Protein 9HMB (pdb70)

Structure (mmCIF, N/CA/C/O backbone):
data_9HMB
#
_entry.id   9HMB
#
_cell.length_a   209.450
_cell.length_b   209.450
_cell.length_c   143.960
_cell.angle_alpha   90.00
_cell.angle_beta   90.00
_cell.angle_gamma   120.00
#
_symmetry.space_group_name_H-M   'P 65 2 2'
#
loop_
_entity.id
_entity.type
_entity.pdbx_description
1 polymer 'DUF5703 domain-containing protein'
2 non-polymer GLYCEROL
3 water water
#
loop_
_atom_site.group_PDB
_atom_site.id
_atom_site.type_symbol
_atom_site.label_atom_id
_atom_site.label_alt_id
_atom_site.label_comp_id
_atom_site.label_asym_id
_atom_site.label_entity_id
_atom_site.label_seq_id
_atom_site.pdbx_PDB_ins_code
_atom_site.Cartn_x
_atom_site.Cartn_y
_atom_site.Cartn_z
_atom_site.occupancy
_atom_site.B_iso_or_equiv
_atom_site.auth_seq_id
_atom_site.auth_comp_id
_atom_site.auth_asym_id
_atom_site.auth_atom_id
_atom_site.pdbx_PDB_model_num
ATOM 1 N N . SER A 1 1 ? -69.965 24.859 5.567 1.00 76.47 26 SER A N 1
ATOM 2 C CA . SER A 1 1 ? -70.784 24.671 6.762 1.00 79.03 26 SER A CA 1
ATOM 3 C C . SER A 1 1 ? -71.010 26.007 7.497 1.00 73.87 26 SER A C 1
ATOM 4 O O . SER A 1 1 ? -70.152 26.901 7.498 1.00 75.63 26 SER A O 1
ATOM 11 N N . GLY A 1 2 ? -72.177 26.121 8.131 1.00 61.68 27 GLY A N 1
ATOM 12 C CA . GLY A 1 2 ? -72.630 27.366 8.692 1.00 50.41 27 GLY A CA 1
ATOM 13 C C . GLY A 1 2 ? -73.341 28.256 7.703 1.00 41.44 27 GLY A C 1
ATOM 14 O O . GLY A 1 2 ? -73.878 29.288 8.107 1.00 38.66 27 GLY A O 1
ATOM 18 N N . ALA A 1 3 ? -73.404 27.864 6.432 1.00 40.11 28 ALA A N 1
ATOM 19 C CA . ALA A 1 3 ? -73.854 28.783 5.384 1.00 38.96 28 ALA A CA 1
ATOM 20 C C . ALA A 1 3 ? -75.271 29.294 5.616 1.00 37.34 28 ALA A C 1
ATOM 21 O O . ALA A 1 3 ? -75.615 30.396 5.165 1.00 36.51 28 ALA A O 1
ATOM 28 N N . TYR A 1 4 ? -76.111 28.515 6.294 1.00 35.35 29 TYR A N 1
ATOM 29 C CA . TYR A 1 4 ? -77.497 28.894 6.526 1.00 32.21 29 TYR A CA 1
ATOM 30 C C . TYR A 1 4 ? -77.793 29.218 7.995 1.00 29.22 29 TYR A C 1
ATOM 31 O O . TYR A 1 4 ? -78.962 29.370 8.364 1.00 29.13 29 TYR A O 1
ATOM 49 N N . ASP A 1 5 ? -76.773 29.321 8.840 1.00 30.72 30 ASP A N 1
ATOM 50 C CA . ASP A 1 5 ? -77.029 29.553 10.260 1.00 32.13 30 ASP A CA 1
ATOM 51 C C . ASP A 1 5 ? -77.716 30.894 10.475 1.00 30.43 30 ASP A C 1
ATOM 52 O O . ASP A 1 5 ? -77.465 31.867 9.762 1.00 32.18 30 ASP A O 1
ATOM 61 N N . VAL A 1 6 ? -78.560 30.960 11.501 1.00 30.43 31 VAL A N 1
ATOM 62 C CA . VAL A 1 6 ? -79.180 32.226 11.909 1.00 27.61 31 VAL A CA 1
ATOM 63 C C . VAL A 1 6 ? -78.686 32.540 13.312 1.00 28.35 31 VAL A C 1
ATOM 64 O O . VAL A 1 6 ? -78.926 31.759 14.234 1.00 29.39 31 VAL A O 1
ATOM 77 N N . THR A 1 7 ? -78.039 33.694 13.487 1.00 28.21 32 THR A N 1
ATOM 78 C CA . THR A 1 7 ? -77.431 34.053 14.761 1.00 31.30 32 THR A CA 1
ATOM 79 C C . THR A 1 7 ? -78.044 35.332 15.310 1.00 31.08 32 THR A C 1
ATOM 80 O O . THR A 1 7 ? -78.097 36.342 14.616 1.00 29.25 32 THR A O 1
ATOM 91 N N . TRP A 1 8 ? -78.511 35.270 16.551 1.00 32.54 33 TRP A N 1
ATOM 92 C CA . TRP A 1 8 ? -79.007 36.410 17.305 1.00 32.44 33 TRP A CA 1
ATOM 93 C C . TRP A 1 8 ? -78.033 36.718 18.442 1.00 31.53 33 TRP A C 1
ATOM 94 O O . TRP A 1 8 ? -77.541 35.810 19.122 1.00 30.36 33 TRP A O 1
ATOM 115 N N . ASP A 1 9 ? -77.772 38.000 18.659 1.00 34.56 34 ASP A N 1
ATOM 116 C CA . ASP A 1 9 ? -76.746 38.457 19.585 1.00 36.10 34 ASP A CA 1
ATOM 117 C C . ASP A 1 9 ? -77.327 39.010 20.876 1.00 34.08 34 ASP A C 1
ATOM 118 O O . ASP A 1 9 ? -76.611 39.687 21.623 1.00 34.97 34 ASP A O 1
ATOM 127 N N . SER A 1 10 ? -78.608 38.777 21.137 1.00 33.86 35 SER A N 1
ATOM 128 C CA . SER A 1 10 ? -79.238 39.328 22.333 1.00 34.75 35 SER A CA 1
ATOM 129 C C . SER A 1 10 ? -80.522 38.566 22.590 1.00 32.42 35 SER A C 1
ATOM 130 O O . SER A 1 10 ? -81.126 38.020 21.663 1.00 32.73 35 SER A O 1
ATOM 138 N N . VAL A 1 11 ? -80.926 38.529 23.863 1.00 30.40 36 VAL A N 1
ATOM 139 C CA . VAL A 1 11 ? -82.263 38.078 24.210 1.00 32.34 36 VAL A CA 1
ATOM 140 C C . VAL A 1 11 ? -83.282 39.158 23.877 1.00 33.43 36 VAL A C 1
ATOM 141 O O . VAL A 1 11 ? -84.407 38.858 23.457 1.00 36.00 36 VAL A O 1
ATOM 154 N N . ALA A 1 12 ? -82.907 40.424 24.052 1.00 32.97 37 ALA A N 1
ATOM 155 C CA . ALA A 1 12 ? -83.816 41.537 23.829 1.00 32.54 37 ALA A CA 1
ATOM 156 C C . ALA A 1 12 ? -83.927 41.878 22.346 1.00 32.17 37 ALA A C 1
ATOM 157 O O . ALA A 1 12 ? -82.954 41.788 21.597 1.00 32.26 37 ALA A O 1
ATOM 164 N N . TRP A 1 13 ? -85.129 42.257 21.938 1.00 32.74 38 TRP A N 1
ATOM 165 C CA . TRP A 1 13 ? -85.450 42.685 20.571 1.00 33.37 38 TRP A CA 1
ATOM 166 C C . TRP A 1 13 ? -86.825 43.344 20.661 1.00 34.70 38 TRP A C 1
ATOM 167 O O . TRP A 1 13 ? -87.407 43.450 21.750 1.00 32.92 38 TRP A O 1
ATOM 188 N N . LYS A 1 14 ? -87.378 43.717 19.509 1.00 35.94 39 LYS A N 1
ATOM 189 C CA . LYS A 1 14 ? -88.536 44.606 19.471 1.00 39.17 39 LYS A CA 1
ATOM 190 C C . LYS A 1 14 ? -89.702 44.089 20.311 1.00 36.26 39 LYS A C 1
ATOM 191 O O . LYS A 1 14 ? -90.382 44.875 20.978 1.00 35.70 39 LYS A O 1
ATOM 210 N N . ASN A 1 15 ? -89.985 42.792 20.268 1.00 35.63 40 ASN A N 1
ATOM 211 C CA . ASN A 1 15 ? -91.140 42.273 20.997 1.00 34.82 40 ASN A CA 1
ATOM 212 C C . ASN A 1 15 ? -90.766 41.376 22.175 1.00 32.60 40 ASN A C 1
ATOM 213 O O . ASN A 1 15 ? -91.637 40.680 22.707 1.00 33.48 40 ASN A O 1
ATOM 224 N N . SER A 1 16 ? -89.506 41.382 22.610 1.00 33.83 41 SER A N 1
ATOM 225 C CA . SER A 1 16 ? -89.090 40.436 23.647 1.00 32.12 41 SER A CA 1
ATOM 226 C C . SER A 1 16 ? -89.800 40.694 24.970 1.00 32.52 41 SER A C 1
ATOM 227 O O . SER A 1 16 ? -90.160 39.749 25.680 1.00 33.47 41 SER A O 1
ATOM 235 N N . ALA A 1 17 ? -90.006 41.964 25.328 1.00 33.60 42 ALA A N 1
ATOM 236 C CA . ALA A 1 17 ? -90.501 42.265 26.671 1.00 37.04 42 ALA A CA 1
ATOM 237 C C . ALA A 1 17 ? -91.946 41.816 26.855 1.00 38.17 42 ALA A C 1
ATOM 238 O O . ALA A 1 17 ? -92.288 41.224 27.882 1.00 38.73 42 ALA A O 1
ATOM 245 N N . ALA A 1 18 ? -92.808 42.083 25.874 1.00 36.28 43 ALA A N 1
ATOM 246 C CA . ALA A 1 18 ? -94.228 41.798 26.021 1.00 35.34 43 ALA A CA 1
ATOM 247 C C . ALA A 1 18 ? -94.718 40.578 25.254 1.00 32.03 43 ALA A C 1
ATOM 248 O O . ALA A 1 18 ? -95.764 40.033 25.617 1.00 32.12 43 ALA A O 1
ATOM 255 N N . LYS A 1 19 ? -94.009 40.131 24.222 1.00 30.64 44 LYS A N 1
ATOM 256 C CA . LYS A 1 19 ? -94.471 39.019 23.388 1.00 31.44 44 LYS A CA 1
ATOM 257 C C . LYS A 1 19 ? -93.291 38.147 22.977 1.00 28.46 44 LYS A C 1
ATOM 258 O O . LYS A 1 19 ? -93.018 37.951 21.784 1.00 28.87 44 LYS A O 1
ATOM 277 N N . PRO A 1 20 ? -92.591 37.567 23.950 1.00 27.68 45 PRO A N 1
ATOM 278 C CA . PRO A 1 20 ? -91.365 36.825 23.614 1.00 28.62 45 PRO A CA 1
ATOM 279 C C . PRO A 1 20 ? -91.609 35.624 22.735 1.00 26.37 45 PRO A C 1
ATOM 280 O O . PRO A 1 20 ? -90.673 35.177 22.065 1.00 27.58 45 PRO A O 1
ATOM 291 N N . TRP A 1 21 ? -92.827 35.077 22.737 1.00 28.70 46 TRP A N 1
ATOM 292 C CA . TRP A 1 21 ? -93.149 33.924 21.904 1.00 29.25 46 TRP A CA 1
ATOM 293 C C . TRP A 1 21 ? -93.102 34.258 20.421 1.00 28.66 46 TRP A C 1
ATOM 294 O O . TRP A 1 21 ? -93.071 33.340 19.590 1.00 29.91 46 TRP A O 1
ATOM 315 N N . LEU A 1 22 ? -93.128 35.538 20.078 1.00 27.75 47 LEU A N 1
ATOM 316 C CA . LEU A 1 22 ? -92.912 35.968 18.702 1.00 29.01 47 LEU A CA 1
ATOM 317 C C . LEU A 1 22 ? -91.444 35.943 18.307 1.00 28.14 47 LEU A C 1
ATOM 318 O O . LEU A 1 22 ? -91.125 36.262 17.151 1.00 27.10 47 LEU A O 1
ATOM 334 N N . GLY A 1 23 ? -90.546 35.596 19.235 1.00 26.69 48 GLY A N 1
ATOM 335 C CA . GLY A 1 23 ? -89.121 35.533 18.948 1.00 26.18 48 GLY A CA 1
ATOM 336 C C . GLY A 1 23 ? -88.558 34.124 18.915 1.00 27.31 48 GLY A C 1
ATOM 337 O O . GLY A 1 23 ? -87.389 33.899 19.253 1.00 27.82 48 GLY A O 1
ATOM 341 N N . SER A 1 24 ? -89.386 33.175 18.514 1.00 27.07 49 SER A N 1
ATOM 342 C CA . SER A 1 24 ? -88.987 31.777 18.510 1.00 28.67 49 SER A CA 1
ATOM 343 C C . SER A 1 24 ? -88.202 31.411 17.251 1.00 27.40 49 SER A C 1
ATOM 344 O O . SER A 1 24 ? -88.239 32.099 16.229 1.00 25.88 49 SER A O 1
ATOM 352 N N . MET A 1 25 ? -87.501 30.269 17.340 1.00 25.14 50 MET A N 1
ATOM 353 C CA . MET A 1 25 ? -86.932 29.586 16.199 1.00 24.92 50 MET A CA 1
ATOM 354 C C . MET A 1 25 ? -87.672 28.272 16.014 1.00 25.21 50 MET A C 1
ATOM 355 O O . MET A 1 25 ? -88.013 27.608 17.014 1.00 24.26 50 MET A O 1
ATOM 369 N N . PRO A 1 26 ? -87.967 27.890 14.776 1.00 22.95 51 PRO A N 1
ATOM 370 C CA . PRO A 1 26 ? -88.610 26.600 14.522 1.00 24.24 51 PRO A CA 1
ATOM 371 C C . PRO A 1 26 ? -87.585 25.494 14.355 1.00 24.10 51 PRO A C 1
ATOM 372 O O . PRO A 1 26 ? -86.475 25.701 13.858 1.00 24.99 51 PRO A O 1
ATOM 383 N N . LEU A 1 27 ? -87.987 24.289 14.749 1.00 23.41 52 LEU A N 1
ATOM 384 C CA . LEU A 1 27 ? -87.198 23.111 14.408 1.00 23.70 52 LEU A CA 1
ATOM 385 C C . LEU A 1 27 ? -88.081 21.883 14.492 1.00 24.07 52 LEU A C 1
ATOM 386 O O . LEU A 1 27 ? -88.931 21.796 15.374 1.00 24.32 52 LEU A O 1
ATOM 402 N N . GLY A 1 28 ? -87.873 20.931 13.574 1.00 24.79 53 GLY A N 1
ATOM 403 C CA . GLY A 1 28 ? -88.657 19.711 13.569 1.00 24.88 53 GLY A CA 1
ATOM 404 C C . GLY A 1 28 ? -87.923 18.521 12.983 1.00 22.85 53 GLY A C 1
ATOM 405 O O . GLY A 1 28 ? -86.842 18.643 12.403 1.00 26.85 53 GLY A O 1
ATOM 409 N N . ASN A 1 29 ? -88.533 17.348 13.151 1.00 21.72 54 ASN A N 1
ATOM 410 C CA . ASN A 1 29 ? -88.038 16.108 12.556 1.00 23.17 54 ASN A CA 1
ATOM 411 C C . ASN A 1 29 ? -88.999 15.566 11.500 1.00 22.53 54 ASN A C 1
ATOM 412 O O . ASN A 1 29 ? -88.909 14.393 11.108 1.00 22.26 54 ASN A O 1
ATOM 423 N N . GLY A 1 30 ? -89.907 16.403 11.026 1.00 22.10 55 GLY A N 1
ATOM 424 C CA . GLY A 1 30 ? -90.872 16.052 10.013 1.00 22.62 55 GLY A CA 1
ATOM 425 C C . GLY A 1 30 ? -92.234 15.723 10.567 1.00 23.38 55 GLY A C 1
ATOM 426 O O . GLY A 1 30 ? -93.225 15.779 9.825 1.00 23.92 55 GLY A O 1
ATOM 430 N N . ASP A 1 31 ? -92.307 15.371 11.835 1.00 21.55 56 ASP A N 1
ATOM 431 C CA . ASP A 1 31 ? -93.580 15.059 12.465 1.00 22.16 56 ASP A CA 1
ATOM 432 C C . ASP A 1 31 ? -93.769 15.784 13.788 1.00 21.08 56 ASP A C 1
ATOM 433 O O . ASP A 1 31 ? -94.859 16.309 14.061 1.00 23.78 56 ASP A O 1
ATOM 442 N N . LEU A 1 32 ? -92.721 15.847 14.594 1.00 23.93 57 LEU A N 1
ATOM 443 C CA . LEU A 1 32 ? -92.688 16.601 15.840 1.00 21.01 57 LEU A CA 1
ATOM 444 C C . LEU A 1 32 ? -91.881 17.874 15.654 1.00 21.85 57 LEU A C 1
ATOM 445 O O . LEU A 1 32 ? -90.775 17.841 15.103 1.00 23.32 57 LEU A O 1
ATOM 461 N N . GLY A 1 33 ? -92.432 18.987 16.110 1.00 23.99 58 GLY A N 1
ATOM 462 C CA . GLY A 1 33 ? -91.774 20.266 15.957 1.00 24.20 58 GLY A CA 1
ATOM 463 C C . GLY A 1 33 ? -91.849 21.092 17.225 1.00 22.87 58 GLY A C 1
ATOM 464 O O . GLY A 1 33 ? -92.685 20.877 18.100 1.00 23.79 58 GLY A O 1
ATOM 468 N N . LEU A 1 34 ? -90.933 22.040 17.310 1.00 22.77 59 LEU A N 1
ATOM 469 C CA . LEU A 1 34 ? -90.851 22.963 18.419 1.00 21.43 59 LEU A CA 1
ATOM 470 C C . LEU A 1 34 ? -90.726 24.371 17.861 1.00 23.04 59 LEU A C 1
ATOM 471 O O . LEU A 1 34 ? -90.157 24.586 16.783 1.00 22.84 59 LEU A O 1
ATOM 487 N N . ASN A 1 35 ? -91.263 25.318 18.618 1.00 23.40 60 ASN A N 1
ATOM 488 C CA . ASN A 1 35 ? -90.914 26.730 18.518 1.00 23.41 60 ASN A CA 1
ATOM 489 C C . ASN A 1 35 ? -90.252 27.104 19.843 1.00 22.91 60 ASN A C 1
ATOM 490 O O . ASN A 1 35 ? -90.920 27.083 20.885 1.00 21.67 60 ASN A O 1
ATOM 501 N N . VAL A 1 36 ? -88.952 27.440 19.822 1.00 22.84 61 VAL A N 1
ATOM 502 C CA . VAL A 1 36 ? -88.179 27.599 21.055 1.00 23.86 61 VAL A CA 1
ATOM 503 C C . VAL A 1 36 ? -87.660 29.027 21.161 1.00 25.09 61 VAL A C 1
ATOM 504 O O . VAL A 1 36 ? -87.272 29.644 20.160 1.00 24.84 61 VAL A O 1
ATOM 517 N N . TRP A 1 37 ? -87.666 29.554 22.381 1.00 24.85 62 TRP A N 1
ATOM 518 C CA . TRP A 1 37 ? -87.105 30.872 22.629 1.00 27.28 62 TRP A CA 1
ATOM 519 C C . TRP A 1 37 ? -86.546 30.964 24.044 1.00 26.73 62 TRP A C 1
ATOM 520 O O . TRP A 1 37 ? -86.747 30.076 24.885 1.00 27.13 62 TRP A O 1
ATOM 541 N N . VAL A 1 38 ? -85.817 32.057 24.277 1.00 26.54 63 VAL A N 1
ATOM 542 C CA . VAL A 1 38 ? -85.230 32.390 25.567 1.00 27.96 63 VAL A CA 1
ATOM 543 C C . VAL A 1 38 ? -85.812 33.728 25.994 1.00 29.37 63 VAL A C 1
ATOM 544 O O . VAL A 1 38 ? -85.792 34.696 25.229 1.00 28.26 63 VAL A O 1
ATOM 557 N N . GLU A 1 39 ? -86.303 33.794 27.214 1.00 29.04 64 GLU A N 1
ATOM 558 C CA . GLU A 1 39 ? -86.937 35.011 27.691 1.00 32.19 64 GLU A CA 1
ATOM 559 C C . GLU A 1 39 ? -85.934 35.846 28.463 1.00 35.02 64 GLU A C 1
ATOM 560 O O . GLU A 1 39 ? -84.858 35.377 28.834 1.00 34.70 64 GLU A O 1
ATOM 572 N N . GLU A 1 40 ? -86.280 37.121 28.651 1.00 35.84 65 GLU A N 1
ATOM 573 C CA . GLU A 1 40 ? -85.361 38.068 29.277 1.00 39.28 65 GLU A CA 1
ATOM 574 C C . GLU A 1 40 ? -84.909 37.618 30.649 1.00 36.49 65 GLU A C 1
ATOM 575 O O . GLU A 1 40 ? -83.826 38.006 31.077 1.00 38.59 65 GLU A O 1
ATOM 587 N N . ASN A 1 41 ? -85.675 36.779 31.323 1.00 35.96 66 ASN A N 1
ATOM 588 C CA . ASN A 1 41 ? -85.272 36.248 32.612 1.00 39.26 66 ASN A CA 1
ATOM 589 C C . ASN A 1 41 ? -84.332 35.053 32.481 1.00 37.52 66 ASN A C 1
ATOM 590 O O . ASN A 1 41 ? -83.876 34.543 33.502 1.00 39.62 66 ASN A O 1
ATOM 601 N N . GLY A 1 42 ? -84.056 34.566 31.267 1.00 35.20 67 GLY A N 1
ATOM 602 C CA . GLY A 1 42 ? -83.173 33.432 31.055 1.00 34.86 67 GLY A CA 1
ATOM 603 C C . GLY A 1 42 ? -83.863 32.091 30.901 1.00 32.39 67 GLY A C 1
ATOM 604 O O . GLY A 1 42 ? -83.191 31.095 30.601 1.00 30.51 67 GLY A O 1
ATOM 608 N N . ASP A 1 43 ? -85.168 32.036 31.112 1.00 30.95 68 ASP A N 1
ATOM 609 C CA . ASP A 1 43 ? -85.904 30.800 30.926 1.00 28.97 68 ASP A CA 1
ATOM 610 C C . ASP A 1 43 ? -85.843 30.358 29.469 1.00 30.77 68 ASP A C 1
ATOM 611 O O . ASP A 1 43 ? -85.886 31.185 28.552 1.00 28.33 68 ASP A O 1
ATOM 620 N N . LEU A 1 44 ? -85.800 29.044 29.262 1.00 29.49 69 LEU A N 1
ATOM 621 C CA . LEU A 1 44 ? -85.999 28.451 27.941 1.00 28.99 69 LEU A CA 1
ATOM 622 C C . LEU A 1 44 ? -87.451 28.003 27.840 1.00 27.08 69 LEU A C 1
ATOM 623 O O . LEU A 1 44 ? -87.932 27.287 28.717 1.00 25.36 69 LEU A O 1
ATOM 639 N N . VAL A 1 45 ? -88.158 28.434 26.803 1.00 26.06 70 VAL A N 1
ATOM 640 C CA . VAL A 1 45 ? -89.571 28.107 26.645 1.00 26.28 70 VAL A CA 1
ATOM 641 C C . VAL A 1 45 ? -89.782 27.517 25.257 1.00 24.75 70 VAL A C 1
ATOM 642 O O . VAL A 1 45 ? -89.166 27.963 24.281 1.00 25.33 70 VAL A O 1
ATOM 655 N N . PHE A 1 46 ? -90.637 26.509 25.156 1.00 23.40 71 PHE A N 1
ATOM 656 C CA . PHE A 1 46 ? -90.974 26.072 23.807 1.00 24.88 71 PHE A CA 1
ATOM 657 C C . PHE A 1 46 ? -92.402 25.566 23.696 1.00 25.74 71 PHE A C 1
ATOM 658 O O . PHE A 1 46 ? -92.940 24.937 24.620 1.00 25.79 71 PHE A O 1
ATOM 675 N N . LEU A 1 47 ? -93.008 25.885 22.558 1.00 23.77 72 LEU A N 1
ATOM 676 C CA . LEU A 1 47 ? -94.273 25.316 22.134 1.00 23.38 72 LEU A CA 1
ATOM 677 C C . LEU A 1 47 ? -93.991 24.066 21.316 1.00 22.28 72 LEU A C 1
ATOM 678 O O . LEU A 1 47 ? -92.977 23.986 20.609 1.00 24.04 72 LEU A O 1
ATOM 694 N N . ILE A 1 48 ? -94.919 23.112 21.384 1.00 22.86 73 ILE A N 1
ATOM 695 C CA . ILE A 1 48 ? -94.747 21.791 20.790 1.00 21.61 73 ILE A CA 1
ATOM 696 C C . ILE A 1 48 ? -95.838 21.569 19.744 1.00 23.91 73 ILE A C 1
ATOM 697 O O . ILE A 1 48 ? -97.034 21.620 20.065 1.00 25.09 73 ILE A O 1
ATOM 713 N N . GLY A 1 49 ? -95.427 21.307 18.504 1.00 24.08 74 GLY A N 1
ATOM 714 C CA . GLY A 1 49 ? -96.347 20.976 17.429 1.00 23.63 74 GLY A CA 1
ATOM 715 C C . GLY A 1 49 ? -96.216 19.547 16.931 1.00 23.31 74 GLY A C 1
ATOM 716 O O . GLY A 1 49 ? -95.162 18.918 17.086 1.00 21.53 74 GLY A O 1
ATOM 720 N N . LYS A 1 50 ? -97.289 19.028 16.324 1.00 21.30 75 LYS A N 1
ATOM 721 C CA . LYS A 1 50 ? -97.296 17.687 15.757 1.00 21.08 75 LYS A CA 1
ATOM 722 C C . LYS A 1 50 ? -98.260 17.646 14.577 1.00 20.31 75 LYS A C 1
ATOM 723 O O . LYS A 1 50 ? -99.331 18.256 14.628 1.00 20.66 75 LYS A O 1
ATOM 742 N N . THR A 1 51 ? -97.890 16.913 13.525 1.00 21.76 76 THR A N 1
ATOM 743 C CA . THR A 1 51 ? -98.625 17.050 12.269 1.00 21.66 76 THR A CA 1
ATOM 744 C C . THR A 1 51 ? -100.024 16.466 12.346 1.00 24.62 76 THR A C 1
ATOM 745 O O . THR A 1 51 ? -100.867 16.815 11.504 1.00 23.95 76 THR A O 1
ATOM 756 N N . ASP A 1 52 ? -100.292 15.562 13.305 1.00 23.51 77 ASP A N 1
ATOM 757 C CA . ASP A 1 52 ? -101.552 14.817 13.317 1.00 22.92 77 ASP A CA 1
ATOM 758 C C . ASP A 1 52 ? -102.345 14.999 14.601 1.00 21.83 77 ASP A C 1
ATOM 759 O O . ASP A 1 52 ? -103.169 14.153 14.958 1.00 21.48 77 ASP A O 1
ATOM 768 N N . ALA A 1 53 ? -102.127 16.111 15.287 1.00 22.26 78 ALA A N 1
ATOM 769 C CA . ALA A 1 53 ? -102.817 16.429 16.536 1.00 21.74 78 ALA A CA 1
ATOM 770 C C . ALA A 1 53 ? -104.177 17.075 16.260 1.00 21.31 78 ALA A C 1
ATOM 771 O O . ALA A 1 53 ? -104.434 18.221 16.610 1.00 23.22 78 ALA A O 1
ATOM 778 N N . TRP A 1 54 ? -105.058 16.299 15.634 1.00 19.08 79 TRP A N 1
ATOM 779 C CA . TRP A 1 54 ? -106.368 16.779 15.224 1.00 22.14 79 TRP A CA 1
ATOM 780 C C . TRP A 1 54 ? -107.385 16.569 16.338 1.00 20.42 79 TRP A C 1
ATOM 781 O O . TRP A 1 54 ? -107.603 15.443 16.786 1.00 19.85 79 TRP A O 1
ATOM 802 N N . SER A 1 55 ? -108.035 17.653 16.748 1.00 21.52 80 SER A N 1
ATOM 803 C CA . SER A 1 55 ? -109.011 17.606 17.820 1.00 23.99 80 SER A CA 1
ATOM 804 C C . SER A 1 55 ? -110.370 17.137 17.313 1.00 23.58 80 SER A C 1
ATOM 805 O O . SER A 1 55 ? -110.592 16.933 16.110 1.00 22.47 80 SER A O 1
ATOM 813 N N . GLU A 1 56 ? -111.301 17.004 18.264 1.00 23.71 81 GLU A N 1
ATOM 814 C CA . GLU A 1 56 ? -112.683 16.654 17.978 1.00 24.24 81 GLU A CA 1
ATOM 815 C C . GLU A 1 56 ? -113.325 17.630 17.006 1.00 23.86 81 GLU A C 1
ATOM 816 O O . GLU A 1 56 ? -114.328 17.283 16.368 1.00 24.63 81 GLU A O 1
ATOM 828 N N . ASN A 1 57 ? -112.778 18.828 16.896 1.00 22.81 82 ASN A N 1
ATOM 829 C CA . ASN A 1 57 ? -113.287 19.846 15.988 1.00 23.91 82 ASN A CA 1
ATOM 830 C C . ASN A 1 57 ? -112.551 19.877 14.657 1.00 24.09 82 ASN A C 1
ATOM 831 O O . ASN A 1 57 ? -112.776 20.799 13.872 1.00 23.38 82 ASN A O 1
ATOM 842 N N . GLY A 1 58 ? -111.656 18.934 14.404 1.00 23.73 83 GLY A N 1
ATOM 843 C CA . GLY A 1 58 ? -110.779 19.069 13.263 1.00 23.24 83 GLY A CA 1
ATOM 844 C C . GLY A 1 58 ? -109.771 20.182 13.376 1.00 25.18 83 GLY A C 1
ATOM 845 O O . GLY A 1 58 ? -109.246 20.632 12.351 1.00 26.38 83 GLY A O 1
ATOM 849 N N . GLU A 1 59 ? -109.488 20.653 14.594 1.00 24.34 84 GLU A N 1
ATOM 850 C CA . GLU A 1 59 ? -108.514 21.715 14.783 1.00 23.74 84 GLU A CA 1
ATOM 851 C C . GLU A 1 59 ? -107.141 21.098 15.032 1.00 23.69 84 GLU A C 1
ATOM 852 O O . GLU A 1 59 ? -107.004 20.163 15.830 1.00 23.94 84 GLU A O 1
ATOM 864 N N . LEU A 1 60 ? -106.123 21.622 14.362 1.00 24.85 85 LEU A N 1
ATOM 865 C CA . LEU A 1 60 ? -104.759 21.151 14.571 1.00 23.77 85 LEU A CA 1
ATOM 866 C C . LEU A 1 60 ? -104.226 21.815 15.830 1.00 23.49 85 LEU A C 1
ATOM 867 O O . LEU A 1 60 ? -104.033 23.034 15.855 1.00 23.10 85 LEU A O 1
ATOM 883 N N . LEU A 1 61 ? -103.976 21.017 16.867 1.00 22.20 86 LEU A N 1
ATOM 884 C CA . LEU A 1 61 ? -103.607 21.532 18.177 1.00 22.27 86 LEU A CA 1
ATOM 885 C C . LEU A 1 61 ? -102.105 21.492 18.428 1.00 22.19 86 LEU A C 1
ATOM 886 O O . LEU A 1 61 ? -101.395 20.620 17.933 1.00 24.33 86 LEU A O 1
ATOM 902 N N . LYS A 1 62 ? -101.628 22.445 19.216 1.00 23.22 87 LYS A N 1
ATOM 903 C CA . LYS A 1 62 ? -100.328 22.300 19.852 1.00 23.00 87 LYS A CA 1
ATOM 904 C C . LYS A 1 62 ? -100.437 21.215 20.906 1.00 23.56 87 LYS A C 1
ATOM 905 O O . LYS A 1 62 ? -101.482 21.048 21.528 1.00 24.25 87 LYS A O 1
ATOM 924 N N . LEU A 1 63 ? -99.357 20.455 21.100 1.00 25.56 88 LEU A N 1
ATOM 925 C CA . LEU A 1 63 ? -99.377 19.482 22.186 1.00 23.70 88 LEU A CA 1
ATOM 926 C C . LEU A 1 63 ? -99.251 20.168 23.541 1.00 25.34 88 LEU A C 1
ATOM 927 O O . LEU A 1 63 ? -99.686 19.607 24.553 1.00 28.85 88 LEU A O 1
ATOM 943 N N . GLY A 1 64 ? -98.652 21.358 23.581 1.00 24.08 89 GLY A N 1
ATOM 944 C CA . GLY A 1 64 ? -98.478 22.079 24.829 1.00 24.37 89 GLY A CA 1
ATOM 945 C C . GLY A 1 64 ? -97.272 23.000 24.776 1.00 24.27 89 GLY A C 1
ATOM 946 O O . GLY A 1 64 ? -96.725 23.288 23.703 1.00 24.30 89 GLY A O 1
ATOM 950 N N . ARG A 1 65 ? -96.876 23.471 25.970 1.00 26.47 90 ARG A N 1
ATOM 951 C CA . ARG A 1 65 ? -95.766 24.400 26.125 1.00 24.48 90 ARG A CA 1
ATOM 952 C C . ARG A 1 65 ? -94.977 23.967 27.353 1.00 24.01 90 ARG A C 1
ATOM 953 O O . ARG A 1 65 ? -95.560 23.469 28.317 1.00 23.56 90 ARG A O 1
ATOM 974 N N . VAL A 1 66 ? -93.658 24.120 27.305 1.00 25.02 91 VAL A N 1
ATOM 975 C CA . VAL A 1 66 ? -92.789 23.744 28.416 1.00 22.89 91 VAL A CA 1
ATOM 976 C C . VAL A 1 66 ? -91.876 24.917 28.724 1.00 24.48 91 VAL A C 1
ATOM 977 O O . VAL A 1 66 ? -91.348 25.554 27.803 1.00 24.97 91 VAL A O 1
ATOM 990 N N . ARG A 1 67 ? -91.686 25.192 30.021 1.00 25.94 92 ARG A N 1
ATOM 991 C CA . ARG A 1 67 ? -90.820 26.265 30.503 1.00 24.99 92 ARG A CA 1
ATOM 992 C C . ARG A 1 67 ? -89.740 25.659 31.386 1.00 26.19 92 ARG A C 1
ATOM 993 O O . ARG A 1 67 ? -90.047 24.987 32.377 1.00 26.95 92 ARG A O 1
ATOM 1014 N N . LEU A 1 68 ? -88.481 25.906 31.047 1.00 25.08 93 LEU A N 1
ATOM 1015 C CA . LEU A 1 68 ? -87.347 25.476 31.845 1.00 26.32 93 LEU A CA 1
ATOM 1016 C C . LEU A 1 68 ? -86.778 26.707 32.532 1.00 27.72 93 LEU A C 1
ATOM 1017 O O . LEU A 1 68 ? -86.430 27.689 31.857 1.00 28.18 93 LEU A O 1
ATOM 1033 N N . HIS A 1 69 ? -86.688 26.642 33.871 1.00 27.77 94 HIS A N 1
ATOM 1034 C CA . HIS A 1 69 ? -86.240 27.730 34.728 1.00 29.60 94 HIS A CA 1
ATOM 1035 C C . HIS A 1 69 ? -85.116 27.212 35.615 1.00 30.30 94 HIS A C 1
ATOM 1036 O O . HIS A 1 69 ? -85.340 26.362 36.493 1.00 27.62 94 HIS A O 1
ATOM 1050 N N . LEU A 1 70 ? -83.915 27.712 35.384 1.00 28.87 95 LEU A N 1
ATOM 1051 C CA . LEU A 1 70 ? -82.801 27.429 36.267 1.00 33.33 95 LEU A CA 1
ATOM 1052 C C . LEU A 1 70 ? -82.927 28.267 37.537 1.00 36.56 95 LEU A C 1
ATOM 1053 O O . LEU A 1 70 ? -83.466 29.380 37.523 1.00 42.61 95 LEU A O 1
ATOM 1069 N N . ALA A 1 71 ? -82.449 27.713 38.651 1.00 34.15 96 ALA A N 1
ATOM 1070 C CA . ALA A 1 71 ? -82.629 28.402 39.922 1.00 36.88 96 ALA A CA 1
ATOM 1071 C C . ALA A 1 71 ? -81.956 29.758 39.889 1.00 42.36 96 ALA A C 1
ATOM 1072 O O . ALA A 1 71 ? -82.513 30.748 40.371 1.00 48.23 96 ALA A O 1
ATOM 1079 N N . ALA A 1 72 ? -80.768 29.812 39.300 1.00 43.47 97 ALA A N 1
ATOM 1080 C CA . ALA A 1 72 ? -79.988 31.025 39.119 1.00 50.58 97 ALA A CA 1
ATOM 1081 C C . ALA A 1 72 ? -79.941 31.376 37.634 1.00 47.76 97 ALA A C 1
ATOM 1082 O O . ALA A 1 72 ? -79.514 30.551 36.816 1.00 46.13 97 ALA A O 1
ATOM 1089 N N . SER A 1 73 ? -80.361 32.598 37.289 1.00 44.98 98 SER A N 1
ATOM 1090 C CA . SER A 1 73 ? -80.374 32.989 35.888 1.00 46.90 98 SER A CA 1
ATOM 1091 C C . SER A 1 73 ? -79.014 32.695 35.260 1.00 40.85 98 SER A C 1
ATOM 1092 O O . SER A 1 73 ? -77.985 33.109 35.807 1.00 37.07 98 SER A O 1
ATOM 1100 N N . PRO A 1 74 ? -78.965 31.989 34.130 1.00 38.46 99 PRO A N 1
ATOM 1101 C CA . PRO A 1 74 ? -77.679 31.607 33.534 1.00 38.55 99 PRO A CA 1
ATOM 1102 C C . PRO A 1 74 ? -77.081 32.642 32.596 1.00 43.03 99 PRO A C 1
ATOM 1103 O O . PRO A 1 74 ? -75.969 32.423 32.100 1.00 45.47 99 PRO A O 1
ATOM 1114 N N . LEU A 1 75 ? -77.782 33.741 32.344 1.00 42.24 100 LEU A N 1
ATOM 1115 C CA . LEU A 1 75 ? -77.304 34.760 31.421 1.00 42.04 100 LEU A CA 1
ATOM 1116 C C . LEU A 1 75 ? -76.293 35.667 32.128 1.00 40.15 100 LEU A C 1
ATOM 1117 O O . LEU A 1 75 ? -76.279 35.799 33.370 1.00 42.68 100 LEU A O 1
ATOM 1133 N N . VAL A 1 76 ? -75.434 36.281 31.314 1.00 37.47 101 VAL A N 1
ATOM 1134 C CA . VAL A 1 76 ? -74.414 37.216 31.777 1.00 41.61 101 VAL A CA 1
ATOM 1135 C C . VAL A 1 76 ? -74.545 38.527 31.012 1.00 41.26 101 VAL A C 1
ATOM 1136 O O . VAL A 1 76 ? -75.058 38.572 29.889 1.00 40.95 101 VAL A O 1
ATOM 1149 N N . ALA A 1 77 ? -74.044 39.599 31.630 1.00 37.52 102 ALA A N 1
ATOM 1150 C CA . ALA A 1 77 ? -74.050 40.917 31.007 1.00 42.30 102 ALA A CA 1
ATOM 1151 C C . ALA A 1 77 ? -73.160 40.963 29.763 1.00 37.75 102 ALA A C 1
ATOM 1152 O O . ALA A 1 77 ? -73.476 41.682 28.804 1.00 36.08 102 ALA A O 1
ATOM 1159 N N . LYS A 1 78 ? -72.077 40.174 29.749 1.00 37.71 103 LYS A N 1
ATOM 1160 C CA . LYS A 1 78 ? -71.034 40.326 28.738 1.00 39.04 103 LYS A CA 1
ATOM 1161 C C . LYS A 1 78 ? -71.581 40.133 27.329 1.00 37.39 103 LYS A C 1
ATOM 1162 O O . LYS A 1 78 ? -71.394 40.989 26.465 1.00 37.85 103 LYS A O 1
ATOM 1181 N N . SER A 1 79 ? -72.235 39.005 27.067 1.00 38.16 104 SER A N 1
ATOM 1182 C CA . SER A 1 79 ? -72.680 38.710 25.711 1.00 37.36 104 SER A CA 1
ATOM 1183 C C . SER A 1 79 ? -73.667 37.549 25.734 1.00 34.95 104 SER A C 1
ATOM 1184 O O . SER A 1 79 ? -73.852 36.875 26.748 1.00 37.91 104 SER A O 1
ATOM 1192 N N . PHE A 1 80 ? -74.279 37.312 24.579 1.00 35.40 105 PHE A N 1
ATOM 1193 C CA . PHE A 1 80 ? -75.301 36.288 24.427 1.00 33.38 105 PHE A CA 1
ATOM 1194 C C . PHE A 1 80 ? -75.354 35.922 22.959 1.00 34.38 105 PHE A C 1
ATOM 1195 O O . PHE A 1 80 ? -75.212 36.795 22.102 1.00 33.49 105 PHE A O 1
ATOM 1212 N N . ARG A 1 81 ? -75.574 34.642 22.677 1.00 35.26 106 ARG A N 1
ATOM 1213 C CA . ARG A 1 81 ? -75.674 34.197 21.296 1.00 36.14 106 ARG A CA 1
ATOM 1214 C C . ARG A 1 81 ? -76.670 33.052 21.205 1.00 36.15 106 ARG A C 1
ATOM 1215 O O . ARG A 1 81 ? -76.566 32.073 21.944 1.00 36.91 106 ARG A O 1
ATOM 1236 N N . GLN A 1 82 ? -77.639 33.177 20.310 1.00 34.03 107 GLN A N 1
ATOM 1237 C CA . GLN A 1 82 ? -78.573 32.099 20.015 1.00 32.36 107 GLN A CA 1
ATOM 1238 C C . GLN A 1 82 ? -78.480 31.813 18.523 1.00 32.02 107 GLN A C 1
ATOM 1239 O O . GLN A 1 82 ? -78.584 32.735 17.718 1.00 30.76 107 GLN A O 1
ATOM 1253 N N . VAL A 1 83 ? -78.294 30.551 18.148 1.00 30.04 108 VAL A N 1
ATOM 1254 C CA . VAL A 1 83 ? -78.009 30.220 16.761 1.00 28.43 108 VAL A CA 1
ATOM 1255 C C . VAL A 1 83 ? -78.814 29.004 16.322 1.00 28.71 108 VAL A C 1
ATOM 1256 O O . VAL A 1 83 ? -78.854 27.979 17.014 1.00 27.74 108 VAL A O 1
ATOM 1269 N N . LEU A 1 84 ? -79.467 29.138 15.173 1.00 29.16 109 LEU A N 1
ATOM 1270 C CA . LEU A 1 84 ? -80.053 28.021 14.453 1.00 26.79 109 LEU A CA 1
ATOM 1271 C C . LEU A 1 84 ? -78.981 27.451 13.532 1.00 28.39 109 LEU A C 1
ATOM 1272 O O . LEU A 1 84 ? -78.409 28.191 12.713 1.00 27.56 109 LEU A O 1
ATOM 1288 N N . LYS A 1 85 ? -78.704 26.151 13.677 1.00 25.45 110 LYS A N 1
ATOM 1289 C CA . LYS A 1 85 ? -77.707 25.424 12.897 1.00 28.09 110 LYS A CA 1
ATOM 1290 C C . LYS A 1 85 ? -78.442 24.344 12.113 1.00 27.08 110 LYS A C 1
ATOM 1291 O O . LYS A 1 85 ? -78.610 23.203 12.591 1.00 27.61 110 LYS A O 1
ATOM 1310 N N . PRO A 1 86 ? -78.939 24.673 10.920 1.00 28.17 111 PRO A N 1
ATOM 1311 C CA . PRO A 1 86 ? -79.726 23.679 10.158 1.00 28.67 111 PRO A CA 1
ATOM 1312 C C . PRO A 1 86 ? -78.926 22.451 9.776 1.00 27.13 111 PRO A C 1
ATOM 1313 O O . PRO A 1 86 ? -79.492 21.355 9.731 1.00 28.34 111 PRO A O 1
ATOM 1324 N N . GLU A 1 87 ? -77.624 22.583 9.518 1.00 28.84 112 GLU A N 1
ATOM 1325 C CA . GLU A 1 87 ? -76.865 21.416 9.083 1.00 30.04 112 GLU A CA 1
ATOM 1326 C C . GLU A 1 87 ? -76.574 20.459 10.230 1.00 28.91 112 GLU A C 1
ATOM 1327 O O . GLU A 1 87 ? -76.250 19.296 9.977 1.00 31.25 112 GLU A O 1
ATOM 1339 N N . GLU A 1 88 ? -76.680 20.920 11.471 1.00 26.72 113 GLU A N 1
ATOM 1340 C CA . GLU A 1 88 ? -76.632 20.052 12.639 1.00 29.47 113 GLU A CA 1
ATOM 1341 C C . GLU A 1 88 ? -78.014 19.817 13.206 1.00 29.62 113 GLU A C 1
ATOM 1342 O O . GLU A 1 88 ? -78.139 19.153 14.238 1.00 28.57 113 GLU A O 1
ATOM 1354 N N . GLY A 1 89 ? -79.049 20.351 12.552 1.00 32.03 114 GLY A N 1
ATOM 1355 C CA . GLY A 1 89 ? -80.411 20.243 13.029 1.00 28.74 114 GLY A CA 1
ATOM 1356 C C . GLY A 1 89 ? -80.576 20.629 14.483 1.00 27.09 114 GLY A C 1
ATOM 1357 O O . GLY A 1 89 ? -81.145 19.856 15.260 1.00 26.25 114 GLY A O 1
ATOM 1361 N N . ALA A 1 90 ? -80.119 21.822 14.865 1.00 25.51 115 ALA A N 1
ATOM 1362 C CA . ALA A 1 90 ? -80.249 22.169 16.278 1.00 25.21 115 ALA A CA 1
ATOM 1363 C C . ALA A 1 90 ? -80.327 23.672 16.493 1.00 26.44 115 ALA A C 1
ATOM 1364 O O . ALA A 1 90 ? -79.972 24.472 15.626 1.00 27.67 115 ALA A O 1
ATOM 1371 N N . VAL A 1 91 ? -80.827 24.042 17.666 1.00 26.52 116 VAL A N 1
ATOM 1372 C CA . VAL A 1 91 ? -80.759 25.408 18.163 1.00 26.98 116 VAL A CA 1
ATOM 1373 C C . VAL A 1 91 ? -79.839 25.404 19.379 1.00 28.03 116 VAL A C 1
ATOM 1374 O O . VAL A 1 91 ? -79.987 24.559 20.270 1.00 27.35 116 VAL A O 1
ATOM 1387 N N . GLU A 1 92 ? -78.891 26.334 19.421 1.00 27.90 117 GLU A N 1
ATOM 1388 C CA . GLU A 1 92 ? -77.955 26.421 20.535 1.00 27.81 117 GLU A CA 1
ATOM 1389 C C . GLU A 1 92 ? -77.949 27.828 21.098 1.00 28.71 117 GLU A C 1
ATOM 1390 O O . GLU A 1 92 ? -78.089 28.800 20.357 1.00 28.94 117 GLU A O 1
ATOM 1402 N N . VAL A 1 93 ? -77.797 27.916 22.419 1.00 28.79 118 VAL A N 1
ATOM 1403 C CA . VAL A 1 93 ? -77.728 29.165 23.161 1.00 29.52 118 VAL A CA 1
ATOM 1404 C C . VAL A 1 93 ? -76.444 29.152 23.977 1.00 29.98 118 VAL A C 1
ATOM 1405 O O . VAL A 1 93 ? -76.195 28.205 24.737 1.00 30.66 118 VAL A O 1
ATOM 1418 N N . TYR A 1 94 ? -75.653 30.213 23.823 1.00 31.64 119 TYR A N 1
ATOM 1419 C CA . TYR A 1 94 ? -74.364 30.405 24.468 1.00 33.16 119 TYR A CA 1
ATOM 1420 C C . TYR A 1 94 ? -74.417 31.675 25.309 1.00 34.88 119 TYR A C 1
ATOM 1421 O O . TYR A 1 94 ? -74.829 32.736 24.821 1.00 35.63 119 TYR A O 1
ATOM 1439 N N . SER A 1 95 ? -73.991 31.576 26.555 1.00 36.96 120 SER A N 1
ATOM 1440 C CA . SER A 1 95 ? -73.807 32.781 27.354 1.00 39.23 120 SER A CA 1
ATOM 1441 C C . SER A 1 95 ? -72.716 32.502 28.382 1.00 36.54 120 SER A C 1
ATOM 1442 O O . SER A 1 95 ? -72.874 31.627 29.236 1.00 36.92 120 SER A O 1
ATOM 1445 N N . PRO A 1 96 ? -71.573 33.192 28.288 1.00 36.65 121 PRO A N 1
ATOM 1446 C CA . PRO A 1 96 ? -71.272 34.203 27.255 1.00 34.50 121 PRO A CA 1
ATOM 1447 C C . PRO A 1 96 ? -71.302 33.620 25.827 1.00 36.72 121 PRO A C 1
ATOM 1448 O O . PRO A 1 96 ? -71.321 32.412 25.600 1.00 37.74 121 PRO A O 1
ATOM 1452 N N . ALA A 1 97 ? -71.294 34.510 24.839 1.00 36.08 122 ALA A N 1
ATOM 1453 C CA . ALA A 1 97 ? -71.466 34.111 23.445 1.00 35.84 122 ALA A CA 1
ATOM 1454 C C . ALA A 1 97 ? -70.290 33.286 22.933 1.00 36.11 122 ALA A C 1
ATOM 1455 O O . ALA A 1 97 ? -70.453 32.485 22.001 1.00 34.17 122 ALA A O 1
ATOM 1462 N N . ASP A 1 98 ? -69.116 33.460 23.527 1.00 38.65 123 ASP A N 1
ATOM 1463 C CA . ASP A 1 98 ? -67.917 32.722 23.166 1.00 44.10 123 ASP A CA 1
ATOM 1464 C C . ASP A 1 98 ? -67.693 31.495 24.044 1.00 44.35 123 ASP A C 1
ATOM 1465 O O . ASP A 1 98 ? -66.609 30.905 23.995 1.00 44.32 123 ASP A O 1
ATOM 1474 N N . ALA A 1 99 ? -68.678 31.106 24.851 1.00 41.03 124 ALA A N 1
ATOM 1475 C CA . ALA A 1 99 ? -68.512 29.928 25.686 1.00 39.92 124 ALA A CA 1
ATOM 1476 C C . ALA A 1 99 ? -68.209 28.722 24.804 1.00 39.92 124 ALA A C 1
ATOM 1477 O O . ALA A 1 99 ? -68.757 28.606 23.698 1.00 40.51 124 ALA A O 1
ATOM 1484 N N . PRO A 1 100 ? -67.343 27.811 25.255 1.00 40.70 125 PRO A N 1
ATOM 1485 C CA . PRO A 1 100 ? -67.009 26.647 24.410 1.00 42.42 125 PRO A CA 1
ATOM 1486 C C . PRO A 1 100 ? -68.191 25.737 24.124 1.00 42.12 125 PRO A C 1
ATOM 1487 O O . PRO A 1 100 ? -68.309 25.206 23.016 1.00 44.67 125 PRO A O 1
ATOM 1498 N N . ARG A 1 101 ? -69.060 25.523 25.099 1.00 40.82 126 ARG A N 1
ATOM 1499 C CA . ARG A 1 101 ? -70.200 24.633 24.972 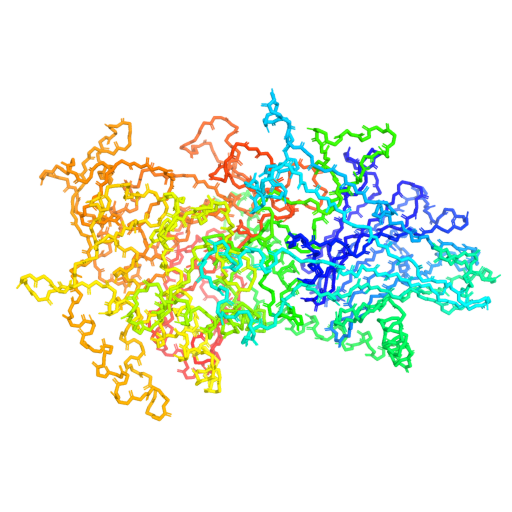1.00 41.24 126 ARG A CA 1
ATOM 1500 C C . ARG A 1 101 ? -71.484 25.401 25.256 1.00 37.63 126 ARG A C 1
ATOM 1501 O O . ARG A 1 101 ? -71.480 26.357 26.042 1.00 36.70 126 ARG A O 1
ATOM 1522 N N . PRO A 1 102 ? -72.584 25.039 24.603 1.00 33.31 127 PRO A N 1
ATOM 1523 C CA . PRO A 1 102 ? -73.804 25.837 24.747 1.00 33.90 127 PRO A CA 1
ATOM 1524 C C . PRO A 1 102 ? -74.446 25.652 26.109 1.00 33.13 127 PRO A C 1
ATOM 1525 O O . PRO A 1 102 ? -74.435 24.558 26.688 1.00 33.23 127 PRO A O 1
ATOM 1536 N N . LEU A 1 103 ? -74.996 26.756 26.617 1.00 31.42 128 LEU A N 1
ATOM 1537 C CA . LEU A 1 103 ? -75.902 26.694 27.751 1.00 29.03 128 LEU A CA 1
ATOM 1538 C C . LEU A 1 103 ? -77.092 25.808 27.435 1.00 29.75 128 LEU A C 1
ATOM 1539 O O . LEU A 1 103 ? -77.427 24.910 28.212 1.00 29.67 128 LEU A O 1
ATOM 1555 N N . TYR A 1 104 ? -77.761 26.063 26.307 1.00 29.99 129 TYR A N 1
ATOM 1556 C CA . TYR A 1 104 ? -78.908 25.252 25.906 1.00 29.33 129 TYR A CA 1
ATOM 1557 C C . TYR A 1 104 ? -78.651 24.671 24.527 1.00 27.85 129 TYR A C 1
ATOM 1558 O O . TYR A 1 104 ? -78.250 25.398 23.623 1.00 29.08 129 TYR A O 1
ATOM 1576 N N . ARG A 1 105 ? -78.895 23.374 24.362 1.00 28.43 130 ARG A N 1
ATOM 1577 C CA . ARG A 1 105 ? -78.832 22.726 23.059 1.00 27.71 130 ARG A CA 1
ATOM 1578 C C . ARG A 1 105 ? -80.151 21.997 22.862 1.00 29.78 130 ARG A C 1
ATOM 1579 O O . ARG A 1 105 ? -80.501 21.128 23.666 1.00 28.29 130 ARG A O 1
ATOM 1600 N N . VAL A 1 106 ? -80.871 22.329 21.794 1.00 26.93 131 VAL A N 1
ATOM 1601 C CA . VAL A 1 106 ? -82.232 21.852 21.585 1.00 27.41 131 VAL A CA 1
ATOM 1602 C C . VAL A 1 106 ? -82.298 21.191 20.219 1.00 27.71 131 VAL A C 1
ATOM 1603 O O . VAL A 1 106 ? -81.887 21.794 19.221 1.00 27.60 131 VAL A O 1
ATOM 1616 N N . TRP A 1 107 ? -82.791 19.952 20.172 1.00 26.42 132 TRP A N 1
ATOM 1617 C CA . TRP A 1 107 ? -82.910 19.284 18.884 1.00 25.90 132 TRP A CA 1
ATOM 1618 C C . TRP A 1 107 ? -84.043 18.269 18.906 1.00 24.18 132 TRP A C 1
ATOM 1619 O O . TRP A 1 107 ? -84.358 17.684 19.940 1.00 24.46 132 TRP A O 1
ATOM 1640 N N . VAL A 1 108 ? -84.648 18.059 17.740 1.00 23.17 133 VAL A N 1
ATOM 1641 C CA . VAL A 1 108 ? -85.671 17.039 17.554 1.00 23.34 133 VAL A CA 1
ATOM 1642 C C . VAL A 1 108 ? -85.058 15.928 16.717 1.00 21.02 133 VAL A C 1
ATOM 1643 O O . VAL A 1 108 ? -84.683 16.153 15.559 1.00 22.92 133 VAL A O 1
ATOM 1656 N N . ASP A 1 109 ? -84.933 14.735 17.311 1.00 22.69 134 ASP A N 1
ATOM 1657 C CA . ASP A 1 109 ? -84.191 13.658 16.665 1.00 23.71 134 ASP A CA 1
ATOM 1658 C C . ASP A 1 109 ? -84.749 13.388 15.266 1.00 22.42 134 ASP A C 1
ATOM 1659 O O . ASP A 1 109 ? -85.934 13.074 15.098 1.00 23.73 134 ASP A O 1
ATOM 1668 N N . ALA A 1 110 ? -83.882 13.492 14.258 1.00 22.90 135 ALA A N 1
ATOM 1669 C CA . ALA A 1 110 ? -84.325 13.221 12.883 1.00 21.77 135 ALA A CA 1
ATOM 1670 C C . ALA A 1 110 ? -84.913 11.826 12.743 1.00 22.15 135 ALA A C 1
ATOM 1671 O O . ALA A 1 110 ? -85.735 11.578 11.848 1.00 24.45 135 ALA A O 1
ATOM 1678 N N . ASN A 1 111 ? -84.500 10.898 13.601 1.00 22.51 136 ASN A N 1
ATOM 1679 C CA . ASN A 1 111 ? -84.810 9.489 13.403 1.00 25.33 136 ASN A CA 1
ATOM 1680 C C . ASN A 1 111 ? -85.751 8.895 14.439 1.00 24.15 136 ASN A C 1
ATOM 1681 O O . ASN A 1 111 ? -86.083 7.714 14.322 1.00 25.69 136 ASN A O 1
ATOM 1692 N N . HIS A 1 112 ? -86.195 9.675 15.432 1.00 26.02 137 HIS A N 1
ATOM 1693 C CA . HIS A 1 112 ? -87.025 9.161 16.513 1.00 19.40 137 HIS A CA 1
ATOM 1694 C C . HIS A 1 112 ? -87.968 10.250 16.991 1.00 21.76 137 HIS A C 1
ATOM 1695 O O . HIS A 1 112 ? -87.626 11.438 16.914 1.00 21.98 137 HIS A O 1
ATOM 1709 N N . PRO A 1 113 ? -89.159 9.879 17.516 1.00 21.23 138 PRO A N 1
ATOM 1710 C CA . PRO A 1 113 ? -90.125 10.887 18.007 1.00 22.86 138 PRO A CA 1
ATOM 1711 C C . PRO A 1 113 ? -89.752 11.454 19.376 1.00 23.87 138 PRO A C 1
ATOM 1712 O O . PRO A 1 113 ? -90.498 11.350 20.353 1.00 22.32 138 PRO A O 1
ATOM 1723 N N . VAL A 1 114 ? -88.583 12.073 19.461 1.00 20.79 139 VAL A N 1
ATOM 1724 C CA . VAL A 1 114 ? -88.123 12.634 20.727 1.00 22.82 139 VAL A CA 1
ATOM 1725 C C . VAL A 1 114 ? -87.387 13.935 20.466 1.00 23.47 139 VAL A C 1
ATOM 1726 O O . VAL A 1 114 ? -86.638 14.073 19.489 1.00 24.80 139 VAL A O 1
ATOM 1739 N N . ALA A 1 115 ? -87.605 14.883 21.347 1.00 24.24 140 ALA A N 1
ATOM 1740 C CA . ALA A 1 115 ? -86.833 16.110 21.395 1.00 26.08 140 ALA A CA 1
ATOM 1741 C C . ALA A 1 115 ? -86.006 16.138 22.676 1.00 24.78 140 ALA A C 1
ATOM 1742 O O . ALA A 1 115 ? -86.394 15.572 23.704 1.00 24.08 140 ALA A O 1
ATOM 1749 N N . HIS A 1 116 ? -84.864 16.802 22.595 1.00 24.68 141 HIS A N 1
ATOM 1750 C CA . HIS A 1 116 ? -83.914 16.871 23.687 1.00 24.37 141 HIS A CA 1
ATOM 1751 C C . HIS A 1 116 ? -83.579 18.324 23.968 1.00 24.89 141 HIS A C 1
ATOM 1752 O O . HIS A 1 116 ? -83.377 19.116 23.034 1.00 26.71 141 HIS A O 1
ATOM 1766 N N . VAL A 1 117 ? -83.493 18.648 25.257 1.00 25.04 142 VAL A N 1
ATOM 1767 C CA . VAL A 1 117 ? -82.987 19.923 25.745 1.00 25.45 142 VAL A CA 1
ATOM 1768 C C . VAL A 1 117 ? -81.817 19.607 26.659 1.00 25.19 142 VAL A C 1
ATOM 1769 O O . VAL A 1 117 ? -82.017 19.083 27.765 1.00 26.55 142 VAL A O 1
ATOM 1782 N N . GLU A 1 118 ? -80.606 19.949 26.229 1.00 25.54 143 GLU A N 1
ATOM 1783 C CA . GLU A 1 118 ? -79.390 19.690 26.990 1.00 27.49 143 GLU A CA 1
ATOM 1784 C C . GLU A 1 118 ? -78.885 20.998 27.580 1.00 27.33 143 GLU A C 1
ATOM 1785 O O . GLU A 1 118 ? -78.801 22.001 26.875 1.00 29.68 143 GLU A O 1
ATOM 1797 N N . VAL A 1 119 ? -78.568 20.984 28.868 1.00 25.80 144 VAL A N 1
ATOM 1798 C CA . VAL A 1 119 ? -78.179 22.173 29.611 1.00 26.36 144 VAL A CA 1
ATOM 1799 C C . VAL A 1 119 ? -76.771 21.969 30.142 1.00 27.65 144 VAL A C 1
ATOM 1800 O O . VAL A 1 119 ? -76.451 20.901 30.676 1.00 28.39 144 VAL A O 1
ATOM 1813 N N . ARG A 1 120 ? -75.943 23.004 30.012 1.00 30.01 145 ARG A N 1
ATOM 1814 C CA . ARG A 1 120 ? -74.596 23.023 30.570 1.00 36.36 145 ARG A CA 1
ATOM 1815 C C . ARG A 1 120 ? -74.317 24.415 31.107 1.00 37.07 145 ARG A C 1
ATOM 1816 O O . ARG A 1 120 ? -74.329 25.382 30.341 1.00 37.05 145 ARG A O 1
ATOM 1837 N N . THR A 1 121 ? -74.053 24.529 32.405 1.00 37.67 146 THR A N 1
ATOM 1838 C CA . THR A 1 121 ? -73.696 25.828 32.959 1.00 40.05 146 THR A CA 1
ATOM 1839 C C . THR A 1 121 ? -72.300 26.223 32.492 1.00 43.17 146 THR A C 1
ATOM 1840 O O . THR A 1 121 ? -71.384 25.396 32.434 1.00 41.47 146 THR A O 1
ATOM 1851 N N . ALA A 1 122 ? -72.141 27.502 32.153 1.00 47.67 147 ALA A N 1
ATOM 1852 C CA . ALA A 1 122 ? -70.882 27.954 31.574 1.00 53.08 147 ALA A CA 1
ATOM 1853 C C . ALA A 1 122 ? -69.756 27.915 32.595 1.00 52.79 147 ALA A C 1
ATOM 1854 O O . ALA A 1 122 ? -68.604 27.634 32.246 1.00 55.13 147 ALA A O 1
ATOM 1861 N N . SER A 1 123 ? -70.064 28.193 33.855 1.00 51.69 148 SER A N 1
ATOM 1862 C CA . SER A 1 123 ? -69.045 28.148 34.893 1.00 53.42 148 SER A CA 1
ATOM 1863 C C . SER A 1 123 ? -68.665 26.722 35.269 1.00 51.91 148 SER A C 1
ATOM 1864 O O . SER A 1 123 ? -67.635 26.514 35.918 1.00 53.29 148 SER A O 1
ATOM 1872 N N . GLY A 1 124 ? -69.476 25.743 34.896 1.00 46.85 149 GLY A N 1
ATOM 1873 C CA . GLY A 1 124 ? -69.350 24.427 35.475 1.00 47.93 149 GLY A CA 1
ATOM 1874 C C . GLY A 1 124 ? -69.898 24.320 36.879 1.00 47.10 149 GLY A C 1
ATOM 1875 O O . GLY A 1 124 ? -69.768 23.262 37.499 1.00 45.70 149 GLY A O 1
ATOM 1879 N N . LYS A 1 125 ? -70.516 25.382 37.392 1.00 49.80 150 LYS A N 1
ATOM 1880 C CA . LYS A 1 125 ? -71.111 25.367 38.719 1.00 49.70 150 LYS A CA 1
ATOM 1881 C C . LYS A 1 125 ? -72.533 24.823 38.650 1.00 43.09 150 LYS A C 1
ATOM 1882 O O . LYS A 1 125 ? -73.300 25.163 37.748 1.00 42.94 150 LYS A O 1
ATOM 1901 N N . ALA A 1 126 ? -72.871 23.969 39.608 1.00 39.92 151 ALA A N 1
ATOM 1902 C CA . ALA A 1 126 ? -74.162 23.294 39.607 1.00 39.98 151 ALA A CA 1
ATOM 1903 C C . ALA A 1 126 ? -75.291 24.271 39.914 1.00 40.63 151 ALA A C 1
ATOM 1904 O O . ALA A 1 126 ? -75.094 25.287 40.584 1.00 43.04 151 ALA A O 1
ATOM 1911 N N . THR A 1 127 ? -76.490 23.940 39.428 1.00 37.64 152 THR A N 1
ATOM 1912 C CA . THR A 1 127 ? -77.683 24.753 39.626 1.00 38.01 152 THR A CA 1
ATOM 1913 C C . THR A 1 127 ? -78.876 23.829 39.832 1.00 35.79 152 THR A C 1
ATOM 1914 O O . THR A 1 127 ? -78.904 22.700 39.330 1.00 34.65 152 THR A O 1
ATOM 1925 N N . GLY A 1 128 ? -79.863 24.314 40.586 1.00 34.31 153 GLY A N 1
ATOM 1926 C CA . GLY A 1 128 ? -81.163 23.694 40.552 1.00 31.29 153 GLY A CA 1
ATOM 1927 C C . GLY A 1 128 ? -81.893 24.052 39.266 1.00 31.02 153 GLY A C 1
ATOM 1928 O O . GLY A 1 128 ? -81.536 24.989 38.557 1.00 32.48 153 GLY A O 1
ATOM 1932 N N . ALA A 1 129 ? -82.934 23.287 38.961 1.00 28.84 154 ALA A N 1
ATOM 1933 C CA . ALA A 1 129 ? -83.714 23.574 37.772 1.00 29.15 154 ALA A CA 1
ATOM 1934 C C . ALA A 1 129 ? -85.111 22.992 37.905 1.00 28.33 154 ALA A C 1
ATOM 1935 O O . ALA A 1 129 ? -85.318 21.962 38.555 1.00 29.98 154 ALA A O 1
ATOM 1942 N N . GLN A 1 130 ? -86.062 23.668 37.260 1.00 28.38 155 GLN A N 1
ATOM 1943 C CA . GLN A 1 130 ? -87.455 23.261 37.257 1.00 29.08 155 GLN A CA 1
ATOM 1944 C C . GLN A 1 130 ? -88.001 23.349 35.840 1.00 28.62 155 GLN A C 1
ATOM 1945 O O . GLN A 1 130 ? -87.752 24.331 35.135 1.00 28.17 155 GLN A O 1
ATOM 1959 N N . ALA A 1 131 ? -88.742 22.330 35.424 1.00 25.45 156 ALA A N 1
ATOM 1960 C CA . ALA A 1 131 ? -89.437 22.335 34.144 1.00 27.47 156 ALA A CA 1
ATOM 1961 C C . ALA A 1 131 ? -90.929 22.277 34.413 1.00 26.45 156 ALA A C 1
ATOM 1962 O O . ALA A 1 131 ? -91.400 21.374 35.113 1.00 27.60 156 ALA A O 1
ATOM 1969 N N . ASP A 1 132 ? -91.670 23.233 33.864 1.00 25.38 157 ASP A N 1
ATOM 1970 C CA A ASP A 1 132 ? -93.109 23.332 34.051 0.42 26.82 157 ASP A CA 1
ATOM 1971 C CA B ASP A 1 132 ? -93.114 23.295 34.054 0.58 25.80 157 ASP A CA 1
ATOM 1972 C C . ASP A 1 132 ? -93.839 23.031 32.745 1.00 26.06 157 ASP A C 1
ATOM 1973 O O . ASP A 1 132 ? -93.532 23.635 31.708 1.00 24.92 157 ASP A O 1
ATOM 1988 N N . LEU A 1 133 ? -94.797 22.111 32.802 1.00 24.58 158 LEU A N 1
ATOM 1989 C CA . LEU A 1 133 ? -95.766 21.936 31.735 1.00 23.54 158 LEU A CA 1
ATOM 1990 C C . LEU A 1 133 ? -96.788 23.063 31.823 1.00 24.48 158 LEU A C 1
ATOM 1991 O O . LEU A 1 133 ? -97.439 23.236 32.863 1.00 24.82 158 LEU A O 1
ATOM 2007 N N . GLU A 1 134 ? -96.943 23.811 30.732 1.00 24.86 159 GLU A N 1
ATOM 2008 C CA . GLU A 1 134 ? -97.870 24.930 30.615 1.00 25.51 159 GLU A CA 1
ATOM 2009 C C . GLU A 1 134 ? -98.889 24.542 29.550 1.00 27.31 159 GLU A C 1
ATOM 2010 O O . GLU A 1 134 ? -98.597 24.585 28.342 1.00 32.48 159 GLU A O 1
ATOM 2022 N N . LEU A 1 135 ? -100.051 24.093 30.025 1.00 27.64 160 LEU A N 1
ATOM 2023 C CA . LEU A 1 135 ? -101.210 23.789 29.211 1.00 25.40 160 LEU A CA 1
ATOM 2024 C C . LEU A 1 135 ? -102.245 24.879 29.418 1.00 24.15 160 LEU A C 1
ATOM 2025 O O . LEU A 1 135 ? -102.412 25.383 30.527 1.00 25.68 160 LEU A O 1
ATOM 2041 N N . TRP A 1 136 ? -102.932 25.252 28.340 1.00 24.98 161 TRP A N 1
ATOM 2042 C CA . TRP A 1 136 ? -103.982 26.254 28.404 1.00 28.13 161 TRP A CA 1
ATOM 2043 C C . TRP A 1 136 ? -105.362 25.643 28.223 1.00 27.25 161 TRP A C 1
ATOM 2044 O O . TRP A 1 136 ? -106.349 26.272 28.604 1.00 26.97 161 TRP A O 1
ATOM 2065 N N . ARG A 1 137 ? -105.448 24.418 27.706 1.00 24.40 162 ARG A N 1
ATOM 2066 C CA . ARG A 1 137 ? -106.725 23.728 27.507 1.00 25.33 162 ARG A CA 1
ATOM 2067 C C . ARG A 1 137 ? -107.015 22.874 28.736 1.00 27.43 162 ARG A C 1
ATOM 2068 O O . ARG A 1 137 ? -106.806 21.651 28.754 1.00 26.38 162 ARG A O 1
ATOM 2089 N N . ASN A 1 138 ? -107.514 23.541 29.783 1.00 26.04 163 ASN A N 1
ATOM 2090 C CA . ASN A 1 138 ? -107.739 22.887 31.061 1.00 25.43 163 ASN A CA 1
ATOM 2091 C C . ASN A 1 138 ? -109.206 22.732 31.420 1.00 24.04 163 ASN A C 1
ATOM 2092 O O . ASN A 1 138 ? -109.544 21.825 32.172 1.00 26.44 163 ASN A O 1
ATOM 2103 N N . GLU A 1 139 ? -110.071 23.561 30.880 1.00 25.90 164 GLU A N 1
ATOM 2104 C CA . GLU A 1 139 ? -111.514 23.441 30.956 1.00 27.16 164 GLU A CA 1
ATOM 2105 C C . GLU A 1 139 ? -112.065 23.649 29.554 1.00 28.76 164 GLU A C 1
ATOM 2106 O O . GLU A 1 139 ? -111.407 24.258 28.703 1.00 27.25 164 GLU A O 1
ATOM 2118 N N . PRO A 1 140 ? -113.272 23.164 29.285 1.00 27.31 165 PRO A N 1
ATOM 2119 C CA . PRO A 1 140 ? -113.876 23.418 27.972 1.00 26.97 165 PRO A CA 1
ATOM 2120 C C . PRO A 1 140 ? -114.003 24.915 27.747 1.00 28.77 165 PRO A C 1
ATOM 2121 O O . PRO A 1 140 ? -114.368 25.667 28.659 1.00 30.09 165 PRO A O 1
ATOM 2132 N N . ARG A 1 141 ? -113.681 25.347 26.534 1.00 28.34 166 ARG A N 1
ATOM 2133 C CA . ARG A 1 141 ? -113.713 26.765 26.198 1.00 26.42 166 ARG A CA 1
ATOM 2134 C C . ARG A 1 141 ? -114.685 27.003 25.054 1.00 28.69 166 ARG A C 1
ATOM 2135 O O . ARG A 1 141 ? -114.556 26.398 23.986 1.00 28.90 166 ARG A O 1
ATOM 2156 N N . GLU A 1 142 ? -115.636 27.899 25.268 1.00 30.06 167 GLU A N 1
ATOM 2157 C CA . GLU A 1 142 ? -116.660 28.193 24.273 1.00 29.83 167 GLU A CA 1
ATOM 2158 C C . GLU A 1 142 ? -116.204 29.305 23.340 1.00 30.08 167 GLU A C 1
ATOM 2159 O O . GLU A 1 142 ? -115.591 30.282 23.775 1.00 31.27 167 GLU A O 1
ATOM 2171 N N . VAL A 1 143 ? -116.478 29.126 22.045 1.00 27.98 168 VAL A N 1
ATOM 2172 C CA . VAL A 1 143 ? -116.224 30.116 21.006 1.00 29.51 168 VAL A CA 1
ATOM 2173 C C . VAL A 1 143 ? -117.554 30.296 20.288 1.00 30.17 168 VAL A C 1
ATOM 2174 O O . VAL A 1 143 ? -118.023 29.381 19.593 1.00 31.52 168 VAL A O 1
ATOM 2187 N N . ARG A 1 144 ? -118.160 31.459 20.445 1.00 32.18 169 ARG A N 1
ATOM 2188 C CA . ARG A 1 144 ? -119.540 31.653 20.040 1.00 31.58 169 ARG A CA 1
ATOM 2189 C C . ARG A 1 144 ? -119.676 32.863 19.129 1.00 30.74 169 ARG A C 1
ATOM 2190 O O . ARG A 1 144 ? -119.105 33.923 19.392 1.00 31.88 169 ARG A O 1
ATOM 2211 N N . ARG A 1 145 ? -120.446 32.698 18.065 1.00 29.79 170 ARG A N 1
ATOM 2212 C CA . ARG A 1 145 ? -120.784 33.797 17.176 1.00 35.46 170 ARG A CA 1
ATOM 2213 C C . ARG A 1 145 ? -122.195 34.241 17.529 1.00 39.98 170 ARG A C 1
ATOM 2214 O O . ARG A 1 145 ? -123.152 33.481 17.356 1.00 40.64 170 ARG A O 1
ATOM 2235 N N . VAL A 1 146 ? -122.318 35.449 18.039 1.00 42.60 171 VAL A N 1
ATOM 2236 C CA . VAL A 1 146 ? -123.586 35.957 18.544 1.00 48.46 171 VAL A CA 1
ATOM 2237 C C . VAL A 1 146 ? -124.334 36.671 17.434 1.00 51.68 171 VAL A C 1
ATOM 2238 O O . VAL A 1 146 ? -123.739 37.298 16.556 1.00 52.09 171 VAL A O 1
ATOM 2251 N N . LYS A 1 147 ? -125.664 36.609 17.515 1.00 61.55 172 LYS A N 1
ATOM 2252 C CA . LYS A 1 147 ? -126.521 37.032 16.408 1.00 73.47 172 LYS A CA 1
ATOM 2253 C C . LYS A 1 147 ? -126.241 38.467 15.966 1.00 77.43 172 LYS A C 1
ATOM 2254 O O . LYS A 1 147 ? -126.302 38.776 14.769 1.00 79.53 172 LYS A O 1
ATOM 2273 N N . GLY A 1 148 ? -125.952 39.362 16.902 1.00 76.67 173 GLY A N 1
ATOM 2274 C CA . GLY A 1 148 ? -125.743 40.747 16.528 1.00 74.94 173 GLY A CA 1
ATOM 2275 C C . GLY A 1 148 ? -124.309 41.156 16.285 1.00 71.15 173 GLY A C 1
ATOM 2276 O O . GLY A 1 148 ? -124.021 42.353 16.157 1.00 68.04 173 GLY A O 1
ATOM 2280 N N . ARG A 1 149 ? -123.394 40.199 16.214 1.00 67.04 174 ARG A N 1
ATOM 2281 C CA . ARG A 1 149 ? -121.982 40.528 16.275 1.00 65.80 174 ARG A CA 1
ATOM 2282 C C . ARG A 1 149 ? -121.163 39.514 15.490 1.00 58.20 174 ARG A C 1
ATOM 2283 O O . ARG A 1 149 ? -120.076 39.121 15.921 1.00 55.14 174 ARG A O 1
ATOM 2304 N N . GLU A 1 150 ? -121.673 39.081 14.330 1.00 56.49 175 GLU A N 1
ATOM 2305 C CA . GLU A 1 150 ? -121.044 37.989 13.593 1.00 58.39 175 GLU A CA 1
ATOM 2306 C C . GLU A 1 150 ? -119.575 38.276 13.314 1.00 58.28 175 GLU A C 1
ATOM 2307 O O . GLU A 1 150 ? -118.725 37.386 13.444 1.00 64.07 175 GLU A O 1
ATOM 2319 N N . ARG A 1 151 ? -119.249 39.524 12.990 1.00 52.89 176 ARG A N 1
ATOM 2320 C CA . ARG A 1 151 ? -117.883 39.873 12.614 1.00 56.88 176 ARG A CA 1
ATOM 2321 C C . ARG A 1 151 ? -116.937 39.935 13.810 1.00 52.78 176 ARG A C 1
ATOM 2322 O O . ARG A 1 151 ? -115.715 39.977 13.621 1.00 50.75 176 ARG A O 1
ATOM 2343 N N . ASP A 1 152 ? -117.461 39.976 15.029 1.00 50.00 177 ASP A N 1
ATOM 2344 C CA . ASP A 1 152 ? -116.600 40.185 16.184 1.00 50.51 177 ASP A CA 1
ATOM 2345 C C . ASP A 1 152 ? -115.725 38.974 16.494 1.00 46.22 177 ASP A C 1
ATOM 2346 O O . ASP A 1 152 ? -114.593 39.139 16.971 1.00 48.01 177 ASP A O 1
ATOM 2355 N N . ASN A 1 153 ? -116.213 37.760 16.251 1.00 39.83 178 ASN A N 1
ATOM 2356 C CA . ASN A 1 153 ? -115.458 36.571 16.654 1.00 33.16 178 ASN A CA 1
ATOM 2357 C C . ASN A 1 153 ? -114.636 36.077 15.467 1.00 33.06 178 ASN A C 1
ATOM 2358 O O . ASN A 1 153 ? -115.044 35.183 14.706 1.00 31.36 178 ASN A O 1
ATOM 2369 N N . VAL A 1 154 ? -113.432 36.638 15.358 1.00 30.98 179 VAL A N 1
ATOM 2370 C CA . VAL A 1 154 ? -112.493 36.226 14.329 1.00 30.63 179 VAL A CA 1
ATOM 2371 C C . VAL A 1 154 ? -112.016 34.807 14.585 1.00 30.95 179 VAL A C 1
ATOM 2372 O O . VAL A 1 154 ? -111.770 34.056 13.636 1.00 28.24 179 VAL A O 1
ATOM 2385 N N . GLU A 1 155 ? -111.894 34.398 15.850 1.00 28.93 180 GLU A N 1
ATOM 2386 C CA . GLU A 1 155 ? -111.497 33.019 16.114 1.00 30.22 180 GLU A CA 1
ATOM 2387 C C . GLU A 1 155 ? -112.510 32.052 15.513 1.00 29.33 180 GLU A C 1
ATOM 2388 O O . GLU A 1 155 ? -112.143 31.110 14.807 1.00 29.28 180 GLU A O 1
ATOM 2400 N N . PHE A 1 156 ? -113.793 32.296 15.761 1.00 29.78 181 PHE A N 1
ATOM 2401 C CA . PHE A 1 156 ? -114.847 31.495 15.156 1.00 28.12 181 PHE A CA 1
ATOM 2402 C C . PHE A 1 156 ? -114.738 31.505 13.633 1.00 28.82 181 PHE A C 1
ATOM 2403 O O . PHE A 1 156 ? -114.535 30.454 13.007 1.00 27.41 181 PHE A O 1
ATOM 2420 N N . ASN A 1 157 ? -114.777 32.705 13.031 1.00 29.78 182 ASN A N 1
ATOM 2421 C CA . ASN A 1 157 ? -114.963 32.803 11.585 1.00 30.38 182 ASN A CA 1
ATOM 2422 C C . ASN A 1 157 ? -113.725 32.366 10.805 1.00 29.98 182 ASN A C 1
ATOM 2423 O O . ASN A 1 157 ? -113.844 31.791 9.719 1.00 30.20 182 ASN A O 1
ATOM 2434 N N . ASP A 1 158 ? -112.531 32.649 11.315 1.00 30.30 183 ASP A N 1
ATOM 2435 C CA . ASP A 1 158 ? -111.287 32.310 10.635 1.00 31.91 183 ASP A CA 1
ATOM 2436 C C . ASP A 1 158 ? -110.603 31.077 11.230 1.00 27.94 183 ASP A C 1
ATOM 24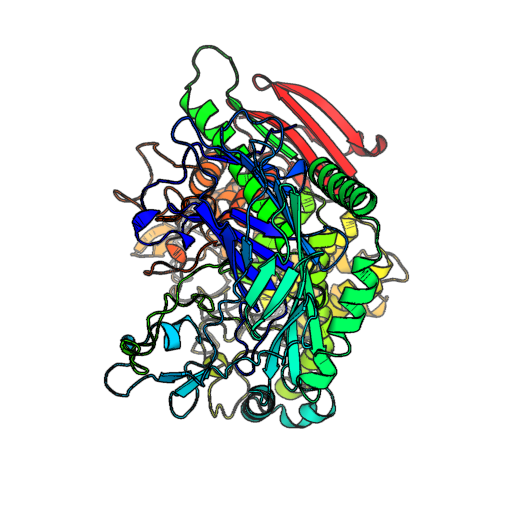37 O O . ASP A 1 158 ? -110.105 30.217 10.488 1.00 27.20 183 ASP A O 1
ATOM 2446 N N . GLY A 1 159 ? -110.505 30.994 12.557 1.00 26.98 184 GLY A N 1
ATOM 2447 C CA . GLY A 1 159 ? -109.851 29.850 13.156 1.00 26.19 184 GLY A CA 1
ATOM 2448 C C . GLY A 1 159 ? -110.666 28.575 13.055 1.00 27.71 184 GLY A C 1
ATOM 2449 O O . GLY A 1 159 ? -110.085 27.490 12.970 1.00 27.68 184 GLY A O 1
ATOM 2453 N N . PHE A 1 160 ? -112.011 28.674 13.066 1.00 28.07 185 PHE A N 1
ATOM 2454 C CA . PHE A 1 160 ? -112.837 27.492 12.829 1.00 23.62 185 PHE A CA 1
ATOM 2455 C C . PHE A 1 160 ? -113.669 27.686 11.561 1.00 26.56 185 PHE A C 1
ATOM 2456 O O . PHE A 1 160 ? -114.873 27.394 11.539 1.00 27.40 185 PHE A O 1
ATOM 2473 N N . ARG A 1 161 ? -113.005 28.147 10.491 1.00 28.64 186 ARG A N 1
ATOM 2474 C CA . ARG A 1 161 ? -113.701 28.456 9.238 1.00 29.03 186 ARG A CA 1
ATOM 2475 C C . ARG A 1 161 ? -114.581 27.299 8.786 1.00 27.95 186 ARG A C 1
ATOM 2476 O O . ARG A 1 161 ? -115.741 27.500 8.393 1.00 27.81 186 ARG A O 1
ATOM 2497 N N . GLU A 1 162 ? -114.037 26.074 8.827 1.00 25.61 187 GLU A N 1
ATOM 2498 C CA . GLU A 1 162 ? -114.777 24.917 8.332 1.00 27.81 187 GLU A CA 1
ATOM 2499 C C . GLU A 1 162 ? -116.044 24.661 9.142 1.00 26.91 187 GLU A C 1
ATOM 2500 O O . GLU A 1 162 ? -116.958 23.987 8.652 1.00 26.63 187 GLU A O 1
ATOM 2512 N N . LEU A 1 163 ? -116.125 25.183 10.361 1.00 28.09 188 LEU A N 1
ATOM 2513 C CA . LEU A 1 163 ? -117.290 24.999 11.207 1.00 28.99 188 LEU A CA 1
ATOM 2514 C C . LEU A 1 163 ? -118.170 26.235 11.267 1.00 29.03 188 LEU A C 1
ATOM 2515 O O . LEU A 1 163 ? -119.096 26.268 12.083 1.00 27.82 188 LEU A O 1
ATOM 2531 N N . ARG A 1 164 ? -117.924 27.239 10.411 1.00 27.46 189 ARG A N 1
ATOM 2532 C CA . ARG A 1 164 ? -118.581 28.535 10.607 1.00 30.95 189 ARG A CA 1
ATOM 2533 C C . ARG A 1 164 ? -120.103 28.417 10.552 1.00 32.52 189 ARG A C 1
ATOM 2534 O O . ARG A 1 164 ? -120.816 29.234 11.154 1.00 35.09 189 ARG A O 1
ATOM 2555 N N . ASP A 1 165 ? -120.624 27.416 9.848 1.00 33.58 190 ASP A N 1
ATOM 2556 C CA . ASP A 1 165 ? -122.064 27.276 9.686 1.00 34.60 190 ASP A CA 1
ATOM 2557 C C . ASP A 1 165 ? -122.663 26.250 10.642 1.00 33.68 190 ASP A C 1
ATOM 2558 O O . ASP A 1 165 ? -123.799 25.809 10.430 1.00 34.89 190 ASP A O 1
ATOM 2567 N N . THR A 1 166 ? -121.921 25.845 11.672 1.00 31.36 191 THR A N 1
ATOM 2568 C CA . THR A 1 166 ? -122.468 24.931 12.658 1.00 33.24 191 THR A CA 1
ATOM 2569 C C . THR A 1 166 ? -123.773 25.503 13.210 1.00 35.04 191 THR A C 1
ATOM 2570 O O . THR A 1 166 ? -123.800 26.670 13.639 1.00 34.64 191 THR A O 1
ATOM 2581 N N . PRO A 1 167 ? -124.871 24.742 13.188 1.00 36.14 192 PRO A N 1
ATOM 2582 C CA . PRO A 1 167 ? -126.110 25.210 13.834 1.00 38.79 192 PRO A CA 1
ATOM 2583 C C . PRO A 1 167 ? -125.894 25.463 15.319 1.00 40.54 192 PRO A C 1
ATOM 2584 O O . PRO A 1 167 ? -125.280 24.663 16.027 1.00 42.87 192 PRO A O 1
ATOM 2595 N N . GLY A 1 168 ? -126.408 26.580 15.788 1.00 43.27 193 GLY A N 1
ATOM 2596 C CA . GLY A 1 168 ? -126.140 27.030 17.136 1.00 42.71 193 GLY A CA 1
ATOM 2597 C C . GLY A 1 168 ? -124.966 27.979 17.260 1.00 40.44 193 GLY A C 1
ATOM 2598 O O . GLY A 1 168 ? -124.844 28.656 18.286 1.00 43.82 193 GLY A O 1
ATOM 2602 N N . SER A 1 169 ? -124.103 28.041 16.242 1.00 36.12 194 SER A N 1
ATOM 2603 C CA . SER A 1 169 ? -123.007 28.998 16.191 1.00 37.88 194 SER A CA 1
ATOM 2604 C C . SER A 1 169 ? -122.125 28.888 17.431 1.00 35.68 194 SER A C 1
ATOM 2605 O O . SER A 1 169 ? -121.660 29.886 17.979 1.00 38.95 194 SER A O 1
ATOM 2613 N N . LEU A 1 170 ? -121.883 27.658 17.869 1.00 33.82 195 LEU A N 1
ATOM 2614 C CA . LEU A 1 170 ? -121.032 27.390 19.022 1.00 33.93 195 LEU A CA 1
ATOM 2615 C C . LEU A 1 170 ? -120.001 26.333 18.661 1.00 30.76 195 LEU A C 1
ATOM 2616 O O . LEU A 1 170 ? -120.352 25.263 18.149 1.00 30.01 195 LEU A O 1
ATOM 2632 N N . VAL A 1 171 ? -118.737 26.634 18.927 1.00 27.03 196 VAL A N 1
ATOM 2633 C CA . VAL A 1 171 ? -117.672 25.647 18.905 1.00 24.99 196 VAL A CA 1
ATOM 2634 C C . VAL A 1 171 ? -117.135 25.535 20.319 1.00 27.43 196 VAL A C 1
ATOM 2635 O O . VAL A 1 171 ? -116.851 26.554 20.949 1.00 27.67 196 VAL A O 1
ATOM 2648 N N . THR A 1 172 ? -116.994 24.310 20.820 1.00 27.43 197 THR A N 1
ATOM 2649 C CA . THR A 1 172 ? -116.402 24.078 22.135 1.00 26.31 197 THR A CA 1
ATOM 2650 C C . THR A 1 172 ? -115.053 23.408 21.951 1.00 25.04 197 THR A C 1
ATOM 2651 O O . THR A 1 172 ? -114.961 22.376 21.277 1.00 27.33 197 THR A O 1
ATOM 2662 N N . VAL A 1 173 ? -114.015 24.006 22.525 1.00 26.61 198 VAL A N 1
ATOM 2663 C CA . VAL A 1 173 ? -112.666 23.436 22.521 1.00 27.13 198 VAL A CA 1
ATOM 2664 C C . VAL A 1 173 ? -112.532 22.588 23.778 1.00 25.42 198 VAL A C 1
ATOM 2665 O O . VAL A 1 173 ? -112.462 23.121 24.896 1.00 27.36 198 VAL A O 1
ATOM 2678 N N . ASP A 1 174 ? -112.515 21.271 23.599 1.00 26.48 199 ASP A N 1
ATOM 2679 C CA . ASP A 1 174 ? -112.429 20.380 24.741 1.00 24.75 199 ASP A CA 1
ATOM 2680 C C . ASP A 1 174 ? -111.017 20.426 25.315 1.00 24.52 199 ASP A C 1
ATOM 2681 O O . ASP A 1 174 ? -110.051 20.702 24.592 1.00 25.41 199 ASP A O 1
ATOM 2690 N N . PRO A 1 175 ? -110.877 20.161 26.621 1.00 22.68 200 PRO A N 1
ATOM 2691 C CA . PRO A 1 175 ? -109.572 20.308 27.272 1.00 24.31 200 PRO A CA 1
ATOM 2692 C C . PRO A 1 175 ? -108.700 19.063 27.186 1.00 24.35 200 PRO A C 1
ATOM 2693 O O . PRO A 1 175 ? -109.107 18.020 26.662 1.00 23.58 200 PRO A O 1
ATOM 2704 N N . ASP A 1 176 ? -107.489 19.190 27.713 1.00 25.11 201 ASP A N 1
ATOM 2705 C CA . ASP A 1 176 ? -106.521 18.109 27.800 1.00 25.99 201 ASP A CA 1
ATOM 2706 C C . ASP A 1 176 ? -106.529 17.465 29.183 1.00 24.32 201 ASP A C 1
ATOM 2707 O O . ASP A 1 176 ? -107.091 17.999 30.144 1.00 24.34 201 ASP A O 1
ATOM 2716 N N . THR A 1 177 ? -105.818 16.343 29.286 1.00 23.75 202 THR A N 1
ATOM 2717 C CA . THR A 1 177 ? -105.637 15.622 30.539 1.00 24.65 202 THR A CA 1
ATOM 2718 C C . THR A 1 177 ? -104.156 15.516 30.867 1.00 21.79 202 THR A C 1
ATOM 2719 O O . THR A 1 177 ? -103.348 15.152 30.003 1.00 22.39 202 THR A O 1
ATOM 2730 N N . VAL A 1 178 ? -103.803 15.846 32.110 1.00 22.28 203 VAL A N 1
ATOM 2731 C CA . VAL A 1 178 ? -102.474 15.574 32.651 1.00 22.47 203 VAL A CA 1
ATOM 2732 C C . VAL A 1 178 ? -102.550 14.260 33.410 1.00 21.80 203 VAL A C 1
ATOM 2733 O O . VAL A 1 178 ? -103.426 14.082 34.262 1.00 22.28 203 VAL A O 1
ATOM 2746 N N . LEU A 1 179 ? -101.667 13.318 33.073 1.00 23.44 204 LEU A N 1
ATOM 2747 C CA . LEU A 1 179 ? -101.666 12.043 33.773 1.00 22.99 204 LEU A CA 1
ATOM 2748 C C . LEU A 1 179 ? -101.109 12.235 35.182 1.00 21.80 204 LEU A C 1
ATOM 2749 O O . LEU A 1 179 ? -100.202 13.048 35.381 1.00 25.66 204 LEU A O 1
ATOM 2765 N N . PRO A 1 180 ? -101.616 11.510 36.172 1.00 23.62 205 PRO A N 1
ATOM 2766 C CA . PRO A 1 180 ? -100.953 11.526 37.492 1.00 24.96 205 PRO A CA 1
ATOM 2767 C C . PRO A 1 180 ? -99.517 11.050 37.328 1.00 27.05 205 PRO A C 1
ATOM 2768 O O . PRO A 1 180 ? -99.253 10.050 36.668 1.00 29.47 205 PRO A O 1
ATOM 2779 N N . ALA A 1 181 ? -98.580 11.816 37.864 1.00 27.63 206 ALA A N 1
ATOM 2780 C CA . ALA A 1 181 ? -97.184 11.410 37.820 1.00 26.06 206 ALA A CA 1
ATOM 2781 C C . ALA A 1 181 ? -96.916 10.408 38.929 1.00 26.16 206 ALA A C 1
ATOM 2782 O O . ALA A 1 181 ? -97.454 10.523 40.028 1.00 28.31 206 ALA A O 1
ATOM 2789 N N . LYS A 1 182 ? -96.062 9.447 38.643 1.00 26.43 207 LYS A N 1
ATOM 2790 C CA . LYS A 1 182 ? -95.727 8.432 39.625 1.00 30.73 207 LYS A CA 1
ATOM 2791 C C . LYS A 1 182 ? -94.940 9.080 40.761 1.00 27.87 207 LYS A C 1
ATOM 2792 O O . LYS A 1 182 ? -93.972 9.806 40.497 1.00 27.78 207 LYS A O 1
ATOM 2811 N N . PRO A 1 183 ? -95.328 8.871 42.018 1.00 29.13 208 PRO A N 1
ATOM 2812 C CA . PRO A 1 183 ? -94.595 9.513 43.119 1.00 30.47 208 PRO A CA 1
ATOM 2813 C C . PRO A 1 183 ? -93.114 9.165 43.097 1.00 29.91 208 PRO A C 1
ATOM 2814 O O . PRO A 1 183 ? -92.725 8.005 42.937 1.00 33.06 208 PRO A O 1
ATOM 2825 N N . GLY A 1 184 ? -92.285 10.190 43.257 1.00 26.43 209 GLY A N 1
ATOM 2826 C CA . GLY A 1 184 ? -90.854 10.008 43.208 1.00 28.21 209 GLY A CA 1
ATOM 2827 C C . GLY A 1 184 ? -90.258 9.712 41.844 1.00 26.81 209 GLY A C 1
ATOM 2828 O O . GLY A 1 184 ? -89.040 9.603 41.743 1.00 29.03 209 GLY A O 1
ATOM 2832 N N . GLY A 1 185 ? -91.066 9.579 40.800 1.00 26.52 210 GLY A N 1
ATOM 2833 C CA . GLY A 1 185 ? -90.549 9.308 39.476 1.00 26.58 210 GLY A CA 1
ATOM 2834 C C . GLY A 1 185 ? -89.972 10.548 38.819 1.00 25.32 210 GLY A C 1
ATOM 2835 O O . GLY A 1 185 ? -90.025 11.662 39.338 1.00 26.63 210 GLY A O 1
ATOM 2839 N N . ASP A 1 186 ? -89.392 10.338 37.640 1.00 23.30 211 ASP A N 1
ATOM 2840 C CA . ASP A 1 186 ? -88.743 11.417 36.908 1.00 26.19 211 ASP A CA 1
ATOM 2841 C C . ASP A 1 186 ? -89.494 11.795 35.631 1.00 26.12 211 ASP A C 1
ATOM 2842 O O . ASP A 1 186 ? -88.898 12.371 34.708 1.00 25.56 211 ASP A O 1
ATOM 2851 N N . ARG A 1 187 ? -90.799 11.527 35.590 1.00 26.76 212 ARG A N 1
ATOM 2852 C CA . ARG A 1 187 ? -91.599 11.593 34.375 1.00 26.63 212 ARG A CA 1
ATOM 2853 C C . ARG A 1 187 ? -92.951 12.252 34.630 1.00 23.93 212 ARG A C 1
ATOM 2854 O O . ARG A 1 187 ? -93.609 11.972 35.637 1.00 21.86 212 ARG A O 1
ATOM 2875 N N . ILE A 1 188 ? -93.354 13.136 33.711 1.00 23.65 213 ILE A N 1
ATOM 2876 C CA . ILE A 1 188 ? -94.724 13.622 33.641 1.00 19.60 213 ILE A CA 1
ATOM 2877 C C . ILE A 1 188 ? -95.256 13.388 32.229 1.00 22.05 213 ILE A C 1
ATOM 2878 O O . ILE A 1 188 ? -94.499 13.163 31.281 1.00 21.29 213 ILE A O 1
ATOM 2894 N N . ALA A 1 189 ? -96.579 13.432 32.094 1.00 22.08 214 ALA A N 1
ATOM 2895 C CA . ALA A 1 189 ? -97.172 13.096 30.803 1.00 21.63 214 ALA A CA 1
ATOM 2896 C C . ALA A 1 189 ? -98.548 13.724 30.705 1.00 21.52 214 ALA A C 1
ATOM 2897 O O . ALA A 1 189 ? -99.235 13.941 31.717 1.00 22.22 214 ALA A O 1
ATOM 2904 N N . TRP A 1 190 ? -98.930 14.023 29.468 1.00 21.54 215 TRP A N 1
ATOM 2905 C CA . TRP A 1 190 ? -100.210 14.671 29.217 1.00 21.25 215 TRP A CA 1
ATOM 2906 C C . TRP A 1 190 ? -100.650 14.364 27.793 1.00 20.51 215 TRP A C 1
ATOM 2907 O O . TRP A 1 190 ? -99.823 14.049 26.928 1.00 22.19 215 TRP A O 1
ATOM 2928 N N . CYS A 1 191 ? -101.962 14.466 27.557 1.00 21.65 216 CYS A N 1
ATOM 2929 C CA . CYS A 1 191 ? -102.469 14.239 26.205 1.00 21.23 216 CYS A CA 1
ATOM 2930 C C . CYS A 1 191 ? -103.854 14.844 26.042 1.00 21.52 216 CYS A C 1
ATOM 2931 O O . CYS A 1 191 ? -104.471 15.308 27.003 1.00 25.20 216 CYS A O 1
ATOM 2939 N N . HIS A 1 192 ? -104.321 14.843 24.796 1.00 21.86 217 HIS A N 1
ATOM 2940 C CA . HIS A 1 192 ? -105.672 15.220 24.411 1.00 23.20 217 HIS A CA 1
ATOM 2941 C C . HIS A 1 192 ? -106.345 13.981 23.839 1.00 24.80 217 HIS A C 1
ATOM 2942 O O . HIS A 1 192 ? -105.785 13.327 22.951 1.00 23.16 217 HIS A O 1
ATOM 2957 N N . HIS A 1 193 ? -107.534 13.665 24.341 1.00 26.18 218 HIS A N 1
ATOM 2958 C CA . HIS A 1 193 ? -108.332 12.538 23.868 1.00 24.15 218 HIS A CA 1
ATOM 2959 C C . HIS A 1 193 ? -109.611 13.075 23.247 1.00 23.72 218 HIS A C 1
ATOM 2960 O O . HIS A 1 193 ? -110.362 13.783 23.912 1.00 24.33 218 HIS A O 1
ATOM 2974 N N . ASN A 1 194 ? -109.885 12.717 21.990 1.00 23.81 219 ASN A N 1
ATOM 2975 C CA . ASN A 1 194 ? -111.109 13.187 21.340 1.00 22.30 219 ASN A CA 1
ATOM 2976 C C . ASN A 1 194 ? -112.281 12.343 21.822 1.00 23.47 219 ASN A C 1
ATOM 2977 O O . ASN A 1 194 ? -112.414 11.186 21.426 1.00 25.35 219 ASN A O 1
ATOM 2988 N N . GLY A 1 195 ? -113.124 12.905 22.680 1.00 22.01 220 GLY A N 1
ATOM 2989 C CA . GLY A 1 195 ? -114.287 12.205 23.190 1.00 21.77 220 GLY A CA 1
ATOM 2990 C C . GLY A 1 195 ? -115.518 12.287 22.314 1.00 22.39 220 GLY A C 1
ATOM 2991 O O . GLY A 1 195 ? -116.574 11.746 22.661 1.00 24.94 220 GLY A O 1
ATOM 2995 N N . ARG A 1 196 ? -115.420 12.994 21.199 1.00 24.11 221 ARG A N 1
ATOM 2996 C CA . ARG A 1 196 ? -116.514 13.171 20.256 1.00 23.52 221 ARG A CA 1
ATOM 2997 C C . ARG A 1 196 ? -115.875 13.526 18.924 1.00 24.00 221 ARG A C 1
ATOM 2998 O O . ARG A 1 196 ? -114.655 13.677 18.837 1.00 23.62 221 ARG A O 1
ATOM 3019 N N . SER A 1 197 ? -116.706 13.672 17.889 1.00 27.08 222 SER A N 1
ATOM 3020 C CA . SER A 1 197 ? -116.237 13.884 16.526 1.00 26.97 222 SER A CA 1
ATOM 3021 C C . SER A 1 197 ? -117.333 14.544 15.691 1.00 29.06 222 SER A C 1
ATOM 3022 O O . SER A 1 197 ? -118.512 14.188 15.794 1.00 28.07 222 SER A O 1
ATOM 3030 N N . LEU A 1 198 ? -116.925 15.491 14.855 1.00 26.58 223 LEU A N 1
ATOM 3031 C CA . LEU A 1 198 ? -117.828 16.115 13.894 1.00 25.71 223 LEU A CA 1
ATOM 3032 C C . LEU A 1 198 ? -118.138 15.227 12.691 1.00 26.08 223 LEU A C 1
ATOM 3033 O O . LEU A 1 198 ? -119.024 15.576 11.889 1.00 28.40 223 LEU A O 1
ATOM 3049 N N . TYR A 1 199 ? -117.461 14.080 12.573 1.00 25.57 224 TYR A N 1
ATOM 3050 C CA . TYR A 1 199 ? -117.489 13.336 11.315 1.00 28.42 224 TYR A CA 1
ATOM 3051 C C . TYR A 1 199 ? -118.837 12.691 11.023 1.00 23.40 224 TYR A C 1
ATOM 3052 O O . TYR A 1 199 ? -119.284 12.744 9.861 1.00 25.86 224 TYR A O 1
ATOM 3070 N N . PRO A 1 200 ? -119.500 12.023 11.964 1.00 25.77 225 PRO A N 1
ATOM 3071 C CA . PRO A 1 200 ? -120.787 11.393 11.604 1.00 27.77 225 PRO A CA 1
ATOM 3072 C C . PRO A 1 200 ? -121.825 12.409 11.155 1.00 31.93 225 PRO A C 1
ATOM 3073 O O . PRO A 1 200 ? -122.534 12.181 10.159 1.00 30.46 225 PRO A O 1
ATOM 3084 N N . ALA A 1 201 ? -121.937 13.533 11.863 1.00 28.81 226 ALA A N 1
ATOM 3085 C CA . ALA A 1 201 ? -122.898 14.547 11.448 1.00 28.34 226 ALA A CA 1
ATOM 3086 C C . ALA A 1 201 ? -122.529 15.130 10.082 1.00 29.02 226 ALA A C 1
ATOM 3087 O O . ALA A 1 201 ? -123.420 15.463 9.284 1.00 30.59 226 ALA A O 1
ATOM 3094 N N . LEU A 1 202 ? -121.234 15.245 9.783 1.00 29.66 227 LEU A N 1
ATOM 3095 C CA . LEU A 1 202 ? -120.863 15.727 8.449 1.00 27.17 227 LEU A CA 1
ATOM 3096 C C . LEU A 1 202 ? -121.284 14.740 7.357 1.00 28.25 227 LEU A C 1
ATOM 3097 O O . LEU A 1 202 ? -121.812 15.147 6.303 1.00 28.76 227 LEU A O 1
ATOM 3113 N N . LEU A 1 203 ? -121.047 13.442 7.571 1.00 28.43 228 LEU A N 1
ATOM 3114 C CA . LEU A 1 203 ? -121.460 12.480 6.553 1.00 30.10 228 LEU A CA 1
ATOM 3115 C C . LEU A 1 203 ? -122.966 12.546 6.357 1.00 32.16 228 LEU A C 1
ATOM 3116 O O . LEU A 1 203 ? -123.461 12.492 5.224 1.00 34.26 228 LEU A O 1
ATOM 3132 N N . ALA A 1 204 ? -123.720 12.664 7.453 1.00 32.31 229 ALA A N 1
ATOM 3133 C CA . ALA A 1 204 ? -125.171 12.726 7.316 1.00 31.70 229 ALA A CA 1
ATOM 3134 C C . ALA A 1 204 ? -125.585 13.962 6.526 1.00 32.76 229 ALA A C 1
ATOM 3135 O O . ALA A 1 204 ? -126.434 13.875 5.631 1.00 34.84 229 ALA A O 1
ATOM 3142 N N . ASN A 1 205 ? -124.970 15.115 6.809 1.00 33.18 230 ASN A N 1
ATOM 3143 C CA . ASN A 1 205 ? -125.306 16.329 6.062 1.00 31.91 230 ASN A CA 1
ATOM 3144 C C . ASN A 1 205 ? -124.986 16.198 4.580 1.00 29.57 230 ASN A C 1
ATOM 3145 O O . ASN A 1 205 ? -125.644 16.832 3.745 1.00 32.52 230 ASN A O 1
ATOM 3156 N N . GLN A 1 206 ? -123.964 15.420 4.228 1.00 29.48 231 GLN A N 1
ATOM 3157 C CA . GLN A 1 206 ? -123.544 15.299 2.836 1.00 29.94 231 GLN A CA 1
ATOM 3158 C C . GLN A 1 206 ? -124.131 14.069 2.153 1.00 30.08 231 GLN A C 1
ATOM 3159 O O . GLN A 1 206 ? -123.712 13.732 1.039 1.00 30.52 231 GLN A O 1
ATOM 3173 N N . HIS A 1 207 ? -125.137 13.436 2.769 1.00 30.77 232 HIS A N 1
ATOM 3174 C CA . HIS A 1 207 ? -125.832 12.293 2.197 1.00 30.22 232 HIS A CA 1
ATOM 3175 C C . HIS A 1 207 ? -124.920 11.085 2.044 1.00 30.92 232 HIS A C 1
ATOM 3176 O O . HIS A 1 207 ? -125.091 10.289 1.121 1.00 31.84 232 HIS A O 1
ATOM 3190 N N . LEU A 1 208 ? -123.939 10.967 2.928 1.00 30.97 233 LEU A N 1
ATOM 3191 C CA . LEU A 1 208 ? -122.982 9.875 2.897 1.00 31.46 233 LEU A CA 1
ATOM 3192 C C . LEU A 1 208 ? -123.082 8.976 4.128 1.00 33.75 233 LEU A C 1
ATOM 3193 O O . LEU A 1 208 ? -122.106 8.288 4.461 1.00 33.07 233 LEU A O 1
ATOM 3209 N N . GLU A 1 209 ? -124.243 8.954 4.801 1.00 35.94 234 GLU A N 1
ATOM 3210 C CA . GLU A 1 209 ? -124.408 8.092 5.971 1.00 39.10 234 GLU A CA 1
ATOM 3211 C C . GLU A 1 209 ? -124.088 6.646 5.630 1.00 36.15 234 GLU A C 1
ATOM 3212 O O . GLU A 1 209 ? -123.522 5.931 6.459 1.00 35.16 234 GLU A O 1
ATOM 3224 N N . SER A 1 210 ? -124.419 6.205 4.408 1.00 35.27 235 SER A N 1
ATOM 3225 C CA . SER A 1 210 ? -124.191 4.814 4.017 1.00 36.83 235 SER A CA 1
ATOM 3226 C C . SER A 1 210 ? -122.717 4.423 4.066 1.00 36.33 235 SER A C 1
ATOM 3227 O O . SER A 1 210 ? -122.402 3.228 4.139 1.00 38.60 235 SER A O 1
ATOM 3235 N N . LEU A 1 211 ? -121.810 5.392 4.026 1.00 33.64 236 LEU A N 1
ATOM 3236 C CA . LEU A 1 211 ? -120.384 5.108 4.069 1.00 33.04 236 LEU A CA 1
ATOM 3237 C C . LEU A 1 211 ? -119.835 5.038 5.484 1.00 33.59 236 LEU A C 1
ATOM 3238 O O . LEU A 1 211 ? -118.682 4.643 5.666 1.00 31.64 236 LEU A O 1
ATOM 3254 N N . LEU A 1 212 ? -120.631 5.412 6.481 1.00 34.74 237 LEU A N 1
ATOM 3255 C CA . LEU A 1 212 ? -120.136 5.426 7.851 1.00 37.49 237 LEU A CA 1
ATOM 3256 C C . LEU A 1 212 ? -119.590 4.077 8.291 1.00 36.85 237 LEU A C 1
ATOM 3257 O O . LEU A 1 212 ? -118.491 4.051 8.872 1.00 37.82 237 LEU A O 1
ATOM 3273 N N . PRO A 1 213 ? -120.260 2.948 8.054 1.00 36.37 238 PRO A N 1
ATOM 3274 C CA . PRO A 1 213 ? -119.697 1.662 8.511 1.00 36.90 238 PRO A CA 1
ATOM 3275 C C . PRO A 1 213 ? -118.442 1.255 7.761 1.00 37.02 238 PRO A C 1
ATOM 3276 O O . PRO A 1 213 ? -117.701 0.397 8.235 1.00 38.55 238 PRO A O 1
ATOM 3287 N N . LYS A 1 214 ? -118.236 1.792 6.555 1.00 34.89 239 LYS A N 1
ATOM 3288 C CA . LYS A 1 214 ? -117.138 1.349 5.657 1.00 34.98 239 LYS A CA 1
ATOM 3289 C C . LYS A 1 214 ? -115.824 2.083 5.939 1.00 33.33 239 LYS A C 1
ATOM 3290 O O . LYS A 1 214 ? -114.774 1.530 5.561 1.00 35.49 239 LYS A O 1
ATOM 3309 N N . TYR A 1 215 ? -115.871 3.281 6.525 1.00 31.89 240 TYR A N 1
ATOM 3310 C CA . TYR A 1 215 ? -114.689 4.102 6.756 1.00 32.34 240 TYR A CA 1
ATOM 3311 C C . TYR A 1 215 ? -114.736 4.599 8.189 1.00 34.27 240 TYR A C 1
ATOM 3312 O O . TYR A 1 215 ? -115.638 5.395 8.533 1.00 41.38 240 TYR A O 1
ATOM 3330 N N . PRO A 1 216 ? -113.805 4.173 9.038 1.00 36.02 241 PRO A N 1
ATOM 3331 C CA . PRO A 1 216 ? -113.885 4.547 10.459 1.00 35.62 241 PRO A CA 1
ATOM 3332 C C . PRO A 1 216 ? -113.741 6.052 10.678 1.00 30.33 241 PRO A C 1
ATOM 3333 O O . PRO A 1 216 ? -113.111 6.761 9.901 1.00 28.39 241 PRO A O 1
ATOM 3344 N N . ASP A 1 217 ? -114.337 6.525 11.763 1.00 29.06 242 ASP A N 1
ATOM 3345 C CA . ASP A 1 217 ? -114.243 7.905 12.193 1.00 28.46 242 ASP A CA 1
ATOM 3346 C C . ASP A 1 217 ? -112.785 8.305 12.333 1.00 27.11 242 ASP A C 1
ATOM 3347 O O . ASP A 1 217 ? -112.057 7.675 13.097 1.00 29.94 242 ASP A O 1
ATOM 3356 N N . PRO A 1 218 ? -112.316 9.321 11.606 1.00 30.31 243 PRO A N 1
ATOM 3357 C CA . PRO A 1 218 ? -110.897 9.690 11.690 1.00 31.50 243 PRO A CA 1
ATOM 3358 C C . PRO A 1 218 ? -110.526 10.549 12.902 1.00 29.00 243 PRO A C 1
ATOM 3359 O O . PRO A 1 218 ? -109.328 10.775 13.132 1.00 29.40 243 PRO A O 1
ATOM 3370 N N . LEU A 1 219 ? -111.499 11.017 13.679 1.00 25.72 244 LEU A N 1
ATOM 3371 C CA . LEU A 1 219 ? -111.233 11.826 14.863 1.00 22.03 244 LEU A CA 1
ATOM 3372 C C . LEU A 1 219 ? -111.556 11.130 16.175 1.00 22.09 244 LEU A C 1
ATOM 3373 O O . LEU A 1 219 ? -110.843 11.330 17.163 1.00 22.51 244 LEU A O 1
ATOM 3389 N N . LEU A 1 220 ? -112.611 10.324 16.221 1.00 22.04 245 LEU A N 1
ATOM 3390 C CA . LEU A 1 220 ? -113.065 9.809 17.509 1.00 24.37 245 LEU A CA 1
ATOM 3391 C C . LEU A 1 220 ? -111.997 8.942 18.171 1.00 23.59 245 LEU A C 1
ATOM 3392 O O . LEU A 1 220 ? -111.449 8.029 17.556 1.00 25.69 245 LEU A O 1
ATOM 3408 N N . ASN A 1 221 ? -111.736 9.206 19.452 1.00 22.34 246 ASN A N 1
ATOM 3409 C CA . ASN A 1 221 ? -110.771 8.461 20.264 1.00 21.47 246 ASN A CA 1
ATOM 3410 C C . ASN A 1 221 ? -109.326 8.656 19.826 1.00 22.56 246 ASN A C 1
ATOM 3411 O O . ASN A 1 221 ? -108.420 7.994 20.362 1.00 23.99 246 ASN A O 1
ATOM 3422 N N . ARG A 1 222 ? -109.071 9.544 18.864 1.00 21.90 247 ARG A N 1
ATOM 3423 C CA . ARG A 1 222 ? -107.699 9.953 18.615 1.00 22.23 247 ARG A CA 1
ATOM 3424 C C . ARG A 1 222 ? -107.158 10.592 19.882 1.00 22.09 247 ARG A C 1
ATOM 3425 O O . ARG A 1 222 ? -107.830 11.421 20.495 1.00 23.17 247 ARG A O 1
ATOM 3446 N N . THR A 1 223 ? -105.946 10.217 20.268 1.00 21.92 248 THR A N 1
ATOM 3447 C CA . THR A 1 223 ? -105.347 10.657 21.513 1.00 22.67 248 THR A CA 1
ATOM 3448 C C . THR A 1 223 ? -103.899 10.955 21.212 1.00 23.53 248 THR A C 1
ATOM 3449 O O . THR A 1 223 ? -103.200 10.123 20.629 1.00 23.60 248 THR A O 1
ATOM 3460 N N . PHE A 1 224 ? -103.452 12.141 21.593 1.00 22.05 249 PHE A N 1
ATOM 3461 C CA . PHE A 1 224 ? -102.106 12.545 21.243 1.00 22.04 249 PHE A CA 1
ATOM 3462 C C . PHE A 1 224 ? -101.533 13.411 22.339 1.00 23.59 249 PHE A C 1
ATOM 3463 O O . PHE A 1 224 ? -102.248 14.223 22.941 1.00 21.19 249 PHE A O 1
ATOM 3480 N N . GLY A 1 225 ? -100.248 13.230 22.594 1.00 20.96 250 GLY A N 1
ATOM 3481 C CA . GLY A 1 225 ? -99.621 13.963 23.673 1.00 18.97 250 GLY A CA 1
ATOM 3482 C C . GLY A 1 225 ? -98.155 13.629 23.767 1.00 19.02 250 GLY A C 1
ATOM 3483 O O . GLY A 1 225 ? -97.525 13.182 22.794 1.00 21.71 250 GLY A O 1
ATOM 3487 N N . ALA A 1 226 ? -97.628 13.836 24.971 1.00 21.52 251 ALA A N 1
ATOM 3488 C CA . ALA A 1 226 ? -96.209 13.638 25.175 1.00 22.72 251 ALA A CA 1
ATOM 3489 C C . ALA A 1 226 ? -95.874 13.283 26.620 1.00 22.74 251 ALA A C 1
ATOM 3490 O O . ALA A 1 226 ? -96.682 13.447 27.555 1.00 22.38 251 ALA A O 1
ATOM 3497 N N . VAL A 1 227 ? -94.656 12.756 26.746 1.00 22.56 252 VAL A N 1
ATOM 3498 C CA . VAL A 1 227 ? -94.006 12.383 27.996 1.00 23.95 252 VAL A CA 1
ATOM 3499 C C . VAL A 1 227 ? -92.754 13.234 28.125 1.00 23.08 252 VAL A C 1
ATOM 3500 O O . VAL A 1 227 ? -91.947 13.291 27.189 1.00 24.42 252 VAL A O 1
ATOM 3513 N N . LEU A 1 228 ? -92.584 13.878 29.277 1.00 22.89 253 LEU A N 1
ATOM 3514 C CA . LEU A 1 228 ? -91.392 14.656 29.577 1.00 22.74 253 LEU A CA 1
ATOM 3515 C C . LEU A 1 228 ? -90.654 14.031 30.753 1.00 24.89 253 LEU A C 1
ATOM 3516 O O . LEU A 1 228 ? -91.240 13.810 31.820 1.00 24.11 253 LEU A O 1
ATOM 3532 N N . GLU A 1 229 ? -89.367 13.767 30.575 1.00 24.31 254 GLU A N 1
ATOM 3533 C CA . GLU A 1 229 ? -88.611 13.200 31.680 1.00 27.97 254 GLU A CA 1
ATOM 3534 C C . GLU A 1 229 ? -87.174 13.684 31.603 1.00 26.55 254 GLU A C 1
ATOM 3535 O O . GLU A 1 229 ? -86.737 14.274 30.618 1.00 26.02 254 GLU A O 1
ATOM 3547 N N . GLY A 1 230 ? -86.438 13.453 32.662 1.00 28.56 255 GLY A N 1
ATOM 3548 C CA . GLY A 1 230 ? -85.032 13.754 32.638 1.00 34.11 255 GLY A CA 1
ATOM 3549 C C . GLY A 1 230 ? -84.315 13.024 33.747 1.00 33.38 255 GLY A C 1
ATOM 3550 O O . GLY A 1 230 ? -84.822 12.902 34.866 1.00 32.32 255 GLY A O 1
ATOM 3554 N N . PRO A 1 231 ? -83.133 12.488 33.449 1.00 34.21 256 PRO A N 1
ATOM 3555 C CA . PRO A 1 231 ? -82.363 11.823 34.502 1.00 32.00 256 PRO A CA 1
ATOM 3556 C C . PRO A 1 231 ? -82.077 12.792 35.643 1.00 29.36 256 PRO A C 1
ATOM 3557 O O . PRO A 1 231 ? -81.645 13.925 35.434 1.00 29.81 256 PRO A O 1
ATOM 3568 N N . GLY A 1 232 ? -82.354 12.344 36.863 1.00 30.92 257 GLY A N 1
ATOM 3569 C CA . GLY A 1 232 ? -82.132 13.159 38.036 1.00 31.48 257 GLY A CA 1
ATOM 3570 C C . GLY A 1 232 ? -83.245 14.122 38.380 1.00 30.14 257 GLY A C 1
ATOM 3571 O O . GLY A 1 232 ? -83.147 14.817 39.396 1.00 31.51 257 GLY A O 1
ATOM 3575 N N . PHE A 1 233 ? -84.289 14.195 37.578 1.00 30.44 258 PHE A N 1
ATOM 3576 C CA . PHE A 1 233 ? -85.454 14.990 37.929 1.00 30.23 258 PHE A CA 1
ATOM 3577 C C . PHE A 1 233 ? -86.427 14.144 38.744 1.00 31.08 258 PHE A C 1
ATOM 3578 O O . PHE A 1 233 ? -86.425 12.913 38.681 1.00 31.48 258 PHE A O 1
ATOM 3595 N N . VAL A 1 234 ? -87.266 14.823 39.515 1.00 29.95 259 VAL A N 1
ATOM 3596 C CA . VAL A 1 234 ? -88.390 14.195 40.196 1.00 28.94 259 VAL A CA 1
ATOM 3597 C C . VAL A 1 234 ? -89.640 15.014 39.900 1.00 28.25 259 VAL A C 1
ATOM 3598 O O . VAL A 1 234 ? -89.581 16.246 39.824 1.00 29.23 259 VAL A O 1
ATOM 3611 N N . ALA A 1 235 ? -90.757 14.328 39.696 1.00 27.73 260 ALA A N 1
ATOM 3612 C CA . ALA A 1 235 ? -92.042 14.992 39.529 1.00 27.97 260 ALA A CA 1
ATOM 3613 C C . ALA A 1 235 ? -92.448 15.586 40.868 1.00 27.72 260 ALA A C 1
ATOM 3614 O O . ALA A 1 235 ? -92.832 14.860 41.774 1.00 33.33 260 ALA A O 1
ATOM 3621 N N . SER A 1 236 ? -92.334 16.889 41.011 1.00 26.31 261 SER A N 1
ATOM 3622 C CA . SER A 1 236 ? -92.804 17.545 42.227 1.00 30.42 261 SER A CA 1
ATOM 3623 C C . SER A 1 236 ? -94.280 17.913 42.139 1.00 31.19 261 SER A C 1
ATOM 3624 O O . SER A 1 236 ? -94.863 18.340 43.132 1.00 37.00 261 SER A O 1
ATOM 3632 N N . GLY A 1 237 ? -94.877 17.794 40.957 1.00 26.96 262 GLY A N 1
ATOM 3633 C CA . GLY A 1 237 ? -96.314 17.826 40.782 1.00 30.07 262 GLY A CA 1
ATOM 3634 C C . GLY A 1 237 ? -96.585 17.088 39.488 1.00 24.71 262 GLY A C 1
ATOM 3635 O O . GLY A 1 237 ? -95.658 16.640 38.810 1.00 29.65 262 GLY A O 1
ATOM 3639 N N . ASP A 1 238 ? -97.861 16.930 39.147 1.00 23.95 263 ASP A N 1
ATOM 3640 C CA . ASP A 1 238 ? -98.166 16.292 37.863 1.00 23.87 263 ASP A CA 1
ATOM 3641 C C . ASP A 1 238 ? -97.723 17.130 36.654 1.00 24.15 263 ASP A C 1
ATOM 3642 O O . ASP A 1 238 ? -97.626 16.592 35.539 1.00 23.63 263 ASP A O 1
ATOM 3651 N N . ARG A 1 239 ? -97.447 18.424 36.844 1.00 23.56 264 ARG A N 1
ATOM 3652 C CA . ARG A 1 239 ? -97.081 19.350 35.775 1.00 26.16 264 ARG A CA 1
ATOM 3653 C C . ARG A 1 239 ? -95.685 19.941 35.977 1.00 23.62 264 ARG A C 1
ATOM 3654 O O . ARG A 1 239 ? -95.333 20.945 35.344 1.00 23.44 264 ARG A O 1
ATOM 3675 N N . THR A 1 240 ? -94.885 19.352 36.854 1.00 23.08 265 THR A N 1
ATOM 3676 C CA . THR A 1 240 ? -93.642 19.980 37.278 1.00 25.96 265 THR A CA 1
ATOM 3677 C C . THR A 1 240 ? -92.566 18.934 37.530 1.00 26.29 265 THR A C 1
ATOM 3678 O O . THR A 1 240 ? -92.775 18.014 38.329 1.00 24.29 265 THR A O 1
ATOM 3689 N N . LEU A 1 241 ? -91.407 19.119 36.907 1.00 25.33 266 LEU A N 1
ATOM 3690 C CA . LEU A 1 241 ? -90.210 18.343 37.202 1.00 23.61 266 LEU A CA 1
ATOM 3691 C C . LEU A 1 241 ? -89.162 19.245 37.846 1.00 24.67 266 LEU A C 1
ATOM 3692 O O . LEU A 1 241 ? -89.002 20.396 37.447 1.00 25.25 266 LEU A O 1
ATOM 3708 N N . LYS A 1 242 ? -88.424 18.731 38.821 1.00 26.30 267 LYS A N 1
ATOM 3709 C CA . LYS A 1 242 ? -87.310 19.507 39.354 1.00 30.69 267 LYS A CA 1
ATOM 3710 C C . LYS A 1 242 ? -86.103 18.610 39.589 1.00 27.42 267 LYS A C 1
ATOM 3711 O O . LYS A 1 242 ? -86.239 17.442 39.944 1.00 29.22 267 LYS A O 1
ATOM 3730 N N . LEU A 1 243 ? -84.919 19.177 39.411 1.00 27.96 268 LEU A N 1
ATOM 3731 C CA . LEU A 1 243 ? -83.697 18.449 39.725 1.00 30.65 268 LEU A CA 1
ATOM 3732 C C . LEU A 1 243 ? -83.646 18.138 41.207 1.00 31.12 268 LEU A C 1
ATOM 3733 O O . LEU A 1 243 ? -83.789 19.043 42.033 1.00 31.33 268 LEU A O 1
ATOM 3749 N N . MET A 1 244 ? -83.426 16.863 41.546 1.00 32.87 269 MET A N 1
ATOM 3750 C CA . MET A 1 244 ? -83.258 16.498 42.956 1.00 33.48 269 MET A CA 1
ATOM 3751 C C . MET A 1 244 ? -81.968 17.072 43.536 1.00 35.27 269 MET A C 1
ATOM 3752 O O . MET A 1 244 ? -81.965 17.604 44.646 1.00 36.24 269 MET A O 1
ATOM 3766 N N . LYS A 1 245 ? -80.856 16.941 42.811 1.00 37.13 270 LYS A N 1
ATOM 3767 C CA . LYS A 1 245 ? -79.564 17.486 43.209 1.00 37.76 270 LYS A CA 1
ATOM 3768 C C . LYS A 1 245 ? -79.100 18.493 42.166 1.00 37.64 270 LYS A C 1
ATOM 3769 O O . LYS A 1 245 ? -79.275 18.276 40.961 1.00 39.64 270 LYS A O 1
ATOM 3788 N N . GLU A 1 246 ? -78.523 19.601 42.625 1.00 38.70 271 GLU A N 1
ATOM 3789 C CA . GLU A 1 246 ? -77.979 20.593 41.703 1.00 39.00 271 GLU A CA 1
ATOM 3790 C C . GLU A 1 246 ? -77.014 19.920 40.744 1.00 38.59 271 GLU A C 1
ATOM 3791 O O . GLU A 1 246 ? -76.305 18.985 41.119 1.00 40.59 271 GLU A O 1
ATOM 3803 N N . SER A 1 247 ? -76.985 20.408 39.501 1.00 37.94 272 SER A N 1
ATOM 3804 C CA . SER A 1 247 ? -76.139 19.825 38.471 1.00 39.82 272 SER A CA 1
ATOM 3805 C C . SER A 1 247 ? -75.639 20.917 37.537 1.00 37.92 272 SER A C 1
ATOM 3806 O O . SER A 1 247 ? -76.300 21.941 37.340 1.00 36.40 272 SER A O 1
ATOM 3814 N N . ALA A 1 248 ? -74.460 20.687 36.971 1.00 38.55 273 ALA A N 1
ATOM 3815 C CA . ALA A 1 248 ? -73.900 21.571 35.957 1.00 36.08 273 ALA A CA 1
ATOM 3816 C C . ALA A 1 248 ? -74.171 21.083 34.542 1.00 34.39 273 ALA A C 1
ATOM 3817 O O . ALA A 1 248 ? -73.789 21.765 33.582 1.00 33.97 273 ALA A O 1
ATOM 3824 N N . ALA A 1 249 ? -74.783 19.912 34.386 1.00 31.07 274 ALA A N 1
ATOM 3825 C CA . ALA A 1 249 ? -75.027 19.345 33.059 1.00 31.31 274 ALA A CA 1
ATOM 3826 C C . ALA A 1 249 ? -76.177 18.369 33.162 1.00 31.91 274 ALA A C 1
ATOM 3827 O O . ALA A 1 249 ? -76.046 17.353 33.850 1.00 32.67 274 ALA A O 1
ATOM 3834 N N . PHE A 1 250 ? -77.278 18.644 32.465 1.00 29.46 275 PHE A N 1
ATOM 3835 C CA . PHE A 1 250 ? -78.449 17.782 32.595 1.00 26.48 275 PHE A CA 1
ATOM 3836 C C . PHE A 1 250 ? -79.306 17.930 31.351 1.00 27.23 275 PHE A C 1
ATOM 3837 O O . PHE A 1 250 ? -78.994 18.705 30.454 1.00 27.94 275 PHE A O 1
ATOM 3854 N N . ARG A 1 251 ? -80.379 17.156 31.286 1.00 26.77 276 ARG A N 1
ATOM 3855 C CA . ARG A 1 251 ? -81.112 17.021 30.039 1.00 25.55 276 ARG A CA 1
ATOM 3856 C C . ARG A 1 251 ? -82.561 16.689 30.330 1.00 28.57 276 ARG A C 1
ATOM 3857 O O . ARG A 1 251 ? -82.880 16.010 31.317 1.00 28.26 276 ARG A O 1
ATOM 3878 N N . LEU A 1 252 ? -83.427 17.200 29.457 1.00 26.88 277 LEU A N 1
ATOM 3879 C CA . LEU A 1 252 ? -84.838 16.860 29.404 1.00 28.55 277 LEU A CA 1
ATOM 3880 C C . LEU A 1 252 ? -85.115 16.187 28.065 1.00 26.59 277 LEU A C 1
ATOM 3881 O O . LEU A 1 252 ? -84.616 16.634 27.024 1.00 25.54 277 LEU A O 1
ATOM 3897 N N . ASP A 1 253 ? -85.925 15.127 28.108 1.00 25.10 278 ASP A N 1
ATOM 3898 C CA . ASP A 1 253 ? -86.324 14.345 26.959 1.00 26.10 278 ASP A CA 1
ATOM 3899 C C . ASP A 1 253 ? -87.843 14.404 26.833 1.00 25.92 278 ASP A C 1
ATOM 3900 O O . ASP A 1 253 ? -88.566 14.230 27.826 1.00 25.20 278 ASP A O 1
ATOM 3909 N N . LEU A 1 254 ? -88.320 14.691 25.624 1.00 21.92 279 LEU A N 1
ATOM 3910 C CA . LEU A 1 254 ? -89.737 14.841 25.318 1.00 22.57 279 LEU A CA 1
ATOM 3911 C C . LEU A 1 254 ? -90.103 13.831 24.234 1.00 24.92 279 LEU A C 1
ATOM 3912 O O . LEU A 1 254 ? -89.654 13.959 23.089 1.00 25.16 279 LEU A O 1
ATOM 3928 N N . TYR A 1 255 ? -90.947 12.862 24.583 1.00 24.00 280 TYR A N 1
ATOM 3929 C CA . TYR A 1 255 ? -91.375 11.802 23.677 1.00 23.03 280 TYR A CA 1
ATOM 3930 C C . TYR A 1 255 ? -92.820 12.038 23.274 1.00 21.36 280 TYR A C 1
ATOM 3931 O O . TYR A 1 255 ? -93.664 12.302 24.135 1.00 25.66 280 TYR A O 1
ATOM 3949 N N . ALA A 1 256 ? -93.111 11.964 21.985 1.00 20.22 281 ALA A N 1
ATOM 3950 C CA . ALA A 1 256 ? -94.438 12.314 21.487 1.00 22.45 281 ALA A CA 1
ATOM 3951 C C . ALA A 1 256 ? -95.111 11.102 20.872 1.00 22.37 281 ALA A C 1
ATOM 3952 O O . ALA A 1 256 ? -94.461 10.302 20.190 1.00 23.98 281 ALA A O 1
ATOM 3959 N N . LEU A 1 257 ? -96.415 10.972 21.112 1.00 22.75 282 LEU A N 1
ATOM 3960 C CA . LEU A 1 257 ? -97.148 9.855 20.536 1.00 21.49 282 LEU A CA 1
ATOM 3961 C C . LEU A 1 257 ? -98.595 10.227 20.271 1.00 21.09 282 LEU A C 1
ATOM 3962 O O . LEU A 1 257 ? -99.258 10.830 21.125 1.00 21.00 282 LEU A O 1
ATOM 3978 N N . ALA A 1 258 ? -99.073 9.852 19.079 1.00 20.54 283 ALA A N 1
ATOM 3979 C CA . ALA A 1 258 ? -100.484 9.893 18.726 1.00 21.14 283 ALA A CA 1
ATOM 3980 C C . ALA A 1 258 ? -100.924 8.465 18.444 1.00 22.22 283 ALA A C 1
ATOM 3981 O O . ALA A 1 258 ? -100.170 7.682 17.861 1.00 26.46 283 ALA A O 1
ATOM 3988 N N . THR A 1 259 ? -102.132 8.123 18.871 1.00 22.51 284 THR A N 1
ATOM 3989 C CA . THR A 1 259 ? -102.709 6.818 18.584 1.00 23.93 284 THR A CA 1
ATOM 3990 C C . THR A 1 259 ? -104.217 6.964 18.721 1.00 26.42 284 THR A C 1
ATOM 3991 O O . THR A 1 259 ? -104.732 8.078 18.844 1.00 29.16 284 THR A O 1
ATOM 4002 N N . THR A 1 260 ? -104.930 5.855 18.616 1.00 25.75 285 THR A N 1
ATOM 4003 C CA . THR A 1 260 ? -106.347 5.787 18.927 1.00 22.43 285 THR A CA 1
ATOM 4004 C C . THR A 1 260 ? -106.480 5.048 20.243 1.00 24.29 285 THR A C 1
ATOM 4005 O O . THR A 1 260 ? -105.856 3.990 20.418 1.00 24.07 285 THR A O 1
ATOM 4016 N N . ALA A 1 261 ? -107.276 5.603 21.168 1.00 22.98 286 ALA A N 1
ATOM 4017 C CA . ALA A 1 261 ? -107.343 5.029 22.530 1.00 23.44 286 ALA A CA 1
ATOM 4018 C C . ALA A 1 261 ? -108.709 5.204 23.162 1.00 25.58 286 ALA A C 1
ATOM 4019 O O . ALA A 1 261 ? -109.350 6.226 22.925 1.00 25.74 286 ALA A O 1
ATOM 4026 N N . PRO A 1 262 ? -109.189 4.234 23.955 1.00 22.54 287 PRO A N 1
ATOM 4027 C CA . PRO A 1 262 ? -110.470 4.442 24.638 1.00 25.08 287 PRO A CA 1
ATOM 4028 C C . PRO A 1 262 ? -110.372 5.441 25.766 1.00 25.77 287 PRO A C 1
ATOM 4029 O O . PRO A 1 262 ? -111.408 5.992 26.159 1.00 28.04 287 PRO A O 1
ATOM 4040 N N . ASP A 1 263 ? -109.170 5.696 26.287 1.00 25.30 288 ASP A N 1
ATOM 4041 C CA . ASP A 1 263 ? -108.995 6.646 27.376 1.00 25.51 288 ASP A CA 1
ATOM 4042 C C . ASP A 1 263 ? -107.515 6.997 27.511 1.00 22.96 288 ASP A C 1
ATOM 4043 O O . ASP A 1 263 ? -106.628 6.397 26.878 1.00 24.73 288 ASP A O 1
ATOM 4052 N N . VAL A 1 264 ? -107.262 7.990 28.365 1.00 22.16 289 VAL A N 1
ATOM 4053 C CA . VAL A 1 264 ? -105.913 8.523 28.418 1.00 23.89 289 VAL A CA 1
ATOM 4054 C C . VAL A 1 264 ? -104.966 7.526 29.054 1.00 25.06 289 VAL A C 1
ATOM 4055 O O . VAL A 1 264 ? -103.780 7.542 28.747 1.00 23.52 289 VAL A O 1
ATOM 4068 N N . GLU A 1 265 ? -105.456 6.646 29.935 1.00 25.01 290 GLU A N 1
ATOM 4069 C CA . GLU A 1 265 ? -104.583 5.642 30.548 1.00 25.40 290 GLU A CA 1
ATOM 4070 C C . GLU A 1 265 ? -104.038 4.671 29.488 1.00 22.53 290 GLU A C 1
ATOM 4071 O O . GLU A 1 265 ? -102.864 4.270 29.520 1.00 23.84 290 GLU A O 1
ATOM 4083 N N . ALA A 1 266 ? -104.884 4.264 28.551 1.00 20.83 291 ALA A N 1
ATOM 4084 C CA . ALA A 1 266 ? -104.416 3.389 27.481 1.00 20.63 291 ALA A CA 1
ATOM 4085 C C . ALA A 1 266 ? -103.360 4.093 26.636 1.00 23.77 291 ALA A C 1
ATOM 4086 O O . ALA A 1 266 ? -102.289 3.525 26.332 1.00 27.86 291 ALA A O 1
ATOM 4093 N N . TRP A 1 267 ? -103.640 5.349 26.256 1.00 23.39 292 TRP A N 1
ATOM 4094 C CA . TRP A 1 267 ? -102.606 6.131 25.587 1.00 20.41 292 TRP A CA 1
ATOM 4095 C C . TRP A 1 267 ? -101.327 6.172 26.416 1.00 20.90 292 TRP A C 1
ATOM 4096 O O . TRP A 1 267 ? -100.224 5.978 25.892 1.00 20.90 292 TRP A O 1
ATOM 4117 N N . ALA A 1 268 ? -101.459 6.421 27.727 1.00 21.78 293 ALA A N 1
ATOM 4118 C CA . ALA A 1 268 ? -100.289 6.625 28.565 1.00 24.01 293 ALA A CA 1
ATOM 4119 C C . ALA A 1 268 ? -99.450 5.367 28.676 1.00 25.42 293 ALA A C 1
ATOM 4120 O O . ALA A 1 268 ? -98.234 5.462 28.789 1.00 24.63 293 ALA A O 1
ATOM 4127 N N A ASP A 1 269 ? -100.075 4.188 28.672 0.41 25.55 294 ASP A N 1
ATOM 4128 N N B ASP A 1 269 ? -100.081 4.193 28.670 0.59 25.84 294 ASP A N 1
ATOM 4129 C CA A ASP A 1 269 ? -99.303 2.947 28.690 0.41 26.62 294 ASP A CA 1
ATOM 4130 C CA B ASP A 1 269 ? -99.319 2.947 28.687 0.59 26.88 294 ASP A CA 1
ATOM 4131 C C A ASP A 1 269 ? -98.420 2.853 27.451 0.41 25.33 294 ASP A C 1
ATOM 4132 C C B ASP A 1 269 ? -98.425 2.856 27.455 0.59 25.27 294 ASP A C 1
ATOM 4133 O O A ASP A 1 269 ? -97.206 2.606 27.548 0.41 25.46 294 ASP A O 1
ATOM 4134 O O B ASP A 1 269 ? -97.212 2.612 27.561 0.59 25.00 294 ASP A O 1
ATOM 4151 N N . ASP A 1 270 ? -99.011 3.078 26.270 1.00 23.74 295 ASP A N 1
ATOM 4152 C CA . ASP A 1 270 ? -98.202 3.026 25.045 1.00 20.10 295 ASP A CA 1
ATOM 4153 C C . ASP A 1 270 ? -97.116 4.110 25.044 1.00 20.67 295 ASP A C 1
ATOM 4154 O O . ASP A 1 270 ? -95.973 3.847 24.659 1.00 22.41 295 ASP A O 1
ATOM 4163 N N . ALA A 1 271 ? -97.435 5.320 25.508 1.00 22.49 296 ALA A N 1
ATOM 4164 C CA . ALA A 1 271 ? -96.438 6.397 25.500 1.00 24.54 296 ALA A CA 1
ATOM 4165 C C . ALA A 1 271 ? -95.308 6.124 26.491 1.00 23.66 296 ALA A C 1
ATOM 4166 O O . ALA A 1 271 ? -94.142 6.457 26.231 1.00 22.66 296 ALA A O 1
ATOM 4173 N N . GLY A 1 272 ? -95.630 5.532 27.637 1.00 2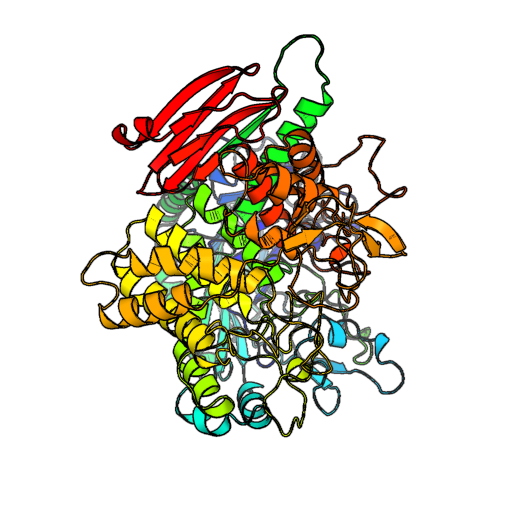4.33 297 GLY A N 1
ATOM 4174 C CA . GLY A 1 272 ? -94.586 5.152 28.570 1.00 24.37 297 GLY A CA 1
ATOM 4175 C C . GLY A 1 272 ? -93.680 4.079 28.002 1.00 26.84 297 GLY A C 1
ATOM 4176 O O . GLY A 1 272 ? -92.461 4.098 28.227 1.00 24.71 297 GLY A O 1
ATOM 4180 N N . VAL A 1 273 ? -94.257 3.133 27.246 1.00 24.86 298 VAL A N 1
ATOM 4181 C CA . VAL A 1 273 ? -93.410 2.121 26.619 1.00 23.37 298 VAL A CA 1
ATOM 4182 C C . VAL A 1 273 ? -92.480 2.770 25.607 1.00 25.48 298 VAL A C 1
ATOM 4183 O O . VAL A 1 273 ? -91.290 2.430 25.517 1.00 23.97 298 VAL A O 1
ATOM 4196 N N . LEU A 1 274 ? -93.012 3.705 24.816 1.00 24.11 299 LEU A N 1
ATOM 4197 C CA . LEU A 1 274 ? -92.177 4.430 23.860 1.00 25.72 299 LEU A CA 1
ATOM 4198 C C . LEU A 1 274 ? -91.016 5.123 24.570 1.00 23.75 299 LEU A C 1
ATOM 4199 O O . LEU A 1 274 ? -89.859 5.036 24.138 1.00 23.99 299 LEU A O 1
ATOM 4215 N N . ALA A 1 275 ? -91.315 5.842 25.651 1.00 23.30 300 ALA A N 1
ATOM 4216 C CA . ALA A 1 275 ? -90.266 6.518 26.408 1.00 24.66 300 ALA A CA 1
ATOM 4217 C C . ALA A 1 275 ? -89.257 5.531 26.982 1.00 25.01 300 ALA A C 1
ATOM 4218 O O . ALA A 1 275 ? -88.049 5.763 26.910 1.00 24.02 300 ALA A O 1
ATOM 4225 N N . ASP A 1 276 ? -89.731 4.423 27.557 1.00 23.85 301 ASP A N 1
ATOM 4226 C CA . ASP A 1 276 ? -88.812 3.405 28.051 1.00 27.24 301 ASP A CA 1
ATOM 4227 C C . ASP A 1 276 ? -87.875 2.946 26.942 1.00 25.48 301 ASP A C 1
ATOM 4228 O O . ASP A 1 276 ? -86.662 2.862 27.122 1.00 29.33 301 ASP A O 1
ATOM 4237 N N . THR A 1 277 ? -88.431 2.623 25.786 1.00 23.40 302 THR A N 1
ATOM 4238 C CA . THR A 1 277 ? -87.599 2.111 24.704 1.00 27.41 302 THR A CA 1
ATOM 4239 C C . THR A 1 277 ? -86.574 3.147 24.262 1.00 28.88 302 THR A C 1
ATOM 4240 O O . THR A 1 277 ? -85.369 2.873 24.231 1.00 32.37 302 THR A O 1
ATOM 4251 N N . LEU A 1 278 ? -87.027 4.350 23.921 1.00 28.47 303 LEU A N 1
ATOM 4252 C CA . LEU A 1 278 ? -86.099 5.323 23.348 1.00 29.87 303 LEU A CA 1
ATOM 4253 C C . LEU A 1 278 ? -85.086 5.828 24.373 1.00 30.05 303 LEU A C 1
ATOM 4254 O O . LEU A 1 278 ? -83.974 6.230 23.999 1.00 29.74 303 LEU A O 1
ATOM 4270 N N . SER A 1 279 ? -85.439 5.845 25.666 1.00 29.50 304 SER A N 1
ATOM 4271 C CA . SER A 1 279 ? -84.472 6.296 26.656 1.00 31.16 304 SER A CA 1
ATOM 4272 C C . SER A 1 279 ? -83.304 5.335 26.760 1.00 32.99 304 SER A C 1
ATOM 4273 O O . SER A 1 279 ? -82.233 5.735 27.210 1.00 31.64 304 SER A O 1
ATOM 4281 N N . GLY A 1 280 ? -83.475 4.098 26.306 1.00 35.11 305 GLY A N 1
ATOM 4282 C CA . GLY A 1 280 ? -82.405 3.131 26.311 1.00 34.62 305 GLY A CA 1
ATOM 4283 C C . GLY A 1 280 ? -81.382 3.308 25.215 1.00 36.10 305 GLY A C 1
ATOM 4284 O O . GLY A 1 280 ? -80.335 2.655 25.269 1.00 35.48 305 GLY A O 1
ATOM 4288 N N . LEU A 1 281 ? -81.655 4.162 24.239 1.00 34.87 306 LEU A N 1
ATOM 4289 C CA . LEU A 1 281 ? -80.707 4.403 23.159 1.00 37.05 306 LEU A CA 1
ATOM 4290 C C . LEU A 1 281 ? -79.569 5.305 23.620 1.00 37.51 306 LEU A C 1
ATOM 4291 O O . LEU A 1 281 ? -79.779 6.262 24.371 1.00 38.95 306 LEU A O 1
ATOM 4307 N N . ASP A 1 282 ? -78.363 5.019 23.132 1.00 36.87 307 ASP A N 1
ATOM 4308 C CA . ASP A 1 282 ? -77.213 5.858 23.441 1.00 38.45 307 ASP A CA 1
ATOM 4309 C C . ASP A 1 282 ? -77.372 7.211 22.764 1.00 33.25 307 ASP A C 1
ATOM 4310 O O . ASP A 1 282 ? -77.508 7.289 21.535 1.00 31.82 307 ASP A O 1
ATOM 4319 N N . ILE A 1 283 ? -77.362 8.279 23.564 1.00 31.97 308 ILE A N 1
ATOM 4320 C CA . ILE A 1 283 ? -77.724 9.581 23.019 1.00 33.37 308 ILE A CA 1
ATOM 4321 C C . ILE A 1 283 ? -76.656 10.091 22.065 1.00 33.02 308 ILE A C 1
ATOM 4322 O O . ILE A 1 283 ? -76.972 10.812 21.122 1.00 30.24 308 ILE A O 1
ATOM 4338 N N . GLU A 1 284 ? -75.383 9.747 22.273 1.00 33.35 309 GLU A N 1
ATOM 4339 C CA . GLU A 1 284 ? -74.346 10.236 21.365 1.00 34.26 309 GLU A CA 1
ATOM 4340 C C . GLU A 1 284 ? -74.410 9.530 20.008 1.00 32.39 309 GLU A C 1
ATOM 4341 O O . GLU A 1 284 ? -74.201 10.162 18.967 1.00 31.50 309 GLU A O 1
ATOM 4353 N N . ALA A 1 285 ? -74.719 8.231 19.989 1.00 32.02 310 ALA A N 1
ATOM 4354 C CA . ALA A 1 285 ? -74.993 7.572 18.711 1.00 32.35 310 ALA A CA 1
ATOM 4355 C C . ALA A 1 285 ? -76.226 8.175 18.041 1.00 29.04 310 ALA A C 1
ATOM 4356 O O . ALA A 1 285 ? -76.229 8.432 16.828 1.00 30.95 310 ALA A O 1
ATOM 4363 N N . ALA A 1 286 ? -77.283 8.428 18.810 1.00 29.60 311 ALA A N 1
ATOM 4364 C CA . ALA A 1 286 ? -78.447 9.088 18.223 1.00 26.43 311 ALA A CA 1
ATOM 4365 C C . ALA A 1 286 ? -78.076 10.466 17.672 1.00 26.65 311 ALA A C 1
ATOM 4366 O O . ALA A 1 286 ? -78.551 10.865 16.602 1.00 26.35 311 ALA A O 1
ATOM 4373 N N . ARG A 1 287 ? -77.261 11.221 18.409 1.00 28.32 312 ARG A N 1
ATOM 4374 C CA . ARG A 1 287 ? -76.865 12.552 17.966 1.00 29.30 312 ARG A CA 1
ATOM 4375 C C . ARG A 1 287 ? -76.080 12.477 16.661 1.00 30.82 312 ARG A C 1
ATOM 4376 O O . ARG A 1 287 ? -76.288 13.287 15.747 1.00 28.83 312 ARG A O 1
ATOM 4397 N N . LEU A 1 288 ? -75.159 11.520 16.565 1.00 30.60 313 LEU A N 1
ATOM 4398 C CA . LEU A 1 288 ? -74.400 11.358 15.333 1.00 30.73 313 LEU A CA 1
ATOM 4399 C C . LEU A 1 288 ? -75.316 11.012 14.161 1.00 30.71 313 LEU A C 1
ATOM 4400 O O . LEU A 1 288 ? -75.191 11.586 13.070 1.00 29.41 313 LEU A O 1
ATOM 4416 N N . ALA A 1 289 ? -76.256 10.087 14.363 1.00 29.71 314 ALA A N 1
ATOM 4417 C CA . ALA A 1 289 ? -77.167 9.753 13.267 1.00 30.04 314 ALA A CA 1
ATOM 4418 C C . ALA A 1 289 ? -78.100 10.921 12.919 1.00 24.66 314 ALA A C 1
ATOM 4419 O O . ALA A 1 289 ? -78.447 11.111 11.753 1.00 24.60 314 ALA A O 1
ATOM 4426 N N . HIS A 1 290 ? -78.501 11.722 13.908 1.00 26.46 315 HIS A N 1
ATOM 4427 C CA . HIS A 1 290 ? -79.280 12.932 13.660 1.00 25.89 315 HIS A CA 1
ATOM 4428 C C . HIS A 1 290 ? -78.495 13.925 12.805 1.00 27.33 315 HIS A C 1
ATOM 4429 O O . HIS A 1 290 ? -78.993 14.447 11.785 1.00 26.91 315 HIS A O 1
ATOM 4443 N N . ARG A 1 291 ? -77.245 14.170 13.186 1.00 28.20 316 ARG A N 1
ATOM 4444 C CA . ARG A 1 291 ? -76.437 15.122 12.440 1.00 28.79 316 ARG A CA 1
ATOM 4445 C C . ARG A 1 291 ? -76.150 14.619 11.030 1.00 28.41 316 ARG A C 1
ATOM 4446 O O . ARG A 1 291 ? -76.123 15.416 10.089 1.00 28.40 316 ARG A O 1
ATOM 4467 N N . ASN A 1 292 ? -75.933 13.309 10.871 1.00 28.63 317 ASN A N 1
ATOM 4468 C CA . ASN A 1 292 ? -75.685 12.755 9.548 1.00 28.91 317 ASN A CA 1
ATOM 4469 C C . ASN A 1 292 ? -76.929 12.855 8.683 1.00 27.02 317 ASN A C 1
ATOM 4470 O O . ASN A 1 292 ? -76.829 13.131 7.481 1.00 28.40 317 ASN A O 1
ATOM 4481 N N . TRP A 1 293 ? -78.116 12.657 9.274 1.00 25.94 318 TRP A N 1
ATOM 4482 C CA . TRP A 1 293 ? -79.346 12.835 8.510 1.00 25.82 318 TRP A CA 1
ATOM 4483 C C . TRP A 1 293 ? -79.432 14.249 7.954 1.00 26.89 318 TRP A C 1
ATOM 4484 O O . TRP A 1 293 ? -79.709 14.455 6.758 1.00 25.67 318 TRP A O 1
ATOM 4505 N N . TRP A 1 294 ? -79.175 15.244 8.806 1.00 27.08 319 TRP A N 1
ATOM 4506 C CA . TRP A 1 294 ? -79.278 16.626 8.341 1.00 25.40 319 TRP A CA 1
ATOM 4507 C C . TRP A 1 294 ? -78.167 16.985 7.350 1.00 27.22 319 TRP A C 1
ATOM 4508 O O . TRP A 1 294 ? -78.413 17.717 6.373 1.00 26.34 319 TRP A O 1
ATOM 4529 N N . ARG A 1 295 ? -76.942 16.498 7.580 1.00 28.20 320 ARG A N 1
ATOM 4530 C CA . ARG A 1 295 ? -75.869 16.752 6.617 1.00 29.82 320 ARG A CA 1
ATOM 4531 C C . ARG A 1 295 ? -76.253 16.210 5.247 1.00 29.31 320 ARG A C 1
ATOM 4532 O O . ARG A 1 295 ? -76.113 16.895 4.224 1.00 28.82 320 ARG A O 1
ATOM 4536 N N . ALA A 1 296 ? -76.765 14.979 5.207 1.00 28.51 321 ALA A N 1
ATOM 4537 C CA . ALA A 1 296 ? -77.175 14.413 3.924 1.00 31.49 321 ALA A CA 1
ATOM 4538 C C . ALA A 1 296 ? -78.309 15.232 3.309 1.00 27.91 321 ALA A C 1
ATOM 4539 O O . ALA A 1 296 ? -78.286 15.542 2.111 1.00 28.39 321 ALA A O 1
ATOM 4546 N N . PHE A 1 297 ? -79.282 15.641 4.128 1.00 28.27 322 PHE A N 1
ATOM 4547 C CA . PHE A 1 297 ? -80.400 16.426 3.621 1.00 25.50 322 PHE A CA 1
ATOM 4548 C C . PHE A 1 297 ? -79.919 17.697 2.926 1.00 26.18 322 PHE A C 1
ATOM 4549 O O . PHE A 1 297 ? -80.338 18.008 1.803 1.00 24.34 322 PHE A O 1
ATOM 4566 N N . TRP A 1 298 ? -79.036 18.447 3.577 1.00 26.63 323 TRP A N 1
ATOM 4567 C CA . TRP A 1 298 ? -78.533 19.664 2.950 1.00 28.69 323 TRP A CA 1
ATOM 4568 C C . TRP A 1 298 ? -77.608 19.369 1.777 1.00 28.95 323 TRP A C 1
ATOM 4569 O O . TRP A 1 298 ? -77.465 20.218 0.897 1.00 30.24 323 TRP A O 1
ATOM 4590 N N . GLY A 1 299 ? -77.023 18.174 1.713 1.00 28.62 324 GLY A N 1
ATOM 4591 C CA . GLY A 1 299 ? -76.270 17.793 0.530 1.00 26.74 324 GLY A CA 1
ATOM 4592 C C . GLY A 1 299 ? -77.097 17.359 -0.658 1.00 27.87 324 GLY A C 1
ATOM 4593 O O . GLY A 1 299 ? -76.536 17.165 -1.744 1.00 29.48 324 GLY A O 1
ATOM 4597 N N . ARG A 1 300 ? -78.401 17.164 -0.494 1.00 26.91 325 ARG A N 1
ATOM 4598 C CA . ARG A 1 300 ? -79.214 16.767 -1.643 1.00 26.39 325 ARG A CA 1
ATOM 4599 C C . ARG A 1 300 ? -79.209 17.820 -2.751 1.00 27.92 325 ARG A C 1
ATOM 4600 O O . ARG A 1 300 ? -79.272 17.480 -3.932 1.00 27.23 325 ARG A O 1
ATOM 4621 N N . SER A 1 301 ? -79.202 19.098 -2.398 1.00 29.12 326 SER A N 1
ATOM 4622 C CA . SER A 1 301 ? -79.492 20.157 -3.356 1.00 27.70 326 SER A CA 1
ATOM 4623 C C . SER A 1 301 ? -79.200 21.486 -2.684 1.00 26.88 326 SER A C 1
ATOM 4624 O O . SER A 1 301 ? -79.255 21.593 -1.452 1.00 26.64 326 SER A O 1
ATOM 4632 N N . TRP A 1 302 ? -78.883 22.493 -3.493 1.00 28.00 327 TRP A N 1
ATOM 4633 C CA . TRP A 1 302 ? -78.692 23.833 -2.941 1.00 25.67 327 TRP A CA 1
ATOM 4634 C C . TRP A 1 302 ? -78.774 24.861 -4.058 1.00 28.55 327 TRP A C 1
ATOM 4635 O O . TRP A 1 302 ? -78.568 24.548 -5.242 1.00 26.08 327 TRP A O 1
ATOM 4646 N N . ILE A 1 303 ? -79.082 26.094 -3.667 1.00 26.52 328 ILE A N 1
ATOM 4647 C CA . ILE A 1 303 ? -78.932 27.254 -4.548 1.00 28.24 328 ILE A CA 1
ATOM 4648 C C . ILE A 1 303 ? -78.286 28.350 -3.705 1.00 30.56 328 ILE A C 1
ATOM 4649 O O . ILE A 1 303 ? -78.927 28.884 -2.789 1.00 33.13 328 ILE A O 1
ATOM 4665 N N . VAL A 1 304 ? -77.033 28.696 -4.019 1.00 30.07 329 VAL A N 1
ATOM 4666 C CA . VAL A 1 304 ? -76.258 29.682 -3.276 1.00 28.65 329 VAL A CA 1
ATOM 4667 C C . VAL A 1 304 ? -75.925 30.804 -4.242 1.00 30.71 329 VAL A C 1
ATOM 4668 O O . VAL A 1 304 ? -75.150 30.602 -5.192 1.00 29.86 329 VAL A O 1
ATOM 4681 N N . VAL A 1 305 ? -76.479 31.991 -3.982 1.00 31.38 330 VAL A N 1
ATOM 4682 C CA . VAL A 1 305 ? -76.429 33.124 -4.902 1.00 29.68 330 VAL A CA 1
ATOM 4683 C C . VAL A 1 305 ? -75.637 34.257 -4.268 1.00 28.44 330 VAL A C 1
ATOM 4684 O O . VAL A 1 305 ? -75.767 34.521 -3.068 1.00 28.37 330 VAL A O 1
ATOM 4697 N N . ASP A 1 306 ? -74.819 34.930 -5.076 1.00 30.41 331 ASP A N 1
ATOM 4698 C CA . ASP A 1 306 ? -74.127 36.132 -4.604 1.00 33.01 331 ASP A CA 1
ATOM 4699 C C . ASP A 1 306 ? -73.970 37.105 -5.761 1.00 33.29 331 ASP A C 1
ATOM 4700 O O . ASP A 1 306 ? -74.186 36.755 -6.916 1.00 33.93 331 ASP A O 1
ATOM 4709 N N . GLY A 1 307 ? -73.589 38.339 -5.447 1.00 34.05 332 GLY A N 1
ATOM 4710 C CA . GLY A 1 307 ? -73.301 39.294 -6.502 1.00 36.94 332 GLY A CA 1
ATOM 4711 C C . GLY A 1 307 ? -71.962 38.989 -7.153 1.00 38.76 332 GLY A C 1
ATOM 4712 O O . GLY A 1 307 ? -71.013 38.550 -6.497 1.00 37.96 332 GLY A O 1
ATOM 4716 N N . ASN A 1 308 ? -71.891 39.215 -8.466 1.00 38.53 333 ASN A N 1
ATOM 4717 C CA . ASN A 1 308 ? -70.637 39.035 -9.173 1.00 42.01 333 ASN A CA 1
ATOM 4718 C C . ASN A 1 308 ? -69.757 40.262 -8.939 1.00 42.35 333 ASN A C 1
ATOM 4719 O O . ASN A 1 308 ? -70.218 41.303 -8.469 1.00 39.92 333 ASN A O 1
ATOM 4730 N N . ASP A 1 309 ? -68.475 40.133 -9.272 1.00 44.37 334 ASP A N 1
ATOM 4731 C CA . ASP A 1 309 ? -67.503 41.180 -8.979 1.00 49.60 334 ASP A CA 1
ATOM 4732 C C . ASP A 1 309 ? -67.059 41.922 -10.236 1.00 50.59 334 ASP A C 1
ATOM 4733 O O . ASP A 1 309 ? -65.918 42.376 -10.329 1.00 51.30 334 ASP A O 1
ATOM 4742 N N . LEU A 1 310 ? -67.953 42.082 -11.194 1.00 51.83 335 LEU A N 1
ATOM 4743 C CA . LEU A 1 310 ? -67.611 42.873 -12.372 1.00 52.45 335 LEU A CA 1
ATOM 4744 C C . LEU A 1 310 ? -67.793 44.360 -12.075 1.00 54.06 335 LEU A C 1
ATOM 4745 O O . LEU A 1 310 ? -68.842 44.760 -11.554 1.00 53.20 335 LEU A O 1
ATOM 4761 N N . PRO A 1 311 ? -66.787 45.197 -12.362 1.00 58.14 336 PRO A N 1
ATOM 4762 C CA . PRO A 1 311 ? -66.979 46.651 -12.265 1.00 57.09 336 PRO A CA 1
ATOM 4763 C C . PRO A 1 311 ? -68.276 47.097 -12.921 1.00 53.46 336 PRO A C 1
ATOM 4764 O O . PRO A 1 311 ? -68.728 46.531 -13.921 1.00 52.89 336 PRO A O 1
ATOM 4775 N N . GLY A 1 312 ? -68.880 48.124 -12.337 1.00 50.40 337 GLY A N 1
ATOM 4776 C CA . GLY A 1 312 ? -70.123 48.659 -12.837 1.00 48.35 337 GLY A CA 1
ATOM 4777 C C . GLY A 1 312 ? -71.376 48.084 -12.219 1.00 46.51 337 GLY A C 1
ATOM 4778 O O . GLY A 1 312 ? -72.482 48.489 -12.603 1.00 49.98 337 GLY A O 1
ATOM 4782 N N . GLY A 1 313 ? -71.253 47.175 -11.271 1.00 44.70 338 GLY A N 1
ATOM 4783 C CA . GLY A 1 313 ? -72.419 46.571 -10.664 1.00 46.35 338 GLY A CA 1
ATOM 4784 C C . GLY A 1 313 ? -72.971 47.360 -9.480 1.00 48.93 338 GLY A C 1
ATOM 4785 O O . GLY A 1 313 ? -72.411 48.366 -9.050 1.00 49.76 338 GLY A O 1
ATOM 4789 N N . ASP A 1 314 ? -74.103 46.874 -8.960 1.00 46.00 339 ASP A N 1
ATOM 4790 C CA . ASP A 1 314 ? -74.818 47.510 -7.866 1.00 44.13 339 ASP A CA 1
ATOM 4791 C C . ASP A 1 314 ? -74.717 46.629 -6.628 1.00 40.61 339 ASP A C 1
ATOM 4792 O O . ASP A 1 314 ? -75.149 45.466 -6.671 1.00 40.07 339 ASP A O 1
ATOM 4801 N N . PRO A 1 315 ? -74.153 47.123 -5.519 1.00 38.00 340 PRO A N 1
ATOM 4802 C CA . PRO A 1 315 ? -74.007 46.257 -4.323 1.00 36.93 340 PRO A CA 1
ATOM 4803 C C . PRO A 1 315 ? -75.323 45.714 -3.786 1.00 36.01 340 PRO A C 1
ATOM 4804 O O . PRO A 1 315 ? -75.324 44.641 -3.144 1.00 37.65 340 PRO A O 1
ATOM 4815 N N . THR A 1 316 ? -76.451 46.394 -4.042 1.00 38.08 341 THR A N 1
ATOM 4816 C CA . THR A 1 316 ? -77.723 45.823 -3.607 1.00 38.07 341 THR A CA 1
ATOM 4817 C C . THR A 1 316 ? -77.999 44.495 -4.298 1.00 36.92 341 THR A C 1
ATOM 4818 O O . THR A 1 316 ? -78.719 43.654 -3.754 1.00 36.81 341 THR A O 1
ATOM 4829 N N . ASP A 1 317 ? -77.450 44.274 -5.493 1.00 33.89 342 ASP A N 1
ATOM 4830 C CA . ASP A 1 317 ? -77.667 42.979 -6.139 1.00 34.52 342 ASP A CA 1
ATOM 4831 C C . ASP A 1 317 ? -77.057 41.848 -5.320 1.00 34.59 342 ASP A C 1
ATOM 4832 O O . ASP A 1 317 ? -77.655 40.774 -5.189 1.00 32.64 342 ASP A O 1
ATOM 4841 N N . GLY A 1 318 ? -75.865 42.068 -4.762 1.00 33.23 343 GLY A N 1
ATOM 4842 C CA . GLY A 1 318 ? -75.285 41.062 -3.887 1.00 35.08 343 GLY A CA 1
ATOM 4843 C C . GLY A 1 318 ? -76.074 40.897 -2.601 1.00 35.60 343 GLY A C 1
ATOM 4844 O O . GLY A 1 318 ? -76.300 39.769 -2.129 1.00 32.60 343 GLY A O 1
ATOM 4848 N N . GLU A 1 319 ? -76.481 42.018 -2.003 1.00 36.04 344 GLU A N 1
ATOM 4849 C CA . GLU A 1 319 ? -77.313 41.958 -0.801 1.00 34.44 344 GLU A CA 1
ATOM 4850 C C . GLU A 1 319 ? -78.576 41.125 -1.042 1.00 35.24 344 GLU A C 1
ATOM 4851 O O . GLU A 1 319 ? -78.927 40.242 -0.240 1.00 32.25 344 GLU A O 1
ATOM 4863 N N . MET A 1 320 ? -79.256 41.370 -2.169 1.00 33.96 345 MET A N 1
ATOM 4864 C CA . MET A 1 320 ? -80.475 40.632 -2.483 1.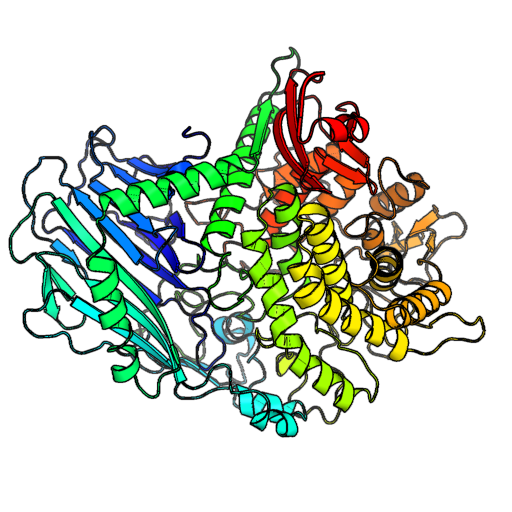00 33.25 345 MET A CA 1
ATOM 4865 C C . MET A 1 320 ? -80.168 39.168 -2.756 1.00 31.56 345 MET A C 1
ATOM 4866 O O . MET A 1 320 ? -80.903 38.286 -2.303 1.00 30.76 345 MET A O 1
ATOM 4880 N N . ALA A 1 321 ? -79.101 38.884 -3.507 1.00 32.35 346 ALA A N 1
ATOM 4881 C CA . ALA A 1 321 ? -78.699 37.495 -3.742 1.00 32.13 346 ALA A CA 1
ATOM 4882 C C . ALA A 1 321 ? -78.511 36.735 -2.421 1.00 30.53 346 ALA A C 1
ATOM 4883 O O . ALA A 1 321 ? -78.994 35.610 -2.247 1.00 30.06 346 ALA A O 1
ATOM 4890 N N . ARG A 1 322 ? -77.797 37.337 -1.481 1.00 31.36 347 ARG A N 1
ATOM 4891 C CA . ARG A 1 322 ? -77.553 36.647 -0.216 1.00 31.36 347 ARG A CA 1
ATOM 4892 C C . ARG A 1 322 ? -78.846 36.473 0.576 1.00 31.54 347 ARG A C 1
ATOM 4893 O O . ARG A 1 322 ? -79.073 35.422 1.195 1.00 30.09 347 ARG A O 1
ATOM 4914 N N . ALA A 1 323 ? -79.727 37.471 0.535 1.00 32.10 348 ALA A N 1
ATOM 4915 C CA . ALA A 1 323 ? -80.991 37.356 1.260 1.00 30.75 348 ALA A CA 1
ATOM 4916 C C . ALA A 1 323 ? -81.856 36.249 0.673 1.00 30.39 348 ALA A C 1
ATOM 4917 O O . ALA A 1 323 ? -82.499 35.480 1.407 1.00 27.95 348 ALA A O 1
ATOM 4924 N N . VAL A 1 324 ? -81.867 36.158 -0.659 1.00 30.08 349 VAL A N 1
ATOM 4925 C CA . VAL A 1 324 ? -82.621 35.133 -1.355 1.00 28.31 349 VAL A CA 1
ATOM 4926 C C . VAL A 1 324 ? -82.083 33.750 -1.006 1.00 28.89 349 VAL A C 1
ATOM 4927 O O . VAL A 1 324 ? -82.845 32.797 -0.790 1.00 29.66 349 VAL A O 1
ATOM 4940 N N . THR A 1 325 ? -80.762 33.615 -0.953 1.00 29.18 350 THR A N 1
ATOM 4941 C CA . THR A 1 325 ? -80.159 32.337 -0.582 1.00 30.73 350 THR A CA 1
ATOM 4942 C C . THR A 1 325 ? -80.609 31.891 0.807 1.00 27.94 350 THR A C 1
ATOM 4943 O O . THR A 1 325 ? -81.063 30.749 1.011 1.00 24.77 350 THR A O 1
ATOM 4954 N N . GLN A 1 326 ? -80.500 32.795 1.780 1.00 27.52 351 GLN A N 1
ATOM 4955 C CA . GLN A 1 326 ? -80.905 32.440 3.134 1.00 30.04 351 GLN A CA 1
ATOM 4956 C C . GLN A 1 326 ? -82.383 32.076 3.187 1.00 29.04 351 GLN A C 1
ATOM 4957 O O . GLN A 1 326 ? -82.759 31.084 3.828 1.00 27.80 351 GLN A O 1
ATOM 4971 N N . SER A 1 327 ? -83.237 32.859 2.517 1.00 28.20 352 SER A N 1
ATOM 4972 C CA . SER A 1 327 ? -84.677 32.600 2.562 1.00 28.58 352 SER A CA 1
ATOM 4973 C C . SER A 1 327 ? -85.041 31.253 1.941 1.00 26.56 352 SER A C 1
ATOM 4974 O O . SER A 1 327 ? -85.898 30.533 2.468 1.00 24.30 352 SER A O 1
ATOM 4982 N N . TYR A 1 328 ? -84.449 30.930 0.783 1.00 27.94 353 TYR A N 1
ATOM 4983 C CA . TYR A 1 328 ? -84.683 29.634 0.149 1.00 27.15 353 TYR A CA 1
ATOM 4984 C C . TYR A 1 328 ? -84.348 28.507 1.115 1.00 27.38 353 TYR A C 1
ATOM 4985 O O . TYR A 1 328 ? -85.120 27.538 1.265 1.00 24.97 353 TYR A O 1
ATOM 5003 N N . ALA A 1 329 ? -83.222 28.644 1.832 1.00 27.40 354 ALA A N 1
ATOM 5004 C CA . ALA A 1 329 ? -82.863 27.603 2.797 1.00 26.26 354 ALA A CA 1
ATOM 5005 C C . ALA A 1 329 ? -83.845 27.543 3.962 1.00 26.95 354 ALA A C 1
ATOM 5006 O O . ALA A 1 329 ? -84.167 26.460 4.454 1.00 26.85 354 ALA A O 1
ATOM 5013 N N . MET A 1 330 ? -84.289 28.696 4.461 1.00 26.83 355 MET A N 1
ATOM 5014 C CA . MET A 1 330 ? -85.184 28.675 5.619 1.00 24.50 355 MET A CA 1
ATOM 5015 C C . MET A 1 330 ? -86.535 28.058 5.251 1.00 24.26 355 MET A C 1
ATOM 5016 O O . MET A 1 330 ? -87.124 27.303 6.043 1.00 24.73 355 MET A O 1
ATOM 5030 N N . GLN A 1 331 ? -87.040 28.346 4.050 1.00 23.69 356 GLN A N 1
ATOM 5031 C CA . GLN A 1 331 ? -88.221 27.618 3.589 1.00 24.95 356 GLN A CA 1
ATOM 5032 C C . GLN A 1 331 ? -87.975 26.107 3.620 1.00 27.63 356 GLN A C 1
ATOM 5033 O O . GLN A 1 331 ? -88.835 25.324 4.061 1.00 25.97 356 GLN A O 1
ATOM 5047 N N . ARG A 1 332 ? -86.822 25.668 3.104 1.00 25.53 357 ARG A N 1
ATOM 5048 C CA . ARG A 1 332 ? -86.550 24.229 3.107 1.00 24.34 357 ARG A CA 1
ATOM 5049 C C . ARG A 1 332 ? -86.480 23.663 4.533 1.00 26.05 357 ARG A C 1
ATOM 5050 O O . ARG A 1 332 ? -86.932 22.539 4.792 1.00 23.00 357 ARG A O 1
ATOM 5071 N N . TRP A 1 333 ? -85.907 24.429 5.468 1.00 26.20 358 TRP A N 1
ATOM 5072 C CA . TRP A 1 333 ? -85.791 23.974 6.858 1.00 26.88 358 TRP A CA 1
ATOM 5073 C C . TRP A 1 333 ? -87.160 23.792 7.499 1.00 25.32 358 TRP A C 1
ATOM 5074 O O . TRP A 1 333 ? -87.411 22.796 8.191 1.00 23.89 358 TRP A O 1
ATOM 5095 N N . MET A 1 334 ? -88.084 24.710 7.222 1.00 24.93 359 MET A N 1
ATOM 5096 C CA . MET A 1 334 ? -89.427 24.599 7.794 1.00 22.48 359 MET A CA 1
ATOM 5097 C C . MET A 1 334 ? -90.215 23.457 7.146 1.00 24.24 359 MET A C 1
ATOM 5098 O O . MET A 1 334 ? -90.904 22.700 7.856 1.00 24.16 359 MET A O 1
ATOM 5112 N N . THR A 1 335 ? -90.121 23.304 5.806 1.00 25.55 360 THR A N 1
ATOM 5113 C CA . THR A 1 335 ? -90.873 22.218 5.173 1.00 23.40 360 THR A CA 1
ATOM 5114 C C . THR A 1 335 ? -90.344 20.877 5.651 1.00 23.47 360 THR A C 1
ATOM 5115 O O . THR A 1 335 ? -91.125 19.968 5.938 1.00 25.59 360 THR A O 1
ATOM 5126 N N . ALA A 1 336 ? -89.023 20.730 5.765 1.00 22.39 361 ALA A N 1
ATOM 5127 C CA . ALA A 1 336 ? -88.487 19.483 6.304 1.00 23.36 361 ALA A CA 1
ATOM 5128 C C . ALA A 1 336 ? -88.942 19.277 7.742 1.00 21.91 361 ALA A C 1
ATOM 5129 O O . ALA A 1 336 ? -89.249 18.151 8.154 1.00 24.00 361 ALA A O 1
ATOM 5136 N N . GLY A 1 337 ? -89.005 20.356 8.515 1.00 23.47 362 GLY A N 1
ATOM 5137 C CA . GLY A 1 337 ? -89.427 20.229 9.901 1.00 24.70 362 GLY A CA 1
ATOM 5138 C C . GLY A 1 337 ? -90.831 19.690 10.038 1.00 23.53 362 GLY A C 1
ATOM 5139 O O . GLY A 1 337 ? -91.147 19.035 11.039 1.00 23.64 362 GLY A O 1
ATOM 5143 N N . SER A 1 338 ? -91.690 19.957 9.050 1.00 24.03 363 SER A N 1
ATOM 5144 C CA . SER A 1 338 ? -93.086 19.538 9.132 1.00 23.60 363 SER A CA 1
ATOM 5145 C C . SER A 1 338 ? -93.534 18.548 8.053 1.00 25.88 363 SER A C 1
ATOM 5146 O O . SER A 1 338 ? -94.749 18.282 7.946 1.00 24.66 363 SER A O 1
ATOM 5154 N N . GLY A 1 339 ? -92.606 17.986 7.274 1.00 23.36 364 GLY A N 1
ATOM 5155 C CA . GLY A 1 339 ? -92.984 17.343 6.024 1.00 26.47 364 GLY A CA 1
ATOM 5156 C C . GLY A 1 339 ? -92.805 15.845 5.938 1.00 25.73 364 GLY A C 1
ATOM 5157 O O . GLY A 1 339 ? -92.778 15.284 4.831 1.00 23.24 364 GLY A O 1
ATOM 5161 N N . ARG A 1 340 ? -92.671 15.177 7.084 1.00 24.12 365 ARG A N 1
ATOM 5162 C CA . ARG A 1 340 ? -92.620 13.717 7.116 1.00 23.68 365 ARG A CA 1
ATOM 5163 C C . ARG A 1 340 ? -93.622 13.199 8.129 1.00 23.18 365 ARG A C 1
ATOM 5164 O O . ARG A 1 340 ? -93.311 12.421 9.040 1.00 24.65 365 ARG A O 1
ATOM 5185 N N . SER A 1 341 ? -94.851 13.679 7.983 1.00 23.54 366 SER A N 1
ATOM 5186 C CA . SER A 1 341 ? -95.935 13.294 8.868 1.00 23.15 366 SER A CA 1
ATOM 5187 C C . SER A 1 341 ? -96.036 11.779 8.976 1.00 25.20 366 SER A C 1
ATOM 5188 O O . SER A 1 341 ? -95.897 11.051 7.987 1.00 25.09 366 SER A O 1
ATOM 5196 N N . VAL A 1 342 ? -96.276 11.308 10.199 1.00 22.61 367 VAL A N 1
ATOM 5197 C CA . VAL A 1 342 ? -96.461 9.877 10.411 1.00 26.32 367 VAL A CA 1
ATOM 5198 C C . VAL A 1 342 ? -97.843 9.414 9.990 1.00 28.56 367 VAL A C 1
ATOM 5199 O O . VAL A 1 342 ? -98.115 8.214 9.993 1.00 29.05 367 VAL A O 1
ATOM 5212 N N . ALA A 1 343 ? -98.732 10.332 9.625 1.00 26.72 368 ALA A N 1
ATOM 5213 C CA . ALA A 1 343 ? -100.100 9.972 9.284 1.00 24.60 368 ALA A CA 1
ATOM 5214 C C . ALA A 1 343 ? -100.567 10.665 8.004 1.00 22.89 368 ALA A C 1
ATOM 5215 O O . ALA A 1 343 ? -101.737 11.042 7.882 1.00 23.68 368 ALA A O 1
ATOM 5222 N N . ALA A 1 344 ? -99.672 10.847 7.051 1.00 23.19 369 ALA A N 1
ATOM 5223 C CA . ALA A 1 344 ? -100.058 11.307 5.722 1.00 23.39 369 ALA A CA 1
ATOM 5224 C C . ALA A 1 344 ? -100.778 12.653 5.788 1.00 23.49 369 ALA A C 1
ATOM 5225 O O . ALA A 1 344 ? -101.781 12.860 5.106 1.00 25.30 369 ALA A O 1
ATOM 5232 N N . MET A 1 345 ? -100.252 13.578 6.595 1.00 22.56 370 MET A N 1
ATOM 5233 C CA . MET A 1 345 ? -100.832 14.914 6.714 1.00 23.65 370 MET A CA 1
ATOM 5234 C C . MET A 1 345 ? -100.013 15.910 5.910 1.00 23.81 370 MET A C 1
ATOM 5235 O O . MET A 1 345 ? -98.822 16.109 6.214 1.00 24.23 370 MET A O 1
ATOM 5249 N N . PRO A 1 346 ? -100.589 16.537 4.879 1.00 21.87 371 PRO A N 1
ATOM 5250 C CA . PRO A 1 346 ? -99.835 17.557 4.142 1.00 21.44 371 PRO A CA 1
ATOM 5251 C C . PRO A 1 346 ? -99.445 18.704 5.043 1.00 23.06 371 PRO A C 1
ATOM 5252 O O . PRO A 1 346 ? -100.129 19.031 6.021 1.00 23.06 371 PRO A O 1
ATOM 5263 N N . ILE A 1 347 ? -98.335 19.334 4.687 1.00 22.21 372 ILE A N 1
ATOM 5264 C CA . ILE A 1 347 ? -97.848 20.491 5.439 1.00 24.35 372 ILE A CA 1
ATOM 5265 C C . ILE A 1 347 ? -98.944 21.541 5.415 1.00 24.14 372 ILE A C 1
ATOM 5266 O O . ILE A 1 347 ? -99.384 21.940 4.321 1.00 23.41 372 ILE A O 1
ATOM 5282 N N . PRO A 1 348 ? -99.409 22.024 6.569 1.00 24.39 373 PRO A N 1
ATOM 5283 C CA . PRO A 1 348 ? -100.400 23.117 6.553 1.00 23.41 373 PRO A CA 1
ATOM 5284 C C . PRO A 1 348 ? -99.786 24.399 6.013 1.00 23.36 373 PRO A C 1
ATOM 5285 O O . PRO A 1 348 ? -98.762 24.875 6.504 1.00 21.56 373 PRO A O 1
ATOM 5296 N N . PHE A 1 349 ? -100.421 24.958 4.991 1.00 24.67 374 PHE A N 1
ATOM 5297 C CA . PHE A 1 349 ? -99.898 26.179 4.390 1.00 24.80 374 PHE A CA 1
ATOM 5298 C C . PHE A 1 349 ? -99.947 27.354 5.361 1.00 24.06 374 PHE A C 1
ATOM 5299 O O . PHE A 1 349 ? -99.108 28.262 5.288 1.00 23.14 374 PHE A O 1
ATOM 5316 N N . ASN A 1 350 ? -100.941 27.364 6.248 1.00 23.88 375 ASN A N 1
ATOM 5317 C CA . ASN A 1 350 ? -101.164 28.486 7.156 1.00 23.49 375 ASN A CA 1
ATOM 5318 C C . ASN A 1 350 ? -100.479 28.238 8.504 1.00 22.90 375 ASN A C 1
ATOM 5319 O O . ASN A 1 350 ? -101.112 28.181 9.582 1.00 24.55 375 ASN A O 1
ATOM 5330 N N . GLY A 1 351 ? -99.147 28.099 8.430 1.00 23.29 376 GLY A N 1
ATOM 5331 C CA . GLY A 1 351 ? -98.294 28.052 9.614 1.00 22.66 376 GLY A CA 1
ATOM 5332 C C . GLY A 1 351 ? -97.614 26.722 9.885 1.00 22.30 376 GLY A C 1
ATOM 5333 O O . GLY A 1 351 ? -96.827 26.627 10.844 1.00 21.39 376 GLY A O 1
ATOM 5337 N N . ALA A 1 352 ? -97.919 25.691 9.103 1.00 23.01 377 ALA A N 1
ATOM 5338 C CA . ALA A 1 352 ? -97.374 24.367 9.340 1.00 25.08 377 ALA A CA 1
ATOM 5339 C C . ALA A 1 352 ? -97.629 24.020 10.806 1.00 22.96 377 ALA A C 1
ATOM 5340 O O . ALA A 1 352 ? -98.697 24.334 11.339 1.00 25.54 377 ALA A O 1
ATOM 5347 N N . ILE A 1 353 ? -96.664 23.378 11.454 1.00 22.36 378 ILE A N 1
ATOM 5348 C CA . ILE A 1 353 ? -96.747 23.101 12.884 1.00 22.63 378 ILE A CA 1
ATOM 5349 C C . ILE A 1 353 ? -95.927 24.106 13.696 1.00 23.60 378 ILE A C 1
ATOM 5350 O O . ILE A 1 353 ? -95.587 23.835 14.856 1.00 23.26 378 ILE A O 1
ATOM 5366 N N . PHE A 1 354 ? -95.627 25.272 13.108 1.00 24.81 379 PHE A N 1
ATOM 5367 C CA . PHE A 1 354 ? -94.691 26.241 13.661 1.00 24.00 379 PHE A CA 1
ATOM 5368 C C . PHE A 1 354 ? -95.365 27.566 13.983 1.00 23.72 379 PHE A C 1
ATOM 5369 O O . PHE A 1 354 ? -94.696 28.593 14.095 1.00 24.97 379 PHE A O 1
ATOM 5386 N N . THR A 1 355 ? -96.680 27.546 14.132 1.00 23.50 380 THR A N 1
ATOM 5387 C CA . THR A 1 355 ? -97.434 28.663 14.675 1.00 23.09 380 THR A CA 1
ATOM 5388 C C . THR A 1 355 ? -97.068 28.894 16.135 1.00 25.60 380 THR A C 1
ATOM 5389 O O . THR A 1 355 ? -96.595 27.994 16.830 1.00 26.50 380 THR A O 1
ATOM 5400 N N . VAL A 1 356 ? -97.328 30.111 16.605 1.00 25.30 381 VAL A N 1
ATOM 5401 C CA . VAL A 1 356 ? -97.108 30.485 17.996 1.00 26.42 381 VAL A CA 1
ATOM 5402 C C . VAL A 1 356 ? -98.272 31.363 18.430 1.00 27.08 381 VAL A C 1
ATOM 5403 O O . VAL A 1 356 ? -99.048 31.859 17.614 1.00 27.81 381 VAL A O 1
ATOM 5416 N N . GLY A 1 357 ? -98.359 31.570 19.734 1.00 26.11 382 GLY A N 1
ATOM 5417 C CA . GLY A 1 357 ? -99.330 32.484 20.300 1.00 27.84 382 GLY A CA 1
ATOM 5418 C C . GLY A 1 357 ? -99.235 32.415 21.810 1.00 26.72 382 GLY A C 1
ATOM 5419 O O . GLY A 1 357 ? -98.412 31.685 22.377 1.00 26.90 382 GLY A O 1
ATOM 5423 N N . LYS A 1 358 ? -100.083 33.197 22.462 1.00 26.27 383 LYS A N 1
ATOM 5424 C CA . LYS A 1 358 ? -100.208 33.132 23.918 1.00 29.06 383 LYS A CA 1
ATOM 5425 C C . LYS A 1 358 ? -101.671 33.370 24.259 1.00 27.79 383 LYS A C 1
ATOM 5426 O O . LYS A 1 358 ? -102.248 34.390 23.863 1.00 30.09 383 LYS A O 1
ATOM 5445 N N . GLU A 1 359 ? -102.269 32.419 24.963 1.00 25.26 384 GLU A N 1
ATOM 5446 C CA . GLU A 1 359 ? -103.678 32.496 25.300 1.00 24.31 384 GLU A CA 1
ATOM 5447 C C . GLU A 1 359 ? -103.951 33.734 26.149 1.00 27.87 384 GLU A C 1
ATOM 5448 O O . GLU A 1 359 ? -103.113 34.170 26.944 1.00 27.00 384 GLU A O 1
ATOM 5460 N N . THR A 1 360 ? -105.107 34.332 25.934 1.00 29.97 385 THR A N 1
ATOM 5461 C CA . THR A 1 360 ? -105.547 35.400 26.816 1.00 32.93 385 THR A CA 1
ATOM 5462 C C . THR A 1 360 ? -106.016 34.823 28.167 1.00 33.65 385 THR A C 1
ATOM 5463 O O . THR A 1 360 ? -106.518 33.695 28.228 1.00 32.91 385 THR A O 1
ATOM 5474 N N . PRO A 1 361 ? -105.801 35.548 29.275 1.00 34.63 386 PRO A N 1
ATOM 5475 C CA . PRO A 1 361 ? -106.145 34.984 30.596 1.00 35.26 386 PRO A CA 1
ATOM 5476 C C . PRO A 1 361 ? -107.616 34.595 30.677 1.00 36.93 386 PRO A C 1
ATOM 5477 O O . PRO A 1 361 ? -108.491 35.285 30.152 1.00 36.12 386 PRO A O 1
ATOM 5488 N N . LYS A 1 362 ? -107.879 33.459 31.331 1.00 36.99 387 LYS A N 1
ATOM 5489 C CA . LYS A 1 362 ? -109.250 32.975 31.468 1.00 43.03 387 LYS A CA 1
ATOM 5490 C C . LYS A 1 362 ? -110.186 34.082 31.938 1.00 42.96 387 LYS A C 1
ATOM 5491 O O . LYS A 1 362 ? -111.284 34.258 31.390 1.00 43.01 387 LYS A O 1
ATOM 5510 N N . GLU A 1 363 ? -109.745 34.872 32.918 1.00 44.22 388 GLU A N 1
ATOM 5511 C CA . GLU A 1 363 ? -110.618 35.881 33.513 1.00 50.75 388 GLU A CA 1
ATOM 5512 C C . GLU A 1 363 ? -110.983 36.972 32.520 1.00 48.55 388 GLU A C 1
ATOM 5513 O O . GLU A 1 363 ? -112.005 37.639 32.698 1.00 52.38 388 GLU A O 1
ATOM 5525 N N . LYS A 1 364 ? -110.157 37.191 31.500 1.00 42.50 389 LYS A N 1
ATOM 5526 C CA . LYS A 1 364 ? -110.447 38.173 30.460 1.00 46.11 389 LYS A CA 1
ATOM 5527 C C . LYS A 1 364 ? -111.138 37.566 29.247 1.00 42.74 389 LYS A C 1
ATOM 5528 O O . LYS A 1 364 ? -111.561 38.311 28.362 1.00 44.31 389 LYS A O 1
ATOM 5547 N N . TYR A 1 365 ? -111.261 36.242 29.172 1.00 39.92 390 TYR A N 1
ATOM 5548 C CA . TYR A 1 365 ? -111.758 35.625 27.949 1.00 34.54 390 TYR A CA 1
ATOM 5549 C C . TYR A 1 365 ? -113.258 35.853 27.789 1.00 33.44 390 TYR A C 1
ATOM 5550 O O . TYR A 1 365 ? -114.023 35.715 28.739 1.00 36.05 390 TYR A O 1
ATOM 5568 N N . ASP A 1 366 ? -113.684 36.189 26.576 1.00 32.32 391 ASP A N 1
ATOM 5569 C CA . ASP A 1 366 ? -115.105 36.374 26.266 1.00 35.86 391 ASP A CA 1
ATOM 5570 C C . ASP A 1 366 ? -115.496 35.441 25.132 1.00 33.06 391 ASP A C 1
ATOM 5571 O O . ASP A 1 366 ? -115.011 35.616 23.995 1.00 32.89 391 ASP A O 1
ATOM 5580 N N . PRO A 1 367 ? -116.379 34.467 25.369 1.00 31.78 392 PRO A N 1
ATOM 5581 C CA . PRO A 1 367 ? -116.699 33.509 24.294 1.00 32.92 392 PRO A CA 1
ATOM 5582 C C . PRO A 1 367 ? -117.244 34.159 23.033 1.00 32.38 392 PRO A C 1
ATOM 5583 O O . PRO A 1 367 ? -117.094 33.598 21.935 1.00 33.78 392 PRO A O 1
ATOM 5594 N N . ALA A 1 368 ? -117.909 35.307 23.168 1.00 30.88 393 ALA A N 1
ATOM 5595 C CA . ALA A 1 368 ? -118.480 35.971 22.013 1.00 33.10 393 ALA A CA 1
ATOM 5596 C C . ALA A 1 368 ? -117.423 36.672 21.189 1.00 35.49 393 ALA A C 1
ATOM 5597 O O . ALA A 1 368 ? -117.701 37.056 20.051 1.00 35.88 393 ALA A O 1
ATOM 5604 N N . LYS A 1 369 ? -116.229 36.872 21.747 1.00 35.97 394 LYS A N 1
ATOM 5605 C CA . L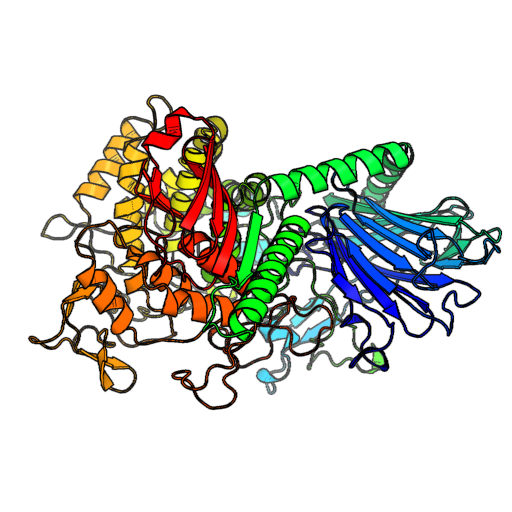YS A 1 369 ? -115.128 37.500 21.024 1.00 36.63 394 LYS A CA 1
ATOM 5606 C C . LYS A 1 369 ? -114.055 36.524 20.586 1.00 33.92 394 LYS A C 1
ATOM 5607 O O . LYS A 1 369 ? -113.372 36.795 19.598 1.00 33.49 394 LYS A O 1
ATOM 5626 N N . GLY A 1 370 ? -113.893 35.401 21.281 1.00 31.41 395 GLY A N 1
ATOM 5627 C CA . GLY A 1 370 ? -112.842 34.481 20.940 1.00 30.54 395 GLY A CA 1
ATOM 5628 C C . GLY A 1 370 ? -111.470 35.037 21.287 1.00 31.38 395 GLY A C 1
ATOM 5629 O O . GLY A 1 370 ? -111.320 36.096 21.918 1.00 32.49 395 GLY A O 1
ATOM 5633 N N . ASP A 1 371 ? -110.450 34.298 20.836 1.00 30.68 396 ASP A N 1
ATOM 5634 C CA . ASP A 1 371 ? -109.055 34.645 21.122 1.00 31.54 396 ASP A CA 1
ATOM 5635 C C . ASP A 1 371 ? -108.166 34.201 19.956 1.00 29.31 396 ASP A C 1
ATOM 5636 O O . ASP A 1 371 ? -107.697 33.065 19.923 1.00 29.70 396 ASP A O 1
ATOM 5645 N N . THR A 1 372 ? -107.909 35.124 19.026 1.00 30.95 397 THR A N 1
ATOM 5646 C CA . THR A 1 372 ? -107.029 34.803 17.905 1.00 30.83 397 THR A CA 1
ATOM 5647 C C . THR A 1 372 ? -105.561 34.749 18.304 1.00 30.47 397 THR A C 1
ATOM 5648 O O . THR A 1 372 ? -104.739 34.297 17.501 1.00 32.13 397 THR A O 1
ATOM 5659 N N . GLY A 1 373 ? -105.200 35.201 19.508 1.00 27.88 398 GLY A N 1
ATOM 5660 C CA . GLY A 1 373 ? -103.836 35.046 19.969 1.00 27.71 398 GLY A CA 1
ATOM 5661 C C . GLY A 1 373 ? -103.489 33.692 20.557 1.00 29.59 398 GLY A C 1
ATOM 5662 O O . GLY A 1 373 ? -102.323 33.447 20.892 1.00 29.86 398 GLY A O 1
ATOM 5666 N N . ASN A 1 374 ? -104.449 32.797 20.681 1.00 27.52 399 ASN A N 1
ATOM 5667 C CA . ASN A 1 374 ? -104.134 31.589 21.427 1.00 30.70 399 ASN A CA 1
ATOM 5668 C C . ASN A 1 374 ? -103.288 30.637 20.585 1.00 27.76 399 ASN A C 1
ATOM 5669 O O . ASN A 1 374 ? -103.317 30.683 19.347 1.00 29.74 399 ASN A O 1
ATOM 5680 N N . PRO A 1 375 ? -102.505 29.773 21.229 1.00 26.96 400 PRO A N 1
ATOM 5681 C CA . PRO A 1 375 ? -101.478 29.030 20.482 1.00 26.86 400 PRO A CA 1
ATOM 5682 C C . PRO A 1 375 ? -102.029 28.085 19.425 1.00 25.36 400 PRO A C 1
ATOM 5683 O O . PRO A 1 375 ? -101.268 27.715 18.523 1.00 26.62 400 PRO A O 1
ATOM 5694 N N . ASP A 1 376 ? -103.291 27.663 19.521 1.00 26.94 401 ASP A N 1
ATOM 5695 C CA . ASP A 1 376 ? -103.878 26.716 18.571 1.00 28.07 401 ASP A CA 1
ATOM 5696 C C . ASP A 1 376 ? -104.506 27.403 17.354 1.00 29.27 401 ASP A C 1
ATOM 5697 O O . ASP A 1 376 ? -105.020 26.716 16.464 1.00 30.06 401 ASP A O 1
ATOM 5706 N N . PHE A 1 377 ? -104.506 28.726 17.305 1.00 27.06 402 PHE A N 1
ATOM 5707 C CA . PHE A 1 377 ? -105.229 29.444 16.261 1.00 26.49 402 PHE A CA 1
ATOM 5708 C C . PHE A 1 377 ? -104.471 29.403 14.940 1.00 24.48 402 PHE A C 1
ATOM 5709 O O . PHE A 1 377 ? -103.240 29.429 14.909 1.00 23.96 402 PHE A O 1
ATOM 5726 N N . ARG A 1 378 ? -105.222 29.344 13.842 1.00 26.29 403 ARG A N 1
ATOM 5727 C CA . ARG A 1 378 ? -104.657 29.652 12.531 1.00 26.42 403 ARG A CA 1
ATOM 5728 C C . ARG A 1 378 ? -105.751 30.191 11.617 1.00 27.17 403 ARG A C 1
ATOM 5729 O O . ARG A 1 378 ? -106.851 29.627 11.551 1.00 24.24 403 ARG A O 1
ATOM 5750 N N . THR A 1 379 ? -105.458 31.308 10.961 1.00 24.09 404 THR A N 1
ATOM 5751 C CA . THR A 1 379 ? -106.383 31.882 9.997 1.00 27.58 404 THR A CA 1
ATOM 5752 C C . THR A 1 379 ? -106.606 30.895 8.856 1.00 26.69 404 THR A C 1
ATOM 5753 O O . THR A 1 379 ? -105.651 30.471 8.198 1.00 25.31 404 THR A O 1
ATOM 5764 N N . GLY A 1 380 ? -107.867 30.523 8.631 1.00 27.83 405 GLY A N 1
ATOM 5765 C CA . GLY A 1 380 ? -108.233 29.541 7.628 1.00 27.60 405 GLY A CA 1
ATOM 5766 C C . GLY A 1 380 ? -108.478 28.146 8.170 1.00 29.57 405 GLY A C 1
ATOM 5767 O O . GLY A 1 380 ? -108.895 27.258 7.406 1.00 31.29 405 GLY A O 1
ATOM 5771 N N . GLY A 1 381 ? -108.197 27.915 9.446 1.00 28.48 406 GLY A N 1
ATOM 5772 C CA . GLY A 1 381 ? -108.494 26.619 10.034 1.00 27.52 406 GLY A CA 1
ATOM 5773 C C . GLY A 1 381 ? -107.661 25.468 9.476 1.00 27.22 406 GLY A C 1
ATOM 5774 O O . GLY A 1 381 ? -106.563 25.635 8.950 1.00 27.46 406 GLY A O 1
ATOM 5778 N N . GLY A 1 382 ? -108.229 24.278 9.588 1.00 24.73 407 GLY A N 1
ATOM 5779 C CA . GLY A 1 382 ? -107.465 23.066 9.369 1.00 24.23 407 GLY A CA 1
ATOM 5780 C C . GLY A 1 382 ? -107.630 22.433 8.008 1.00 26.06 407 GLY A C 1
ATOM 5781 O O . GLY A 1 382 ? -106.885 21.504 7.688 1.00 27.20 407 GLY A O 1
ATOM 5785 N N . ASN A 1 383 ? -108.580 22.906 7.198 1.00 24.76 408 ASN A N 1
ATOM 5786 C CA . ASN A 1 383 ? -108.762 22.315 5.876 1.00 26.55 408 ASN A CA 1
ATOM 5787 C C . ASN A 1 383 ? -107.547 22.619 4.991 1.00 28.58 408 ASN A C 1
ATOM 5788 O O . ASN A 1 383 ? -106.767 23.540 5.254 1.00 32.23 408 ASN A O 1
ATOM 5799 N N . ILE A 1 384 ? -107.393 21.832 3.934 1.00 27.68 409 ILE A N 1
ATOM 5800 C CA . ILE A 1 384 ? -106.189 21.859 3.107 1.00 31.70 409 ILE A CA 1
ATOM 5801 C C . ILE A 1 384 ? -106.568 22.369 1.718 1.00 31.12 409 ILE A C 1
ATOM 5802 O O . ILE A 1 384 ? -107.051 21.590 0.891 1.00 33.33 409 ILE A O 1
ATOM 5818 N N . PRO A 1 385 ? -106.363 23.654 1.416 1.00 30.38 410 PRO A N 1
ATOM 5819 C CA . PRO A 1 385 ? -106.724 24.162 0.078 1.00 28.18 410 PRO A CA 1
ATOM 5820 C C . PRO A 1 385 ? -105.618 23.900 -0.936 1.00 26.55 410 PRO A C 1
ATOM 5821 O O . PRO A 1 385 ? -104.463 24.279 -0.744 1.00 29.18 410 PRO A O 1
ATOM 5832 N N . PHE A 1 386 ? -105.984 23.266 -2.040 1.00 26.21 411 PHE A N 1
ATOM 5833 C CA . PHE A 1 386 ? -104.966 22.883 -3.008 1.00 27.61 411 PHE A CA 1
ATOM 5834 C C . PHE A 1 386 ? -104.220 24.092 -3.565 1.00 29.19 411 PHE A C 1
ATOM 5835 O O . PHE A 1 386 ? -103.003 24.027 -3.760 1.00 29.39 411 PHE A O 1
ATOM 5852 N N . GLN A 1 387 ? -104.915 25.214 -3.797 1.00 30.94 412 GLN A N 1
ATOM 5853 C CA . GLN A 1 387 ? -104.279 26.357 -4.499 1.00 34.83 412 GLN A CA 1
ATOM 5854 C C . GLN A 1 387 ? -103.066 26.862 -3.700 1.00 32.42 412 GLN A C 1
ATOM 5855 O O . GLN A 1 387 ? -102.078 27.238 -4.328 1.00 33.44 412 GLN A O 1
ATOM 5861 N N . ASN A 1 388 ? -103.151 26.852 -2.365 1.00 27.75 413 ASN A N 1
ATOM 5862 C CA . ASN A 1 388 ? -102.003 27.215 -1.542 1.00 25.58 413 ASN A CA 1
ATOM 5863 C C . ASN A 1 388 ? -101.047 26.045 -1.407 1.00 26.08 413 ASN A C 1
ATOM 5864 O O . ASN A 1 388 ? -99.828 26.230 -1.498 1.00 27.18 413 ASN A O 1
ATOM 5875 N N . THR A 1 389 ? -101.580 24.839 -1.175 1.00 25.93 414 THR A N 1
ATOM 5876 C CA . THR A 1 389 ? -100.724 23.724 -0.774 1.00 24.43 414 THR A CA 1
ATOM 5877 C C . THR A 1 389 ? -99.821 23.267 -1.914 1.00 23.89 414 THR A C 1
ATOM 5878 O O . THR A 1 389 ? -98.672 22.869 -1.677 1.00 22.25 414 THR A O 1
ATOM 5889 N N . ARG A 1 390 ? -100.298 23.362 -3.152 1.00 25.84 415 ARG A N 1
ATOM 5890 C CA . ARG A 1 390 ? -99.494 22.915 -4.287 1.00 25.44 415 ARG A CA 1
ATOM 5891 C C . ARG A 1 390 ? -98.157 23.638 -4.352 1.00 23.13 415 ARG A C 1
ATOM 5892 O O . ARG A 1 390 ? -97.149 23.065 -4.796 1.00 22.73 415 ARG A O 1
ATOM 5913 N N . HIS A 1 391 ? -98.124 24.894 -3.909 1.00 23.70 416 HIS A N 1
ATOM 5914 C CA . HIS A 1 391 ? -96.906 25.682 -4.009 1.00 26.08 416 HIS A CA 1
ATOM 5915 C C . HIS A 1 391 ? -95.829 25.227 -3.046 1.00 25.88 416 HIS A C 1
ATOM 5916 O O . HIS A 1 391 ? -94.644 25.490 -3.298 1.00 24.24 416 HIS A O 1
ATOM 5930 N N . ILE A 1 392 ? -96.218 24.570 -1.950 1.00 26.23 417 ILE A N 1
ATOM 5931 C CA . ILE A 1 392 ? -95.225 24.047 -1.018 1.00 23.06 417 ILE A CA 1
ATOM 5932 C C . ILE A 1 392 ? -94.501 22.870 -1.637 1.00 24.79 417 ILE A C 1
ATOM 5933 O O . ILE A 1 392 ? -93.306 22.660 -1.385 1.00 23.54 417 ILE A O 1
ATOM 5949 N N . TYR A 1 393 ? -95.204 22.081 -2.449 1.00 24.49 418 TYR A N 1
ATOM 5950 C CA . TYR A 1 393 ? -94.707 20.788 -2.893 1.00 22.75 418 TYR A CA 1
ATOM 5951 C C . TYR A 1 393 ? -94.044 20.814 -4.262 1.00 23.34 418 TYR A C 1
ATOM 5952 O O . TYR A 1 393 ? -93.054 20.094 -4.449 1.00 24.15 418 TYR A O 1
ATOM 5970 N N . TRP A 1 394 ? -94.520 21.640 -5.207 1.00 22.08 419 TRP A N 1
ATOM 5971 C CA . TRP A 1 394 ? -93.841 21.692 -6.509 1.00 23.83 419 TRP A CA 1
ATOM 5972 C C . TRP A 1 394 ? -92.318 21.831 -6.395 1.00 22.59 419 TRP A C 1
ATOM 5973 O O . TRP A 1 394 ? -91.591 21.076 -7.064 1.00 26.82 419 TRP A O 1
ATOM 5994 N N . PRO A 1 395 ? -91.769 22.729 -5.578 1.00 23.39 420 PRO A N 1
ATOM 5995 C CA . PRO A 1 395 ? -90.295 22.900 -5.553 1.00 25.79 420 PRO A CA 1
ATOM 5996 C C . PRO A 1 395 ? -89.527 21.718 -4.949 1.00 23.25 420 PRO A C 1
ATOM 5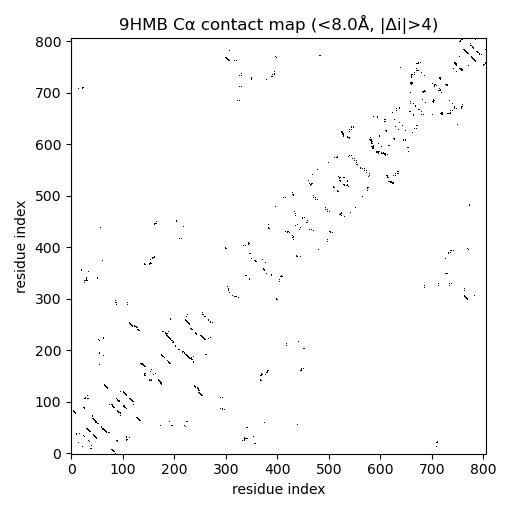997 O O . PRO A 1 395 ? -88.296 21.624 -5.123 1.00 25.79 420 PRO A O 1
ATOM 6008 N N . MET A 1 396 ? -90.202 20.805 -4.260 1.00 23.44 421 MET A N 1
ATOM 6009 C CA . MET A 1 396 ? -89.487 19.678 -3.675 1.00 22.27 421 MET A CA 1
ATOM 6010 C C . MET A 1 396 ? -88.893 18.755 -4.725 1.00 23.75 421 MET A C 1
ATOM 6011 O O . MET A 1 396 ? -87.905 18.066 -4.439 1.00 23.28 421 MET A O 1
ATOM 6025 N N . LEU A 1 397 ? -89.445 18.755 -5.938 1.00 25.46 422 LEU A N 1
ATOM 6026 C CA . LEU A 1 397 ? -88.904 17.919 -7.007 1.00 26.98 422 LEU A CA 1
ATOM 6027 C C . LEU A 1 397 ? -87.470 18.315 -7.338 1.00 26.86 422 LEU A C 1
ATOM 6028 O O . LEU A 1 397 ? -86.551 17.485 -7.288 1.00 25.82 422 LEU A O 1
ATOM 6044 N N . ALA A 1 398 ? -87.260 19.581 -7.681 1.00 26.77 423 ALA A N 1
ATOM 6045 C CA . ALA A 1 398 ? -85.913 20.028 -8.004 1.00 27.25 423 ALA A CA 1
ATOM 6046 C C . ALA A 1 398 ? -85.008 19.992 -6.782 1.00 27.06 423 ALA A C 1
ATOM 6047 O O . ALA A 1 398 ? -83.788 19.830 -6.935 1.00 25.80 423 ALA A O 1
ATOM 6054 N N . SER A 1 399 ? -85.577 20.134 -5.571 1.00 25.56 424 SER A N 1
ATOM 6055 C CA . SER A 1 399 ? -84.717 19.959 -4.397 1.00 26.81 424 SER A CA 1
ATOM 6056 C C . SER A 1 399 ? -84.311 18.506 -4.171 1.00 27.67 424 SER A C 1
ATOM 6057 O O . SER A 1 399 ? -83.407 18.237 -3.377 1.00 25.94 424 SER A O 1
ATOM 6065 N N . GLY A 1 400 ? -84.987 17.553 -4.803 1.00 26.76 425 GLY A N 1
ATOM 6066 C CA . GLY A 1 400 ? -84.724 16.164 -4.474 1.00 25.85 425 GLY A CA 1
ATOM 6067 C C . GLY A 1 400 ? -85.312 15.734 -3.145 1.00 24.83 425 GLY A C 1
ATOM 6068 O O . GLY A 1 400 ? -84.852 14.745 -2.569 1.00 27.54 425 GLY A O 1
ATOM 6072 N N . ASP A 1 401 ? -86.340 16.425 -2.658 1.00 23.82 426 ASP A N 1
ATOM 6073 C CA . ASP A 1 401 ? -86.954 16.148 -1.349 1.00 24.70 426 ASP A CA 1
ATOM 6074 C C . ASP A 1 401 ? -88.175 15.223 -1.492 1.00 23.28 426 ASP A C 1
ATOM 6075 O O . ASP A 1 401 ? -89.332 15.507 -1.066 1.00 24.90 426 ASP A O 1
ATOM 6084 N N . TYR A 1 402 ? -87.893 14.061 -2.089 1.00 23.43 427 TYR A N 1
ATOM 6085 C CA . TYR A 1 402 ? -88.947 13.096 -2.400 1.00 24.98 427 TYR A CA 1
ATOM 6086 C C . TYR A 1 402 ? -89.647 12.600 -1.134 1.00 24.32 427 TYR A C 1
ATOM 6087 O O . TYR A 1 402 ? -90.880 12.391 -1.115 1.00 25.03 427 TYR A O 1
ATOM 6105 N N . ASP A 1 403 ? -88.875 12.396 -0.065 1.00 25.36 428 ASP A N 1
ATOM 6106 C CA . ASP A 1 403 ? -89.477 11.958 1.187 1.00 23.44 428 ASP A CA 1
ATOM 6107 C C . ASP A 1 403 ? -90.459 13.004 1.715 1.00 22.89 428 ASP A C 1
ATOM 6108 O O . ASP A 1 403 ? -91.498 12.647 2.277 1.00 25.42 428 ASP A O 1
ATOM 6117 N N . LEU A 1 404 ? -90.181 14.293 1.514 1.00 21.18 429 LEU A N 1
ATOM 6118 C CA . LEU A 1 404 ? -91.125 15.301 1.989 1.00 21.65 429 LEU A CA 1
ATOM 6119 C C . LEU A 1 404 ? -92.395 15.311 1.160 1.00 24.92 429 LEU A C 1
ATOM 6120 O O . LEU A 1 404 ? -93.455 15.754 1.636 1.00 25.18 429 LEU A O 1
ATOM 6136 N N . MET A 1 405 ? -92.302 14.870 -0.089 1.00 25.01 430 MET A N 1
ATOM 6137 C CA . MET A 1 405 ? -93.500 14.856 -0.932 1.00 23.28 430 MET A CA 1
ATOM 6138 C C . MET A 1 405 ? -94.423 13.672 -0.660 1.00 23.66 430 MET A C 1
ATOM 6139 O O . MET A 1 405 ? -95.638 13.772 -0.883 1.00 22.47 430 MET A O 1
ATOM 6153 N N . ARG A 1 406 ? -93.881 12.544 -0.238 1.00 23.04 431 ARG A N 1
ATOM 6154 C CA . ARG A 1 406 ? -94.723 11.351 -0.160 1.00 25.24 431 ARG A CA 1
ATOM 6155 C C . ARG A 1 406 ? -95.949 11.497 0.734 1.00 22.72 431 ARG A C 1
ATOM 6156 O O . ARG A 1 406 ? -97.001 10.944 0.374 1.00 23.37 431 ARG A O 1
ATOM 6177 N N . PRO A 1 407 ? -95.918 12.213 1.860 1.00 22.43 432 PRO A N 1
ATOM 6178 C CA . PRO A 1 407 ? -97.148 12.320 2.678 1.00 24.40 432 PRO A CA 1
ATOM 6179 C C . PRO A 1 407 ? -98.315 13.003 1.958 1.00 23.23 432 PRO A C 1
ATOM 6180 O O . PRO A 1 407 ? -99.473 12.643 2.185 1.00 23.70 432 PRO A O 1
ATOM 6191 N N . PHE A 1 408 ? -98.037 13.979 1.095 1.00 23.03 433 PHE A N 1
ATOM 6192 C CA . PHE A 1 408 ? -99.074 14.674 0.327 1.00 20.78 433 PHE A CA 1
ATOM 6193 C C . PHE A 1 408 ? -99.766 13.718 -0.651 1.00 19.91 433 PHE A C 1
ATOM 6194 O O . PHE A 1 408 ? -101.009 13.573 -0.650 1.00 23.72 433 PHE A O 1
ATOM 6211 N N . PHE A 1 409 ? -98.967 13.007 -1.456 1.00 21.88 434 PHE A N 1
ATOM 6212 C CA . PHE A 1 409 ? -99.540 12.007 -2.349 1.00 20.49 434 PHE A CA 1
ATOM 6213 C C . PHE A 1 409 ? -100.262 10.913 -1.574 1.00 23.21 434 PHE A C 1
ATOM 6214 O O . PHE A 1 409 ? -101.344 10.457 -1.986 1.00 24.67 434 PHE A O 1
ATOM 6231 N N . ARG A 1 410 ? -99.693 10.496 -0.431 1.00 20.61 435 ARG A N 1
ATOM 6232 C CA . ARG A 1 410 ? -100.306 9.436 0.353 1.00 18.91 435 ARG A CA 1
ATOM 6233 C C . ARG A 1 410 ? -101.663 9.878 0.885 1.00 22.69 435 ARG A C 1
ATOM 6234 O O . ARG A 1 410 ? -102.600 9.080 0.946 1.00 19.70 435 ARG A O 1
ATOM 6255 N N . ARG A 1 411 ? -101.777 11.142 1.297 1.00 21.70 436 ARG A N 1
ATOM 6256 C CA . ARG A 1 411 ? -103.056 11.673 1.761 1.00 23.11 436 ARG A CA 1
ATOM 6257 C C . ARG A 1 411 ? -104.143 11.487 0.705 1.00 23.44 436 ARG A C 1
ATOM 6258 O O . ARG A 1 411 ? -105.241 10.960 0.983 1.00 23.03 436 ARG A O 1
ATOM 6279 N N . TYR A 1 412 ? -103.858 11.929 -0.521 1.00 22.16 437 TYR A N 1
ATOM 6280 C CA . TYR A 1 412 ? -104.863 11.746 -1.565 1.00 22.94 437 TYR A CA 1
ATOM 6281 C C . TYR A 1 412 ? -105.150 10.260 -1.802 1.00 24.82 437 TYR A C 1
ATOM 6282 O O . TYR A 1 412 ? -106.316 9.857 -1.940 1.00 23.15 437 TYR A O 1
ATOM 6300 N N . ARG A 1 413 ? -104.105 9.425 -1.812 1.00 24.01 438 ARG A N 1
ATOM 6301 C CA . ARG A 1 413 ? -104.289 8.001 -2.086 1.00 22.47 438 ARG A CA 1
ATOM 6302 C C . ARG A 1 413 ? -105.134 7.330 -1.003 1.00 22.36 438 ARG A C 1
ATOM 6303 O O . ARG A 1 413 ? -105.928 6.433 -1.293 1.00 24.45 438 ARG A O 1
ATOM 6324 N N . GLU A 1 414 ? -104.956 7.736 0.258 1.00 21.68 439 GLU A N 1
ATOM 6325 C CA . GLU A 1 414 ? -105.758 7.151 1.324 1.00 21.32 439 GLU A CA 1
ATOM 6326 C C . GLU A 1 414 ? -107.203 7.628 1.267 1.00 23.99 439 GLU A C 1
ATOM 6327 O O . GLU A 1 414 ? -108.099 6.932 1.768 1.00 24.19 439 GLU A O 1
ATOM 6339 N N . ASN A 1 415 ? -107.452 8.811 0.695 1.00 22.72 440 ASN A N 1
ATOM 6340 C CA . ASN A 1 415 ? -108.821 9.335 0.568 1.00 22.14 440 ASN A CA 1
ATOM 6341 C C . ASN A 1 415 ? -109.552 8.829 -0.679 1.00 24.08 440 ASN A C 1
ATOM 6342 O O . ASN A 1 415 ? -110.781 8.991 -0.783 1.00 24.19 440 ASN A O 1
ATOM 6353 N N . LEU A 1 416 ? -108.817 8.231 -1.608 1.00 24.51 441 LEU A N 1
ATOM 6354 C CA . LEU A 1 416 ? -109.396 7.845 -2.900 1.00 23.81 441 LEU A CA 1
ATOM 6355 C C . LEU A 1 416 ? -110.616 6.915 -2.776 1.00 24.44 441 LEU A C 1
ATOM 6356 O O . LEU A 1 416 ? -111.597 7.075 -3.508 1.00 22.56 441 LEU A O 1
ATOM 6372 N N . ALA A 1 417 ? -110.578 5.913 -1.898 1.00 24.17 442 ALA A N 1
ATOM 6373 C CA . ALA A 1 417 ? -111.685 4.953 -1.872 1.00 26.90 442 ALA A CA 1
ATOM 6374 C C . ALA A 1 417 ? -112.999 5.624 -1.467 1.00 24.98 442 ALA A C 1
ATOM 6375 O O . ALA A 1 417 ? -114.042 5.464 -2.134 1.00 26.09 442 ALA A O 1
ATOM 6382 N N . LEU A 1 418 ? -112.963 6.396 -0.381 1.00 21.78 443 LEU A N 1
ATOM 6383 C CA . LEU A 1 418 ? -114.131 7.152 0.037 1.00 22.72 443 LEU A CA 1
ATOM 6384 C C . LEU A 1 418 ? -114.601 8.094 -1.063 1.00 25.06 443 LEU A C 1
ATOM 6385 O O . LEU A 1 418 ? -115.801 8.178 -1.347 1.00 26.32 443 LEU A O 1
ATOM 6401 N N . LEU A 1 419 ? -113.678 8.835 -1.673 1.00 26.70 444 LEU A N 1
ATOM 6402 C CA . LEU A 1 419 ? -114.122 9.822 -2.660 1.00 26.60 444 LEU A CA 1
ATOM 6403 C C . LEU A 1 419 ? -114.628 9.162 -3.935 1.00 24.74 444 LEU A C 1
ATOM 6404 O O . LEU A 1 419 ? -115.504 9.718 -4.608 1.00 27.91 444 LEU A O 1
ATOM 6420 N N . THR A 1 420 ? -114.156 7.961 -4.256 1.00 23.84 445 THR A N 1
ATOM 6421 C CA . THR A 1 420 ? -114.726 7.236 -5.389 1.00 26.18 445 THR A CA 1
ATOM 6422 C C . THR A 1 420 ? -116.163 6.833 -5.105 1.00 26.30 445 THR A C 1
ATOM 6423 O O . THR A 1 420 ? -117.045 6.967 -5.974 1.00 23.77 445 THR A O 1
ATOM 6434 N N . GLU A 1 421 ? -116.415 6.300 -3.905 1.00 25.98 446 GLU A N 1
ATOM 6435 C CA . GLU A 1 421 ? -117.787 5.932 -3.560 1.00 27.79 446 GLU A CA 1
ATOM 6436 C C . GLU A 1 421 ? -118.672 7.164 -3.533 1.00 27.10 446 GLU A C 1
ATOM 6437 O O . GLU A 1 421 ? -119.828 7.121 -3.952 1.00 26.35 446 GLU A O 1
ATOM 6449 N N . ARG A 1 422 ? -118.148 8.272 -3.025 1.00 25.57 447 ARG A N 1
ATOM 6450 C CA . ARG A 1 422 ? -118.906 9.517 -3.055 1.00 26.17 447 ARG A CA 1
ATOM 6451 C C . ARG A 1 422 ? -119.299 9.898 -4.483 1.00 26.30 447 ARG A C 1
ATOM 6452 O O . ARG A 1 422 ? -120.449 10.256 -4.746 1.00 27.60 447 ARG A O 1
ATOM 6473 N N . THR A 1 423 ? -118.342 9.874 -5.403 1.00 25.30 448 THR A N 1
ATOM 6474 C CA . THR A 1 423 ? -118.657 10.194 -6.795 1.00 27.41 448 THR A CA 1
ATOM 6475 C C . THR A 1 423 ? -119.679 9.221 -7.373 1.00 28.04 448 THR A C 1
ATOM 6476 O O . THR A 1 423 ? -120.624 9.632 -8.054 1.00 28.46 448 THR A O 1
ATOM 6487 N N . ARG A 1 424 ? -119.519 7.930 -7.096 1.00 25.57 449 ARG A N 1
ATOM 6488 C CA . ARG A 1 424 ? -120.489 6.940 -7.555 1.00 31.63 449 ARG A CA 1
ATOM 6489 C C . ARG A 1 424 ? -121.890 7.291 -7.064 1.00 30.73 449 ARG A C 1
ATOM 6490 O O . ARG A 1 424 ? -122.844 7.294 -7.848 1.00 28.95 449 ARG A O 1
ATOM 6511 N N . LEU A 1 425 ? -122.014 7.684 -5.801 1.00 28.06 450 LEU A N 1
ATOM 6512 C CA . LEU A 1 425 ? -123.326 8.033 -5.254 1.00 30.44 450 LEU A CA 1
ATOM 6513 C C . LEU A 1 425 ? -123.862 9.341 -5.832 1.00 30.15 450 LEU A C 1
ATOM 6514 O O . LEU A 1 425 ? -125.040 9.439 -6.185 1.00 32.76 450 LEU A O 1
ATOM 6530 N N . TYR A 1 426 ? -123.029 10.374 -5.887 1.00 28.98 451 TYR A N 1
ATOM 6531 C CA . TYR A 1 426 ? -123.499 11.688 -6.315 1.00 28.07 451 TYR A CA 1
ATOM 6532 C C . TYR A 1 426 ? -123.771 11.727 -7.811 1.00 28.50 451 TYR A C 1
ATOM 6533 O O . TYR A 1 426 ? -124.800 12.256 -8.258 1.00 31.23 451 TYR A O 1
ATOM 6551 N N . ASP A 1 427 ? -122.828 11.222 -8.607 1.00 28.28 452 ASP A N 1
ATOM 6552 C CA . ASP A 1 427 ? -122.802 11.439 -10.046 1.00 28.68 452 ASP A CA 1
ATOM 6553 C C . ASP A 1 427 ? -123.128 10.197 -10.857 1.00 27.32 452 ASP A C 1
ATOM 6554 O O . ASP A 1 427 ? -123.324 10.320 -12.064 1.00 27.72 452 ASP A O 1
ATOM 6563 N N . LYS A 1 428 ? -123.182 9.012 -10.242 1.00 30.33 453 LYS A N 1
ATOM 6564 C CA . LYS A 1 428 ? -123.584 7.803 -10.944 1.00 35.28 453 LYS A CA 1
ATOM 6565 C C . LYS A 1 428 ? -122.671 7.510 -12.133 1.00 34.00 453 LYS A C 1
ATOM 6566 O O . LYS A 1 428 ? -123.116 7.031 -13.175 1.00 32.68 453 LYS A O 1
ATOM 6585 N N . HIS A 1 429 ? -121.384 7.806 -11.996 1.00 32.14 454 HIS A N 1
ATOM 6586 C CA . HIS A 1 429 ? -120.415 7.327 -12.971 1.00 28.71 454 HIS A CA 1
ATOM 6587 C C . HIS A 1 429 ? -119.117 7.034 -12.240 1.00 26.53 454 HIS A C 1
ATOM 6588 O O . HIS A 1 429 ? -118.999 7.251 -11.036 1.00 29.81 454 HIS A O 1
ATOM 6602 N N . ALA A 1 430 ? -118.146 6.531 -12.988 1.00 30.79 455 ALA A N 1
ATOM 6603 C CA . ALA A 1 430 ? -116.857 6.113 -12.469 1.00 28.09 455 ALA A CA 1
ATOM 6604 C C . ALA A 1 430 ? -115.982 7.325 -12.135 1.00 28.21 455 ALA A C 1
ATOM 6605 O O . ALA A 1 430 ? -116.271 8.471 -12.502 1.00 30.19 455 ALA A O 1
ATOM 6612 N N . GLY A 1 431 ? -114.897 7.053 -11.427 1.00 28.03 456 GLY A N 1
ATOM 6613 C CA . GLY A 1 431 ? -113.906 8.067 -11.149 1.00 28.76 456 GLY A CA 1
ATOM 6614 C C . GLY A 1 431 ? -114.093 8.720 -9.793 1.00 26.17 456 GLY A C 1
ATOM 6615 O O . GLY A 1 431 ? -114.924 8.331 -8.974 1.00 28.01 456 GLY A O 1
ATOM 6619 N N . ALA A 1 432 ? -113.283 9.743 -9.558 1.00 26.36 457 ALA A N 1
ATOM 6620 C CA . ALA A 1 432 ? -113.317 10.458 -8.293 1.00 25.17 457 ALA A CA 1
ATOM 6621 C C . ALA A 1 432 ? -112.956 11.908 -8.546 1.00 24.03 457 ALA A C 1
ATOM 6622 O O . ALA A 1 432 ? -112.072 12.203 -9.356 1.00 22.63 457 ALA A O 1
ATOM 6629 N N . ALA A 1 433 ? -113.644 12.800 -7.849 1.00 25.64 458 ALA A N 1
ATOM 6630 C CA . ALA A 1 433 ? -113.364 14.226 -7.871 1.00 27.97 458 ALA A CA 1
ATOM 6631 C C . ALA A 1 433 ? -112.877 14.642 -6.490 1.00 27.58 458 ALA A C 1
ATOM 6632 O O . ALA A 1 433 ? -113.471 14.257 -5.478 1.00 29.32 458 ALA A O 1
ATOM 6639 N N . PHE A 1 434 ? -111.819 15.442 -6.454 1.00 26.90 459 PHE A N 1
ATOM 6640 C CA . PHE A 1 434 ? -111.271 15.948 -5.210 1.00 27.44 459 PHE A CA 1
ATOM 6641 C C . PHE A 1 434 ? -111.632 17.418 -5.071 1.00 28.49 459 PHE A C 1
ATOM 6642 O O . PHE A 1 434 ? -111.249 18.233 -5.934 1.00 30.31 459 PHE A O 1
ATOM 6659 N N . PRO A 1 435 ? -112.369 17.800 -4.037 1.00 27.37 460 PRO A N 1
ATOM 6660 C CA . PRO A 1 435 ? -112.695 19.219 -3.868 1.00 29.97 460 PRO A CA 1
ATOM 6661 C C . PRO A 1 435 ? -111.444 20.062 -3.639 1.00 29.98 460 PRO A C 1
ATOM 6662 O O . PRO A 1 435 ? -110.418 19.579 -3.148 1.00 27.75 460 PRO A O 1
ATOM 6673 N N . GLU A 1 436 ? -111.557 21.342 -4.002 1.00 28.92 461 GLU A N 1
ATOM 6674 C CA . GLU A 1 436 ? -110.430 22.272 -3.903 1.00 28.99 461 GLU A CA 1
ATOM 6675 C C . GLU A 1 436 ? -109.935 22.416 -2.467 1.00 27.94 461 GLU A C 1
ATOM 6676 O O . GLU A 1 436 ? -108.735 22.616 -2.225 1.00 27.55 461 GLU A O 1
ATOM 6688 N N . THR A 1 437 ? -110.849 22.369 -1.505 1.00 27.45 462 THR A N 1
ATOM 6689 C CA . THR A 1 437 ? -110.467 22.353 -0.101 1.00 26.41 462 THR A CA 1
ATOM 6690 C C . THR A 1 437 ? -111.443 21.467 0.654 1.00 26.18 462 THR A C 1
ATOM 6691 O O . THR A 1 437 ? -112.594 21.277 0.238 1.00 26.37 462 THR A O 1
ATOM 6702 N N . GLY A 1 438 ? -110.954 20.906 1.751 1.00 25.37 463 GLY A N 1
ATOM 6703 C CA . GLY A 1 438 ? -111.780 20.086 2.615 1.00 27.37 463 GLY A CA 1
ATOM 6704 C C . GLY A 1 438 ? -110.968 19.587 3.794 1.00 25.52 463 GLY A C 1
ATOM 6705 O O . GLY A 1 438 ? -109.809 19.963 3.974 1.00 23.99 463 GLY A O 1
ATOM 6709 N N . PHE A 1 439 ? -111.595 18.725 4.588 1.00 24.01 464 PHE A N 1
ATOM 6710 C CA . PHE A 1 439 ? -110.917 18.110 5.717 1.00 23.13 464 PHE A CA 1
ATOM 6711 C C . PHE A 1 439 ? -109.831 17.156 5.228 1.00 26.49 464 PHE A C 1
ATOM 6712 O O . PHE A 1 439 ? -109.806 16.732 4.063 1.00 26.07 464 PHE A O 1
ATOM 6729 N N . PHE A 1 440 ? -108.933 16.786 6.144 1.00 25.31 465 PHE A N 1
ATOM 6730 C CA . PHE A 1 440 ? -107.834 15.916 5.749 1.00 24.63 465 PHE A CA 1
ATOM 6731 C C . PHE A 1 440 ? -108.327 14.556 5.248 1.00 26.02 465 PHE A C 1
ATOM 6732 O O . PHE A 1 440 ? -107.609 13.883 4.495 1.00 26.48 465 PHE A O 1
ATOM 6749 N N . TRP A 1 441 ? -109.534 14.144 5.616 1.00 24.49 466 TRP A N 1
ATOM 6750 C CA . TRP A 1 441 ? -110.048 12.864 5.132 1.00 24.26 466 TRP A CA 1
ATOM 6751 C C . TRP A 1 441 ? -110.716 12.987 3.771 1.00 23.79 466 TRP A C 1
ATOM 6752 O O . TRP A 1 441 ? -111.240 12.002 3.259 1.00 23.45 466 TRP A O 1
ATOM 6773 N N . GLY A 1 442 ? -110.715 14.171 3.172 1.00 25.35 467 GLY A N 1
ATOM 6774 C CA . GLY A 1 442 ? -111.021 14.332 1.772 1.00 27.11 467 GLY A CA 1
ATOM 6775 C C . GLY A 1 442 ? -112.355 14.973 1.453 1.00 25.74 467 GLY A C 1
ATOM 6776 O O . GLY A 1 442 ? -112.538 15.435 0.327 1.00 26.48 467 GLY A O 1
ATOM 6780 N N . LEU A 1 443 ? -113.278 15.012 2.389 1.00 26.92 468 LEU A N 1
ATOM 6781 C CA . LEU A 1 443 ? -114.593 15.580 2.137 1.00 25.80 468 LEU A CA 1
ATOM 6782 C C . LEU A 1 443 ? -114.573 17.096 2.309 1.00 25.39 468 LEU A C 1
ATOM 6783 O O . LEU A 1 443 ? -113.804 17.629 3.115 1.00 24.69 468 LEU A O 1
ATOM 6799 N N . PRO A 1 444 ? -115.411 17.818 1.565 1.00 24.25 469 PRO A N 1
ATOM 6800 C CA . PRO A 1 444 ? -115.551 19.256 1.821 1.00 25.43 469 PRO A CA 1
ATOM 6801 C C . PRO A 1 444 ? -116.121 19.488 3.213 1.00 25.33 469 PRO A C 1
ATOM 6802 O O . PRO A 1 444 ? -116.763 18.613 3.796 1.00 25.67 469 PRO A O 1
ATOM 6813 N N . ASN A 1 445 ? -115.901 20.696 3.738 1.00 24.53 470 ASN A N 1
ATOM 6814 C CA . ASN A 1 445 ? -116.511 21.037 5.012 1.00 25.98 470 ASN A CA 1
ATOM 6815 C C . ASN A 1 445 ? -117.977 21.417 4.796 1.00 30.11 470 ASN A C 1
ATOM 6816 O O . ASN A 1 445 ? -118.435 21.651 3.668 1.00 31.35 470 ASN A O 1
ATOM 6827 N N . ASP A 1 446 ? -118.734 21.445 5.898 1.00 30.81 471 ASP A N 1
ATOM 6828 C CA . ASP A 1 446 ? -120.174 21.590 5.763 1.00 31.27 471 ASP A CA 1
ATOM 6829 C C . ASP A 1 446 ? -120.578 23.011 5.412 1.00 30.99 471 ASP A C 1
ATOM 6830 O O . ASP A 1 446 ? -121.675 23.211 4.890 1.00 31.56 471 ASP A O 1
ATOM 6839 N N . ALA A 1 447 ? -119.721 23.996 5.653 1.00 28.94 472 ALA A N 1
ATOM 6840 C CA . ALA A 1 447 ? -120.043 25.349 5.205 1.00 32.95 472 ALA A CA 1
ATOM 6841 C C . ALA A 1 447 ? -119.988 25.435 3.682 1.00 30.38 472 ALA A C 1
ATOM 6842 O O . ALA A 1 447 ? -120.871 26.012 3.045 1.00 30.90 472 ALA A O 1
ATOM 6849 N N . ASP A 1 448 ? -118.934 24.890 3.087 1.00 32.42 473 ASP A N 1
ATOM 6850 C CA . ASP A 1 448 ? -118.832 24.901 1.631 1.00 31.75 473 ASP A CA 1
ATOM 6851 C C . ASP A 1 448 ? -119.870 23.985 0.992 1.00 32.78 473 ASP A C 1
ATOM 6852 O O . ASP A 1 448 ? -120.407 24.301 -0.080 1.00 32.56 473 ASP A O 1
ATOM 6861 N N . PHE A 1 449 ? -120.145 22.832 1.613 1.00 30.43 474 PHE A N 1
ATOM 6862 C CA . PHE A 1 449 ? -121.180 21.949 1.074 1.00 32.18 474 PHE A CA 1
ATOM 6863 C C . PHE A 1 449 ? -122.573 22.569 1.199 1.00 30.11 474 PHE A C 1
ATOM 6864 O O . PHE A 1 449 ? -123.369 22.539 0.249 1.00 31.70 474 PHE A O 1
ATOM 6881 N N . GLY A 1 450 ? -122.880 23.150 2.350 1.00 31.38 475 GLY A N 1
ATOM 6882 C CA . GLY A 1 450 ? -124.204 23.681 2.622 1.00 32.49 475 GLY A CA 1
ATOM 6883 C C . GLY A 1 450 ? -124.915 22.869 3.689 1.00 34.62 475 GLY A C 1
ATOM 6884 O O . GLY A 1 450 ? -125.122 21.661 3.523 1.00 35.26 475 GLY A O 1
ATOM 6888 N N . ILE A 1 451 ? -125.255 23.503 4.810 1.00 35.01 476 ILE A N 1
ATOM 6889 C CA . ILE A 1 451 ? -126.022 22.827 5.852 1.00 34.42 476 ILE A CA 1
ATOM 6890 C C . ILE A 1 451 ? -127.444 22.608 5.347 1.00 34.59 476 ILE A C 1
ATOM 6891 O O . ILE A 1 451 ? -128.136 23.559 4.969 1.00 35.32 476 ILE A O 1
ATOM 6907 N N . GLY A 1 452 ? -127.889 21.354 5.336 1.00 32.98 477 GLY A N 1
ATOM 6908 C CA . GLY A 1 452 ? -129.206 21.051 4.805 1.00 33.23 477 GLY A CA 1
ATOM 6909 C C . GLY A 1 452 ? -129.327 21.077 3.293 1.00 37.83 477 GLY A C 1
ATOM 6910 O O . GLY A 1 452 ? -130.443 20.976 2.778 1.00 42.65 477 GLY A O 1
ATOM 6914 N N . ASN A 1 453 ? -128.230 21.204 2.564 1.00 40.54 478 ASN A N 1
ATOM 6915 C CA . ASN A 1 453 ? -128.273 21.109 1.105 1.00 39.00 478 ASN A CA 1
ATOM 6916 C C . ASN A 1 453 ? -128.989 19.828 0.684 1.00 40.13 478 ASN A C 1
ATOM 6917 O O . ASN A 1 453 ? -128.541 18.725 1.013 1.00 39.43 478 ASN A O 1
ATOM 6928 N N . LYS A 1 454 ? -130.118 19.974 -0.028 1.00 38.21 479 LYS A N 1
ATOM 6929 C CA . LYS A 1 454 ? -130.896 18.815 -0.452 1.00 38.42 479 LYS A CA 1
ATOM 6930 C C . LYS A 1 454 ? -130.234 18.089 -1.611 1.00 42.80 479 LYS A C 1
ATOM 6931 O O . LYS A 1 454 ? -130.610 16.953 -1.917 1.00 41.63 479 LYS A O 1
ATOM 6935 N N . GLU A 1 455 ? -129.262 18.720 -2.250 1.00 43.82 480 GLU A N 1
ATOM 6936 C CA . GLU A 1 455 ? -128.572 18.185 -3.405 1.00 45.75 480 GLU A CA 1
ATOM 6937 C C . GLU A 1 455 ? -127.140 17.833 -3.015 1.00 41.21 480 GLU A C 1
ATOM 6938 O O . GLU A 1 455 ? -126.763 17.865 -1.838 1.00 42.08 480 GLU A O 1
ATOM 6950 N N . ALA A 1 456 ? -126.328 17.529 -4.020 1.00 39.04 481 ALA A N 1
ATOM 6951 C CA . ALA A 1 456 ? -124.929 17.213 -3.804 1.00 41.34 481 ALA A CA 1
ATOM 6952 C C . ALA A 1 456 ? -123.981 18.203 -4.471 1.00 41.34 481 ALA A C 1
ATOM 6953 O O . ALA A 1 456 ? -122.765 18.008 -4.402 1.00 47.21 481 ALA A O 1
ATOM 6960 N N . VAL A 1 457 ? -124.486 19.248 -5.118 1.00 35.17 482 VAL A N 1
ATOM 6961 C CA . VAL A 1 457 ? -123.612 20.264 -5.692 1.00 33.16 482 VAL A CA 1
ATOM 6962 C C . VAL A 1 457 ? -123.254 21.242 -4.593 1.00 35.22 482 VAL A C 1
ATOM 6963 O O . VAL A 1 457 ? -124.146 21.747 -3.897 1.00 35.09 482 VAL A O 1
ATOM 6976 N N . LEU A 1 458 ? -121.954 21.520 -4.441 1.00 36.20 483 LEU A N 1
ATOM 6977 C CA . LEU A 1 458 ? -121.508 22.357 -3.331 1.00 36.68 483 LEU A CA 1
ATOM 6978 C C . LEU A 1 458 ? -122.173 23.719 -3.407 1.00 37.68 483 LEU A C 1
ATOM 6979 O O . LEU A 1 458 ? -122.197 24.357 -4.465 1.00 35.86 483 LEU A O 1
ATOM 6995 N N . GLN A 1 459 ? -122.678 24.177 -2.261 1.00 39.23 484 GLN A N 1
ATOM 6996 C CA . GLN A 1 459 ? -123.341 25.473 -2.182 1.00 41.23 484 GLN A CA 1
ATOM 6997 C C . GLN A 1 459 ? -122.365 26.610 -2.465 1.00 39.12 484 GLN A C 1
ATOM 6998 O O . GLN A 1 459 ? -122.712 27.579 -3.151 1.00 37.92 484 GLN A O 1
ATOM 7012 N N . ASN A 1 460 ? -121.124 26.491 -2.002 1.00 35.77 485 ASN A N 1
ATOM 7013 C CA . ASN A 1 460 ? -120.192 27.612 -2.105 1.00 34.49 485 ASN A CA 1
ATOM 7014 C C . ASN A 1 460 ? -119.726 27.796 -3.551 1.00 32.47 485 ASN A C 1
ATOM 7015 O O . ASN A 1 460 ? -119.003 26.957 -4.094 1.00 32.57 485 ASN A O 1
ATOM 7026 N N . LEU A 1 461 ? -120.098 28.923 -4.151 1.00 36.00 486 LEU A N 1
ATOM 7027 C CA . LEU A 1 461 ? -119.741 29.189 -5.541 1.00 38.01 486 LEU A CA 1
ATOM 7028 C C . LEU A 1 461 ? -118.247 29.291 -5.766 1.00 35.76 486 LEU A C 1
ATOM 7029 O O . LEU A 1 461 ? -117.792 29.117 -6.899 1.00 34.46 486 LEU A O 1
ATOM 7045 N N . ALA A 1 462 ? -117.469 29.618 -4.731 1.00 34.78 487 ALA A N 1
ATOM 7046 C CA . ALA A 1 462 ? -116.042 29.791 -4.951 1.00 32.31 487 ALA A CA 1
ATOM 7047 C C . ALA A 1 462 ? -115.399 28.497 -5.416 1.00 32.79 487 ALA A C 1
ATOM 7048 O O . ALA A 1 462 ? -114.428 28.536 -6.179 1.00 33.17 487 ALA A O 1
ATOM 7055 N N . ILE A 1 463 ? -115.922 27.347 -4.985 1.00 30.88 488 ILE A N 1
ATOM 7056 C CA . ILE A 1 463 ? -115.266 26.087 -5.328 1.00 29.32 488 ILE A CA 1
ATOM 7057 C C . ILE A 1 463 ? -116.248 25.056 -5.855 1.00 29.90 488 ILE A C 1
ATOM 7058 O O . ILE A 1 463 ? -115.911 23.870 -5.958 1.00 30.36 488 ILE A O 1
ATOM 7074 N N . ARG A 1 464 ? -117.448 25.505 -6.220 1.00 30.37 489 ARG A N 1
ATOM 7075 C CA . ARG A 1 464 ? -118.539 24.592 -6.539 1.00 29.92 489 ARG A CA 1
ATOM 7076 C C . ARG A 1 464 ? -118.127 23.477 -7.501 1.00 29.56 489 ARG A C 1
ATOM 7077 O O . ARG A 1 464 ? -118.421 22.295 -7.259 1.00 27.18 489 ARG A O 1
ATOM 7098 N N . TYR A 1 465 ? -117.459 23.834 -8.601 1.00 27.98 490 TYR A N 1
ATOM 7099 C CA . TYR A 1 465 ? -117.084 22.880 -9.638 1.00 26.19 490 TYR A CA 1
ATOM 7100 C C . TYR A 1 465 ? -115.580 22.708 -9.771 1.00 28.58 490 TYR A C 1
ATOM 7101 O O . TYR A 1 465 ? -115.147 22.042 -10.713 1.00 30.09 490 TYR A O 1
ATOM 7119 N N . GLU A 1 466 ? -114.777 23.261 -8.852 1.00 30.47 491 GLU A N 1
ATOM 7120 C CA . GLU A 1 466 ? -113.323 23.308 -9.021 1.00 31.87 491 GLU A CA 1
ATOM 7121 C C . GLU A 1 466 ? -112.707 22.003 -8.543 1.00 31.02 491 GLU A C 1
ATOM 7122 O O . GLU A 1 466 ? -112.628 21.754 -7.336 1.00 31.94 491 GLU A O 1
ATOM 7134 N N . ILE A 1 467 ? -112.242 21.181 -9.480 1.00 29.54 492 ILE A N 1
ATOM 7135 C CA . ILE A 1 467 ? -111.669 19.885 -9.136 1.00 30.66 492 ILE A CA 1
ATOM 7136 C C . ILE A 1 467 ? -110.330 19.677 -9.820 1.00 27.56 492 ILE A C 1
ATOM 7137 O O . ILE A 1 467 ? -109.790 18.571 -9.803 1.00 28.96 492 ILE A O 1
ATOM 7153 N N . GLN A 1 468 ? -109.797 20.745 -10.414 1.00 27.52 493 GLN A N 1
ATOM 7154 C CA . GLN A 1 468 ? -108.585 20.690 -11.229 1.00 27.78 493 GLN A CA 1
ATOM 7155 C C . GLN A 1 468 ? -107.384 20.177 -10.450 1.00 26.66 493 GLN A C 1
ATOM 7156 O O . GLN A 1 468 ? -106.422 19.651 -11.042 1.00 23.48 493 GLN A O 1
ATOM 7170 N N . GLY A 1 469 ? -107.420 20.331 -9.123 1.00 26.25 494 GLY A N 1
ATOM 7171 C CA . GLY A 1 469 ? -106.332 19.842 -8.296 1.00 26.03 494 GLY A CA 1
ATOM 7172 C C . GLY A 1 469 ? -105.987 18.384 -8.531 1.00 25.65 494 GLY A C 1
ATOM 7173 O O . GLY A 1 469 ? -104.824 17.998 -8.449 1.00 24.12 494 GLY A O 1
ATOM 7177 N N . GLY A 1 470 ? -106.987 17.541 -8.787 1.00 26.63 495 GLY A N 1
ATOM 7178 C CA . GLY A 1 470 ? -106.682 16.145 -9.085 1.00 25.27 495 GLY A CA 1
ATOM 7179 C C . GLY A 1 470 ? -105.781 15.985 -10.301 1.00 23.84 495 GLY A C 1
ATOM 7180 O O . GLY A 1 470 ? -104.853 15.165 -10.308 1.00 26.01 495 GLY A O 1
ATOM 7184 N N . LEU A 1 471 ? -106.010 16.788 -11.329 1.00 26.96 496 LEU A N 1
ATOM 7185 C CA . LEU A 1 471 ? -105.132 16.758 -12.504 1.00 28.95 496 LEU A CA 1
ATOM 7186 C C . LEU A 1 471 ? -103.736 17.270 -12.168 1.00 26.79 496 LEU A C 1
ATOM 7187 O O . LEU A 1 471 ? -102.714 16.695 -12.587 1.00 24.14 496 LEU A O 1
ATOM 7203 N N . GLU A 1 472 ? -103.674 18.392 -11.455 1.00 25.21 497 GLU A N 1
ATOM 7204 C CA . GLU A 1 472 ? -102.370 18.952 -11.125 1.00 23.92 497 GLU A CA 1
ATOM 7205 C C . GLU A 1 472 ? -101.586 18.015 -10.218 1.00 24.12 497 GLU A C 1
ATOM 7206 O O . GLU A 1 472 ? -100.370 17.853 -10.377 1.00 23.97 497 GLU A O 1
ATOM 7218 N N . LEU A 1 473 ? -102.272 17.379 -9.267 1.00 24.73 498 LEU A N 1
ATOM 7219 C CA . LEU A 1 473 ? -101.634 16.368 -8.439 1.00 24.03 498 LEU A CA 1
ATOM 7220 C C . LEU A 1 473 ? -101.078 15.244 -9.300 1.00 23.76 498 LEU A C 1
ATOM 7221 O O . LEU A 1 473 ? -99.956 14.769 -9.071 1.00 21.69 498 LEU A O 1
ATOM 7237 N N . THR A 1 474 ? -101.864 14.789 -10.284 1.00 21.25 499 THR A N 1
ATOM 7238 C CA . THR A 1 474 ? -101.364 13.748 -11.164 1.00 22.35 499 THR A CA 1
ATOM 7239 C C . THR A 1 474 ? -100.111 14.204 -11.902 1.00 22.49 499 THR A C 1
ATOM 7240 O O . THR A 1 474 ? -99.146 13.448 -12.003 1.00 22.56 499 THR A O 1
ATOM 7251 N N . ALA A 1 475 ? -100.088 15.440 -12.400 1.00 22.03 500 ALA A N 1
ATOM 7252 C CA . ALA A 1 475 ? -98.878 15.920 -13.069 1.00 22.91 500 ALA A CA 1
ATOM 7253 C C . ALA A 1 475 ? -97.684 15.940 -12.107 1.00 22.00 500 ALA A C 1
ATOM 7254 O O . ALA A 1 475 ? -96.557 15.560 -12.472 1.00 23.58 500 ALA A O 1
ATOM 7261 N N . MET A 1 476 ? -97.910 16.377 -10.865 1.00 23.07 501 MET A N 1
ATOM 7262 C CA . MET A 1 476 ? -96.807 16.400 -9.904 1.00 21.34 501 MET A CA 1
ATOM 7263 C C . MET A 1 476 ? -96.317 14.979 -9.614 1.00 20.94 501 MET A C 1
ATOM 7264 O O . MET A 1 476 ? -95.110 14.725 -9.547 1.00 22.73 501 MET A O 1
ATOM 7278 N N . MET A 1 477 ? -97.235 14.031 -9.508 1.00 19.32 502 MET A N 1
ATOM 7279 C CA . MET A 1 477 ? -96.831 12.658 -9.262 1.00 16.88 502 MET A CA 1
ATOM 7280 C C . MET A 1 477 ? -96.107 12.083 -10.454 1.00 21.67 502 MET A C 1
ATOM 7281 O O . MET A 1 477 ? -95.205 11.262 -10.283 1.00 24.44 502 MET A O 1
ATOM 7295 N N . LEU A 1 478 ? -96.482 12.499 -11.662 1.00 23.45 503 LEU A N 1
ATOM 7296 C CA . LEU A 1 478 ? -95.773 12.011 -12.840 1.00 25.50 503 LEU A CA 1
ATOM 7297 C C . LEU A 1 478 ? -94.338 12.519 -12.845 1.00 24.58 503 LEU A C 1
ATOM 7298 O O . LEU A 1 478 ? -93.419 11.766 -13.180 1.00 22.75 503 LEU A O 1
ATOM 7314 N N . ASP A 1 479 ? -94.121 13.783 -12.454 1.00 21.61 504 ASP A N 1
ATOM 7315 C CA . ASP A 1 479 ? -92.748 14.269 -12.302 1.00 22.93 504 ASP A CA 1
ATOM 7316 C C . ASP A 1 479 ? -91.984 13.481 -11.231 1.00 24.63 504 ASP A C 1
ATOM 7317 O O . ASP A 1 479 ? -90.807 13.143 -11.413 1.00 25.51 504 ASP A O 1
ATOM 7326 N N . TYR A 1 480 ? -92.636 13.207 -10.094 1.00 22.22 505 TYR A N 1
ATOM 7327 C CA . TYR A 1 480 ? -92.015 12.393 -9.055 1.00 22.45 505 TYR A CA 1
ATOM 7328 C C . TYR A 1 480 ? -91.600 11.038 -9.611 1.00 24.20 505 TYR A C 1
ATOM 7329 O O . TYR A 1 480 ? -90.474 10.574 -9.392 1.00 24.36 505 TYR A O 1
ATOM 7347 N N . TYR A 1 481 ? -92.508 10.376 -10.321 1.00 22.61 506 TYR A N 1
ATOM 7348 C CA . TYR A 1 481 ? -92.183 9.072 -10.885 1.00 21.75 506 TYR A CA 1
ATOM 7349 C C . TYR A 1 481 ? -91.064 9.189 -11.915 1.00 23.93 506 TYR A C 1
ATOM 7350 O O . TYR A 1 481 ? -90.140 8.376 -11.926 1.00 25.29 506 TYR A O 1
ATOM 7368 N N . ASP A 1 482 ? -91.132 10.182 -12.809 1.00 24.04 507 ASP A N 1
ATOM 7369 C CA . ASP A 1 482 ? -90.077 10.329 -13.809 1.00 22.52 507 ASP A CA 1
ATOM 7370 C C . ASP A 1 482 ? -88.722 10.487 -13.132 1.00 26.28 507 ASP A C 1
ATOM 7371 O O . ASP A 1 482 ? -87.708 9.986 -13.632 1.00 29.30 507 ASP A O 1
ATOM 7380 N N . ALA A 1 483 ? -88.684 11.197 -11.996 1.00 24.61 508 ALA A N 1
ATOM 7381 C CA . ALA A 1 483 ? -87.413 11.449 -11.318 1.00 26.47 508 ALA A CA 1
ATOM 7382 C C . ALA A 1 483 ? -86.908 10.215 -10.575 1.00 27.49 508 ALA A C 1
ATOM 7383 O O . ALA A 1 483 ? -85.737 9.832 -10.709 1.00 28.39 508 ALA A O 1
ATOM 7390 N N . THR A 1 484 ? -87.779 9.580 -9.777 1.00 25.16 509 THR A N 1
ATOM 7391 C CA . THR A 1 484 ? -87.349 8.471 -8.926 1.00 25.54 509 THR A CA 1
ATOM 7392 C C . THR A 1 484 ? -87.314 7.138 -9.664 1.00 27.28 509 THR A C 1
ATOM 7393 O O . THR A 1 484 ? -86.560 6.241 -9.268 1.00 24.57 509 THR A O 1
ATOM 7404 N N . GLN A 1 485 ? -88.113 6.994 -10.728 1.00 28.40 510 GLN A N 1
ATOM 7405 C CA . GLN A 1 485 ? -88.359 5.716 -11.411 1.00 28.82 510 GLN A CA 1
ATOM 7406 C C . GLN A 1 485 ? -88.826 4.646 -10.421 1.00 27.64 510 GLN A C 1
ATOM 7407 O O . GLN A 1 485 ? -88.514 3.463 -10.541 1.00 29.23 510 GLN A O 1
ATOM 7421 N N . ASP A 1 486 ? -89.620 5.061 -9.442 1.00 25.75 511 ASP A N 1
ATOM 7422 C CA . ASP A 1 486 ? -90.120 4.154 -8.406 1.00 26.57 511 ASP A CA 1
ATOM 7423 C C . ASP A 1 486 ? -91.387 3.477 -8.920 1.00 26.68 511 ASP A C 1
ATOM 7424 O O . ASP A 1 486 ? -92.480 4.052 -8.874 1.00 25.60 511 ASP A O 1
ATOM 7433 N N . THR A 1 487 ? -91.245 2.222 -9.361 1.00 27.49 512 THR A N 1
ATOM 7434 C CA . THR A 1 487 ? -92.364 1.510 -9.963 1.00 29.24 512 THR A CA 1
ATOM 7435 C C . THR A 1 487 ? -93.440 1.191 -8.933 1.00 25.64 512 THR A C 1
ATOM 7436 O O . THR A 1 487 ? -94.633 1.196 -9.250 1.00 24.39 512 THR A O 1
ATOM 7447 N N . ASP A 1 488 ? -93.051 0.874 -7.701 1.00 24.56 513 ASP A N 1
ATOM 7448 C CA . ASP A 1 488 ? -94.063 0.646 -6.680 1.00 25.62 513 ASP A CA 1
ATOM 7449 C C . ASP A 1 488 ? -94.911 1.897 -6.454 1.00 25.60 513 ASP A C 1
ATOM 7450 O O . ASP A 1 488 ? -96.134 1.810 -6.291 1.00 25.99 513 ASP A O 1
ATOM 7459 N N . PHE A 1 489 ? -94.275 3.064 -6.406 1.00 21.94 514 PHE A N 1
ATOM 7460 C CA . PHE A 1 489 ? -95.022 4.313 -6.307 1.00 22.30 514 PHE A CA 1
ATOM 7461 C C . PHE A 1 489 ? -95.975 4.458 -7.481 1.00 23.01 514 PHE A C 1
ATOM 7462 O O . PHE A 1 489 ? -97.161 4.768 -7.307 1.00 23.42 514 PHE A O 1
ATOM 7479 N N . LEU A 1 490 ? -95.466 4.231 -8.692 1.00 21.91 515 LEU A N 1
ATOM 7480 C CA . LEU A 1 490 ? -96.309 4.327 -9.877 1.00 21.93 515 LEU A CA 1
ATOM 7481 C C . LEU A 1 490 ? -97.555 3.455 -9.752 1.00 21.50 515 LEU A C 1
ATOM 7482 O O . LEU A 1 490 ? -98.681 3.907 -9.983 1.00 23.56 515 LEU A O 1
ATOM 7498 N N . VAL A 1 491 ? -97.368 2.199 -9.387 1.00 22.70 516 VAL A N 1
ATOM 7499 C CA . VAL A 1 491 ? -98.471 1.250 -9.435 1.00 25.26 516 VAL A CA 1
ATOM 7500 C C . VAL A 1 491 ? -99.408 1.413 -8.241 1.00 24.79 516 VAL A C 1
ATOM 7501 O O . VAL A 1 491 ? -100.624 1.246 -8.365 1.00 26.99 516 VAL A O 1
ATOM 7514 N N . ASN A 1 492 ? -98.889 1.730 -7.068 1.00 24.06 517 ASN A N 1
ATOM 7515 C CA . ASN A 1 492 ? -99.710 1.689 -5.871 1.00 24.43 517 ASN A CA 1
ATOM 7516 C C . ASN A 1 492 ? -100.210 3.054 -5.423 1.00 24.22 517 ASN A C 1
ATOM 7517 O O . ASN A 1 492 ? -101.181 3.117 -4.655 1.00 27.64 517 ASN A O 1
ATOM 7528 N N . THR A 1 493 ? -99.625 4.145 -5.922 1.00 22.79 518 THR A N 1
ATOM 7529 C CA . THR A 1 493 ? -100.089 5.474 -5.561 1.00 22.75 518 THR A CA 1
ATOM 7530 C C . THR A 1 493 ? -100.536 6.284 -6.763 1.00 24.88 518 THR A C 1
ATOM 7531 O O . THR A 1 493 ? -101.692 6.728 -6.804 1.00 24.92 518 THR A O 1
ATOM 7542 N N . LEU A 1 494 ? -99.655 6.483 -7.744 1.00 23.81 519 LEU A N 1
ATOM 7543 C CA . LEU A 1 494 ? -99.986 7.342 -8.870 1.00 24.93 519 LEU A CA 1
ATOM 7544 C C . LEU A 1 494 ? -101.149 6.771 -9.667 1.00 24.47 519 LEU A C 1
ATOM 7545 O O . LEU A 1 494 ? -102.155 7.451 -9.875 1.00 24.24 519 LEU A O 1
ATOM 7561 N N . LEU A 1 495 ? -101.041 5.524 -10.102 1.00 20.56 520 LEU A N 1
ATOM 7562 C CA . LEU A 1 495 ? -102.011 5.022 -11.074 1.00 22.58 520 LEU A CA 1
ATOM 7563 C C . LEU A 1 495 ? -103.431 5.004 -10.530 1.00 23.47 520 LEU A C 1
ATOM 7564 O O . LEU A 1 495 ? -104.338 5.432 -11.255 1.00 25.01 520 LEU A O 1
ATOM 7580 N N . PRO A 1 496 ? -103.711 4.530 -9.297 1.00 25.32 521 PRO A N 1
ATOM 7581 C CA . PRO A 1 496 ? -105.115 4.553 -8.823 1.00 25.19 521 PRO A CA 1
ATOM 7582 C C . PRO A 1 496 ? -105.702 5.962 -8.788 1.00 23.95 521 PRO A C 1
ATOM 7583 O O . PRO A 1 496 ? -106.871 6.182 -9.153 1.00 22.83 521 PRO A O 1
ATOM 7594 N N . LEU A 1 497 ? -104.898 6.938 -8.385 1.00 23.48 522 LEU A N 1
ATOM 7595 C CA . LEU A 1 497 ? -105.355 8.323 -8.363 1.00 24.16 522 LEU A CA 1
ATOM 7596 C C . LEU A 1 497 ? -105.576 8.851 -9.780 1.00 21.08 522 LEU A C 1
ATOM 7597 O O . LEU A 1 497 ? -106.610 9.460 -10.071 1.00 23.18 522 LEU A O 1
ATOM 7613 N N . ALA A 1 498 ? -104.594 8.662 -10.659 1.00 24.12 52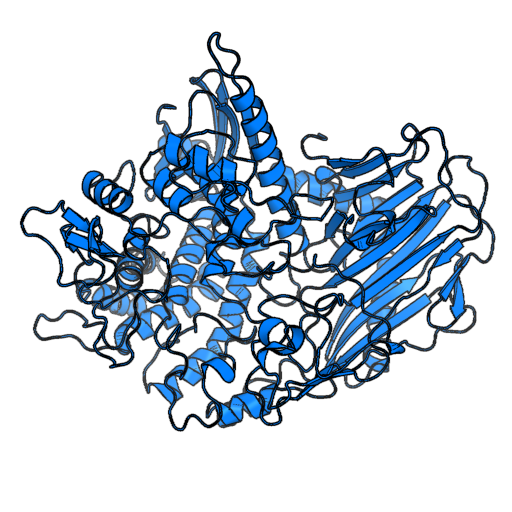3 ALA A N 1
ATOM 7614 C CA . ALA A 1 498 ? -104.731 9.121 -12.037 1.00 24.62 523 ALA A CA 1
ATOM 7615 C C . ALA A 1 498 ? -105.927 8.458 -12.702 1.00 23.98 523 ALA A C 1
ATOM 7616 O O . ALA A 1 498 ? -106.697 9.113 -13.404 1.00 24.78 523 ALA A O 1
ATOM 7623 N N . ASP A 1 499 ? -106.109 7.162 -12.473 1.00 25.19 524 ASP A N 1
ATOM 7624 C CA . ASP A 1 499 ? -107.264 6.444 -12.998 1.00 23.23 524 ASP A CA 1
ATOM 7625 C C . ASP A 1 499 ? -108.554 7.135 -12.599 1.00 23.31 524 ASP A C 1
ATOM 7626 O O . ASP A 1 499 ? -109.422 7.394 -13.443 1.00 24.91 524 ASP A O 1
ATOM 7635 N N . GLY A 1 500 ? -108.697 7.446 -11.302 1.00 25.22 525 GLY A N 1
ATOM 7636 C CA . GLY A 1 500 ? -109.940 8.046 -10.839 1.00 25.12 525 GLY A CA 1
ATOM 7637 C C . GLY A 1 500 ? -110.171 9.435 -11.396 1.00 24.45 525 GLY A C 1
ATOM 7638 O O . GLY A 1 500 ? -111.282 9.763 -11.834 1.00 25.56 525 GLY A O 1
ATOM 7642 N N . VAL A 1 501 ? -109.127 10.266 -11.395 1.00 24.03 526 VAL A N 1
ATOM 7643 C CA . VAL A 1 501 ? -109.253 11.630 -11.898 1.00 23.02 526 VAL A CA 1
ATOM 7644 C C . VAL A 1 501 ? -109.576 11.622 -13.391 1.00 22.58 526 VAL A C 1
ATOM 7645 O O . VAL A 1 501 ? -110.493 12.318 -13.849 1.00 25.08 526 VAL A O 1
ATOM 7658 N N . ALA A 1 502 ? -108.824 10.837 -14.171 1.00 23.12 527 ALA A N 1
ATOM 7659 C CA . ALA A 1 502 ? -109.031 10.814 -15.613 1.00 23.23 527 ALA A CA 1
ATOM 7660 C C . ALA A 1 502 ? -110.402 10.249 -15.966 1.00 25.48 527 ALA A C 1
ATOM 7661 O O . ALA A 1 502 ? -111.061 10.735 -16.898 1.00 25.97 527 ALA A O 1
ATOM 7668 N N . ALA A 1 503 ? -110.863 9.241 -15.221 1.00 25.99 528 ALA A N 1
ATOM 7669 C CA . ALA A 1 503 ? -112.189 8.698 -15.470 1.00 26.14 528 ALA A CA 1
ATOM 7670 C C . ALA A 1 503 ? -113.263 9.735 -15.176 1.00 26.65 528 ALA A C 1
ATOM 7671 O O . ALA A 1 503 ? -114.243 9.853 -15.922 1.00 26.96 528 ALA A O 1
ATOM 7678 N N . TYR A 1 504 ? -113.114 10.476 -14.077 1.00 24.66 529 TYR A N 1
ATOM 7679 C CA . TYR A 1 504 ? -114.055 11.555 -13.812 1.00 25.92 529 TYR A CA 1
ATOM 7680 C C . TYR A 1 504 ? -114.112 12.540 -14.982 1.00 26.56 529 TYR A C 1
ATOM 7681 O O . TYR A 1 504 ? -115.198 12.939 -15.431 1.00 27.82 529 TYR A O 1
ATOM 7699 N N . TYR A 1 505 ? -112.947 12.975 -15.465 1.00 23.94 530 TYR A N 1
ATOM 7700 C CA . TYR A 1 505 ? -112.966 13.966 -16.533 1.00 24.17 530 TYR A CA 1
ATOM 7701 C C . TYR A 1 505 ? -113.518 13.385 -17.820 1.00 24.81 530 TYR A C 1
ATOM 7702 O O . TYR A 1 505 ? -114.006 14.140 -18.661 1.00 27.01 530 TYR A O 1
ATOM 7720 N N . ASP A 1 506 ? -113.440 12.071 -17.992 1.00 23.69 531 ASP A N 1
ATOM 7721 C CA . ASP A 1 506 ? -113.966 11.459 -19.204 1.00 28.72 531 ASP A CA 1
ATOM 7722 C C . ASP A 1 506 ? -115.471 11.231 -19.128 1.00 27.56 531 ASP A C 1
ATOM 7723 O O . ASP A 1 506 ? -116.157 11.208 -20.162 1.00 26.93 531 ASP A O 1
ATOM 7732 N N . GLN A 1 507 ? -115.995 11.045 -17.915 1.00 28.54 532 GLN A N 1
ATOM 7733 C CA . GLN A 1 507 ? -117.364 10.593 -17.727 1.00 28.56 532 GLN A CA 1
ATOM 7734 C C . GLN A 1 507 ? -118.326 11.679 -17.265 1.00 27.17 532 GLN A C 1
ATOM 7735 O O . GLN A 1 507 ? -119.525 11.559 -17.528 1.00 27.28 532 GLN A O 1
ATOM 7749 N N . HIS A 1 508 ? -117.847 12.750 -16.633 1.00 27.22 533 HIS A N 1
ATOM 7750 C CA . HIS A 1 508 ? -118.773 13.665 -15.974 1.00 28.22 533 HIS A CA 1
ATOM 7751 C C . HIS A 1 508 ? -119.485 14.591 -16.946 1.00 28.69 533 HIS A C 1
ATOM 7752 O O . HIS A 1 508 ? -120.575 15.088 -16.633 1.00 29.31 533 HIS A O 1
ATOM 7766 N N . TRP A 1 509 ? -118.892 14.845 -18.100 1.00 28.30 534 TRP A N 1
ATOM 7767 C CA . TRP A 1 509 ? -119.461 15.736 -19.094 1.00 28.18 534 TRP A CA 1
ATOM 7768 C C . TRP A 1 509 ? -119.723 14.957 -20.374 1.00 31.03 534 TRP A C 1
ATOM 7769 O O . TRP A 1 509 ? -119.349 13.791 -20.503 1.00 32.30 534 TRP A O 1
ATOM 7790 N N . GLN A 1 510 ? -120.375 15.625 -21.316 1.00 33.36 535 GLN A N 1
ATOM 7791 C CA . GLN A 1 510 ? -120.829 15.010 -22.554 1.00 36.42 535 GLN A CA 1
ATOM 7792 C C . GLN A 1 510 ? -120.079 15.584 -23.746 1.00 35.26 535 GLN A C 1
ATOM 7793 O O . GLN A 1 510 ? -119.648 16.742 -23.734 1.00 33.61 535 GLN A O 1
ATOM 7807 N N . ARG A 1 511 ? -119.897 14.749 -24.762 1.00 33.25 536 ARG A N 1
ATOM 7808 C CA . ARG A 1 511 ? -119.381 15.236 -26.034 1.00 33.72 536 ARG A CA 1
ATOM 7809 C C . ARG A 1 511 ? -120.455 16.030 -26.753 1.00 34.14 536 ARG A C 1
ATOM 7810 O O . ARG A 1 511 ? -121.631 15.668 -26.725 1.00 32.74 536 ARG A O 1
ATOM 7831 N N . GLY A 1 512 ? -120.044 17.102 -27.425 1.00 36.91 537 GLY A N 1
ATOM 7832 C CA . GLY A 1 512 ? -120.950 17.916 -28.202 1.00 39.09 537 GLY A CA 1
ATOM 7833 C C . GLY A 1 512 ? -121.010 17.473 -29.652 1.00 42.09 537 GLY A C 1
ATOM 7834 O O . GLY A 1 512 ? -120.484 16.431 -30.044 1.00 42.38 537 GLY A O 1
ATOM 7838 N N . GLY A 1 513 ? -121.671 18.301 -30.459 1.00 44.28 538 GLY A N 1
ATOM 7839 C CA . GLY A 1 513 ? -121.905 17.937 -31.850 1.00 49.08 538 GLY A CA 1
ATOM 7840 C C . GLY A 1 513 ? -120.629 17.694 -32.633 1.00 49.64 538 GLY A C 1
ATOM 7841 O O . GLY A 1 513 ? -120.582 16.817 -33.499 1.00 51.06 538 GLY A O 1
ATOM 7845 N N . ASP A 1 514 ? -119.577 18.453 -32.340 1.00 44.52 539 ASP A N 1
ATOM 7846 C CA . ASP A 1 514 ? -118.297 18.251 -33.004 1.00 43.11 539 ASP A CA 1
ATOM 7847 C C . ASP A 1 514 ? -117.523 17.048 -32.449 1.00 41.89 539 ASP A C 1
ATOM 7848 O O . ASP A 1 514 ? -116.381 16.813 -32.857 1.00 43.14 539 ASP A O 1
ATOM 7857 N N . GLY A 1 515 ? -118.110 16.275 -31.541 1.00 38.07 540 GLY A N 1
ATOM 7858 C CA . GLY A 1 515 ? -117.410 15.148 -30.956 1.00 36.55 540 GLY A CA 1
ATOM 7859 C C . GLY A 1 515 ? -116.453 15.478 -29.821 1.00 35.48 540 GLY A C 1
ATOM 7860 O O . GLY A 1 515 ? -115.799 14.564 -29.307 1.00 36.67 540 GLY A O 1
ATOM 7864 N N . LYS A 1 516 ? -116.350 16.736 -29.410 1.00 34.73 541 LYS A N 1
ATOM 7865 C CA . LYS A 1 516 ? -115.438 17.130 -28.346 1.00 32.28 541 LYS A CA 1
ATOM 7866 C C . LYS A 1 516 ? -116.197 17.336 -27.039 1.00 30.81 541 LYS A C 1
ATOM 7867 O O . LYS A 1 516 ? -117.336 17.806 -27.031 1.00 30.46 541 LYS A O 1
ATOM 7886 N N . ILE A 1 517 ? -115.540 17.006 -25.924 1.00 29.98 542 ILE A N 1
ATOM 7887 C CA . ILE A 1 517 ? -116.160 17.185 -24.618 1.00 28.90 542 ILE A CA 1
ATOM 7888 C C . ILE A 1 517 ? -116.509 18.656 -24.391 1.00 31.61 542 ILE A C 1
ATOM 7889 O O . ILE A 1 517 ? -115.723 19.565 -24.705 1.00 29.93 542 ILE A O 1
ATOM 7905 N N . VAL A 1 518 ? -117.702 18.895 -23.849 1.00 30.65 543 VAL A N 1
ATOM 7906 C CA . VAL A 1 518 ? -118.135 20.232 -23.455 1.00 29.61 543 VAL A CA 1
ATOM 7907 C C . VAL A 1 518 ? -118.025 20.346 -21.936 1.00 31.62 543 VAL A C 1
ATOM 7908 O O . VAL A 1 518 ? -118.859 19.797 -21.204 1.00 30.05 543 VAL A O 1
ATOM 7921 N N . PHE A 1 519 ? -117.018 21.082 -21.456 1.00 29.22 544 PHE A N 1
ATOM 7922 C CA . PHE A 1 519 ? -116.807 21.228 -20.013 1.00 30.63 544 PHE A CA 1
ATOM 7923 C C . PHE A 1 519 ? -117.685 22.371 -19.517 1.00 31.16 544 PHE A C 1
ATOM 7924 O O . PHE A 1 519 ? -117.272 23.527 -19.420 1.00 33.01 544 PHE A O 1
ATOM 7941 N N . SER A 1 520 ? -118.934 22.026 -19.228 1.00 31.27 545 SER A N 1
ATOM 7942 C CA . SER A 1 520 ? -119.929 22.894 -18.620 1.00 31.85 545 SER A CA 1
ATOM 7943 C C . SER A 1 520 ? -121.024 21.971 -18.099 1.00 32.03 545 SER A C 1
ATOM 7944 O O . SER A 1 520 ? -121.475 21.087 -18.838 1.00 31.55 545 SER A O 1
ATOM 7952 N N . PRO A 1 521 ? -121.459 22.105 -16.844 1.00 32.80 546 PRO A N 1
ATOM 7953 C CA . PRO A 1 521 ? -121.069 23.117 -15.840 1.00 33.71 546 PRO A CA 1
ATOM 7954 C C . PRO A 1 521 ? -119.614 23.014 -15.389 1.00 33.52 546 PRO A C 1
ATOM 7955 O O . PRO A 1 521 ? -119.073 21.909 -15.247 1.00 32.70 546 PRO A O 1
ATOM 7966 N N . ALA A 1 522 ? -118.971 24.158 -15.150 1.00 30.16 547 ALA A N 1
ATOM 7967 C CA . ALA A 1 522 ? -117.547 24.199 -14.848 1.00 31.45 547 ALA A CA 1
ATOM 7968 C C . ALA A 1 522 ? -117.211 25.605 -14.383 1.00 30.86 547 ALA A C 1
ATOM 7969 O O . ALA A 1 522 ? -118.051 26.507 -14.418 1.00 28.90 547 ALA A O 1
ATOM 7976 N N . GLN A 1 523 ? -115.969 25.773 -13.939 1.00 29.55 548 GLN A N 1
ATOM 7977 C CA . GLN A 1 523 ? -115.444 27.075 -13.557 1.00 28.63 548 GLN A CA 1
ATOM 7978 C C . GLN A 1 523 ? -113.942 27.081 -13.800 1.00 30.35 548 GLN A C 1
ATOM 7979 O O . GLN A 1 523 ? -113.315 26.030 -13.987 1.00 31.46 548 GLN A O 1
ATOM 7993 N N . SER A 1 524 ? -113.364 28.278 -13.805 1.00 31.30 549 SER A N 1
ATOM 7994 C CA . SER A 1 524 ? -111.938 28.448 -14.064 1.00 30.11 549 SER A CA 1
ATOM 7995 C C . SER A 1 524 ? -111.284 28.864 -12.755 1.00 30.59 549 SER A C 1
ATOM 7996 O O . SER A 1 524 ? -111.384 30.027 -12.350 1.00 29.20 549 SER A O 1
ATOM 8004 N N . LEU A 1 525 ? -110.617 27.907 -12.094 1.00 30.39 550 LEU A N 1
ATOM 8005 C CA . LEU A 1 525 ? -110.109 28.050 -10.715 1.00 32.97 550 LEU A CA 1
ATOM 8006 C C . LEU A 1 525 ? -111.231 28.645 -9.863 1.00 31.16 550 LEU A C 1
ATOM 8007 O O . LEU A 1 525 ? -112.368 28.163 -9.916 1.00 31.21 550 LEU A O 1
ATOM 8023 N N . THR A 1 526 ? -110.961 29.644 -9.029 1.00 31.68 551 THR A N 1
ATOM 8024 C CA . THR A 1 526 ? -112.000 30.282 -8.243 1.00 33.39 551 THR A CA 1
ATOM 8025 C C . THR A 1 526 ? -112.321 31.681 -8.758 1.00 33.76 551 THR A C 1
ATOM 8026 O O . THR A 1 526 ? -113.162 32.381 -8.180 1.00 34.18 551 THR A O 1
ATOM 8037 N N . THR A 1 527 ? -111.695 32.101 -9.856 1.00 30.80 552 THR A N 1
ATOM 8038 C CA . THR A 1 527 ? -111.846 33.471 -10.326 1.00 33.27 552 THR A CA 1
ATOM 8039 C C . THR A 1 527 ? -113.025 33.646 -11.276 1.00 32.86 552 THR A C 1
ATOM 8040 O O . THR A 1 527 ? -113.687 34.688 -11.241 1.00 35.38 552 THR A O 1
ATOM 8051 N N . TYR A 1 528 ? -113.334 32.661 -12.100 1.00 28.77 553 TYR A N 1
ATOM 8052 C CA . TYR A 1 528 ? -114.499 32.718 -12.968 1.00 29.26 553 TYR A CA 1
ATOM 8053 C C . TYR A 1 528 ? -115.434 31.599 -12.547 1.00 30.62 553 TYR A C 1
ATOM 8054 O O . TYR A 1 528 ? -115.122 30.416 -12.737 1.00 32.50 553 TYR A O 1
ATOM 8072 N N . GLN A 1 529 ? -116.555 31.984 -11.947 1.00 33.15 554 GLN A N 1
ATOM 8073 C CA . GLN A 1 529 ? -117.507 31.084 -11.315 1.00 33.18 554 GLN A CA 1
ATOM 8074 C C . GLN A 1 529 ? -118.715 30.901 -12.214 1.00 34.17 554 GLN A C 1
ATOM 8075 O O . GLN A 1 529 ? -118.845 31.548 -13.267 1.00 32.56 554 GLN A O 1
ATOM 8089 N N . SER A 1 530 ? -119.608 29.990 -11.812 1.00 32.62 555 SER A N 1
ATOM 8090 C CA . SER A 1 530 ? -120.766 29.641 -12.643 1.00 35.72 555 SER A CA 1
ATOM 8091 C C . SER A 1 530 ? -122.032 29.479 -11.818 1.00 36.31 555 SER A C 1
ATOM 8092 O O . SER A 1 530 ? -122.598 28.382 -11.720 1.00 35.24 555 SER A O 1
ATOM 8100 N N . PRO A 1 531 ? -122.553 30.583 -11.272 1.00 34.79 556 PRO A N 1
ATOM 8101 C CA . PRO A 1 531 ? -123.823 30.500 -10.527 1.00 35.66 556 PRO A CA 1
ATOM 8102 C C . PRO A 1 531 ? -124.993 29.981 -11.366 1.00 34.18 556 PRO A C 1
ATOM 8103 O O . PRO A 1 531 ? -125.942 29.407 -10.818 1.00 34.13 556 PRO A O 1
ATOM 8114 N N . SER A 1 532 ? -124.978 30.202 -12.671 1.00 34.70 557 SER A N 1
ATOM 8115 C CA . SER A 1 532 ? -126.052 29.725 -13.528 1.00 36.71 557 SER A CA 1
ATOM 8116 C C . SER A 1 532 ? -125.810 28.306 -14.026 1.00 37.64 557 SER A C 1
ATOM 8117 O O . SER A 1 532 ? -126.736 27.681 -14.549 1.00 37.88 557 SER A O 1
ATOM 8125 N N . GLY A 1 533 ? -124.607 27.768 -13.841 1.00 39.20 558 GLY A N 1
ATOM 8126 C CA . GLY A 1 533 ? -124.213 26.535 -14.470 1.00 35.90 558 GLY A CA 1
ATOM 8127 C C . GLY A 1 533 ? -123.768 26.691 -15.906 1.00 36.76 558 GLY A C 1
ATOM 8128 O O . GLY A 1 533 ? -123.308 25.706 -16.507 1.00 36.57 558 GLY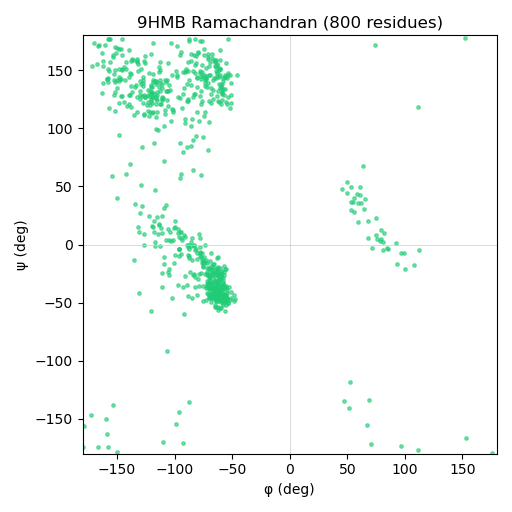 A O 1
ATOM 8132 N N . LYS A 1 534 ? -123.877 27.904 -16.464 1.00 35.44 559 LYS A N 1
ATOM 8133 C CA . LYS A 1 534 ? -123.569 28.155 -17.855 1.00 39.20 559 LYS A CA 1
ATOM 8134 C C . LYS A 1 534 ? -122.578 29.293 -18.050 1.00 38.41 559 LYS A C 1
ATOM 8135 O O . LYS A 1 534 ? -122.216 29.579 -19.193 1.00 37.62 559 LYS A O 1
ATOM 8154 N N . ASP A 1 535 ? -122.114 29.933 -16.978 1.00 36.74 560 ASP A N 1
ATOM 8155 C CA . ASP A 1 535 ? -121.273 31.114 -17.149 1.00 35.21 560 ASP A CA 1
ATOM 8156 C C . ASP A 1 535 ? -119.897 30.778 -17.712 1.00 35.65 560 ASP A C 1
ATOM 8157 O O . ASP A 1 535 ? -119.265 31.634 -18.340 1.00 36.98 560 ASP A O 1
ATOM 8166 N N . VAL A 1 536 ? -119.399 29.566 -17.476 1.00 33.55 561 VAL A N 1
ATOM 8167 C CA . VAL A 1 536 ? -118.042 29.193 -17.846 1.00 31.13 561 VAL A CA 1
ATOM 8168 C C . VAL A 1 536 ? -118.112 27.929 -18.676 1.00 30.46 561 VAL A C 1
ATOM 8169 O O . VAL A 1 536 ? -118.762 26.953 -18.287 1.00 32.70 561 VAL A O 1
ATOM 8182 N N . VAL A 1 537 ? -117.468 27.956 -19.832 1.00 31.18 562 VAL A N 1
ATOM 8183 C CA . VAL A 1 537 ? -117.366 26.788 -20.690 1.00 31.48 562 VAL A CA 1
ATOM 8184 C C . VAL A 1 537 ? -115.897 26.574 -21.028 1.00 31.04 562 VAL A C 1
ATOM 8185 O O . VAL A 1 537 ? -115.222 27.498 -21.507 1.00 30.27 562 VAL A O 1
ATOM 8198 N N . ASN A 1 538 ? -115.418 25.346 -20.797 1.00 29.79 563 ASN A N 1
ATOM 8199 C CA . ASN A 1 538 ? -114.102 24.900 -21.230 1.00 32.70 563 ASN A CA 1
ATOM 8200 C C . ASN A 1 538 ? -112.997 25.703 -20.547 1.00 31.09 563 ASN A C 1
ATOM 8201 O O . ASN A 1 538 ? -112.267 26.467 -21.195 1.00 30.99 563 ASN A O 1
ATOM 8212 N N . PRO A 1 539 ? -112.844 25.534 -19.242 1.00 27.45 564 PRO A N 1
ATOM 8213 C CA . PRO A 1 539 ? -111.781 26.250 -18.522 1.00 28.80 564 PRO A CA 1
ATOM 8214 C C . PRO A 1 539 ? -110.404 25.778 -18.956 1.00 29.17 564 PRO A C 1
ATOM 8215 O O . PRO A 1 539 ? -110.169 24.585 -19.187 1.00 28.86 564 PRO A O 1
ATOM 8226 N N . LEU A 1 540 ? -109.485 26.725 -19.051 1.00 26.53 565 LEU A N 1
ATOM 8227 C CA . LEU A 1 540 ? -108.167 26.401 -19.576 1.00 27.23 565 LEU A CA 1
ATOM 8228 C C . LEU A 1 540 ? -107.384 25.521 -18.601 1.00 27.87 565 LEU A C 1
ATOM 8229 O O . LEU A 1 540 ? -106.738 24.566 -19.032 1.00 27.10 565 LEU A O 1
ATOM 8245 N N . PRO A 1 541 ? -107.391 25.788 -17.299 1.00 27.51 566 PRO A N 1
ATOM 8246 C CA . PRO A 1 541 ? -106.586 24.920 -16.404 1.00 28.38 566 PRO A CA 1
ATOM 8247 C C . PRO A 1 541 ? -106.875 23.434 -16.602 1.00 28.89 566 PRO A C 1
ATOM 8248 O O . PRO A 1 541 ? -105.943 22.631 -16.756 1.00 27.05 566 PRO A O 1
ATOM 8259 N N . ASP A 1 542 ? -108.155 23.049 -16.641 1.00 29.42 567 ASP A N 1
ATOM 8260 C CA . ASP A 1 542 ? -108.506 21.637 -16.779 1.00 28.22 567 ASP A CA 1
ATOM 8261 C C . ASP A 1 542 ? -108.107 21.094 -18.155 1.00 26.41 567 ASP A C 1
ATOM 8262 O O . ASP A 1 542 ? -107.581 19.973 -18.277 1.00 25.62 567 ASP A O 1
ATOM 8271 N N . ILE A 1 543 ? -108.348 21.873 -19.207 1.00 26.62 568 ILE A N 1
ATOM 8272 C CA . ILE A 1 543 ? -108.013 21.387 -20.540 1.00 27.84 568 ILE A CA 1
ATOM 8273 C C . ILE A 1 543 ? -106.505 21.251 -20.689 1.00 26.83 568 ILE A C 1
ATOM 8274 O O . ILE A 1 543 ? -106.005 20.266 -21.252 1.00 26.12 568 ILE A O 1
ATOM 8290 N N . ALA A 1 544 ? -105.763 22.232 -20.183 1.00 26.59 569 ALA A N 1
ATOM 8291 C CA . ALA A 1 544 ? -104.309 22.188 -20.222 1.00 25.73 569 ALA A CA 1
ATOM 8292 C C . ALA A 1 544 ? -103.780 21.010 -19.420 1.00 25.48 569 ALA A C 1
ATOM 8293 O O . ALA A 1 544 ? -102.864 20.310 -19.868 1.00 27.80 569 ALA A O 1
ATOM 8300 N N . GLY A 1 545 ? -104.358 20.765 -18.245 1.00 25.62 570 GLY A N 1
ATOM 8301 C CA . GLY A 1 545 ? -103.986 19.592 -17.461 1.00 24.05 570 GLY A CA 1
ATOM 8302 C C . GLY A 1 545 ? -104.203 18.285 -18.208 1.00 25.13 570 GLY A C 1
ATOM 8303 O O . GLY A 1 545 ? -103.353 17.391 -18.175 1.00 24.32 570 GLY A O 1
ATOM 8307 N N . LEU A 1 546 ? -105.366 18.130 -18.852 1.00 26.09 571 LEU A N 1
ATOM 8308 C CA . LEU A 1 546 ? -105.607 16.895 -19.601 1.00 27.46 571 LEU A CA 1
ATOM 8309 C C . LEU A 1 546 ? -104.643 16.771 -20.782 1.00 26.52 571 LEU A C 1
ATOM 8310 O O . LEU A 1 546 ? -104.095 15.687 -21.033 1.00 26.18 571 LEU A O 1
ATOM 8326 N N . MET A 1 547 ? -104.378 17.872 -21.475 1.00 25.55 572 MET A N 1
ATOM 8327 C CA . MET A 1 547 ? -103.417 17.829 -22.573 1.00 25.94 572 MET A CA 1
ATOM 8328 C C . MET A 1 547 ? -102.026 17.435 -22.095 1.00 27.12 572 MET A C 1
ATOM 8329 O O . MET A 1 547 ? -101.284 16.743 -22.811 1.00 26.84 572 MET A O 1
ATOM 8343 N N . ALA A 1 548 ? -101.647 17.881 -20.894 1.00 25.42 573 ALA A N 1
ATOM 8344 C CA . ALA A 1 548 ? -100.298 17.613 -20.393 1.00 27.18 573 ALA A CA 1
ATOM 8345 C C . ALA A 1 548 ? -100.181 16.227 -19.776 1.00 25.97 573 ALA A C 1
ATOM 8346 O O . ALA A 1 548 ? -99.147 15.567 -19.920 1.00 25.73 573 ALA A O 1
ATOM 8353 N N . VAL A 1 549 ? -101.223 15.776 -19.091 1.00 23.65 574 VAL A N 1
ATOM 8354 C CA . VAL A 1 549 ? -101.159 14.552 -18.306 1.00 24.85 574 VAL A CA 1
ATOM 8355 C C . VAL A 1 549 ? -101.503 13.319 -19.132 1.00 25.90 574 VAL A C 1
ATOM 8356 O O . VAL A 1 549 ? -100.846 12.286 -18.990 1.00 24.45 574 VAL A O 1
ATOM 8369 N N . LEU A 1 550 ? -102.553 13.372 -19.961 1.00 24.25 575 LEU A N 1
ATOM 8370 C CA . LEU A 1 550 ? -102.981 12.144 -20.628 1.00 25.44 575 LEU A CA 1
ATOM 8371 C C . LEU A 1 550 ? -101.879 11.540 -21.497 1.00 23.98 575 LEU A C 1
ATOM 8372 O O . LEU A 1 550 ? -101.688 10.316 -21.428 1.00 23.04 575 LEU A O 1
ATOM 8388 N N . PRO A 1 551 ? -101.118 12.294 -22.300 1.00 26.05 576 PRO A N 1
ATOM 8389 C CA . PRO A 1 551 ? -100.039 11.634 -23.070 1.00 25.34 576 PRO A CA 1
ATOM 8390 C C . PRO A 1 551 ? -99.028 10.910 -22.183 1.00 25.57 576 PRO A C 1
ATOM 8391 O O . PRO A 1 551 ? -98.507 9.841 -22.554 1.00 26.45 576 PRO A O 1
ATOM 8402 N N . ARG A 1 552 ? -98.758 11.460 -20.995 1.00 22.76 577 ARG A N 1
ATOM 8403 C CA . ARG A 1 552 ? -97.775 10.844 -20.113 1.00 24.01 577 ARG A CA 1
ATOM 8404 C C . ARG A 1 552 ? -98.304 9.544 -19.536 1.00 25.52 577 ARG A C 1
ATOM 8405 O O . ARG A 1 552 ? -97.567 8.552 -19.446 1.00 24.85 577 ARG A O 1
ATOM 8426 N N . LEU A 1 553 ? -99.570 9.528 -19.125 1.00 24.63 578 LEU A N 1
ATOM 8427 C CA . LEU A 1 553 ? -100.172 8.281 -18.662 1.00 24.54 578 LEU A CA 1
ATOM 8428 C C . LEU A 1 553 ? -100.182 7.247 -19.774 1.00 23.25 578 LEU A C 1
ATOM 8429 O O . LEU A 1 553 ? -99.850 6.078 -19.552 1.00 24.17 578 LEU A O 1
ATOM 8445 N N . ILE A 1 554 ? -100.557 7.665 -20.985 1.00 24.15 579 ILE A N 1
ATOM 8446 C CA . ILE A 1 554 ? -100.616 6.741 -22.114 1.00 24.23 579 ILE A CA 1
ATOM 8447 C C . ILE A 1 554 ? -99.241 6.143 -22.384 1.00 24.95 579 ILE A C 1
ATOM 8448 O O . ILE A 1 554 ? -99.131 4.985 -22.806 1.00 25.43 579 ILE A O 1
ATOM 8464 N N . ALA A 1 555 ? -98.174 6.884 -22.098 1.00 25.98 580 ALA A N 1
ATOM 8465 C CA . ALA A 1 555 ? -96.831 6.400 -22.394 1.00 26.89 580 ALA A CA 1
ATOM 8466 C C . ALA A 1 555 ? -96.164 5.642 -21.239 1.00 26.00 580 ALA A C 1
ATOM 8467 O O . ALA A 1 555 ? -94.981 5.319 -21.333 1.00 24.59 580 ALA A O 1
ATOM 8474 N N . LEU A 1 556 ? -96.887 5.338 -20.163 1.00 26.31 581 LEU A N 1
ATOM 8475 C CA . LEU A 1 556 ? -96.274 4.648 -19.040 1.00 24.44 581 LEU A CA 1
ATOM 8476 C C . LEU A 1 556 ? -95.820 3.246 -19.455 1.00 26.07 581 LEU A C 1
ATOM 8477 O O . LEU A 1 556 ? -96.345 2.667 -20.404 1.00 28.13 581 LEU A O 1
ATOM 8493 N N . PRO A 1 557 ? -94.860 2.672 -18.732 1.00 23.81 582 PRO A N 1
ATOM 8494 C CA . PRO A 1 557 ? -94.270 1.401 -19.177 1.00 24.59 582 PRO A CA 1
ATOM 8495 C C . PRO A 1 557 ? -95.296 0.292 -19.260 1.00 25.37 582 PRO A C 1
ATOM 8496 O O . PRO A 1 557 ? -96.277 0.258 -18.493 1.00 25.95 582 PRO A O 1
ATOM 8507 N N . PRO A 1 558 ? -95.085 -0.675 -20.161 1.00 26.98 583 PRO A N 1
ATOM 8508 C CA . PRO A 1 558 ? -95.960 -1.858 -20.203 1.00 26.43 583 PRO A CA 1
ATOM 8509 C C . PRO A 1 558 ? -96.000 -2.583 -18.874 1.00 26.30 583 PRO A C 1
ATOM 8510 O O . PRO A 1 558 ? -94.983 -2.726 -18.197 1.00 29.21 583 PRO A O 1
ATOM 8521 N N . GLY A 1 559 ? -97.173 -3.119 -18.553 1.00 27.45 584 GLY A N 1
ATOM 8522 C CA . GLY A 1 559 ? -97.368 -3.823 -17.305 1.00 25.56 584 GLY A CA 1
ATOM 8523 C C . GLY A 1 559 ? -97.567 -2.926 -16.094 1.00 26.79 584 GLY A C 1
ATOM 8524 O O . GLY A 1 559 ? -97.641 -3.447 -14.968 1.00 26.23 584 GLY A O 1
ATOM 8528 N N . THR A 1 560 ? -97.641 -1.605 -16.287 1.00 25.96 585 THR A N 1
ATOM 8529 C CA . THR A 1 560 ? -98.021 -0.697 -15.212 1.00 22.66 585 THR A CA 1
ATOM 8530 C C . THR A 1 560 ? -99.451 -0.233 -15.517 1.00 21.78 585 THR A C 1
ATOM 8531 O O . THR A 1 560 ? -100.410 -0.892 -15.065 1.00 26.94 585 THR A O 1
ATOM 8542 N N . ALA A 1 561 ? -99.640 0.869 -16.230 1.00 22.94 586 ALA A N 1
ATOM 8543 C CA . ALA A 1 561 ? -100.955 1.143 -16.795 1.00 21.33 586 ALA A CA 1
ATOM 8544 C C . ALA A 1 561 ? -101.443 -0.064 -17.592 1.00 23.99 586 ALA A C 1
ATOM 8545 O O . ALA A 1 561 ? -100.649 -0.778 -18.215 1.00 22.74 586 ALA A O 1
ATOM 8552 N N . THR A 1 562 ? -102.752 -0.303 -17.566 1.00 24.09 587 THR A N 1
ATOM 8553 C CA . THR A 1 562 ? -103.297 -1.368 -18.403 1.00 23.55 587 THR A CA 1
ATOM 8554 C C . THR A 1 562 ? -103.590 -0.860 -19.820 1.00 23.16 587 THR A C 1
ATOM 8555 O O . THR A 1 562 ? -103.797 0.332 -20.055 1.00 22.65 587 THR A O 1
ATOM 8566 N N . ALA A 1 563 ? -103.640 -1.798 -20.765 1.00 25.07 588 ALA A N 1
ATOM 8567 C CA . ALA A 1 563 ? -104.020 -1.444 -22.128 1.00 25.24 588 ALA A CA 1
ATOM 8568 C C . ALA A 1 563 ? -105.411 -0.811 -22.157 1.00 25.33 588 ALA A C 1
ATOM 8569 O O . ALA A 1 563 ? -105.667 0.121 -22.935 1.00 24.49 588 ALA A O 1
ATOM 8576 N N . ALA A 1 564 ? -106.310 -1.283 -21.294 1.00 23.32 589 ALA A N 1
ATOM 8577 C CA . ALA A 1 564 ? -107.654 -0.705 -21.217 1.00 25.23 589 ALA A CA 1
ATOM 8578 C C . ALA A 1 564 ? -107.614 0.734 -20.713 1.00 23.61 589 ALA A C 1
ATOM 8579 O O . ALA A 1 564 ? -108.325 1.612 -21.228 1.00 25.12 589 ALA A O 1
ATOM 8586 N N . GLN A 1 565 ? -106.799 0.994 -19.693 1.00 23.05 590 GLN A N 1
ATOM 8587 C CA . GLN A 1 565 ? -106.589 2.372 -19.277 1.00 23.22 590 GLN A CA 1
ATOM 8588 C C . GLN A 1 565 ? -106.085 3.216 -20.439 1.00 24.30 590 GLN A C 1
ATOM 8589 O O . GLN A 1 565 ? -106.584 4.316 -20.687 1.00 23.54 590 GLN A O 1
ATOM 8603 N N . ARG A 1 566 ? -105.077 2.723 -21.154 1.00 23.62 591 ARG A N 1
ATOM 8604 C CA . ARG A 1 566 ? -104.537 3.504 -22.260 1.00 24.12 591 ARG A CA 1
ATOM 8605 C C . ARG A 1 566 ? -105.616 3.819 -23.289 1.00 26.16 591 ARG A C 1
ATOM 8606 O O . ARG A 1 566 ? -105.670 4.930 -23.828 1.00 24.62 591 ARG A O 1
ATOM 8627 N N . THR A 1 567 ? -106.473 2.841 -23.584 1.00 26.29 592 THR A N 1
ATOM 8628 C CA . THR A 1 567 ? -107.543 3.043 -24.557 1.00 26.35 592 THR A CA 1
ATOM 8629 C C . THR A 1 567 ? -108.480 4.156 -24.107 1.00 24.89 592 THR A C 1
ATOM 8630 O O . THR A 1 567 ? -108.821 5.065 -24.891 1.00 25.64 592 THR A O 1
ATOM 8641 N N . ALA A 1 568 ? -108.857 4.139 -22.820 1.00 24.31 593 ALA A N 1
ATOM 8642 C CA . ALA A 1 568 ? -109.764 5.163 -22.326 1.00 23.81 593 ALA A CA 1
ATOM 8643 C C . ALA A 1 568 ? -109.104 6.537 -22.373 1.00 24.82 593 ALA A C 1
ATOM 8644 O O . ALA A 1 568 ? -109.706 7.523 -22.833 1.00 25.86 593 ALA A O 1
ATOM 8651 N N . TRP A 1 569 ? -107.849 6.614 -21.923 1.00 23.70 594 TRP A N 1
ATOM 8652 C CA . TRP A 1 569 ? -107.133 7.887 -21.911 1.00 23.75 594 TRP A CA 1
ATOM 8653 C C . TRP A 1 569 ? -106.947 8.433 -23.321 1.00 24.10 594 TRP A C 1
ATOM 8654 O O . TRP A 1 569 ? -107.017 9.649 -23.544 1.00 24.54 594 TRP A O 1
ATOM 8675 N N . LYS A 1 570 ? -106.660 7.550 -24.275 1.00 24.24 595 LYS A N 1
ATOM 8676 C CA . LYS A 1 570 ? -106.497 7.985 -25.654 1.00 25.78 595 LYS A CA 1
ATOM 8677 C C . LYS A 1 570 ? -107.782 8.594 -26.176 1.00 28.16 595 LYS A C 1
ATOM 8678 O O . LYS A 1 570 ? -107.756 9.624 -26.860 1.00 27.74 595 LYS A O 1
ATOM 8697 N N . LYS A 1 571 ? -108.924 7.978 -25.854 1.00 27.69 596 LYS A N 1
ATOM 8698 C CA . LYS A 1 571 ? -110.188 8.530 -26.330 1.00 26.92 596 LYS A CA 1
ATOM 8699 C C . LYS A 1 571 ? -110.465 9.892 -25.700 1.00 25.06 596 LYS A C 1
ATOM 8700 O O . LYS A 1 571 ? -110.910 10.826 -26.384 1.00 26.02 596 LYS A O 1
ATOM 8719 N N . THR A 1 572 ? -110.221 10.023 -24.392 1.00 24.89 597 THR A N 1
ATOM 8720 C CA . THR A 1 572 ? -110.408 11.319 -23.759 1.00 22.25 597 THR A CA 1
ATOM 8721 C C . THR A 1 572 ? -109.540 12.373 -24.429 1.00 25.68 597 THR A C 1
ATOM 8722 O O . THR A 1 572 ? -109.996 13.491 -24.726 1.00 25.76 597 THR A O 1
ATOM 8733 N N . LEU A 1 573 ? -108.268 12.040 -24.645 1.00 26.62 598 LEU A N 1
ATOM 8734 C CA . LEU A 1 573 ? -107.348 12.975 -25.275 1.00 25.75 598 LEU A CA 1
ATOM 8735 C C . LEU A 1 573 ? -107.846 13.368 -26.656 1.00 27.05 598 LEU A C 1
ATOM 8736 O O . LEU A 1 573 ? -107.876 14.546 -27.001 1.00 29.12 598 LEU A O 1
ATOM 8752 N N . ALA A 1 574 ? -108.269 12.389 -27.447 1.00 27.84 599 ALA A N 1
ATOM 8753 C CA . ALA A 1 574 ? -108.739 12.671 -28.798 1.00 28.43 599 ALA A CA 1
ATOM 8754 C C . ALA A 1 574 ? -109.998 13.539 -28.789 1.00 27.68 599 ALA A C 1
ATOM 8755 O O . ALA A 1 574 ? -110.264 14.263 -29.762 1.00 26.57 599 ALA A O 1
ATOM 8762 N N . ASP A 1 575 ? -110.765 13.504 -27.702 1.00 27.07 600 ASP A N 1
ATOM 8763 C CA . ASP A 1 575 ? -112.033 14.225 -27.622 1.00 28.15 600 ASP A CA 1
ATOM 8764 C C . ASP A 1 575 ? -111.923 15.578 -26.916 1.00 31.72 600 ASP A C 1
ATOM 8765 O O . ASP A 1 575 ? -112.957 16.213 -26.651 1.00 31.45 600 ASP A O 1
ATOM 8774 N N . LEU A 1 576 ? -110.714 16.055 -26.638 1.00 30.50 601 LEU A N 1
ATOM 8775 C CA . LEU A 1 576 ? -110.596 17.309 -25.905 1.00 29.97 601 LEU A CA 1
ATOM 8776 C C . LEU A 1 576 ? -110.964 18.482 -26.807 1.00 29.22 601 LEU A C 1
ATOM 8777 O O . LEU A 1 576 ? -110.611 18.501 -27.983 1.00 27.57 601 LEU A O 1
ATOM 8793 N N . PRO A 1 577 ? -111.653 19.486 -26.282 1.00 30.51 602 PRO A N 1
ATOM 8794 C CA . PRO A 1 577 ? -111.792 20.727 -27.022 1.00 29.79 602 PRO A CA 1
ATOM 8795 C C . PRO A 1 577 ? -110.462 21.452 -27.056 1.00 29.62 602 PRO A C 1
ATOM 8796 O O . PRO A 1 577 ? -109.567 21.152 -26.251 1.00 30.37 602 PRO A O 1
ATOM 8807 N N . PRO A 1 578 ? -110.297 22.427 -27.945 1.00 29.81 603 PRO A N 1
ATOM 8808 C CA . PRO A 1 578 ? -109.011 23.136 -28.007 1.00 32.39 603 PRO A CA 1
ATOM 8809 C C . PRO A 1 578 ? -108.737 23.926 -26.729 1.00 32.00 603 PRO A C 1
ATOM 8810 O O . PRO A 1 578 ? -109.648 24.310 -25.990 1.00 30.13 603 PRO A O 1
ATOM 8821 N N . LEU A 1 579 ? -107.457 24.129 -26.468 1.00 31.41 604 LEU A N 1
ATOM 8822 C CA . LEU A 1 579 ? -107.019 25.048 -25.435 1.00 32.00 604 LEU A CA 1
ATOM 8823 C C . LEU A 1 579 ? -107.590 26.430 -25.713 1.00 32.02 604 LEU A C 1
ATOM 8824 O O . LEU A 1 579 ? -107.473 26.935 -26.847 1.00 30.01 604 LEU A O 1
ATOM 8840 N N . PRO A 1 580 ? -108.235 27.059 -24.739 1.00 31.21 605 PRO A N 1
ATOM 8841 C CA . PRO A 1 580 ? -108.899 28.342 -25.006 1.00 31.94 605 PRO A CA 1
ATOM 8842 C C . PRO A 1 580 ? -107.922 29.423 -25.428 1.00 33.92 605 PRO A C 1
ATOM 8843 O O . PRO A 1 580 ? -106.976 29.762 -24.696 1.00 35.03 605 PRO A O 1
ATOM 8854 N N . ARG A 1 581 ? -108.192 29.988 -26.602 1.00 32.52 606 ARG A N 1
ATOM 8855 C CA . ARG A 1 581 ? -107.402 31.045 -27.207 1.00 36.89 606 ARG A CA 1
ATOM 8856 C C . ARG A 1 581 ? -108.309 32.168 -27.680 1.00 34.88 606 ARG A C 1
ATOM 8857 O O . ARG A 1 581 ? -109.466 31.937 -28.018 1.00 34.31 606 ARG A O 1
ATOM 8878 N N . GLY A 1 582 ? -107.748 33.369 -27.772 1.00 33.21 607 GLY A N 1
ATOM 8879 C CA . GLY A 1 582 ? -108.475 34.505 -28.303 1.00 34.41 607 GLY A CA 1
ATOM 8880 C C . GLY A 1 582 ? -107.579 35.715 -28.466 1.00 34.85 607 GLY A C 1
ATOM 8881 O O . GLY A 1 582 ? -106.381 35.581 -28.735 1.00 33.59 607 GLY A O 1
ATOM 8885 N N . LYS A 1 583 ? -108.137 36.904 -28.272 1.00 34.56 608 LYS A N 1
ATOM 8886 C CA . LYS A 1 583 ? -107.388 38.133 -28.443 1.00 33.48 608 LYS A CA 1
ATOM 8887 C C . LYS A 1 583 ? -107.632 39.056 -27.258 1.00 36.76 608 LYS A C 1
ATOM 8888 O O . LYS A 1 583 ? -108.618 38.922 -26.529 1.00 37.99 608 LYS A O 1
ATOM 8907 N N . THR A 1 584 ? -106.713 39.999 -27.079 1.00 37.54 609 THR A N 1
ATOM 8908 C CA . THR A 1 584 ? -106.863 40.974 -26.008 1.00 40.17 609 THR A CA 1
ATOM 8909 C C . THR A 1 584 ? -108.086 41.853 -26.256 1.00 41.62 609 THR A C 1
ATOM 8910 O O . THR A 1 584 ? -108.581 41.984 -27.385 1.00 40.59 609 THR A O 1
ATOM 8921 N N . GLY A 1 585 ? -108.579 42.435 -25.173 1.00 43.90 610 GLY A N 1
ATOM 8922 C CA . GLY A 1 585 ? -109.744 43.300 -25.192 1.00 41.12 610 GLY A CA 1
ATOM 8923 C C . GLY A 1 585 ? -109.708 44.167 -23.932 1.00 40.46 610 GLY A C 1
ATOM 8924 O O . GLY A 1 585 ? -108.637 44.491 -23.411 1.00 40.33 610 GLY A O 1
ATOM 8928 N N . THR A 1 586 ? -110.885 44.551 -23.443 1.00 40.00 611 THR A N 1
ATOM 8929 C CA . THR A 1 586 ? -110.968 45.326 -22.212 1.00 41.34 611 THR A CA 1
ATOM 8930 C C . THR A 1 586 ? -111.037 44.371 -21.023 1.00 39.75 611 THR A C 1
ATOM 8931 O O . THR A 1 586 ? -111.903 43.493 -20.966 1.00 37.39 611 THR A O 1
ATOM 8942 N N . GLY A 1 587 ? -110.129 44.543 -20.081 1.00 38.41 612 GLY A N 1
ATOM 8943 C CA . GLY A 1 587 ? -110.085 43.744 -18.887 1.00 41.70 612 GLY A CA 1
ATOM 8944 C C . GLY A 1 587 ? -110.729 44.431 -17.699 1.00 42.35 612 GLY A C 1
ATOM 8945 O O . GLY A 1 587 ? -111.622 45.274 -17.837 1.00 42.25 612 GLY A O 1
ATOM 8949 N N . ARG A 1 588 ? -110.289 44.045 -16.507 1.00 40.99 613 ARG A N 1
ATOM 8950 C CA . ARG A 1 588 ? -110.846 44.610 -15.290 1.00 46.00 613 ARG A CA 1
ATOM 8951 C C . ARG A 1 588 ? -110.766 46.128 -15.350 1.00 46.20 613 ARG A C 1
ATOM 8952 O O . ARG A 1 588 ? -109.860 46.695 -15.969 1.00 44.71 613 ARG A O 1
ATOM 8973 N N . ASN A 1 589 ? -111.753 46.785 -14.734 1.00 47.84 614 ASN A N 1
ATOM 8974 C CA . ASN A 1 589 ? -111.837 48.248 -14.735 1.00 48.31 614 ASN A CA 1
ATOM 8975 C C . ASN A 1 589 ? -111.765 48.799 -16.152 1.00 49.76 614 ASN A C 1
ATOM 8976 O O . ASN A 1 589 ? -111.238 49.890 -16.377 1.00 51.45 614 ASN A O 1
ATOM 8987 N N . ASN A 1 590 ? -112.240 48.013 -17.120 1.00 48.63 615 ASN A N 1
ATOM 8988 C CA . ASN A 1 590 ? -112.283 48.423 -18.516 1.00 53.37 615 ASN A CA 1
ATOM 8989 C C . ASN A 1 590 ? -110.917 48.839 -19.040 1.00 49.52 615 ASN A C 1
ATOM 8990 O O . ASN A 1 590 ? -110.820 49.641 -19.966 1.00 51.89 615 ASN A O 1
ATOM 9001 N N . THR A 1 591 ? -109.854 48.295 -18.475 1.00 46.59 616 THR A N 1
ATOM 9002 C CA . THR A 1 591 ? -108.523 48.617 -18.976 1.00 46.06 616 THR A CA 1
ATOM 9003 C C . THR A 1 591 ? -108.297 47.957 -20.337 1.00 45.27 616 THR A C 1
ATOM 9004 O O . THR A 1 591 ? -108.634 46.783 -20.524 1.00 47.94 616 THR A O 1
ATOM 9015 N N . PRO A 1 592 ? -107.733 48.677 -21.299 1.00 45.97 617 PRO A N 1
ATOM 9016 C CA . PRO A 1 592 ? -107.520 48.095 -22.625 1.00 44.80 617 PRO A CA 1
ATOM 9017 C C . PRO A 1 592 ? -106.261 47.240 -22.687 1.00 42.84 617 PRO A C 1
ATOM 9018 O O . PRO A 1 592 ? -105.381 47.305 -21.824 1.00 42.28 617 PRO A O 1
ATOM 9029 N N . ASP A 1 593 ? -106.225 46.398 -23.727 1.00 43.51 618 ASP A N 1
ATOM 9030 C CA . ASP A 1 593 ? -105.079 45.554 -24.061 1.00 45.04 618 ASP A CA 1
ATOM 9031 C C . ASP A 1 593 ? -104.821 44.511 -22.973 1.00 42.55 618 ASP A C 1
ATOM 9032 O O . ASP A 1 593 ? -103.677 44.186 -22.659 1.00 45.40 618 ASP A O 1
ATOM 9041 N N . LYS A 1 594 ? -105.896 43.957 -22.425 1.00 40.28 619 LYS A N 1
ATOM 9042 C CA . LYS A 1 594 ? -105.831 42.971 -21.362 1.00 37.28 619 LYS A CA 1
ATOM 9043 C C . LYS A 1 594 ? -106.495 41.673 -21.817 1.00 36.44 619 LYS A C 1
ATOM 9044 O O . LYS A 1 594 ? -107.235 41.633 -22.807 1.00 35.43 619 LYS A O 1
ATOM 9063 N N . VAL A 1 595 ? -106.219 40.600 -21.082 1.00 34.98 620 VAL A N 1
ATOM 9064 C CA . VAL A 1 595 ? -107.083 39.428 -21.108 1.00 35.10 620 VAL A CA 1
ATOM 9065 C C . VAL A 1 595 ? -108.489 39.959 -20.862 1.00 36.26 620 VAL A C 1
ATOM 9066 O O . VAL A 1 595 ? -108.727 40.624 -19.841 1.00 37.61 620 VAL A O 1
ATOM 9079 N N . PRO A 1 596 ? -109.432 39.730 -21.778 1.00 37.10 621 PRO A N 1
ATOM 9080 C CA . PRO A 1 596 ? -110.767 40.345 -21.639 1.00 38.52 621 PRO A CA 1
ATOM 9081 C C . PRO A 1 596 ? -111.482 39.775 -20.426 1.00 37.49 621 PRO A C 1
ATOM 9082 O O . PRO A 1 596 ? -111.495 38.556 -20.221 1.00 39.50 621 PRO A O 1
ATOM 9093 N N . ILE A 1 597 ? -112.065 40.645 -19.603 1.00 42.85 622 ILE A N 1
ATOM 9094 C CA . ILE A 1 597 ? -112.442 40.089 -18.297 1.00 55.78 622 ILE A CA 1
ATOM 9095 C C . ILE A 1 597 ? -113.810 39.440 -18.443 1.00 67.92 622 ILE A C 1
ATOM 9096 O O . ILE A 1 597 ? -114.050 38.360 -17.877 1.00 84.41 622 ILE A O 1
ATOM 9112 N N . PRO A 1 598 ? -114.771 40.100 -19.084 1.00 51.82 623 PRO A N 1
ATOM 9113 C CA . PRO A 1 598 ? -115.876 39.347 -19.694 1.00 45.29 623 PRO A CA 1
ATOM 9114 C C . PRO A 1 598 ? -115.313 38.781 -20.993 1.00 41.71 623 PRO A C 1
ATOM 9115 O O . PRO A 1 598 ? -114.667 39.509 -21.753 1.00 43.51 623 PRO A O 1
ATOM 9126 N N . SER A 1 599 ? -115.457 37.463 -21.196 1.00 39.95 624 SER A N 1
ATOM 9127 C CA . SER A 1 599 ? -114.885 36.830 -22.392 1.00 39.44 624 SER A CA 1
ATOM 9128 C C . SER A 1 599 ? -115.353 37.483 -23.691 1.00 41.51 624 SER A C 1
ATOM 9129 O O . SER A 1 599 ? -114.705 37.338 -24.742 1.00 37.14 624 SER A O 1
ATOM 9137 N N . THR A 1 600 ? -116.461 38.193 -23.657 1.00 41.44 625 THR A N 1
ATOM 9138 C CA . THR A 1 600 ? -117.031 38.778 -24.850 1.00 41.49 625 THR A CA 1
ATOM 9139 C C . THR A 1 600 ? -116.429 40.126 -25.214 1.00 42.56 625 THR A C 1
ATOM 9140 O O . THR A 1 600 ? -116.927 40.747 -26.157 1.00 42.38 625 THR A O 1
ATOM 9151 N N . THR A 1 601 ? -115.388 40.612 -24.530 1.00 44.31 626 THR A N 1
ATOM 9152 C CA . THR A 1 601 ? -114.860 41.933 -24.881 1.00 44.73 626 THR A CA 1
ATOM 9153 C C . THR A 1 601 ? -113.598 41.884 -25.745 1.00 44.73 626 THR A C 1
ATOM 9154 O O . THR A 1 601 ? -112.920 42.904 -25.887 1.00 45.85 626 THR A O 1
ATOM 9165 N N . GLN A 1 602 ? -113.262 40.738 -26.330 1.00 45.61 627 GLN A N 1
ATOM 9166 C CA . GLN A 1 602 ? -112.117 40.682 -27.237 1.00 45.38 627 GLN A CA 1
ATOM 9167 C C . GLN A 1 602 ? -112.277 41.697 -28.360 1.00 47.25 627 GLN A C 1
ATOM 9168 O O . GLN A 1 602 ? -113.387 41.943 -28.844 1.00 48.66 627 GLN A O 1
ATOM 9182 N N . LYS A 1 603 ? -111.159 42.287 -28.771 1.00 47.28 628 LYS A N 1
ATOM 9183 C CA . LYS A 1 603 ? -111.099 43.210 -29.902 1.00 50.38 628 LYS A CA 1
ATOM 9184 C C . LYS A 1 603 ? -110.455 42.499 -31.097 1.00 51.53 628 LYS A C 1
ATOM 9185 O O . LYS A 1 603 ? -109.461 41.772 -30.945 1.00 47.24 628 LYS A O 1
ATOM 9189 N N . ASP A 1 604 ? -111.028 42.698 -32.289 1.00 56.13 629 ASP A N 1
ATOM 9190 C CA . ASP A 1 604 ? -110.559 41.952 -33.460 1.00 59.87 629 ASP A CA 1
ATOM 9191 C C . ASP A 1 604 ? -109.101 42.240 -33.776 1.00 54.80 629 ASP A C 1
ATOM 9192 O O . ASP A 1 604 ? -108.428 41.409 -34.395 1.00 54.57 629 ASP A O 1
ATOM 9201 N N . ASP A 1 605 ? -108.604 43.404 -33.372 1.00 54.46 630 ASP A N 1
ATOM 9202 C CA . ASP A 1 605 ? -107.211 43.794 -33.549 1.00 57.55 630 ASP A CA 1
ATOM 9203 C C . ASP A 1 605 ? -106.341 43.453 -32.340 1.00 51.74 630 ASP A C 1
ATOM 9204 O O . ASP A 1 605 ? -105.158 43.811 -32.321 1.00 49.47 630 ASP A O 1
ATOM 9213 N N . GLY A 1 606 ? -106.892 42.792 -31.327 1.00 48.25 631 GLY A N 1
ATOM 9214 C CA . GLY A 1 606 ? -106.122 42.519 -30.128 1.00 45.95 631 GLY A CA 1
ATOM 9215 C C . GLY A 1 606 ? -105.046 41.480 -30.365 1.00 43.66 631 GLY A C 1
ATOM 9216 O O . GLY A 1 606 ? -105.090 40.696 -31.313 1.00 43.25 631 GLY A O 1
ATOM 9220 N N . ALA A 1 607 ? -104.045 41.479 -29.488 1.00 39.92 632 ALA A N 1
ATOM 9221 C CA . ALA A 1 607 ? -102.968 40.513 -29.621 1.00 37.94 632 ALA A CA 1
ATOM 9222 C C . ALA A 1 607 ? -103.463 39.104 -29.284 1.00 38.08 632 ALA A C 1
ATOM 9223 O O . ALA A 1 607 ? -104.339 38.934 -28.433 1.00 36.07 632 ALA A O 1
ATOM 9230 N N . PRO A 1 608 ? -102.935 38.077 -29.960 1.00 39.35 633 PRO A N 1
ATOM 9231 C CA . PRO A 1 608 ? -103.367 36.701 -29.659 1.00 36.89 633 PRO A CA 1
ATOM 9232 C C . PRO A 1 608 ? -102.885 36.275 -28.281 1.00 36.80 633 PRO A C 1
ATOM 9233 O O . PRO A 1 608 ? -101.721 36.476 -27.929 1.00 36.33 633 PRO A O 1
ATOM 9244 N N . ILE A 1 609 ? -103.789 35.665 -27.509 1.00 34.23 634 ILE A N 1
ATOM 9245 C CA . ILE A 1 609 ? -103.515 35.292 -26.126 1.00 31.78 634 ILE A CA 1
ATOM 9246 C C . ILE A 1 609 ? -104.230 33.992 -25.792 1.00 32.73 634 ILE A C 1
ATOM 9247 O O . ILE A 1 609 ? -105.148 33.562 -26.487 1.00 33.98 634 ILE A O 1
ATOM 9263 N N . LEU A 1 610 ? -103.785 33.366 -24.701 1.00 31.71 635 LEU A N 1
ATOM 9264 C CA . LEU A 1 610 ? -104.559 32.335 -24.036 1.00 32.42 635 LEU A CA 1
ATOM 9265 C C . LEU A 1 610 ? -105.656 32.989 -23.202 1.00 31.04 635 LEU A C 1
ATOM 9266 O O . LEU A 1 610 ? -105.507 34.117 -22.717 1.00 29.93 635 LEU A O 1
ATOM 9282 N N . LEU A 1 611 ? -106.778 32.274 -23.055 1.00 30.92 636 LEU A N 1
ATOM 9283 C CA . LEU A 1 611 ? -107.917 32.740 -22.270 1.00 31.27 636 LEU A CA 1
ATOM 9284 C C . LEU A 1 611 ? -108.115 31.850 -21.045 1.00 30.40 636 LEU A C 1
ATOM 9285 O O . LEU A 1 611 ? -107.758 30.671 -21.070 1.00 31.83 636 LEU A O 1
ATOM 9301 N N . PRO A 1 612 ? -108.692 32.380 -19.961 1.00 31.84 637 PRO A N 1
ATOM 9302 C CA . PRO A 1 612 ? -108.968 31.526 -18.790 1.00 31.37 637 PRO A CA 1
ATOM 9303 C C . PRO A 1 612 ? -110.036 30.476 -19.054 1.00 31.33 637 PRO A C 1
ATOM 9304 O O . PRO A 1 612 ? -110.112 29.485 -18.318 1.00 28.99 637 PRO A O 1
ATOM 9315 N N . ALA A 1 613 ? -110.879 30.678 -20.056 1.00 33.15 638 ALA A N 1
ATOM 9316 C CA . ALA A 1 613 ? -111.863 29.691 -20.484 1.00 32.08 638 ALA A CA 1
ATOM 9317 C C . ALA A 1 613 ? -112.322 30.110 -21.864 1.00 31.08 638 ALA A C 1
ATOM 9318 O O . ALA A 1 613 ? -112.104 31.246 -22.275 1.00 36.92 638 ALA A O 1
ATOM 9325 N N . GLN A 1 614 ? -112.977 29.189 -22.570 1.00 32.08 639 GLN A N 1
ATOM 9326 C CA . GLN A 1 614 ? -113.598 29.558 -23.843 1.00 35.05 639 GLN A CA 1
ATOM 9327 C C . GLN A 1 614 ? -114.716 30.565 -23.614 1.00 33.01 639 GLN A C 1
ATOM 9328 O O . GLN A 1 614 ? -114.843 31.542 -24.349 1.00 31.20 639 GLN A O 1
ATOM 9342 N N . VAL A 1 615 ? -115.502 30.368 -22.561 1.00 33.03 640 VAL A N 1
ATOM 9343 C CA . VAL A 1 615 ? -116.552 31.305 -22.189 1.00 34.23 640 VAL A CA 1
ATOM 9344 C C . VAL A 1 615 ? -116.432 31.543 -20.692 1.00 33.61 640 VAL A C 1
ATOM 9345 O O . VAL A 1 615 ? -116.195 30.591 -19.937 1.00 34.18 640 VAL A O 1
ATOM 9358 N N . TYR A 1 616 ? -116.570 32.811 -20.267 1.00 32.17 641 TYR A N 1
ATOM 9359 C CA . TYR A 1 616 ? -116.512 33.172 -18.852 1.00 30.44 641 TYR A CA 1
ATOM 9360 C C . TYR A 1 616 ? -117.007 34.594 -18.627 1.00 33.62 641 TYR A C 1
ATOM 9361 O O . TYR A 1 616 ? -116.930 35.447 -19.522 1.00 34.56 641 TYR A O 1
ATOM 9379 N N . GLY A 1 617 ? -117.473 34.846 -17.406 1.00 32.81 642 GLY A N 1
ATOM 9380 C CA . GLY A 1 617 ? -118.084 36.119 -16.994 1.00 31.95 642 GLY A CA 1
ATOM 9381 C C . GLY A 1 617 ? -117.099 37.045 -16.317 1.00 34.18 642 GLY A C 1
ATOM 9382 O O . GLY A 1 617 ? -115.918 37.091 -16.677 1.00 35.14 642 GLY A O 1
ATOM 9386 N N . THR A 1 618 ? -117.583 37.785 -15.315 1.00 36.43 643 THR A N 1
ATOM 9387 C CA . THR A 1 618 ? -116.701 38.698 -14.602 1.00 39.39 643 THR A CA 1
ATOM 9388 C C . THR A 1 618 ? -115.948 37.998 -13.470 1.00 41.26 643 THR A C 1
ATOM 9389 O O . THR A 1 618 ? -116.312 36.914 -13.013 1.00 44.77 643 THR A O 1
ATOM 9400 N N . GLU A 1 619 ? -114.890 38.659 -13.003 1.00 37.45 644 GLU A N 1
ATOM 9401 C CA . GLU A 1 619 ? -113.976 38.037 -12.062 1.00 38.20 644 GLU A CA 1
ATOM 9402 C C . GLU A 1 619 ? -114.551 38.028 -10.649 1.00 36.42 644 GLU A C 1
ATOM 9403 O O . GLU A 1 619 ? -115.258 38.949 -10.235 1.00 33.89 644 GLU A O 1
ATOM 9415 N N . LYS A 1 620 ? -114.198 36.993 -9.889 1.00 36.58 645 LYS A N 1
ATOM 9416 C CA . LYS A 1 620 ? -114.540 36.931 -8.471 1.00 34.72 645 LYS A CA 1
ATOM 9417 C C . LYS A 1 620 ? -113.317 36.683 -7.602 1.00 33.46 645 LYS A C 1
ATOM 9418 O O . LYS A 1 620 ? -113.465 36.428 -6.402 1.00 33.30 645 LYS A O 1
ATOM 9437 N N . ASN A 1 621 ? -112.122 36.738 -8.180 1.00 34.35 646 ASN A N 1
ATOM 9438 C CA . ASN A 1 621 ? -110.877 36.644 -7.431 1.00 33.74 646 ASN A CA 1
ATOM 9439 C C . ASN A 1 621 ? -109.797 37.272 -8.303 1.00 32.24 646 ASN A C 1
ATOM 9440 O O . ASN A 1 621 ? -110.109 38.004 -9.249 1.00 33.81 646 ASN A O 1
ATOM 9451 N N . VAL A 1 622 ? -108.536 37.005 -7.990 1.00 31.51 647 VAL A N 1
ATOM 9452 C CA . VAL A 1 622 ? -107.459 37.677 -8.711 1.00 31.23 647 VAL A CA 1
ATOM 9453 C C . VAL A 1 622 ? -106.434 36.697 -9.265 1.00 30.44 647 VAL A C 1
ATOM 9454 O O . VAL A 1 622 ? -105.245 37.022 -9.347 1.00 34.07 647 VAL A O 1
ATOM 9467 N N . GLU A 1 623 ? -106.884 35.501 -9.661 1.00 31.77 648 GLU A N 1
ATOM 9468 C CA . GLU A 1 623 ? -106.040 34.577 -10.409 1.00 31.20 648 GLU A CA 1
ATOM 9469 C C . GLU A 1 623 ? -106.026 34.934 -11.891 1.00 31.24 648 GLU A C 1
ATOM 9470 O O . GLU A 1 623 ? -106.963 35.549 -12.411 1.00 32.47 648 GLU A O 1
ATOM 9482 N N . ASN A 1 624 ? -104.933 34.547 -12.570 1.00 31.71 649 ASN A N 1
ATOM 9483 C CA . ASN A 1 624 ? -104.780 34.635 -14.021 1.00 32.86 649 ASN A CA 1
ATOM 9484 C C . ASN A 1 624 ? -104.809 33.214 -14.587 1.00 32.23 649 ASN A C 1
ATOM 9485 O O . ASN A 1 624 ? -103.773 32.693 -15.023 1.00 29.19 649 ASN A O 1
ATOM 9496 N N . PRO A 1 625 ? -105.969 32.555 -14.605 1.00 28.86 650 PRO A N 1
ATOM 9497 C CA . PRO A 1 625 ? -105.971 31.108 -14.880 1.00 27.66 650 PRO A CA 1
ATOM 9498 C C . PRO A 1 625 ? -105.445 30.765 -16.255 1.00 29.27 650 PRO A C 1
ATOM 9499 O O . PRO A 1 625 ? -104.945 29.649 -16.454 1.00 29.77 650 PRO A O 1
ATOM 9510 N N . GLU A 1 626 ? -105.528 31.702 -17.212 1.00 29.59 651 GLU A N 1
ATOM 9511 C CA . GLU A 1 626 ? -105.009 31.442 -18.551 1.00 30.90 651 GLU A CA 1
ATOM 9512 C C . GLU A 1 626 ? -103.534 31.073 -18.525 1.00 29.56 651 GLU A C 1
ATOM 9513 O O . GLU A 1 626 ? -103.038 30.470 -19.483 1.00 32.47 651 GLU A O 1
ATOM 9525 N N . GLU A 1 627 ? -102.817 31.390 -17.444 1.00 28.79 652 GLU A N 1
ATOM 9526 C CA . GLU A 1 627 ? -101.388 31.095 -17.411 1.00 27.14 652 GLU A CA 1
ATOM 9527 C C . GLU A 1 627 ? -101.076 29.655 -17.003 1.00 29.33 652 GLU A C 1
ATOM 9528 O O . GLU A 1 627 ? -99.897 29.287 -17.003 1.00 30.72 652 GLU A O 1
ATOM 9540 N N . TYR A 1 628 ? -102.102 28.844 -16.707 1.00 26.26 653 TYR A N 1
ATOM 9541 C CA . TYR A 1 628 ? -101.918 27.438 -16.263 1.00 26.46 653 TYR A CA 1
ATOM 9542 C C . TYR A 1 628 ? -101.191 26.641 -17.361 1.00 27.81 653 TYR A C 1
ATOM 9543 O O . TYR A 1 628 ? -100.473 25.709 -16.999 1.00 25.65 653 TYR A O 1
ATOM 9561 N N . ALA A 1 629 ? -101.346 27.013 -18.639 1.00 26.78 654 ALA A N 1
ATOM 9562 C CA . ALA A 1 629 ? -100.662 26.293 -19.707 1.00 28.45 654 ALA A CA 1
ATOM 9563 C C . ALA A 1 629 ? -99.167 26.578 -19.738 1.00 28.90 654 ALA A C 1
ATOM 9564 O O . ALA A 1 629 ? -98.429 25.868 -20.427 1.00 29.05 654 ALA A O 1
ATOM 9571 N N . ILE A 1 630 ? -98.707 27.602 -19.027 1.00 29.39 655 ILE A N 1
ATOM 9572 C CA . ILE A 1 630 ? -97.280 27.860 -18.881 1.00 29.44 655 ILE A CA 1
ATOM 9573 C C . ILE A 1 630 ? -96.791 27.155 -17.617 1.00 27.90 655 ILE A C 1
ATOM 9574 O O . ILE A 1 630 ? -95.914 26.285 -17.676 1.00 30.52 655 ILE A O 1
ATOM 9590 N N . PHE A 1 631 ? -97.355 27.514 -16.467 1.00 26.98 656 PHE A N 1
ATOM 9591 C CA . PHE A 1 631 ? -97.090 26.804 -15.217 1.00 25.78 656 PHE A CA 1
ATOM 9592 C C . PHE A 1 631 ? -98.414 26.455 -14.544 1.00 24.59 656 PHE A C 1
ATOM 9593 O O . PHE A 1 631 ? -99.253 27.349 -14.353 1.00 29.36 656 PHE A O 1
ATOM 9610 N N . PRO A 1 632 ? -98.618 25.211 -14.096 1.00 27.30 657 PRO A N 1
ATOM 9611 C CA . PRO A 1 632 ? -97.640 24.122 -13.958 1.00 25.98 657 PRO A CA 1
ATOM 9612 C C . PRO A 1 632 ? -97.452 23.217 -15.167 1.00 26.10 657 PRO A C 1
ATOM 9613 O O . PRO A 1 632 ? -96.625 22.292 -15.114 1.00 29.52 657 PRO A O 1
ATOM 9624 N N . TYR A 1 633 ? -98.155 23.423 -16.274 1.00 25.09 658 TYR A N 1
ATOM 9625 C CA . TYR A 1 633 ? -98.269 22.346 -17.252 1.00 28.03 658 TYR A CA 1
ATOM 9626 C C . TYR A 1 633 ? -97.277 22.418 -18.411 1.00 28.98 658 TYR A C 1
ATOM 9627 O O . TYR A 1 633 ? -97.220 21.483 -19.209 1.00 33.45 658 TYR A O 1
ATOM 9645 N N . ARG A 1 634 ? -96.451 23.451 -18.498 1.00 29.77 659 ARG A N 1
ATOM 9646 C CA . ARG A 1 634 ? -95.290 23.466 -19.411 1.00 32.54 659 ARG A CA 1
ATOM 9647 C C . ARG A 1 634 ? -95.673 23.174 -20.869 1.00 34.40 659 ARG A C 1
ATOM 9648 O O . ARG A 1 634 ? -94.923 22.518 -21.604 1.00 32.81 659 ARG A O 1
ATOM 9669 N N . LEU A 1 635 ? -96.832 23.670 -21.303 1.00 34.79 660 LEU A N 1
ATOM 9670 C CA . LEU A 1 635 ? -97.206 23.596 -22.717 1.00 30.95 660 LEU A CA 1
ATOM 9671 C C . LEU A 1 635 ? -96.603 24.739 -23.525 1.00 32.35 660 LEU A C 1
ATOM 9672 O O . LEU A 1 635 ? -96.398 24.607 -24.748 1.00 31.34 660 LEU A O 1
ATOM 9688 N N . PHE A 1 636 ? -96.325 25.858 -22.854 1.00 31.11 661 PHE A N 1
ATOM 9689 C CA . PHE A 1 636 ? -95.652 27.006 -23.430 1.00 32.31 661 PHE A CA 1
ATOM 9690 C C . PHE A 1 636 ? -94.552 27.459 -22.482 1.00 31.40 661 PHE A C 1
ATOM 9691 O O . PHE A 1 636 ? -94.590 27.197 -21.272 1.00 31.07 661 PHE A O 1
ATOM 9708 N N . GLY A 1 637 ? -93.585 28.147 -23.044 1.00 31.92 662 GLY A N 1
ATOM 9709 C CA . GLY A 1 637 ? -92.451 28.627 -22.284 1.00 33.10 662 GLY A CA 1
ATOM 9710 C C . GLY A 1 637 ? -91.247 28.747 -23.191 1.00 34.75 662 GLY A C 1
ATOM 9711 O O . GLY A 1 637 ? -91.303 28.444 -24.382 1.00 34.33 662 GLY A O 1
ATOM 9715 N N . VAL A 1 638 ? -90.155 29.222 -22.591 1.00 37.06 663 VAL A N 1
ATOM 9716 C CA . VAL A 1 638 ? -88.901 29.352 -23.307 1.00 38.85 663 VAL A CA 1
ATOM 9717 C C . VAL A 1 638 ? -88.516 27.984 -23.839 1.00 38.38 663 VAL A C 1
ATOM 9718 O O . VAL A 1 638 ? -88.658 26.967 -23.150 1.00 36.96 663 VAL A O 1
ATOM 9731 N N . GLY A 1 639 ? -88.115 27.946 -25.106 1.00 37.97 664 GLY A N 1
ATOM 9732 C CA . GLY A 1 639 ? -87.738 26.706 -25.747 1.00 37.20 664 GLY A CA 1
ATOM 9733 C C . GLY A 1 639 ? -88.877 25.872 -26.270 1.00 36.90 664 GLY A C 1
ATOM 9734 O O . GLY A 1 639 ? -88.653 24.726 -26.658 1.00 41.23 664 GLY A O 1
ATOM 9738 N N . LEU A 1 640 ? -90.081 26.401 -26.293 1.00 35.29 665 LEU A N 1
ATOM 9739 C CA . LEU A 1 640 ? -91.265 25.714 -26.774 1.00 33.62 665 LEU A CA 1
ATOM 9740 C C . LEU A 1 640 ? -91.937 26.586 -27.817 1.00 33.97 665 LEU A C 1
ATOM 9741 O O . LEU A 1 640 ? -91.734 27.808 -27.843 1.00 36.37 665 LEU A O 1
ATOM 9757 N N . PRO A 1 641 ? -92.753 25.990 -28.690 1.00 32.85 666 PRO A N 1
ATOM 9758 C CA . PRO A 1 641 ? -93.417 26.773 -29.741 1.00 33.86 666 PRO A CA 1
ATOM 9759 C C . PRO A 1 641 ? -94.394 27.827 -29.199 1.00 33.25 666 PRO A C 1
ATOM 9760 O O . PRO A 1 641 ? -94.923 27.726 -28.091 1.00 33.83 666 PRO A O 1
ATOM 9771 N N . GLU A 1 642 ? -94.617 28.865 -30.027 1.00 34.31 667 GLU A N 1
ATOM 9772 C CA . GLU A 1 642 ? -95.560 29.960 -29.750 1.00 33.91 667 GLU A CA 1
ATOM 9773 C C . GLU A 1 642 ? -95.200 30.741 -28.474 1.00 33.98 667 GLU A C 1
ATOM 9774 O O . GLU A 1 642 ? -96.073 31.144 -27.665 1.00 34.74 667 GLU A O 1
ATOM 9786 N N . ILE A 1 643 ? -93.903 31.011 -28.324 1.00 32.90 668 ILE A N 1
ATOM 9787 C CA . ILE A 1 643 ? -93.451 31.799 -27.181 1.00 36.07 668 ILE A CA 1
ATOM 9788 C C . ILE A 1 643 ? -94.161 33.146 -27.148 1.00 35.74 668 ILE A C 1
ATOM 9789 O O . ILE A 1 643 ? -94.477 33.667 -26.076 1.00 34.08 668 ILE A O 1
ATOM 9805 N N . ASP A 1 644 ? -94.423 33.739 -28.321 1.00 38.90 669 ASP A N 1
ATOM 9806 C CA . ASP A 1 644 ? -95.076 35.041 -28.312 1.00 38.41 669 ASP A CA 1
ATOM 9807 C C . ASP A 1 644 ? -96.501 34.942 -27.783 1.00 36.38 669 ASP A C 1
ATOM 9808 O O . ASP A 1 644 ? -96.971 35.865 -27.107 1.00 34.19 669 ASP A O 1
ATOM 9817 N N . LEU A 1 645 ? -97.197 33.836 -28.057 1.00 34.53 670 LEU A N 1
ATOM 9818 C CA . LEU A 1 645 ? -98.492 33.621 -27.422 1.00 34.05 670 LEU A CA 1
ATOM 9819 C C . LEU A 1 645 ? -98.361 33.667 -25.902 1.00 34.02 670 LEU A C 1
ATOM 9820 O O . LEU A 1 645 ? -99.118 34.376 -25.211 1.00 34.02 670 LEU A O 1
ATOM 9836 N N . GLY A 1 646 ? -97.380 32.939 -25.363 1.00 33.73 671 GLY A N 1
ATOM 9837 C CA . GLY A 1 646 ? -97.197 32.964 -23.912 1.00 31.55 671 GLY A CA 1
ATOM 9838 C C . GLY A 1 646 ? -96.874 34.350 -23.379 1.00 33.22 671 GLY A C 1
ATOM 9839 O O . GLY A 1 646 ? -97.411 34.781 -22.345 1.00 33.35 671 GLY A O 1
ATOM 9843 N N . LEU A 1 647 ? -95.983 35.060 -24.071 1.00 35.29 672 LEU A N 1
ATOM 9844 C CA . LEU A 1 647 ? -95.558 36.386 -23.636 1.00 36.80 672 LEU A CA 1
ATOM 9845 C C . LEU A 1 647 ? -96.710 37.383 -23.686 1.00 36.57 672 LEU A C 1
ATOM 9846 O O . LEU A 1 647 ? -96.888 38.187 -22.760 1.00 36.59 672 LEU A O 1
ATOM 9862 N N . ASN A 1 648 ? -97.466 37.395 -24.790 1.00 33.76 673 ASN A N 1
ATOM 9863 C CA . ASN A 1 648 ? -98.640 38.257 -24.867 1.00 36.54 673 ASN A CA 1
ATOM 9864 C C . ASN A 1 648 ? -99.573 37.993 -23.694 1.00 35.97 673 ASN A C 1
ATOM 9865 O O . ASN A 1 648 ? -100.110 38.929 -23.087 1.00 34.16 673 ASN A O 1
ATOM 9876 N N . THR A 1 649 ? -99.831 36.709 -23.408 1.00 34.49 674 THR A N 1
ATOM 9877 C CA . THR A 1 649 ? -100.736 36.356 -22.323 1.00 32.85 674 THR A CA 1
ATOM 9878 C C . THR A 1 649 ? -100.249 36.944 -21.007 1.00 36.34 674 THR A C 1
ATOM 9879 O O . THR A 1 649 ? -101.017 37.584 -20.276 1.00 37.40 674 THR A O 1
ATOM 9890 N N . PHE A 1 650 ? -98.960 36.757 -20.703 1.00 36.06 675 PHE A N 1
ATOM 9891 C CA . PHE A 1 650 ? -98.412 37.292 -19.461 1.00 36.46 675 PHE A CA 1
ATOM 9892 C C . PHE A 1 650 ? -98.526 38.816 -19.409 1.00 37.45 675 PHE A C 1
ATOM 9893 O O . PHE A 1 650 ? -98.974 39.386 -18.401 1.00 37.40 675 PHE A O 1
ATOM 9910 N N . ARG A 1 651 ? -98.103 39.496 -20.478 1.00 34.87 676 ARG A N 1
ATOM 9911 C CA . ARG A 1 651 ? -98.137 40.951 -20.480 1.00 36.33 676 ARG A CA 1
ATOM 9912 C C . ARG A 1 651 ? -99.553 41.479 -20.344 1.00 37.50 676 ARG A C 1
ATOM 9913 O O . ARG A 1 651 ? -99.747 42.590 -19.847 1.00 37.38 676 ARG A O 1
ATOM 9921 N N . ALA A 1 652 ? -100.551 40.715 -20.778 1.00 36.77 677 ALA A N 1
ATOM 9922 C CA . ALA A 1 652 ? -101.937 41.169 -20.748 1.00 35.62 677 ALA A CA 1
ATOM 9923 C C . ALA A 1 652 ? -102.664 40.798 -19.454 1.00 35.74 677 ALA A C 1
ATOM 9924 O O . ALA A 1 652 ? -103.874 41.040 -19.344 1.00 32.89 677 ALA A O 1
ATOM 9931 N N . ARG A 1 653 ? -101.961 40.250 -18.462 1.00 35.30 678 ARG A N 1
ATOM 9932 C CA . ARG A 1 653 ? -102.657 39.759 -17.281 1.00 34.53 678 ARG A CA 1
ATOM 9933 C C . ARG A 1 653 ? -103.346 40.893 -16.531 1.00 36.39 678 ARG A C 1
ATOM 9934 O O . ARG A 1 653 ? -102.833 42.020 -16.432 1.00 33.28 678 ARG A O 1
ATOM 9955 N N . ASN A 1 654 ? -104.528 40.573 -15.997 1.00 37.90 679 ASN A N 1
ATOM 9956 C CA . ASN A 1 654 ? -105.289 41.559 -15.244 1.00 36.92 679 ASN A CA 1
ATOM 9957 C C . ASN A 1 654 ? -104.764 41.749 -13.828 1.00 36.43 679 ASN A C 1
ATOM 9958 O O . ASN A 1 654 ? -104.961 42.826 -13.255 1.00 34.94 679 ASN A O 1
ATOM 9969 N N . PHE A 1 655 ? -104.105 40.740 -13.256 1.00 34.97 680 PHE A N 1
ATOM 9970 C CA . PHE A 1 655 ? -103.756 40.723 -11.834 1.00 35.41 680 PHE A CA 1
ATOM 9971 C C . PHE A 1 655 ? -102.255 40.571 -11.648 1.00 32.50 680 PHE A C 1
ATOM 9972 O O . PHE A 1 655 ? -101.647 39.653 -12.208 1.00 32.43 680 PHE A O 1
ATOM 9989 N N . THR A 1 656 ? -101.667 41.478 -10.855 1.00 37.03 681 THR A N 1
ATOM 9990 C CA . THR A 1 656 ? -100.214 41.583 -10.726 1.00 39.19 681 THR A CA 1
ATOM 9991 C C . THR A 1 656 ? -99.744 41.614 -9.260 1.00 40.56 681 THR A C 1
ATOM 9992 O O . THR A 1 656 ? -98.662 42.139 -8.951 1.00 44.36 681 THR A O 1
ATOM 10003 N N . ASP A 1 657 ? -100.502 41.026 -8.348 1.00 38.03 682 ASP A N 1
ATOM 10004 C CA . ASP A 1 657 ? -100.047 40.930 -6.965 1.00 37.64 682 ASP A CA 1
ATOM 10005 C C . ASP A 1 657 ? -98.743 40.127 -6.880 1.00 34.75 682 ASP A C 1
ATOM 10006 O O . ASP A 1 657 ? -98.389 39.362 -7.780 1.00 35.98 682 ASP A O 1
ATOM 10015 N N . SER A 1 658 ? -98.011 40.343 -5.785 1.00 33.31 683 SER A N 1
ATOM 10016 C CA . SER A 1 658 ? -96.761 39.657 -5.486 1.00 30.01 683 SER A CA 1
ATOM 10017 C C . SER A 1 658 ? -96.805 39.089 -4.070 1.00 28.35 683 SER A C 1
ATOM 10018 O O . SER A 1 658 ? -97.454 39.642 -3.186 1.00 29.61 683 SER A O 1
ATOM 10026 N N . THR A 1 659 ? -96.069 37.992 -3.874 1.00 29.29 684 THR A N 1
ATOM 10027 C CA . THR A 1 659 ? -95.917 37.257 -2.614 1.00 28.02 684 THR A CA 1
ATOM 10028 C C . THR A 1 659 ? -97.158 36.445 -2.245 1.00 28.22 684 THR A C 1
ATOM 10029 O O . THR A 1 659 ? -98.209 36.561 -2.883 1.00 29.45 684 THR A O 1
ATOM 10040 N N . GLY A 1 660 ? -97.043 35.613 -1.210 1.00 27.09 685 GLY A N 1
ATOM 10041 C CA . GLY A 1 660 ? -98.136 34.702 -0.888 1.00 26.52 685 GLY A CA 1
ATOM 10042 C C . GLY A 1 660 ? -98.277 33.629 -1.956 1.00 27.13 685 GLY A C 1
ATOM 10043 O O . GLY A 1 660 ? -97.291 33.019 -2.391 1.00 27.17 685 GLY A O 1
ATOM 10047 N N . TRP A 1 661 ? -99.515 33.380 -2.385 1.00 25.85 686 TRP A N 1
ATOM 10048 C CA . TRP A 1 661 ? -99.744 32.393 -3.434 1.00 27.85 686 TRP A CA 1
ATOM 10049 C C . TRP A 1 661 ? -99.640 32.960 -4.850 1.00 28.56 686 TRP A C 1
ATOM 10050 O O . TRP A 1 661 ? -99.744 32.191 -5.810 1.00 27.08 686 TRP A O 1
ATOM 10071 N N . ALA A 1 662 ? -99.373 34.257 -5.009 1.00 28.67 687 ALA A N 1
ATOM 10072 C CA . ALA A 1 662 ? -99.228 34.831 -6.347 1.00 30.53 687 ALA A CA 1
ATOM 10073 C C . ALA A 1 662 ? -98.100 34.138 -7.102 1.00 30.50 687 ALA A C 1
ATOM 10074 O O . ALA A 1 662 ? -96.996 33.989 -6.573 1.00 29.91 687 ALA A O 1
ATOM 10081 N N . TRP A 1 663 ? -98.366 33.701 -8.339 1.00 29.75 688 TRP A N 1
ATOM 10082 C CA . TRP A 1 663 ? -97.396 32.861 -9.047 1.00 32.90 688 TRP A CA 1
ATOM 10083 C C . TRP A 1 663 ? -96.892 33.487 -10.353 1.00 29.80 688 TRP A C 1
ATOM 10084 O O . TRP A 1 663 ? -96.246 32.788 -11.177 1.00 29.16 688 TRP A O 1
ATOM 10105 N N . ASP A 1 664 ? -97.113 34.805 -10.520 1.00 31.77 689 ASP A N 1
ATOM 10106 C CA . ASP A 1 664 ? -96.601 35.527 -11.688 1.00 36.71 689 ASP A CA 1
ATOM 10107 C C . ASP A 1 664 ? -95.114 35.273 -11.878 1.00 34.16 689 ASP A C 1
ATOM 10108 O O . ASP A 1 664 ? -94.641 35.133 -13.011 1.00 32.44 689 ASP A O 1
ATOM 10117 N N . GLY A 1 665 ? -94.355 35.252 -10.777 1.00 33.05 690 GLY A N 1
ATOM 10118 C CA . GLY A 1 665 ? -92.913 35.089 -10.885 1.00 30.69 690 GLY A CA 1
ATOM 10119 C C . GLY A 1 665 ? -92.518 33.761 -11.498 1.00 28.52 690 GLY A C 1
ATOM 10120 O O . GLY A 1 665 ? -91.560 33.678 -12.282 1.00 29.10 690 GLY A O 1
ATOM 10124 N N . ILE A 1 666 ? -93.252 32.701 -11.156 1.00 27.39 691 ILE A N 1
ATOM 10125 C CA . ILE A 1 666 ? -92.957 31.410 -11.747 1.00 26.04 691 ILE A CA 1
ATOM 10126 C C . ILE A 1 666 ? -93.199 31.461 -13.250 1.00 29.10 691 ILE A C 1
ATOM 10127 O O . ILE A 1 666 ? -92.378 30.976 -14.046 1.00 28.51 691 ILE A O 1
ATOM 10143 N N . VAL A 1 667 ? -94.343 32.038 -13.658 1.00 28.79 692 VAL A N 1
ATOM 10144 C CA . VAL A 1 667 ? -94.639 32.128 -15.096 1.00 28.77 692 VAL A CA 1
ATOM 10145 C C . VAL A 1 667 ? -93.575 32.957 -15.818 1.00 29.81 692 VAL A C 1
ATOM 10146 O O . VAL A 1 667 ? -93.129 32.611 -16.926 1.00 30.29 692 VAL A O 1
ATOM 10159 N N . ALA A 1 668 ? -93.144 34.058 -15.203 1.00 32.43 693 ALA A N 1
ATOM 10160 C CA . ALA A 1 668 ? -92.100 34.876 -15.821 1.00 32.60 693 ALA A CA 1
ATOM 10161 C C . ALA A 1 668 ? -90.836 34.058 -16.042 1.00 32.40 693 ALA A C 1
ATOM 10162 O O . ALA A 1 668 ? -90.219 34.123 -17.113 1.00 33.21 693 ALA A O 1
ATOM 10169 N N . ALA A 1 669 ? -90.434 33.269 -15.042 1.00 28.17 694 ALA A N 1
ATOM 10170 C CA . ALA A 1 669 ? -89.255 32.434 -15.234 1.00 26.20 694 ALA A CA 1
ATOM 10171 C C . ALA A 1 669 ? -89.473 31.432 -16.366 1.00 28.87 694 ALA A C 1
ATOM 10172 O O . ALA A 1 669 ? -88.574 31.195 -17.188 1.00 29.59 694 ALA A O 1
ATOM 10179 N N . CYS A 1 670 ? -90.657 30.824 -16.418 1.00 29.80 695 CYS A N 1
ATOM 10180 C CA . CYS A 1 670 ? -90.942 29.859 -17.475 1.00 27.47 695 CYS A CA 1
ATOM 10181 C C . CYS A 1 670 ? -90.915 30.503 -18.856 1.00 30.11 695 CYS A C 1
ATOM 10182 O O . CYS A 1 670 ? -90.701 29.797 -19.849 1.00 32.36 695 CYS A O 1
ATOM 10190 N N . LEU A 1 671 ? -91.127 31.817 -18.942 1.00 29.12 696 LEU A N 1
ATOM 10191 C CA . LEU A 1 671 ? -91.098 32.516 -20.224 1.00 29.62 696 LEU A CA 1
ATOM 10192 C C . LEU A 1 671 ? -89.739 33.131 -20.542 1.00 31.98 696 LEU A C 1
ATOM 10193 O O . LEU A 1 671 ? -89.615 33.845 -21.553 1.00 33.98 696 LEU A O 1
ATOM 10209 N N . GLY A 1 672 ? -88.726 32.886 -19.709 1.00 31.36 697 GLY A N 1
ATOM 10210 C CA . GLY A 1 672 ? -87.405 33.445 -19.916 1.00 33.44 697 GLY A CA 1
ATOM 10211 C C . GLY A 1 672 ? -87.225 34.884 -19.487 1.00 32.52 697 GLY A C 1
ATOM 10212 O O . GLY A 1 672 ? -86.194 35.479 -19.815 1.00 33.93 697 GLY A O 1
ATOM 10216 N N . LEU A 1 673 ? -88.167 35.448 -18.732 1.00 31.39 698 LEU A N 1
ATOM 10217 C CA . LEU A 1 673 ? -88.138 36.865 -18.370 1.00 30.10 698 LEU A CA 1
ATOM 10218 C C . LEU A 1 673 ? -87.348 37.027 -17.076 1.00 31.34 698 LEU A C 1
ATOM 10219 O O . LEU A 1 673 ? -87.897 37.087 -15.970 1.00 33.22 698 LEU A O 1
ATOM 10235 N N . SER A 1 674 ? -86.026 37.109 -17.218 1.00 30.99 699 SER A N 1
ATOM 10236 C CA . SER A 1 674 ? -85.185 37.020 -16.022 1.00 35.71 699 SER A CA 1
ATOM 10237 C C . SER A 1 674 ? -85.408 38.198 -15.085 1.00 33.93 699 SER A C 1
ATOM 10238 O O . SER A 1 674 ? -85.404 38.024 -13.868 1.00 32.96 699 SER A O 1
ATOM 10246 N N . ASP A 1 675 ? -85.623 39.401 -15.627 1.00 35.00 700 ASP A N 1
ATOM 10247 C CA . ASP A 1 675 ? -85.846 40.571 -14.776 1.00 36.33 700 ASP A CA 1
ATOM 10248 C C . ASP A 1 675 ? -87.135 40.446 -13.978 1.00 35.93 700 ASP A C 1
ATOM 10249 O O . ASP A 1 675 ? -87.152 40.716 -12.766 1.00 34.84 700 ASP A O 1
ATOM 10258 N N . ASP A 1 676 ? -88.236 40.059 -14.646 1.00 32.97 701 ASP A N 1
ATOM 10259 C CA . ASP A 1 676 ? -89.491 39.864 -13.927 1.00 34.62 701 ASP A CA 1
ATOM 10260 C C . ASP A 1 676 ? -89.332 38.809 -12.837 1.00 34.57 701 ASP A C 1
ATOM 10261 O O . ASP A 1 676 ? -89.806 38.984 -11.699 1.00 34.58 701 ASP A O 1
ATOM 10270 N N . ALA A 1 677 ? -88.674 37.698 -13.173 1.00 32.89 702 ALA A N 1
ATOM 10271 C CA . ALA A 1 677 ? -88.533 36.608 -12.215 1.00 30.86 702 ALA A CA 1
ATOM 10272 C C . ALA A 1 677 ? -87.694 37.049 -11.024 1.00 30.90 702 ALA A C 1
ATOM 10273 O O . ALA A 1 677 ? -88.055 36.786 -9.873 1.00 30.55 702 ALA A O 1
ATOM 10280 N N . LYS A 1 678 ? -86.562 37.705 -11.288 1.00 31.47 703 LYS A N 1
ATOM 10281 C CA . LYS A 1 678 ? -85.706 38.192 -10.217 1.00 32.01 703 LYS A CA 1
ATOM 10282 C C . LYS A 1 678 ? -86.483 39.114 -9.288 1.00 33.39 703 LYS A C 1
ATOM 10283 O O . LYS A 1 678 ? -86.374 39.007 -8.062 1.00 31.17 703 LYS A O 1
ATOM 10302 N N . ARG A 1 679 ? -87.266 40.037 -9.860 1.00 34.83 704 ARG A N 1
ATOM 10303 C CA . ARG A 1 679 ? -88.040 40.949 -9.028 1.00 33.57 704 ARG A CA 1
ATOM 10304 C C . ARG A 1 679 ? -88.990 40.182 -8.115 1.00 33.86 704 ARG A C 1
ATOM 10305 O O . ARG A 1 679 ? -89.098 40.496 -6.918 1.00 30.37 704 ARG A O 1
ATOM 10326 N N . GLU A 1 680 ? -89.675 39.166 -8.654 1.00 32.25 705 GLU A N 1
ATOM 10327 C CA . GLU A 1 680 ? -90.632 38.433 -7.822 1.00 33.78 705 GLU A CA 1
ATOM 10328 C C . GLU A 1 680 ? -89.922 37.588 -6.759 1.00 32.47 705 GLU A C 1
ATOM 10329 O O . GLU A 1 680 ? -90.401 37.476 -5.617 1.00 30.55 705 GLU A O 1
ATOM 10341 N N . ALA A 1 681 ? -88.782 36.986 -7.112 1.00 28.79 706 ALA A N 1
ATOM 10342 C CA . ALA A 1 681 ? -87.997 36.266 -6.115 1.00 28.88 706 ALA A CA 1
ATOM 10343 C C . ALA A 1 681 ? -87.586 37.198 -4.977 1.00 31.40 706 ALA A C 1
ATOM 10344 O O . ALA A 1 681 ? -87.575 36.799 -3.799 1.00 28.92 706 ALA A O 1
ATOM 10351 N N . ILE A 1 682 ? -87.264 38.449 -5.317 1.00 31.04 707 ILE A N 1
ATOM 10352 C CA . ILE A 1 682 ? -86.815 39.412 -4.312 1.00 30.11 707 ILE A CA 1
ATOM 10353 C C . ILE A 1 682 ? -87.970 39.835 -3.420 1.00 30.59 707 ILE A C 1
ATOM 10354 O O . ILE A 1 682 ? -87.793 40.063 -2.216 1.00 31.25 707 ILE A O 1
ATOM 10370 N N . ARG A 1 683 ? -89.167 39.959 -3.986 1.00 31.07 708 ARG A N 1
ATOM 10371 C CA . ARG A 1 683 ? -90.327 40.260 -3.149 1.00 29.68 708 ARG A CA 1
ATOM 10372 C C . ARG A 1 683 ? -90.635 39.112 -2.192 1.00 31.53 708 ARG A C 1
ATOM 10373 O O . ARG A 1 683 ? -90.880 39.343 -0.993 1.00 30.37 708 ARG A O 1
ATOM 10394 N N . ASN A 1 684 ? -90.601 37.867 -2.680 1.00 30.17 709 ASN A N 1
ATOM 10395 C CA . ASN A 1 684 ? -90.968 36.753 -1.802 1.00 29.27 709 ASN A CA 1
ATOM 10396 C C . ASN A 1 684 ? -89.904 36.480 -0.737 1.00 29.16 709 ASN A C 1
ATOM 10397 O O . ASN A 1 684 ? -90.239 36.071 0.388 1.00 29.85 709 ASN A O 1
ATOM 10408 N N . PHE A 1 685 ? -88.630 36.675 -1.074 1.00 29.37 710 PHE A N 1
ATOM 10409 C CA . PHE A 1 685 ? -87.516 36.175 -0.283 1.00 30.15 710 PHE A CA 1
ATOM 10410 C C . PHE A 1 685 ? -86.640 37.299 0.271 1.00 29.62 710 PHE A C 1
ATOM 10411 O O . PHE A 1 685 ? -85.663 37.018 0.971 1.00 31.81 710 PHE A O 1
ATOM 10428 N N . ALA A 1 686 ? -86.948 38.557 -0.026 1.00 30.93 711 ALA A N 1
ATOM 10429 C CA . ALA A 1 686 ? -86.123 39.679 0.405 1.00 30.42 711 ALA A CA 1
ATOM 10430 C C . ALA A 1 686 ? -87.017 40.905 0.513 1.00 31.93 711 ALA A C 1
ATOM 10431 O O . ALA A 1 686 ? -88.149 40.803 0.986 1.00 31.93 711 ALA A O 1
ATOM 10438 N N . GLU A 1 687 ? -86.540 42.064 0.062 1.00 32.30 712 GLU A N 1
ATOM 10439 C CA . GLU A 1 687 ? -87.335 43.281 0.039 1.00 31.61 712 GLU A CA 1
ATOM 10440 C C . GLU A 1 687 ? -87.043 44.000 -1.267 1.00 34.58 712 GLU A C 1
ATOM 10441 O O . GLU A 1 687 ? -85.876 44.228 -1.594 1.00 34.02 712 GLU A O 1
ATOM 10445 N N . ASP A 1 688 ? -88.095 44.365 -1.997 1.00 34.96 713 ASP A N 1
ATOM 10446 C CA . ASP A 1 688 ? -87.954 45.072 -3.265 1.00 33.83 713 ASP A CA 1
ATOM 10447 C C . ASP A 1 688 ? -87.990 46.558 -2.963 1.00 38.09 713 ASP A C 1
ATOM 10448 O O . ASP A 1 688 ? -89.052 47.118 -2.684 1.00 36.95 713 ASP A O 1
ATOM 10457 N N . ARG A 1 689 ? -86.832 47.193 -3.013 1.00 40.64 714 ARG A N 1
ATOM 10458 C CA . ARG A 1 689 ? -86.713 48.626 -2.799 1.00 43.46 714 ARG A CA 1
ATOM 10459 C C . ARG A 1 689 ? -86.701 49.408 -4.104 1.00 50.91 714 ARG A C 1
ATOM 10460 O O . ARG A 1 689 ? -86.697 50.641 -4.064 1.00 54.21 714 ARG A O 1
ATOM 10481 N N . ASN A 1 690 ? -86.722 48.722 -5.253 1.00 53.76 715 ASN A N 1
ATOM 10482 C CA . ASN A 1 690 ? -86.623 49.409 -6.537 1.00 56.40 715 ASN A CA 1
ATOM 10483 C C . ASN A 1 690 ? -87.804 50.351 -6.713 1.00 61.94 715 ASN A C 1
ATOM 10484 O O . ASN A 1 690 ? -88.954 49.980 -6.430 1.00 60.05 715 ASN A O 1
ATOM 10488 N N . PRO A 1 691 ? -87.563 51.545 -7.221 1.00 75.52 716 PRO A N 1
ATOM 10489 C CA . PRO A 1 691 ? -88.600 52.589 -7.233 1.00 81.55 716 PRO A CA 1
ATOM 10490 C C . PRO A 1 691 ? -89.859 52.243 -8.021 1.00 82.84 716 PRO A C 1
ATOM 10491 O O . PRO A 1 691 ? -90.961 52.321 -7.470 1.00 83.36 716 PRO A O 1
ATOM 10502 N N . ASP A 1 692 ? -89.722 51.880 -9.300 1.00 82.17 717 ASP A N 1
ATOM 10503 C CA . ASP A 1 692 ? -90.873 51.671 -10.188 1.00 78.98 717 ASP A CA 1
ATOM 10504 C C . ASP A 1 692 ? -91.447 50.279 -9.932 1.00 74.32 717 ASP A C 1
ATOM 10505 O O . ASP A 1 692 ? -91.035 49.281 -10.533 1.00 72.41 717 ASP A O 1
ATOM 10509 N N . THR A 1 693 ? -92.442 50.221 -9.052 1.00 68.66 718 THR A N 1
ATOM 10510 C CA . THR A 1 693 ? -92.998 48.958 -8.581 1.00 69.20 718 THR A CA 1
ATOM 10511 C C . THR A 1 693 ? -94.254 48.514 -9.335 1.00 67.54 718 THR A C 1
ATOM 10512 O O . THR A 1 693 ? -94.687 47.363 -9.158 1.00 60.31 718 THR A O 1
ATOM 10516 N N . GLY A 1 694 ? -94.836 49.377 -10.176 1.00 68.93 719 GLY A N 1
ATOM 10517 C CA . GLY A 1 694 ? -96.173 49.127 -10.692 1.00 68.08 719 GLY A CA 1
ATOM 10518 C C . GLY A 1 694 ? -97.222 49.001 -9.604 1.00 68.10 719 GLY A C 1
ATOM 10519 O O . GLY A 1 694 ? -98.306 48.453 -9.841 1.00 66.74 719 GLY A O 1
ATOM 10523 N N . HIS A 1 695 ? -96.920 49.499 -8.406 1.00 62.95 720 HIS A N 1
ATOM 10524 C CA . HIS A 1 695 ? -97.757 49.305 -7.237 1.00 61.12 720 HIS A CA 1
ATOM 10525 C C . HIS A 1 695 ? -97.684 50.552 -6.375 1.00 64.60 720 HIS A C 1
ATOM 10526 O O . HIS A 1 695 ? -96.658 51.236 -6.342 1.00 61.82 720 HIS A O 1
ATOM 10535 N N . GLY A 1 696 ? -98.774 50.819 -5.658 1.00 68.48 721 GLY A N 1
ATOM 10536 C CA . GLY A 1 696 ? -98.869 51.972 -4.796 1.00 73.81 721 GLY A CA 1
ATOM 10537 C C . GLY A 1 696 ? -97.747 52.111 -3.785 1.00 73.52 721 GLY A C 1
ATOM 10538 O O . GLY A 1 696 ? -96.841 51.270 -3.688 1.00 71.18 721 GLY A O 1
ATOM 10542 N N . PRO A 1 697 ? -97.783 53.202 -3.016 1.00 76.79 722 PRO A N 1
ATOM 10543 C CA . PRO A 1 697 ? -96.776 53.395 -1.966 1.00 74.43 722 PRO A CA 1
ATOM 10544 C C . PRO A 1 697 ? -97.052 52.466 -0.799 1.00 70.56 722 PRO A C 1
ATOM 10545 O O . PRO A 1 697 ? -98.205 52.279 -0.399 1.00 70.37 722 PRO A O 1
ATOM 10550 N N . ASN A 1 698 ? -95.981 51.881 -0.253 1.00 65.27 723 ASN A N 1
ATOM 10551 C CA . ASN A 1 698 ? -96.094 50.952 0.877 1.00 60.04 723 ASN A CA 1
ATOM 10552 C C . ASN A 1 698 ? -96.928 49.719 0.515 1.00 50.99 723 ASN A C 1
ATOM 10553 O O . ASN A 1 698 ? -97.680 49.193 1.338 1.00 49.79 723 ASN A O 1
ATOM 10564 N N . TYR A 1 699 ? -96.810 49.267 -0.717 1.00 42.64 724 TYR A N 1
ATOM 10565 C CA . TYR A 1 699 ? -97.473 48.038 -1.128 1.00 38.72 724 TYR A CA 1
ATOM 10566 C C . TYR A 1 699 ? -96.979 46.868 -0.285 1.00 37.29 724 TYR A C 1
ATOM 10567 O O . TYR A 1 699 ? -95.775 46.541 -0.326 1.00 38.35 724 TYR A O 1
ATOM 10585 N N . PRO A 1 700 ? -97.863 46.180 0.440 1.00 38.44 725 PRO A N 1
ATOM 10586 C CA . PRO A 1 700 ? -97.399 45.071 1.295 1.00 37.87 725 PRO A CA 1
ATOM 10587 C C . PRO A 1 700 ? -96.686 43.969 0.520 1.00 36.17 725 PRO A C 1
ATOM 10588 O O . PRO A 1 700 ? -95.910 43.215 1.117 1.00 36.66 725 PRO A O 1
ATOM 10599 N N . GLY A 1 701 ? -96.935 43.843 -0.786 1.00 33.60 726 GLY A N 1
ATOM 10600 C CA . GLY A 1 701 ? -96.315 42.817 -1.589 1.00 33.00 726 GLY A CA 1
ATOM 10601 C C . GLY A 1 701 ? -94.887 43.087 -2.005 1.00 33.03 726 GLY A C 1
ATOM 10602 O O . GLY A 1 701 ? -94.355 42.351 -2.843 1.00 30.67 726 GLY A O 1
ATOM 10606 N N . LEU A 1 702 ? -94.241 44.125 -1.470 1.00 32.10 727 LEU A N 1
ATOM 10607 C CA . LEU A 1 702 ? -92.829 44.319 -1.787 1.00 33.04 727 LEU A CA 1
ATOM 10608 C C . LEU A 1 702 ? -91.886 43.442 -0.961 1.00 32.81 727 LEU A C 1
ATOM 10609 O O . LEU A 1 702 ? -90.694 43.352 -1.296 1.00 30.69 727 LEU A O 1
ATOM 10625 N N . SER A 1 703 ? -92.383 42.812 0.104 1.00 29.99 728 SER A N 1
ATOM 10626 C CA . SER A 1 703 ? -91.596 41.949 0.971 1.00 29.17 728 SER A CA 1
ATOM 10627 C C . SER A 1 703 ? -92.564 41.034 1.706 1.00 29.65 728 SER A C 1
ATOM 10628 O O . SER A 1 703 ? -93.658 41.463 2.079 1.00 33.54 728 SER A O 1
ATOM 10636 N N . ALA A 1 704 ? -92.171 39.780 1.906 1.00 27.04 729 ALA A N 1
ATOM 10637 C CA . ALA A 1 704 ? -93.011 38.833 2.618 1.00 26.85 729 ALA A CA 1
ATOM 10638 C C . ALA A 1 704 ? -92.534 38.551 4.044 1.00 29.01 729 ALA A C 1
ATOM 10639 O O . ALA A 1 704 ? -93.135 37.707 4.725 1.00 29.78 729 ALA A O 1
ATOM 10646 N N . PHE A 1 705 ? -91.480 39.225 4.515 1.00 28.20 730 PHE A N 1
ATOM 10647 C CA . PHE A 1 705 ? -90.959 38.958 5.855 1.00 28.50 730 PHE A CA 1
ATOM 10648 C C . PHE A 1 705 ? -92.024 39.245 6.918 1.00 29.77 730 PHE A C 1
ATOM 10649 O O . PHE A 1 705 ? -92.885 40.117 6.763 1.00 32.10 730 PHE A O 1
ATOM 10666 N N . SER A 1 706 ? -91.935 38.517 8.026 1.00 27.98 731 SER A N 1
ATOM 10667 C CA . SER A 1 706 ? -92.905 38.674 9.102 1.00 30.61 731 SER A CA 1
ATOM 10668 C C . SER A 1 706 ? -92.985 40.126 9.542 1.00 32.67 731 SER A C 1
ATOM 10669 O O . SER A 1 706 ? -91.975 40.827 9.592 1.00 32.63 731 SER A O 1
ATOM 10677 N N . ARG A 1 707 ? -94.206 40.559 9.874 1.00 36.12 732 ARG A N 1
ATOM 10678 C CA . ARG A 1 707 ? -94.421 41.901 10.408 1.00 40.19 732 ARG A CA 1
ATOM 10679 C C . ARG A 1 707 ? -93.791 42.063 11.787 1.00 39.04 732 ARG A C 1
ATOM 10680 O O . ARG A 1 707 ? -93.249 43.129 12.109 1.00 38.81 732 ARG A O 1
ATOM 10701 N N . GLU A 1 708 ? -93.852 41.023 12.617 1.00 34.34 733 GLU A N 1
ATOM 10702 C CA . GLU A 1 708 ? -93.542 41.168 14.036 1.00 31.08 733 GLU A CA 1
ATOM 10703 C C . GLU A 1 708 ? -92.659 40.067 14.603 1.00 31.40 733 GLU A C 1
ATOM 10704 O O . GLU A 1 708 ? -92.125 40.239 15.705 1.00 32.16 733 GLU A O 1
ATOM 10716 N N . ALA A 1 709 ? -92.468 38.965 13.901 1.00 28.69 734 ALA A N 1
ATOM 10717 C CA . ALA A 1 709 ? -91.683 37.876 14.456 1.00 29.04 734 ALA A CA 1
ATOM 10718 C C . ALA A 1 709 ? -90.202 38.154 14.255 1.00 29.83 734 ALA A C 1
ATOM 10719 O O . ALA A 1 709 ? -89.787 38.748 13.258 1.00 31.96 734 ALA A O 1
ATOM 10726 N N . ARG A 1 710 ? -89.393 37.691 15.203 1.00 25.75 735 ARG A N 1
ATOM 10727 C CA . ARG A 1 710 ? -87.956 37.888 15.070 1.00 27.47 735 ARG A CA 1
ATOM 10728 C C . ARG A 1 710 ? -87.375 37.041 13.939 1.00 27.09 735 ARG A C 1
ATOM 10729 O O . ARG A 1 710 ? -86.488 37.495 13.218 1.00 25.93 735 ARG A O 1
ATOM 10750 N N . PHE A 1 711 ? -87.816 35.791 13.817 1.00 25.77 736 PHE A N 1
ATOM 10751 C CA . PHE A 1 711 ? -87.431 34.884 12.734 1.00 25.55 736 PHE A CA 1
ATOM 10752 C C . PHE A 1 711 ? -88.203 35.351 11.507 1.00 27.84 736 PHE A C 1
ATOM 10753 O O . PHE A 1 711 ? -89.354 34.981 11.288 1.00 27.80 736 PHE A O 1
ATOM 10770 N N . LYS A 1 712 ? -87.579 36.219 10.715 1.00 26.46 737 LYS A N 1
ATOM 10771 C CA . LYS A 1 712 ? -88.341 36.969 9.722 1.00 27.23 737 LYS A CA 1
ATOM 10772 C C . LYS A 1 712 ? -88.888 36.100 8.582 1.00 27.61 737 LYS A C 1
ATOM 10773 O O . LYS A 1 712 ? -89.828 36.519 7.893 1.00 26.12 737 LYS A O 1
ATOM 10792 N N . TRP A 1 713 ? -88.336 34.909 8.387 1.00 28.26 738 TRP A N 1
ATOM 10793 C CA . TRP A 1 713 ? -88.783 33.949 7.385 1.00 28.67 738 TRP A CA 1
ATOM 10794 C C . TRP A 1 713 ? -90.088 33.260 7.755 1.00 27.05 738 TRP A C 1
ATOM 10795 O O . TRP A 1 713 ? -90.575 32.447 6.957 1.00 25.18 738 TRP A O 1
ATOM 10816 N N . PHE A 1 714 ? -90.675 33.572 8.917 1.00 26.98 739 PHE A N 1
ATOM 10817 C CA . PHE A 1 714 ? -92.070 33.223 9.191 1.00 26.08 739 PHE A CA 1
ATOM 10818 C C . PHE A 1 714 ? -92.936 34.126 8.313 1.00 27.50 739 PHE A C 1
ATOM 10819 O O . PHE A 1 714 ? -93.460 35.155 8.754 1.00 25.11 739 PHE A O 1
ATOM 10836 N N . TRP A 1 715 ? -93.075 33.723 7.035 1.00 27.25 740 TRP A N 1
ATOM 10837 C CA . TRP A 1 715 ? -93.634 34.586 5.994 1.00 25.52 740 TRP A CA 1
ATOM 10838 C C . TRP A 1 715 ? -95.023 35.092 6.370 1.00 27.12 740 TRP A C 1
ATOM 10839 O O . TRP A 1 715 ? -95.836 34.371 6.956 1.00 25.47 740 TRP A O 1
ATOM 10860 N N . LYS A 1 716 ? -95.313 36.289 5.960 1.00 28.95 741 LYS A N 1
ATOM 10861 C CA . LYS A 1 716 ? -96.678 36.764 6.078 1.00 29.61 741 LYS A CA 1
ATOM 10862 C C . LYS A 1 716 ? -97.447 36.473 4.795 1.00 26.05 741 LYS A C 1
ATOM 10863 O O . LYS A 1 716 ? -96.870 36.462 3.701 1.00 26.29 741 LYS A O 1
ATOM 10882 N N . PRO A 1 717 ? -98.742 36.237 4.906 1.00 28.45 742 PRO A N 1
ATOM 10883 C CA . PRO A 1 717 ? -99.546 36.025 3.700 1.00 28.98 742 PRO A CA 1
ATOM 10884 C C . PRO A 1 717 ? -99.516 37.244 2.777 1.00 28.47 742 PRO A C 1
ATOM 10885 O O . PRO A 1 717 ? -99.478 38.397 3.222 1.00 27.71 742 PRO A O 1
ATOM 10896 N N . GLY A 1 718 ? -99.556 36.972 1.478 1.00 26.57 743 GLY A N 1
ATOM 10897 C CA . GLY A 1 718 ? -99.549 38.014 0.474 1.00 29.09 743 GLY A CA 1
ATOM 10898 C C . GLY A 1 718 ? -100.843 38.800 0.427 1.00 30.13 743 GLY A C 1
ATOM 10899 O O . GLY A 1 718 ? -101.882 38.373 0.948 1.00 30.07 743 GLY A O 1
ATOM 10903 N N . PRO A 1 719 ? -100.802 39.985 -0.176 1.00 29.97 744 PRO A N 1
ATOM 10904 C CA . PRO A 1 719 ? -102.032 40.792 -0.218 1.00 31.80 744 PRO A CA 1
ATOM 10905 C C . PRO A 1 719 ? -103.198 40.076 -0.882 1.00 34.24 744 PRO A C 1
ATOM 10906 O O . PRO A 1 719 ? -104.347 40.268 -0.460 1.00 37.62 744 PRO A O 1
ATOM 10917 N N . SER A 1 720 ? -102.940 39.221 -1.881 1.00 32.82 745 SER A N 1
ATOM 10918 C CA . SER A 1 720 ? -104.035 38.500 -2.528 1.00 33.47 745 SER A CA 1
ATOM 10919 C C . SER A 1 720 ? -104.680 37.467 -1.616 1.00 33.24 745 SER A C 1
ATOM 10920 O O . SER A 1 720 ? -105.702 36.889 -1.994 1.00 38.87 745 SER A O 1
ATOM 10928 N N . SER A 1 721 ? -104.123 37.212 -0.442 1.00 31.03 746 SER A N 1
ATOM 10929 C CA . SER A 1 721 ? -104.819 36.350 0.509 1.00 35.89 746 SER A CA 1
ATOM 10930 C C . SER A 1 721 ? -105.865 37.108 1.318 1.00 40.53 746 SER A C 1
ATOM 10931 O O . SER A 1 721 ? -106.522 36.508 2.171 1.00 43.83 746 SER A O 1
ATOM 10939 N N . GLY A 1 722 ? -106.023 38.407 1.083 1.00 41.31 747 GLY A N 1
ATOM 10940 C CA . GLY A 1 722 ? -107.112 39.141 1.670 1.00 45.84 747 GLY A CA 1
ATOM 10941 C C . GLY A 1 722 ? -106.655 40.147 2.701 1.00 52.65 747 GLY A C 1
ATOM 10942 O O . GLY A 1 722 ? -105.458 40.303 2.977 1.00 50.98 747 GLY A O 1
ATOM 10946 N N . PRO A 1 723 ? -107.623 40.819 3.330 1.00 61.75 748 PRO A N 1
ATOM 10947 C CA . PRO A 1 723 ? -107.291 42.077 4.025 1.00 65.51 748 PRO A CA 1
ATOM 10948 C C . PRO A 1 723 ? -106.462 41.894 5.288 1.00 67.73 748 PRO A C 1
ATOM 10949 O O . PRO A 1 723 ? -105.584 42.723 5.573 1.00 74.46 748 PRO A O 1
ATOM 10960 N N . GLY A 1 724 ? -106.716 40.847 6.060 1.00 57.90 749 GLY A N 1
ATOM 10961 C CA . GLY A 1 724 ? -106.176 40.774 7.401 1.00 54.80 749 GLY A CA 1
ATOM 10962 C C . GLY A 1 724 ? -104.696 40.419 7.472 1.00 54.55 749 GLY A C 1
ATOM 10963 O O . GLY A 1 724 ? -104.014 40.155 6.482 1.00 57.03 749 GLY A O 1
ATOM 10967 N N . ASN A 1 725 ? -104.189 40.461 8.696 1.00 48.13 750 ASN A N 1
ATOM 10968 C CA . ASN A 1 725 ? -102.943 39.801 9.043 1.00 50.56 750 ASN A CA 1
ATOM 10969 C C . ASN A 1 725 ? -103.272 38.331 9.173 1.00 56.78 750 ASN A C 1
ATOM 10970 O O . ASN A 1 725 ? -104.124 37.953 9.982 1.00 73.01 750 ASN A O 1
ATOM 10981 N N . GLY A 1 726 ? -102.635 37.500 8.401 1.00 45.95 751 GLY A N 1
ATOM 10982 C CA . GLY A 1 726 ? -103.069 36.124 8.452 1.00 42.89 751 GLY A CA 1
ATOM 10983 C C . GLY A 1 726 ? -102.358 35.380 9.550 1.00 37.76 751 GLY A C 1
ATOM 10984 O O . GLY A 1 726 ? -102.239 35.863 10.685 1.00 42.70 751 GLY A O 1
ATOM 10988 N N . THR A 1 727 ? -101.904 34.184 9.226 1.00 30.30 752 THR A N 1
ATOM 10989 C CA . THR A 1 727 ? -101.115 33.379 10.143 1.00 25.66 752 THR A CA 1
ATOM 10990 C C . THR A 1 727 ? -99.770 33.097 9.494 1.00 28.01 752 THR A C 1
ATOM 10991 O O . THR A 1 727 ? -99.696 32.841 8.283 1.00 26.32 752 THR A O 1
ATOM 11002 N N . GLU A 1 728 ? -98.696 33.204 10.304 1.00 28.20 753 GLU A N 1
ATOM 11003 C CA . GLU A 1 728 ? -97.311 32.993 9.935 1.00 29.11 753 GLU A CA 1
ATOM 11004 C C . GLU A 1 728 ? -96.803 31.699 10.554 1.00 25.76 753 GLU A C 1
ATOM 11005 O O . GLU A 1 728 ? -97.149 31.388 11.698 1.00 24.47 753 GLU A O 1
ATOM 11017 N N . PRO A 1 729 ? -95.984 30.929 9.847 1.00 24.23 754 PRO A N 1
ATOM 11018 C CA . PRO A 1 729 ? -95.485 31.182 8.482 1.00 25.72 754 PRO A CA 1
ATOM 11019 C C . PRO A 1 729 ? -96.471 30.812 7.378 1.00 26.11 754 PRO A C 1
ATOM 11020 O O . PRO A 1 729 ? -97.087 29.756 7.404 1.00 26.82 754 PRO A O 1
ATOM 11031 N N . ALA A 1 730 ? -96.614 31.689 6.386 1.00 27.45 755 ALA A N 1
ATOM 11032 C CA . ALA A 1 730 ? -97.386 31.444 5.173 1.00 25.91 755 ALA A CA 1
ATOM 11033 C C . ALA A 1 730 ? -96.473 30.696 4.211 1.00 25.35 755 ALA A C 1
ATOM 11034 O O . ALA A 1 730 ? -95.750 31.294 3.411 1.00 25.10 755 ALA A O 1
ATOM 11041 N N . LEU A 1 731 ? -96.499 29.368 4.286 1.00 26.14 756 LEU A N 1
ATOM 11042 C CA . LEU A 1 731 ? -95.484 28.599 3.574 1.00 25.84 756 LEU A CA 1
ATOM 11043 C C . LEU A 1 731 ? -95.727 28.581 2.071 1.00 26.18 756 LEU A C 1
ATOM 11044 O O . LEU A 1 731 ? -94.815 28.213 1.317 1.00 26.97 756 LEU A O 1
ATOM 11060 N N . ASP A 1 732 ? -96.928 28.960 1.607 1.00 25.33 757 ASP A N 1
ATOM 11061 C CA . ASP A 1 732 ? -97.117 29.076 0.166 1.00 24.23 757 ASP A CA 1
ATOM 11062 C C . ASP A 1 732 ? -96.210 30.163 -0.400 1.00 23.62 757 ASP A C 1
ATOM 11063 O O . ASP A 1 732 ? -95.654 30.016 -1.497 1.00 27.23 757 ASP A O 1
ATOM 11072 N N . ASN A 1 733 ? -95.992 31.240 0.357 1.00 24.49 758 ASN A N 1
ATOM 11073 C CA . ASN A 1 733 ? -95.093 32.290 -0.125 1.00 24.07 758 ASN A CA 1
ATOM 11074 C C . ASN A 1 733 ? -93.694 31.758 -0.399 1.00 24.79 758 ASN A C 1
ATOM 11075 O O . ASN A 1 733 ? -93.106 32.030 -1.455 1.00 25.07 758 ASN A O 1
ATOM 11086 N N . GLY A 1 734 ? -93.126 31.026 0.571 1.00 24.93 759 GLY A N 1
ATOM 11087 C CA . GLY A 1 734 ? -91.790 30.485 0.411 1.00 24.24 759 GLY A CA 1
ATOM 11088 C C . GLY A 1 734 ? -91.735 29.390 -0.631 1.00 26.26 759 GLY A C 1
ATOM 11089 O O . GLY A 1 734 ? -90.712 29.215 -1.299 1.00 24.85 759 GLY A O 1
ATOM 11093 N N . GLY A 1 735 ? -92.825 28.645 -0.796 1.00 25.19 760 GLY A N 1
ATOM 11094 C CA . GLY A 1 735 ? -92.863 27.653 -1.860 1.00 25.97 760 GLY A CA 1
ATOM 11095 C C . GLY A 1 735 ? -92.816 28.279 -3.245 1.00 27.24 760 GLY A C 1
ATOM 11096 O O . GLY A 1 735 ? -92.069 27.823 -4.123 1.00 25.65 760 GLY A O 1
ATOM 11100 N N . VAL A 1 736 ? -93.621 29.322 -3.460 1.00 26.45 761 VAL A N 1
ATOM 11101 C CA . VAL A 1 736 ? -93.531 30.068 -4.709 1.00 24.67 761 VAL A CA 1
ATOM 11102 C C . VAL A 1 736 ? -92.119 30.596 -4.893 1.00 23.92 761 VAL A C 1
ATOM 11103 O O . VAL A 1 736 ? -91.558 30.519 -5.989 1.00 24.83 761 VAL A O 1
ATOM 11116 N N . GLY A 1 737 ? -91.534 31.177 -3.836 1.00 25.17 762 GLY A N 1
ATOM 11117 C CA . GLY A 1 737 ? -90.175 31.692 -3.956 1.00 24.19 762 GLY A CA 1
ATOM 11118 C C . GLY A 1 737 ? -89.193 30.635 -4.423 1.00 26.03 762 GLY A C 1
ATOM 11119 O O . GLY A 1 737 ? -88.346 30.886 -5.295 1.00 26.13 762 GLY A O 1
ATOM 11123 N N . GLN A 1 738 ? -89.301 29.427 -3.864 1.00 25.51 763 GLN A N 1
ATOM 11124 C CA . GLN A 1 738 ? -88.419 28.358 -4.322 1.00 23.46 763 GLN A CA 1
ATOM 11125 C C . GLN A 1 738 ? -88.672 28.010 -5.786 1.00 26.00 763 GLN A C 1
ATOM 11126 O O . GLN A 1 738 ? -87.723 27.773 -6.549 1.00 27.40 763 GLN A O 1
ATOM 11140 N N . SER A 1 739 ? -89.944 27.930 -6.185 1.00 25.43 764 SER A N 1
ATOM 11141 C CA . SER A 1 739 ? -90.239 27.615 -7.586 1.00 23.72 764 SER A CA 1
ATOM 11142 C C . SER A 1 739 ? -89.676 28.683 -8.509 1.00 26.10 764 SER A C 1
ATOM 11143 O O . SER A 1 739 ? -89.165 28.372 -9.591 1.00 27.60 764 SER A O 1
ATOM 11151 N N . ILE A 1 740 ? -89.711 29.945 -8.086 1.00 24.26 765 ILE A N 1
ATOM 11152 C CA . ILE A 1 740 ? -89.190 31.002 -8.951 1.00 26.04 765 ILE A CA 1
ATOM 11153 C C . ILE A 1 740 ? -87.694 30.819 -9.150 1.00 27.68 765 ILE A C 1
ATOM 11154 O O . ILE A 1 740 ? -87.196 30.781 -10.285 1.00 26.18 765 ILE A O 1
ATOM 11170 N N . LEU A 1 741 ? -86.952 30.721 -8.044 1.00 27.77 766 LEU A N 1
ATOM 11171 C CA . LEU A 1 741 ? -85.492 30.616 -8.132 1.00 29.38 766 LEU A CA 1
ATOM 11172 C C . LEU A 1 741 ? -85.057 29.363 -8.905 1.00 29.11 766 LEU A C 1
ATOM 11173 O O . LEU A 1 741 ? -84.186 29.417 -9.803 1.00 30.67 766 LEU A O 1
ATOM 11189 N N . GLN A 1 742 ? -85.660 28.214 -8.573 1.00 28.33 767 GLN A N 1
ATOM 11190 C CA . GLN A 1 742 ? -85.353 26.992 -9.313 1.00 27.30 767 GLN A CA 1
ATOM 11191 C C . GLN A 1 742 ? -85.664 27.158 -10.797 1.00 28.43 767 GLN A C 1
ATOM 11192 O O . GLN A 1 742 ? -84.867 26.747 -11.655 1.00 28.72 767 GLN A O 1
ATOM 11206 N N . SER A 1 743 ? -86.825 27.738 -11.125 1.00 27.73 768 SER A N 1
ATOM 11207 C CA . SER A 1 743 ? -87.227 27.820 -12.526 1.00 27.65 768 SER A CA 1
ATOM 11208 C C . SER A 1 743 ? -86.339 28.786 -13.291 1.00 27.38 768 SER A C 1
ATOM 11209 O O . SER A 1 743 ? -86.201 28.670 -14.512 1.00 28.68 768 SER A O 1
ATOM 11217 N N . MET A 1 744 ? -85.772 29.768 -12.597 1.00 29.10 769 MET A N 1
ATOM 11218 C CA . MET A 1 744 ? -84.794 30.648 -13.215 1.00 30.02 769 MET A CA 1
ATOM 11219 C C . MET A 1 744 ? -83.545 29.869 -13.587 1.00 29.48 769 MET A C 1
ATOM 11220 O O . MET A 1 744 ? -82.856 30.222 -14.555 1.00 28.94 769 MET A O 1
ATOM 11234 N N . LEU A 1 745 ? -83.235 28.823 -12.823 1.00 30.64 770 LEU A N 1
ATOM 11235 C CA . LEU A 1 745 ? -82.023 28.051 -13.065 1.00 27.22 770 LEU A CA 1
ATOM 11236 C C . LEU A 1 745 ? -82.221 26.840 -13.969 1.00 28.90 770 LEU A C 1
ATOM 11237 O O . LEU A 1 745 ? -81.309 26.490 -14.726 1.00 32.64 770 LEU A O 1
ATOM 11253 N N . LEU A 1 746 ? -83.360 26.162 -13.865 1.00 28.61 771 LEU A N 1
ATOM 11254 C CA . LEU A 1 746 ? -83.528 24.852 -14.487 1.00 28.40 771 LEU A CA 1
ATOM 11255 C C . LEU A 1 746 ? -84.985 24.590 -14.814 1.00 30.17 771 LEU A C 1
ATOM 11256 O O . LEU A 1 746 ? -85.857 24.718 -13.946 1.00 29.68 771 LEU A O 1
ATOM 11272 N N . GLN A 1 747 ? -85.242 24.206 -16.061 1.00 29.73 772 GLN A N 1
ATOM 11273 C CA . GLN A 1 747 ? -86.574 23.793 -16.459 1.00 29.97 772 GLN A CA 1
ATOM 11274 C C . GLN A 1 747 ? -86.461 22.571 -17.357 1.00 31.79 772 GLN A C 1
ATOM 11275 O O . GLN A 1 747 ? -85.513 22.436 -18.125 1.00 33.88 772 GLN A O 1
ATOM 11289 N N . GLN A 1 748 ? -87.437 21.686 -17.269 1.00 32.23 773 GLN A N 1
ATOM 11290 C CA . GLN A 1 748 ? -87.427 20.477 -18.075 1.00 31.50 773 GLN A CA 1
ATOM 11291 C C . GLN A 1 748 ? -88.300 20.634 -19.318 1.00 32.66 773 GLN A C 1
ATOM 11292 O O . GLN A 1 748 ? -89.330 21.316 -19.298 1.00 32.38 773 GLN A O 1
ATOM 11306 N N . ARG A 1 749 ? -87.846 20.033 -20.414 1.00 33.21 774 ARG A N 1
ATOM 11307 C CA . ARG A 1 749 ? -88.589 19.966 -21.668 1.00 34.67 774 ARG A CA 1
ATOM 11308 C C . ARG A 1 749 ? -88.590 18.482 -22.030 1.00 37.36 774 ARG A C 1
ATOM 11309 O O . ARG A 1 749 ? -87.735 18.020 -22.797 1.00 34.90 774 ARG A O 1
ATOM 11330 N N . GLY A 1 750 ? -89.542 17.736 -21.456 1.00 39.78 775 GLY A N 1
ATOM 11331 C CA . GLY A 1 750 ? -89.503 16.282 -21.505 1.00 37.63 775 GLY A CA 1
ATOM 11332 C C . GLY A 1 750 ? -88.172 15.747 -21.017 1.00 37.26 775 GLY A C 1
ATOM 11333 O O . GLY A 1 750 ? -87.785 15.972 -19.869 1.00 38.45 775 GLY A O 1
ATOM 11337 N N . GLU A 1 751 ? -87.448 15.059 -21.897 1.00 37.24 776 GLU A N 1
ATOM 11338 C CA . GLU A 1 751 ? -86.161 14.488 -21.529 1.00 43.62 776 GLU A CA 1
ATOM 11339 C C . GLU A 1 751 ? -85.033 15.519 -21.452 1.00 40.36 776 GLU A C 1
ATOM 11340 O O . GLU A 1 751 ? -83.975 15.206 -20.897 1.00 39.00 776 GLU A O 1
ATOM 11352 N N . LYS A 1 752 ? -85.225 16.730 -21.970 1.00 38.15 777 LYS A N 1
ATOM 11353 C CA . LYS A 1 752 ? -84.163 17.727 -22.002 1.00 36.77 777 LYS A CA 1
ATOM 11354 C C . LYS A 1 752 ? -84.186 18.584 -20.741 1.00 35.55 777 LYS A C 1
ATOM 11355 O O . LYS A 1 752 ? -85.240 18.809 -20.140 1.00 34.93 777 LYS A O 1
ATOM 11374 N N . ILE A 1 753 ? -83.007 19.074 -20.357 1.00 35.32 778 ILE A N 1
ATOM 11375 C CA . ILE A 1 753 ? -82.841 19.931 -19.188 1.00 34.96 778 ILE A CA 1
ATOM 11376 C C . ILE A 1 753 ? -82.271 21.261 -19.654 1.00 36.04 778 ILE A C 1
ATOM 11377 O O . ILE A 1 753 ? -81.123 21.328 -20.108 1.00 39.95 778 ILE A O 1
ATOM 11393 N N . VAL A 1 754 ? -83.064 22.319 -19.540 1.00 33.20 779 VAL A N 1
ATOM 11394 C CA . VAL A 1 754 ? -82.653 23.661 -19.917 1.00 31.29 779 VAL A CA 1
ATOM 11395 C C . VAL A 1 754 ? -82.111 24.377 -18.687 1.00 32.90 779 VAL A C 1
ATOM 11396 O O . VAL A 1 754 ? -82.847 24.606 -17.719 1.00 33.61 779 VAL A O 1
ATOM 11409 N N . LEU A 1 755 ? -80.836 24.751 -18.734 1.00 35.19 780 LEU A N 1
ATOM 11410 C CA . LEU A 1 755 ? -80.192 25.505 -17.666 1.00 35.36 780 LEU A CA 1
ATOM 11411 C C . LEU A 1 755 ? -80.151 26.996 -17.991 1.00 33.90 780 LEU A C 1
ATOM 11412 O O . LEU A 1 755 ? -80.014 27.405 -19.147 1.00 32.84 780 LEU A O 1
ATOM 11428 N N . PHE A 1 756 ? -80.268 27.798 -16.944 1.00 31.97 781 PHE A N 1
ATOM 11429 C CA . PHE A 1 756 ? -80.306 29.250 -17.038 1.00 32.37 781 PHE A CA 1
ATOM 11430 C C . PHE A 1 756 ? -81.365 29.768 -18.014 1.00 29.41 781 PHE A C 1
ATOM 11431 O O . PHE A 1 756 ? -81.084 30.645 -18.837 1.00 31.98 781 PHE A O 1
ATOM 11448 N N . PRO A 1 757 ? -82.603 29.287 -17.915 1.00 31.18 782 PRO A N 1
ATOM 11449 C CA . PRO A 1 757 ? -83.658 29.848 -18.767 1.00 32.76 782 PRO A CA 1
ATOM 11450 C C . PRO A 1 757 ? -84.007 31.287 -18.429 1.00 30.93 782 PRO A C 1
ATOM 11451 O O . PRO A 1 757 ? -84.514 31.998 -19.310 1.00 30.02 782 PRO A O 1
ATOM 11462 N N . ALA A 1 758 ? -83.773 31.755 -17.198 1.00 30.32 783 ALA A N 1
ATOM 11463 C CA . ALA A 1 758 ? -84.122 33.127 -16.857 1.00 32.07 783 ALA A CA 1
ATOM 11464 C C . ALA A 1 758 ? -83.257 33.629 -15.720 1.00 30.90 783 ALA A C 1
ATOM 11465 O O . ALA A 1 758 ? -83.773 33.961 -14.651 1.00 30.65 783 ALA A O 1
ATOM 11472 N N . TRP A 1 759 ? -81.935 33.628 -15.943 1.00 33.24 784 TRP A N 1
ATOM 11473 C CA . TRP A 1 759 ? -81.003 33.918 -14.877 1.00 33.29 784 TRP A CA 1
ATOM 11474 C C . TRP A 1 759 ? -80.313 35.256 -15.100 1.00 32.58 784 TRP A C 1
ATOM 11475 O O . TRP A 1 759 ? -79.739 35.490 -16.173 1.00 33.80 784 TRP A O 1
ATOM 11496 N N . PRO A 1 760 ? -80.343 36.155 -14.117 1.00 31.88 785 PRO A N 1
ATOM 11497 C CA . PRO A 1 760 ? -79.668 37.455 -14.287 1.00 35.03 785 PRO A CA 1
ATOM 11498 C C . PRO A 1 760 ? -78.157 37.330 -14.125 1.00 35.97 785 PRO A C 1
ATOM 11499 O O . PRO A 1 760 ? -77.664 36.751 -13.151 1.00 35.06 785 PRO A O 1
ATOM 11510 N N . LYS A 1 761 ? -77.418 37.911 -15.078 1.00 34.75 786 LYS A N 1
ATOM 11511 C CA . LYS A 1 761 ? -75.970 37.752 -15.088 1.00 38.10 786 LYS A CA 1
ATOM 11512 C C . LYS A 1 761 ? -75.311 38.397 -13.869 1.00 37.23 786 LYS A C 1
ATOM 11513 O O . LYS A 1 761 ? -74.222 37.967 -13.472 1.00 37.79 786 LYS A O 1
ATOM 11532 N N . GLU A 1 762 ? -75.926 39.430 -13.279 1.00 35.64 787 GLU A N 1
ATOM 11533 C CA . GLU A 1 762 ? -75.335 40.050 -12.085 1.00 34.97 787 GLU A CA 1
ATOM 11534 C C . GLU A 1 762 ? -75.232 39.092 -10.900 1.00 38.00 787 GLU A C 1
ATOM 11535 O O . GLU A 1 762 ? -74.586 39.437 -9.896 1.00 36.60 787 GLU A O 1
ATOM 11547 N N . TRP A 1 763 ? -75.854 37.921 -10.967 1.00 36.59 788 TRP A N 1
ATOM 11548 C CA . TRP A 1 763 ? -75.850 36.976 -9.851 1.00 36.92 788 TRP A CA 1
ATOM 11549 C C . TRP A 1 763 ? -74.974 35.773 -10.182 1.00 35.96 788 TRP A C 1
ATOM 11550 O O . TRP A 1 763 ? -75.306 34.990 -11.075 1.00 36.79 788 TRP A O 1
ATOM 11571 N N . ASN A 1 764 ? -73.854 35.637 -9.474 1.00 35.06 789 ASN A N 1
ATOM 11572 C CA . ASN A 1 764 ? -73.167 34.359 -9.410 1.00 33.38 789 ASN A CA 1
ATOM 11573 C C . ASN A 1 764 ? -74.058 33.336 -8.720 1.00 33.87 789 ASN A C 1
ATOM 11574 O O . ASN A 1 764 ? -74.826 33.664 -7.805 1.00 34.11 789 ASN A O 1
ATOM 11585 N N . VAL A 1 765 ? -73.904 32.077 -9.112 1.00 32.93 790 VAL A N 1
ATOM 11586 C CA . VAL A 1 765 ? -74.686 31.034 -8.462 1.00 33.66 790 VAL A CA 1
ATOM 11587 C C . VAL A 1 765 ? -73.936 29.714 -8.501 1.00 33.09 790 VAL A C 1
ATOM 11588 O O . VAL A 1 765 ? -73.333 29.337 -9.512 1.00 33.69 790 VAL A O 1
ATOM 11601 N N . SER A 1 766 ? -74.011 29.001 -7.393 1.00 31.39 791 SER A N 1
ATOM 11602 C CA . SER A 1 766 ? -73.579 27.619 -7.295 1.00 34.41 791 SER A CA 1
ATOM 11603 C C . SER A 1 766 ? -74.813 26.811 -6.914 1.00 32.55 791 SER A C 1
ATOM 11604 O O . SER A 1 766 ? -75.512 27.151 -5.952 1.00 31.23 791 SER A O 1
ATOM 11612 N N . PHE A 1 767 ? -75.109 25.767 -7.683 1.00 32.62 792 PHE A N 1
ATOM 11613 C CA . PHE A 1 767 ? -76.341 25.041 -7.449 1.00 32.49 792 PHE A CA 1
ATOM 11614 C C . PHE A 1 767 ? -76.161 23.543 -7.645 1.00 31.53 792 PHE A C 1
ATOM 11615 O O . PHE A 1 767 ? -75.236 23.071 -8.315 1.00 32.05 792 PHE A O 1
ATOM 11632 N N . LYS A 1 768 ? -77.060 22.808 -7.006 1.00 29.25 793 LYS A N 1
ATOM 11633 C CA . LYS A 1 768 ? -77.268 21.389 -7.260 1.00 29.90 793 LYS A CA 1
ATOM 11634 C C . LYS A 1 768 ? -78.769 21.162 -7.219 1.00 29.73 793 LYS A C 1
ATOM 11635 O O . LYS A 1 768 ? -79.412 21.456 -6.198 1.00 28.91 793 LYS A O 1
ATOM 11654 N N . LEU A 1 769 ? -79.321 20.668 -8.325 1.00 29.86 794 LEU A N 1
ATOM 11655 C CA . LEU A 1 769 ? -80.752 20.436 -8.452 1.00 27.12 794 LEU A CA 1
ATOM 11656 C C . LEU A 1 769 ? -80.988 19.094 -9.134 1.00 28.19 794 LEU A C 1
ATOM 11657 O O . LEU A 1 769 ? -80.108 18.541 -9.805 1.00 29.02 794 LEU A O 1
ATOM 11673 N N . HIS A 1 770 ? -82.191 18.566 -8.945 1.00 25.63 795 HIS A N 1
ATOM 11674 C CA . HIS A 1 770 ? -82.557 17.251 -9.444 1.00 22.89 795 HIS A CA 1
ATOM 11675 C C . HIS A 1 770 ? -83.486 17.362 -10.645 1.00 25.63 795 HIS A C 1
ATOM 11676 O O . HIS A 1 770 ? -84.218 18.342 -10.808 1.00 28.82 795 HIS A O 1
ATOM 11690 N N . ALA A 1 771 ? -83.473 16.306 -11.461 1.00 25.37 796 ALA A N 1
ATOM 11691 C CA . ALA A 1 771 ? -84.330 16.206 -12.625 1.00 26.84 796 ALA A CA 1
ATOM 11692 C C . ALA A 1 771 ? -84.659 14.739 -12.895 1.00 26.70 796 ALA A C 1
ATOM 11693 O O . ALA A 1 771 ? -84.198 13.827 -12.191 1.00 27.41 796 ALA A O 1
ATOM 11700 N N . ALA A 1 772 ? -85.418 14.532 -13.980 1.00 25.09 797 ALA A N 1
ATOM 11701 C CA . ALA A 1 772 ? -85.931 13.221 -14.347 1.00 25.14 797 ALA A CA 1
ATOM 11702 C C . ALA A 1 772 ? -84.803 12.198 -14.482 1.00 28.70 797 ALA A C 1
ATOM 11703 O O . ALA A 1 772 ? -83.636 12.531 -14.748 1.00 28.23 797 ALA A O 1
ATOM 11710 N N . ARG A 1 773 ? -85.179 10.931 -14.319 1.00 29.42 798 ARG A N 1
ATOM 11711 C CA . ARG A 1 773 ? -84.256 9.804 -14.482 1.00 30.15 798 ARG A CA 1
ATOM 11712 C C . ARG A 1 773 ? -83.105 9.909 -13.479 1.00 28.97 798 ARG A C 1
ATOM 11713 O O . ARG A 1 773 ? -81.929 9.786 -13.818 1.00 28.53 798 ARG A O 1
ATOM 11734 N N . ASN A 1 774 ? -83.463 10.132 -12.222 1.00 27.76 799 ASN A N 1
ATOM 11735 C CA . ASN A 1 774 ? -82.512 10.144 -11.124 1.00 28.75 799 ASN A CA 1
ATOM 11736 C C . ASN A 1 774 ? -81.282 10.950 -11.484 1.00 28.18 799 ASN A C 1
ATOM 11737 O O . ASN A 1 774 ? -80.145 10.525 -11.278 1.00 30.18 799 ASN A O 1
ATOM 11748 N N . THR A 1 775 ? -81.513 12.143 -12.023 1.00 28.67 800 THR A N 1
ATOM 11749 C CA . THR A 1 775 ? -80.418 12.957 -12.519 1.00 29.64 800 THR A CA 1
ATOM 11750 C C . THR A 1 775 ? -80.204 14.124 -11.570 1.00 29.44 800 THR A C 1
ATOM 11751 O O . THR A 1 775 ? -81.168 14.676 -11.039 1.00 25.09 800 THR A O 1
ATOM 11762 N N . THR A 1 776 ? -78.941 14.456 -11.319 1.00 30.96 801 THR A N 1
ATOM 11763 C CA . THR A 1 776 ? -78.605 15.712 -10.672 1.00 29.73 801 THR A CA 1
ATOM 11764 C C . THR A 1 776 ? -77.736 16.542 -11.604 1.00 29.85 801 THR A C 1
ATOM 11765 O O . THR A 1 776 ? -76.953 16.012 -12.405 1.00 30.47 801 THR A O 1
ATOM 11776 N N . VAL A 1 777 ? -77.917 17.853 -11.506 1.00 28.41 802 VAL A N 1
ATOM 11777 C CA . VAL A 1 777 ? -77.122 18.844 -12.210 1.00 30.45 802 VAL A CA 1
ATOM 11778 C C . VAL A 1 777 ? -76.522 19.771 -11.165 1.00 32.30 802 VAL A C 1
ATOM 11779 O O . VAL A 1 777 ? -77.256 20.380 -10.371 1.00 33.28 802 VAL A O 1
ATOM 11792 N N . GLU A 1 778 ? -75.198 19.871 -11.166 1.00 33.82 803 GLU A N 1
ATOM 11793 C CA . GLU A 1 778 ? -74.447 20.700 -10.237 1.00 36.27 803 GLU A CA 1
ATOM 11794 C C . GLU A 1 778 ? -73.642 21.680 -11.082 1.00 38.70 803 GLU A C 1
ATOM 11795 O O . GLU A 1 778 ? -72.840 21.267 -11.932 1.00 40.38 803 GLU A O 1
ATOM 11807 N N . GLY A 1 779 ? -73.889 22.976 -10.879 1.00 36.97 804 GLY A N 1
ATOM 11808 C CA . GLY A 1 779 ? -73.303 23.992 -11.730 1.00 39.18 804 GLY A CA 1
ATOM 11809 C C . GLY A 1 779 ? -72.807 25.192 -10.948 1.00 39.01 804 GLY A C 1
ATOM 11810 O O . GLY A 1 779 ? -73.248 25.474 -9.833 1.00 38.14 804 GLY A O 1
ATOM 11814 N N . VAL A 1 780 ? -71.878 25.911 -11.570 1.00 38.14 805 VAL A N 1
ATOM 11815 C CA . VAL A 1 780 ? -71.311 27.118 -10.987 1.00 36.87 805 VAL A CA 1
ATOM 11816 C C . VAL A 1 780 ? -71.208 28.165 -12.086 1.00 37.07 805 VAL A C 1
ATOM 11817 O O . VAL A 1 780 ? -70.503 27.956 -13.077 1.00 41.32 805 VAL A O 1
ATOM 11830 N N . LEU A 1 781 ? -71.911 29.277 -11.916 1.00 34.64 806 LEU A N 1
ATOM 11831 C CA . LEU A 1 781 ? -71.862 30.425 -12.811 1.00 36.31 806 LEU A CA 1
ATOM 11832 C C . LEU A 1 781 ? -71.167 31.572 -12.097 1.00 37.91 806 LEU A C 1
ATOM 11833 O O . LEU A 1 781 ? -71.582 31.965 -10.998 1.00 37.93 806 LEU A O 1
ATOM 11849 N N . LYS A 1 782 ? -70.128 32.111 -12.734 1.00 39.63 807 LYS A N 1
ATOM 11850 C CA . LYS A 1 782 ? -69.312 33.190 -12.187 1.00 39.56 807 LYS A CA 1
ATOM 11851 C C . LYS A 1 782 ? -69.142 34.254 -13.265 1.00 40.74 807 LYS A C 1
ATOM 11852 O O . LYS A 1 782 ? -68.749 33.950 -14.403 1.00 41.62 807 LYS A O 1
ATOM 11856 N N . ASN A 1 783 ? -69.479 35.490 -12.913 1.00 41.55 808 ASN A N 1
ATOM 11857 C CA . ASN A 1 783 ? -69.371 36.621 -13.827 1.00 41.46 808 ASN A CA 1
ATOM 11858 C C . ASN A 1 783 ? -70.033 36.304 -15.157 1.00 40.88 808 ASN A C 1
ATOM 11859 O O . ASN A 1 783 ? -69.485 36.578 -16.219 1.00 41.42 808 ASN A O 1
ATOM 11870 N N . GLY A 1 784 ? -71.221 35.703 -15.083 1.00 40.55 809 GLY A N 1
ATOM 11871 C CA . GLY A 1 784 ? -72.030 35.428 -16.247 1.00 39.81 809 GLY A CA 1
ATOM 11872 C C . GLY A 1 784 ? -71.610 34.235 -17.071 1.00 42.85 809 GLY A C 1
ATOM 11873 O O . GLY A 1 784 ? -72.227 33.980 -18.111 1.00 44.90 809 GLY A O 1
ATOM 11877 N N . LYS A 1 785 ? -70.589 33.501 -16.650 1.00 44.59 810 LYS A N 1
ATOM 11878 C CA . LYS A 1 785 ? -70.022 32.412 -17.429 1.00 45.88 810 LYS A CA 1
ATOM 11879 C C . LYS A 1 785 ? -70.121 31.109 -16.643 1.00 43.76 810 LYS A C 1
ATOM 11880 O O . LYS A 1 785 ? -69.832 31.065 -15.439 1.00 40.21 810 LYS A O 1
ATOM 11899 N N . LEU A 1 786 ? -70.535 30.048 -17.320 1.00 42.22 811 LEU A N 1
ATOM 11900 C CA . LEU A 1 786 ? -70.627 28.747 -16.665 1.00 43.21 811 LEU A CA 1
ATOM 11901 C C . LEU A 1 786 ? -69.224 28.188 -16.491 1.00 44.06 811 LEU A C 1
ATOM 11902 O O . LEU A 1 786 ? -68.565 27.837 -17.470 1.00 45.99 811 LEU A O 1
ATOM 11918 N N . GLU A 1 787 ? -68.749 28.123 -15.258 1.00 41.07 812 GLU A N 1
ATOM 11919 C CA . GLU A 1 787 ? -67.389 27.687 -14.990 1.00 46.35 812 GLU A CA 1
ATOM 11920 C C . GLU A 1 787 ? -67.285 26.195 -14.751 1.00 44.86 812 GLU A C 1
ATOM 11921 O O . GLU A 1 787 ? -66.228 25.610 -15.004 1.00 44.78 812 GLU A O 1
ATOM 11933 N N . ARG A 1 788 ? -68.351 25.569 -14.270 1.00 43.07 813 ARG A N 1
ATOM 11934 C CA . ARG A 1 788 ? -68.328 24.151 -13.952 1.00 47.05 813 ARG A CA 1
ATOM 11935 C C . ARG A 1 788 ? -69.732 23.581 -14.089 1.00 43.30 813 ARG A C 1
ATOM 11936 O O . ARG A 1 788 ? -70.716 24.230 -13.731 1.00 41.47 813 ARG A O 1
ATOM 11957 N N . LEU A 1 789 ? -69.810 22.363 -14.614 1.00 41.88 814 LEU A N 1
ATOM 11958 C CA . LEU A 1 789 ? -71.085 21.667 -14.750 1.00 41.74 814 LEU A CA 1
ATOM 11959 C C . LEU A 1 789 ? -70.820 20.179 -14.594 1.00 41.01 814 LEU A C 1
ATOM 11960 O O . LEU A 1 789 ? -70.042 19.606 -15.363 1.00 39.22 814 LEU A O 1
ATOM 11976 N N . THR A 1 790 ? -71.469 19.561 -13.613 1.00 41.00 815 THR A N 1
ATOM 11977 C CA . THR A 1 790 ? -71.363 18.126 -13.377 1.00 41.94 815 THR A CA 1
ATOM 11978 C C . THR A 1 790 ? -72.762 17.532 -13.413 1.00 39.48 815 THR A C 1
ATOM 11979 O O . THR A 1 790 ? -73.623 17.916 -12.615 1.00 40.42 815 THR A O 1
ATOM 11990 N N . VAL A 1 791 ? -72.988 16.605 -14.334 1.00 36.11 816 VAL A N 1
ATOM 11991 C CA . VAL A 1 791 ? -74.274 15.939 -14.490 1.00 33.99 816 VAL A CA 1
ATOM 11992 C C . VAL A 1 791 ? -74.108 14.490 -14.065 1.00 36.18 816 VAL A C 1
ATOM 11993 O O . VAL A 1 791 ? -73.143 13.824 -14.466 1.00 38.74 816 VAL A O 1
ATOM 12006 N N . THR A 1 792 ? -75.057 13.997 -13.274 1.00 32.85 817 THR A N 1
ATOM 12007 C CA . THR A 1 792 ? -75.029 12.627 -12.781 1.00 35.46 817 THR A CA 1
ATOM 12008 C C . THR A 1 792 ? -76.391 12.008 -13.051 1.00 34.82 817 THR A C 1
ATOM 12009 O O . THR A 1 792 ? -77.418 12.578 -12.629 1.00 38.20 817 THR A O 1
ATOM 12020 N N . PRO A 1 793 ? -76.464 10.867 -13.749 1.00 35.58 818 PRO A N 1
ATOM 12021 C CA . PRO A 1 793 ? -75.348 10.124 -14.361 1.00 34.89 818 PRO A CA 1
ATOM 12022 C C . PRO A 1 793 ? -74.759 10.884 -15.548 1.00 36.77 818 PRO A C 1
ATOM 12023 O O . PRO A 1 793 ? -75.414 11.724 -16.153 1.00 34.27 818 PRO A O 1
ATOM 12034 N N . PRO A 1 794 ? -73.503 10.579 -15.883 1.00 40.18 819 PRO A N 1
ATOM 12035 C CA . PRO A 1 794 ? -72.815 11.353 -16.930 1.00 43.71 819 PRO A CA 1
ATOM 12036 C C . PRO A 1 794 ? -73.479 11.270 -18.283 1.00 43.84 819 PRO A C 1
ATOM 12037 O O . PRO A 1 794 ? -73.411 12.238 -19.045 1.00 46.08 819 PRO A O 1
ATOM 12048 N N . GLU A 1 795 ? -74.096 10.138 -18.624 1.00 44.75 820 GLU A N 1
ATOM 12049 C CA . GLU A 1 795 ? -74.755 10.037 -19.922 1.00 48.31 820 GLU A CA 1
ATOM 12050 C C . GLU A 1 795 ? -75.886 11.051 -20.048 1.00 42.75 820 GLU A C 1
ATOM 12051 O O . GLU A 1 795 ? -76.291 11.382 -21.163 1.00 43.80 820 GLU A O 1
ATOM 12063 N N . ARG A 1 796 ? -76.394 11.576 -18.943 1.00 38.07 821 ARG A N 1
ATOM 12064 C CA . ARG A 1 796 ? -77.445 12.570 -19.073 1.00 37.90 821 ARG A CA 1
ATOM 12065 C C . ARG A 1 796 ? -76.914 13.948 -19.449 1.00 41.42 821 ARG A C 1
ATOM 12066 O O . ARG A 1 796 ? -77.721 14.837 -19.735 1.00 40.06 821 ARG A O 1
ATOM 12087 N N . ARG A 1 797 ? -75.590 14.147 -19.471 1.00 44.38 822 ARG A N 1
ATOM 12088 C CA . ARG A 1 797 ? -75.064 15.450 -19.873 1.00 47.07 822 ARG A CA 1
ATOM 12089 C C . ARG A 1 797 ? -75.554 15.815 -21.267 1.00 46.07 822 ARG A C 1
ATOM 12090 O O . ARG A 1 797 ? -75.842 16.985 -21.546 1.00 43.06 822 ARG A O 1
ATOM 12111 N N . GLY A 1 798 ? -75.685 14.817 -22.145 1.00 45.12 823 GLY A N 1
ATOM 12112 C CA . GLY A 1 798 ? -76.158 15.044 -23.503 1.00 43.05 823 GLY A CA 1
ATOM 12113 C C . GLY A 1 798 ? -77.573 15.579 -23.593 1.00 43.79 823 GLY A C 1
ATOM 12114 O O . GLY A 1 798 ? -77.985 15.991 -24.683 1.00 44.20 823 GLY A O 1
ATOM 12118 N N . ASP A 1 799 ? -78.326 15.578 -22.496 1.00 40.07 824 ASP A N 1
ATOM 12119 C CA . ASP A 1 799 ? -79.678 16.112 -22.493 1.00 37.72 824 ASP A CA 1
ATOM 12120 C C . ASP A 1 799 ? -79.761 17.497 -21.883 1.00 40.14 824 ASP A C 1
ATOM 12121 O O . ASP A 1 799 ? -80.868 18.032 -21.748 1.00 41.90 824 ASP A O 1
ATOM 12130 N N . VAL A 1 800 ? -78.628 18.080 -21.506 1.00 39.40 825 VAL A N 1
ATOM 12131 C CA . VAL A 1 800 ? -78.603 19.406 -20.911 1.00 37.03 825 VAL A CA 1
ATOM 12132 C C . VAL A 1 800 ? -78.396 20.436 -22.013 1.00 39.31 825 VAL A C 1
ATOM 12133 O O . VAL A 1 800 ? -77.488 20.303 -22.841 1.00 41.74 825 VAL A O 1
ATOM 12146 N N . ILE A 1 801 ? -79.255 21.449 -22.026 1.00 38.17 826 ILE A N 1
ATOM 12147 C CA . ILE A 1 801 ? -79.171 22.590 -22.929 1.00 37.53 826 ILE A CA 1
ATOM 12148 C C . ILE A 1 801 ? -78.853 23.804 -22.072 1.00 37.46 826 ILE A C 1
ATOM 12149 O O . ILE A 1 801 ? -79.625 24.145 -21.166 1.00 38.32 826 ILE A O 1
ATOM 12165 N N . VAL A 1 802 ? -77.736 24.465 -22.350 1.00 37.63 827 VAL A N 1
ATOM 12166 C CA . VAL A 1 802 ? -77.276 25.558 -21.506 1.00 37.38 827 VAL A CA 1
ATOM 12167 C C . VAL A 1 802 ? -77.643 26.862 -22.185 1.00 38.91 827 VAL A C 1
ATOM 12168 O O . VAL A 1 802 ? -77.125 27.186 -23.249 1.00 39.37 827 VAL A O 1
ATOM 12181 N N . ARG A 1 803 ? -78.506 27.638 -21.567 1.00 39.59 828 ARG A N 1
ATOM 12182 C CA . ARG A 1 803 ? -78.766 28.979 -22.054 1.00 39.57 828 ARG A CA 1
ATOM 12183 C C . ARG A 1 803 ? -77.885 30.001 -21.332 1.00 37.77 828 ARG A C 1
ATOM 12184 O O . ARG A 1 803 ? -77.291 29.732 -20.276 1.00 39.88 828 ARG A O 1
ATOM 12205 N N . GLU A 1 804 ? -77.841 31.200 -21.908 1.00 37.66 829 GLU A N 1
ATOM 12206 C CA . GLU A 1 804 ? -77.001 32.281 -21.411 1.00 37.53 829 GLU A CA 1
ATOM 12207 C C . GLU A 1 804 ? -77.719 33.095 -20.336 1.00 36.07 829 GLU A C 1
ATOM 12208 O O . GLU A 1 804 ? -78.918 33.354 -20.428 1.00 36.75 829 GLU A O 1
ATOM 12220 N N . ALA A 1 805 ? -76.980 33.507 -19.314 1.00 37.26 830 ALA A N 1
ATOM 12221 C CA . ALA A 1 805 ? -77.543 34.467 -18.372 1.00 37.26 830 ALA A CA 1
ATOM 12222 C C . ALA A 1 805 ? -77.851 35.760 -19.111 1.00 40.12 830 ALA A C 1
ATOM 12223 O O . ALA A 1 805 ? -77.188 36.099 -20.083 1.00 40.06 830 ALA A O 1
ATOM 12230 N N . GLN A 1 806 ? -78.870 36.483 -18.660 1.00 41.02 831 GLN A N 1
ATOM 12231 C CA . GLN A 1 806 ? -79.327 37.666 -19.392 1.00 38.44 831 GLN A CA 1
ATOM 12232 C C . GLN A 1 806 ? -78.915 38.973 -18.718 1.00 41.12 831 GLN A C 1
ATOM 12233 O O . GLN A 1 806 ? -78.825 39.026 -17.489 1.00 45.20 831 GLN A O 1
#

Sequence (806 aa):
SGAYDVTWDSVAWKNSAAKPWLGSMPLGNGDLGLNVWVEENGDLVFLIGKTDAWSENGELLKLGRVRLHLAASPLVAKSFRQVLKPEEGAVEVYSPADAPRPLYRVWVDANHPVAHVEVRTASGKATGAQADDLELWRNEPREVRRVKGRERDNVEFNDGFRELRDTPGSLVTVDPDTVLPAKPGGDRIAWCHHNGRSLYPALLANQHLESLLPKYPDPLLNRTFGAVLEGPGFVASGDRTLKLMKESAAFRLDLYALATTAPDVEAWADDDAGVLADTLSGLDIEAARLAHRNWWRAFWGRSWIVVDGNDLPGGDPTDGEMARAVTQSYAMQRWMTAGSGRSVAAMPIPFNGAIFTVGKETPKEKYDPAKGDTGNPDFRTGGGNIPFQNTRHIYWPMLASGDYDLMRPFFRRYRENLALLTERTRLYDKHAGAAFPETGFFWGLPNDADFGIGNKEAVLQNLAIRYEIQGGLELTAMMLDYYDATQDTDFLVNTLLPLADGVAAYYDQHWQRGGDGKIVFSPAQSLTTYQSPSGKDVVNPLPDIAGLMAVLPRLIALPPGTATAAQRTAWKKTLADLPPLPRGKTGTGRNNTPDKVPIPSTTQKDDGAPILLPAQVYGTEKNVENPEEYAIFPYRLFGVGLPEIDLGLNTFRARNFTDSTGWAWDGIVAACLGLSDDAKREAIRNFAEDRNPDTGHGPNYPGLSAFSREARFKWFWKPGPSSGPGNGTEPALDNGGVGQSILQSMLLQQRGEKIVLFPAWPKEWNVSFKLHAARNTTVEGVLKNGKLERLTVTPPERRGDVIVREAQ

Solvent-accessible surface area: 28971 Å² total; per-residue (Å²): 148,34,73,18,47,9,67,25,111,43,19,60,54,158,20,8,87,79,101,19,42,37,5,1,0,0,2,2,14,0,12,1,0,0,1,1,8,12,18,94,79,2,11,1,0,2,0,0,2,7,2,2,0,10,1,2,9,2,10,6,4,6,3,0,11,0,48,0,83,5,73,67,74,26,44,71,117,150,37,18,64,5,3,0,39,0,44,60,2,5,1,1,0,14,1,28,22,104,10,132,134,9,3,0,50,0,3,2,1,6,68,55,49,5,3,14,4,30,1,88,22,61,84,46,145,52,11,15,9,73,0,29,9,40,17,41,12,56,86,88,54,73,0,88,57,52,184,70,92,77,223,69,0,65,1,0,33,35,3,3,90,6,21,56,57,46,101,60,30,56,4,31,5,28,44,19,54,25,16,109,19,151,124,57,8,53,65,2,12,1,1,2,42,0,54,100,24,33,2,52,72,3,0,46,26,0,86,0,110,66,1,62,119,115,46,121,36,33,0,74,42,41,0,2,0,0,2,1,14,0,77,37,1,26,16,65,30,68,97,30,0,98,16,123,174,122,28,28,50,18,60,3,3,4,5,2,39,17,36,90,4,106,62,22,115,38,0,24,96,77,2,13,87,39,0,84,86,22,57,67,83,94,33,99,60,13,18,112,46,2,76,85,46,2,57,67,1,14,33,57,1,59,2,61,3,58,23,34,115,89,133,88,60,78,119,56,27,6,71,17,0,131,26,0,14,31,0,6,1,0,0,4,4,0,3,1,0,0,1,62,9,107,32,2,14,4,0,17,33,7,0,0,3,3,4,38,6,88,37,45,58,145,152,155,41,47,50,10,118,14,16,61,35,4,0,6,22,12,33,14,2,10,11,25,22,2,23,19,0,0,1,0,1,18,2,6,22,14,2,7,2,34,26,0,0,90,4,0,1,99,21,25,80,100,11,16,52,9,0,52,51,17,2,127,73,42,47,154,21,40,7,1,8,9,20,13,21,6,9,12,12,10,0,0,4,23,6,8,0,0,75,60,20,96,120,32,70,11,95,43,64,33,15,55,48,5,22,2,6,1,2,0,1,2,5,0,0,1,11,1,13,44,5,29,86,55,73,94,14,0,61,78,24,0,10,36,0,1,57,4,6,4,27,15,2,21,88,49,16,128,72,25,94,112,34,73,2,63,1,31,53,4,5,0,2,22,0,3,23,2,85,73,15,164,47,0,26,7,1,0,0,10,0,0,0,0,63,16,2,0,57,62,0,36,83,11,54,127,80,24,3,72,78,76,35,40,88,49,9,109,114,2,58,65,18,17,7,100,14,6,117,17,85,9,6,51,5,88,124,124,52,87,106,53,1,0,4,41,10,126,42,72,39,134,134,11,43,75,0,0,4,0,0,86,60,6,29,78,46,129,53,42,6,9,0,2,0,0,0,0,19,3,9,69,46,12,0,14,53,44,102,86,57,93,10,0,28,38,0,2,139,5,30,16,8,59,36,1,1,0,32,14,9,8,2,0,0,0,0,8,7,8,33,8,104,37,0,30,69,7,0,15,3,2,0,2,32,14,147,58,131,97,23,78,45,46,123,135,27,68,0,35,26,0,37,15,96,77,15,47,0,83,20,8,0,13,24,2,38,20,57,33,154,52,108,27,16,45,0,4,0,4,0,0,0,0,0,6,6,1,0,9,14,0,0,15,12,33,33,58,86,67,0,4,0,1,2,0,0,1,116,43,0,36,3,38,0,40,0,30,4,11,118,91,0,24,0,49,0,35,6,24,54,13,139,57,128,116,39,66,11,70,38,102,136,9,116,64,24,12,80,52,97,126,18,90

Secondary structure (DSSP, 8-state):
--TT-EEE--S--TTTTT-GGGG-EEEESSSEEEEEEE-TTS-EEEEEEETT-B-TTS-B---EEEEEEESS----SS--EEEEEGGGTEEEEESSTT-SS-SEEEEE-TTSSEEEEEEE-TT---B-EEEEEE-S-SS-EEEE--TT-GGG-HIIIIITGGGTT-TTSEEEE---EEPPPPTT-SEEEEEEE----SHHHHHHHTT-GGGGGGS--SSTTEEEEEEEE-TTEEEEETTEEEESS-BSEEEEEEEEEEEE-SSHHHHHHHHHHHHHHHHTS-HHHHHHHHHHHHHHHHHT-EEEEEE---TT--HHHHHHHHHHHHHHHHHHHHHHHHS--TT-PPPPTBTTT-----PPPGGG--TTT--TTSTT--TTTT---HHHHHHHHTTHHHHT-HHHHHHHHHHHHHHHHHHHHHHHHHHSSSS----SS--TTSPPPHHHH-TT-SSSS-S-TTTTT--THHHHHHHHHHHHHHHH--HHHIIIIIHHHHHHHHHHHHHSSEE-TTSSEE--S--BTTTB--TTS-S-EEEHHHHHHHHHHHHHHHTSPBTTB-HHHHHHHHHHHHTPPPPPEEE-B--GGG-SSB--SSGGGB-TTSPEEE-SEEE--S-SS---GGGGGTTTT-SSSTTSS-HHHHHHHHHT-S----STT--HHHHHHHTT-HHHHHHHHHHHHSB---S--SS-TT-GGGB-S-SS-SSTTSPPPPGGG-SS---S-BHHHHHHHHHHHHHHHEEEETTEEEE-TT--TTEEEEEEEEETTTEEEEEEEETTEEEEEEEESGGGGGGEEEPPP-

B-factor: mean 37.13, std 13.01, range [16.88, 130.98]

Nearest PDB structures (foldseek):
  2rdy-assembly1_B  TM=6.821E-01  e=2.027E-26  Halalkalibacterium halodurans C-125
  2eab-assembly2_B  TM=6.638E-01  e=3.844E-22  Bifidobacterium bifidum
  2eae-assembly1_A  TM=6.586E-01  e=8.507E-22  Bifidobacterium bifidum
  2ead-assembly1_A  TM=6.631E-01  e=5.150E-21  Bifidobacterium bifidum
  3wir-assembly2_D  TM=6.026E-01  e=9.501E-18  Caldicellulosiruptor saccharolyticus DSM 8903

Foldseek 3Di:
DCLQKDKDKDLDDDCQPPCVLLAFDWAALQFKIWTWGAHPQQKIKIWIAGQQCQAQLRFRDTQFMKIKDWPHRLADPPIKMWMQDLLLRWIFIDHVPPQPHGQWIWHQQNVAQKIKIKGARSVQDFIKMKMFTGFDQDAKAKAAADPVHNPQALCLCFQSVLCCPPPRRIDIDHGKDWDWDDAFFFKTWIKRFHQHHPPCVFCVQQVNNVCDVVDDGSHHQKMKHKMKGWPQWGPPGNGMIMHPDTGRIIMMMIGIDIDGHPDVVRVVVVRVVSCVVVVPDDVVVSSVVRSVVSNVLVVLKAKQKAFFDDPPDDRVVRVLRSLLRNLLVSLVRVLSRNQQHPQLRQQALQARRNFAAPFDDPVPDDSNNHTCRHRSGFGNGNKHALLLRVLSQLLCQFSVVLSSNVSPLVLCLQLQVVQQVVCCVQQVFGAGFAWRIPRSSGDHRCVQQDRNPPHNQGPHQLTRAPRLSLLVVLVSVLFVCLFPVPLCCLQRGNPSSCLRHLRCLLPRFDFDPVQATKPWPHAQNRWFTCPPRPQFIAFQSNLLSLLQRLVSLLPDDPPRDDPVSNVSSVSNNVRHDDQAKAFWFQPPVRRGQAQHQQVPGHDPPGHIEGHRGNGTGHTDAQDLSSLVNLPPRNQEFPPHPPLVRLVSNLVRGPHDFAFASDQSLLSCLRRLNQVSNSQRLCQLRHFAPDDPDVDDPPQVSRHQFDPRRSRRSQGWHTCRVDDDGGGTNSSSRSSSSSSSVVSCAWDDDDLAIEGRSRAALSMWIWIWTGGGPNKIWTWTRHNFRTPDIDMPPPVSVVRYHYDTHD

Radius of gyration: 26.74 Å; Cα contacts (8 Å, |Δi|>4): 1911; chains: 1; bounding box: 64×57×77 Å